Protein AF-A0A7J6UB42-F1 (afdb_monomer)

Solvent-accessible surface area (backbone atoms only — not comparable to full-atom values): 41930 Å² total; per-residue (Å²): 106,70,69,58,53,51,52,59,66,70,32,91,86,53,50,86,70,44,62,57,50,51,48,65,56,48,51,59,52,50,50,52,50,52,54,50,64,73,68,59,51,85,84,48,43,52,40,52,54,22,47,53,29,12,52,50,4,39,51,31,20,51,50,31,50,52,51,43,54,35,55,76,28,77,58,30,54,44,27,56,71,81,56,67,84,87,70,43,64,62,57,36,49,49,13,46,50,21,31,55,48,7,26,36,39,3,27,18,19,23,37,21,22,51,50,48,29,33,31,74,74,59,81,32,77,39,64,49,51,72,61,84,64,46,68,60,55,50,52,51,49,53,52,51,37,55,51,26,52,53,49,17,61,70,63,26,61,51,32,75,67,12,49,51,26,49,50,50,30,38,51,49,22,28,52,48,12,40,60,51,43,44,22,32,37,56,82,50,39,42,41,48,45,23,48,33,32,18,35,23,10,46,14,30,27,20,45,9,53,20,60,72,32,65,66,38,30,54,55,9,46,54,42,16,52,51,15,48,53,51,25,49,55,50,22,55,52,56,52,41,54,70,63,41,59,67,67,45,78,67,57,86,82,46,54,102,58,55,77,78,73,83,66,70,68,44,73,51,55,72,66,61,51,40,51,53,57,72,72,36,59,30,36,37,37,31,63,18,41,42,23,60,78,47,67,14,45,52,30,50,35,48,36,47,52,57,42,43,74,71,69,27,50,62,35,32,42,39,52,72,71,28,51,63,33,83,54,40,55,60,54,45,35,48,75,38,66,46,63,66,94,39,55,35,48,42,90,76,39,48,88,48,24,66,76,20,44,37,29,41,32,34,25,57,45,66,60,51,25,53,45,18,80,75,30,86,60,30,90,48,35,69,23,73,56,47,54,50,84,50,16,66,26,27,37,42,33,36,71,66,89,74,57,42,86,86,65,53,78,54,55,49,55,45,37,89,48,30,29,35,39,77,34,58,50,25,66,54,30,43,51,46,34,51,53,42,53,48,60,56,55,52,64,54,53,72,64,66,80,70,76,70,82,89,73,82,86,77,81,86,86,87,87,89,80,90,79,90,72,84,78,69,82,74,83,66,88,53,83,47,37,35,22,33,45,49,55,81,56,88,81,59,17,37,24,34,63,37,46,79,51,46,31,57,41,36,77,72,37,39,41,43,33,32,25,61,64,18,33,46,63,25,72,39,54,63,65,54,32,44,76,37,70,31,48,75,28,91,37,70,63,67,33,40,69,68,27,51,35,35,31,24,49,50,76,67,59,68,80,59,43,48,57,32,48,79,26,38,40,40,23,51,43,44,69,63,30,77,65,17,44,52,52,50,54,51,36,56,75,42,45,31,47,73,43,50,49,63,68,56,61,98,43,86,91,38,57,69,43,37,41,61,55,55,44,30,31,43,28,15,37,42,45,44,52,55,42,54,72,69,33,89,65,61,38,34,60,44,83,51,99,93,46,78,44,72,46,30,28,35,36,34,40,24,68,52,58,26,26,48,29,26,42,38,48,38,34,74,52,41,24,50,34,37,36,38,50,74,50,96,51,50,68,65,38,42,76,46,66,27,40,66,62,82,54,98,63,94,73,92,27,74,36,79,96,86,40,74,46,90,76,55,71,68,50,52,51,46,43,42,54,46,48,41,60,50,35,50,71,26,44,32,39,39,34,49,44,70,49,89,60,46,69,19,59,78,65,42,52,60,73,36,60,74,51,32,49,72,47,20,33,36,35,24,67,10,14,80,41,61,11,19,34,69,79,46,45,68,64,37,70,51,77,45,77,66,55,23,36,42,35,6,51,71,48,46,38,32,78,42,10,44,66,42,13,47,52,42,16,50,21,70,74,98

Sequence (814 aa):
MTAAVAGAWASQFVCDEGYWLIAVALFPGLIIGILLAGHVTMIQMPQMVGLLNAFGGLASALEALGLFLDPNAEFGPNGSAQIDDSERTAEVVIQTIAMFLSMIIGMLTFFGSIIACLKLNGNLASKARVPPFRTIITLIIMALIVTFCVLANHEGYGTGLGLMYMLFVAALSSIWGVLFVIAIGGADMPVVICILNTGSGFTGVCAGFMLANKLLVITGAFVGCSGAILSVIMCEAMNRSLWSTLVGGFGEGASSGGAKVEGEMREIALEELAEALNRSKEVIIVPGYGMAAAKAQHAVAQVTEILRGRGVRVRFGIHPVAGRLPGHMNVLLAEARVPYDIVLAMDEINDDFEKTDVTIVVGANDIVNPAAAEDPTCPIAGMPVLEVWKSKMTVVMKRGRGAGYSGVDNPLFVRENNRMFFGSAKPKMEELAGRLLELTAEGKKDVVEEVGAPEPAQEPDTTDATTGVEAAVVARETFYKLGVLKDRYPGEKRVALVPSICGKLYEKGYAIYVETNAGLGAGFSDEAYKAVGCEVLPDSGSLCAKAQMVFVIRPPPVDILHQLRGKYCVSWVGRLTDAGKKEIEIANGEGVNLVDVTAVPRITIAQKLDCLSSQAKIAGHRAVLEAAHEYQKFFAPEITAAGKYPPCRVMVLGAGVAGLAAIGTAVSLGAEVRAWDVRDVSDQVESMGGKWFSVDFKEEGAGSGGYAKESSDAFKAAQKATFHKHAKECDIIITTAAIPGRPSPRLIEGYMVDSMRPGSVIVDLGAEGGGNCELTKKGESYLYKNKIRIIGYTDMASRMADQASTMFAANMLN

Radius of gyration: 33.88 Å; Cα contacts (8 Å, |Δi|>4): 1519; chains: 1; bounding box: 90×70×94 Å

Secondary structure (DSSP, 8-state):
-HHHHHHHHTSTT--HHHHHHHHHHHHHHHHHHHHHHHH--GGGHHHHHHHHHHHHHHHHHHHHHHHHH-TT-SSSTTTGGGS-TTTHHHHHHHHHHHHHHHHHHHHHHHHHHHHHHHHHHTSS-SS--PPTTHHHHHHHHHHHHHHHHHHHHHH-TT-HHHHHHHHHHHHHHHHHHHHHHHTS-TTSHHHHHHHHHHHHHHHHHHHHHHTT-HHHHHHHHHHHHHHHHHHHHHHHHTT--HHHHHHT-SSTTS-S-PPP--S---B--HHHHHHHHHH-SEEEEEE-HHHHHTT-HHHHHHHHHHHHHTT-EEEEEE-TT-SSSTTHHHHHHHHTT--GGGEEEHHHHGGGGGG-SEEEEES--GGG-THHHH-TTSTTTT-----GGGSSEEEEEESSS---SS----GGGGSTTEEEEES-HHHHHHHHHHHHHHHHHHTTTTTTS-----PPPPPPP--S--------------SEEEEEPPP-STT----SS-HHHHHHHHHTTEEEEEETTSSGGGT--HHHHHHTTPEEESSHHHHHHH-SEEE-SSPPPHHHHHHTTTSEEEE---TTSHHHHHHHHHHHHHT-EEEEGGG---SGGGGGG-HHHHHHHHHHHHHHHHHHHH--S-SS-EEETTEEEPPPEEEEE--SHHHHHHHHHHHHTT-EEEEE-SS--HHHHHHTT-EE---SS----B-GGGPBPPPPHHHHHHHHHHHHHHHTT-SEEEE----TTSPPP--B-HHHHHTSPTT-EEEETTGGGT-SBTT--TT-EEEEGGGEEEE--S-TTGGGHHHHHHHHHHHHH-

Foldseek 3Di:
DVVVLVCVLPDPPQDPVNNVVCVVVPVVVVVVVVVCVVPDDLQLVLLVLLQVLLVLLQVLLVLLLVVLQDCCDCFFLNNLVPDDDPVSPPLSVLRLVLSLLSLLLSLLLNLLSVLLSCLSVVVDPQAFDQDPPLVVLLVVLVVLLVVLSVVLPVCGGNDPRSSVSSVSNNVSSNVNSNNQNSRAGLLCSQLSSLQSQLSSLSSLLSSCSRRVNPVSNVSSVVSNVRSVVSSCVLCVLQVHDSVCRRVNDDLPVLDPPDDDQDFDQAADDLLRVLVLLVPWQAEEEEEAQLCVVLVQLLLVLLLVVLSVVVNRHYAYEYRQSGHNHGCSVVVSNVVSVPDPVRYDYLVRCQVCLLVGAEYEYQPDALQQACCLDVPCSDSRPVNHHRPNVNHQAYEYEEADLAHDSSRDHGNQRRDPRYHYHHDRRRVSSNSSSVSNVVVVVVVVVVVPPDPDPDDDDDDDDDDDDDDDDPPDPPQDQAPFEEEWEADDDPLFLATLAALVLLLVVVVVRYAYEYEACSNVSLPGHPVSNVVSPHHYDDDLLVRLVGHQAYEGAEQHDLVSLLSQAVGEYEYQLLCLAPRSVVSVVSSVVSNYHYHHLCPQAPDPVRPLLNLVLQLLLLLLLLLLVVQVVQFPDQQAWDQDPVGTDHHAEEEEEDDDSSSLSNLLNSVVSHHAYEYDYLDPPQVSSVVSVYHYDDQPDDDNFDDPRRATDDDDPVSLVSQLVVLLVVQLVGQEYEYDADDRNAAGAQRAEPVSVVNHAQSGEYEFQSLVRPTNYVPADAQDWDQDPSRYIYHRRPCSLSVNRNSSNVSSNSSVSD

pLDDT: mean 86.71, std 15.58, range [26.55, 98.75]

Organism: Perkinsus olseni (NCBI:txid32597)

Mean predicted aligned error: 17.92 Å

Nearest PDB structures (foldseek):
  1pt9-assembly1_A  TM=9.743E-01  e=5.704E-19  Homo sapiens
  1d4o-assembly1_A  TM=9.899E-01  e=2.886E-18  Bos taurus
  2fsv-assembly1_C  TM=9.861E-01  e=2.546E-17  Rhodospirillum rubrum
  1nm5-assembly1_C  TM=9.896E-01  e=1.289E-16  Rhodospirillum rubrum
  1pno-assembly1_A  TM=9.109E-01  e=4.440E-17  Rhodospirillum rubrum

InterPro domains:
  IPR007698 Alanine dehydrogenase/pyridine nucleotide transhydrogenase, NAD(H)-binding domain [PF01262] (623-814)
  IPR007698 Alanine dehydrogenase/pyridine nucleotide transhydrogenase, NAD(H)-binding domain [SM01002] (628-792)
  IPR007886 Alanine dehydrogenase/pyridine nucleotide transhydrogenase, N-terminal [PF05222] (483-619)
  IPR007886 Alanine dehydrogenase/pyridine nucleotide transhydrogenase, N-terminal [SM01003] (483-619)
  IPR008143 Alanine dehydrogenase/pyridine nucleotide transhydrogenase, conserved site-2 [PS00837] (652-677)
  IPR029035 DHS-like NAD/FAD-binding domain superfamily [SSF52467] (263-436)
  IPR034300 NADP transhydrogenase beta-like domain [PF02233] (1-433)
  IPR036291 NAD(P)-binding domain superfamily [SSF51735] (619-796)

Structure (mmCIF, N/CA/C/O backbone):
data_AF-A0A7J6UB42-F1
#
_entry.id   AF-A0A7J6UB42-F1
#
loop_
_atom_site.group_PDB
_atom_site.id
_atom_site.type_symbol
_atom_site.label_atom_id
_atom_site.label_alt_id
_atom_site.label_comp_id
_atom_site.label_asym_id
_atom_site.label_entity_id
_atom_site.label_seq_id
_atom_site.pdbx_PDB_ins_code
_atom_site.Cartn_x
_atom_site.Cartn_y
_atom_site.Cartn_z
_atom_site.occupancy
_atom_site.B_iso_or_equiv
_atom_site.auth_seq_id
_atom_site.auth_comp_id
_atom_site.auth_asym_id
_atom_site.auth_atom_id
_atom_site.pdbx_PDB_model_num
ATOM 1 N N . MET A 1 1 ? 7.465 0.695 -22.605 1.00 80.62 1 MET A N 1
ATOM 2 C CA . MET A 1 1 ? 8.588 -0.180 -23.009 1.00 80.62 1 MET A CA 1
ATOM 3 C C . MET A 1 1 ? 8.227 -1.089 -24.174 1.00 80.62 1 MET A C 1
ATOM 5 O O . MET A 1 1 ? 8.782 -0.868 -25.237 1.00 80.62 1 MET A O 1
ATOM 9 N N . THR A 1 2 ? 7.276 -2.025 -24.049 1.00 84.06 2 THR A N 1
ATOM 10 C CA . THR A 1 2 ? 6.914 -2.969 -25.135 1.00 84.06 2 THR A CA 1
ATOM 11 C C . THR A 1 2 ? 6.627 -2.288 -26.474 1.00 84.06 2 THR A C 1
ATOM 13 O O . THR A 1 2 ? 7.206 -2.672 -27.480 1.00 84.06 2 THR A O 1
ATOM 16 N N . ALA A 1 3 ? 5.819 -1.222 -26.483 1.00 86.38 3 ALA A N 1
ATOM 17 C CA . ALA A 1 3 ? 5.532 -0.460 -27.702 1.00 86.38 3 ALA A CA 1
ATOM 18 C C . ALA A 1 3 ? 6.777 0.215 -28.311 1.00 86.38 3 ALA A C 1
ATOM 20 O O . ALA A 1 3 ? 6.905 0.270 -29.527 1.00 86.38 3 ALA A O 1
ATOM 21 N N . ALA A 1 4 ? 7.708 0.695 -27.480 1.00 83.38 4 ALA A N 1
ATOM 22 C CA . ALA A 1 4 ? 8.940 1.330 -27.950 1.00 83.38 4 ALA A CA 1
ATOM 23 C C . ALA A 1 4 ? 9.901 0.304 -28.569 1.00 83.38 4 ALA A C 1
ATOM 25 O O . ALA A 1 4 ? 10.440 0.547 -29.641 1.00 83.38 4 ALA A O 1
ATOM 26 N N . VAL A 1 5 ? 10.055 -0.865 -27.934 1.00 84.81 5 VAL A N 1
ATOM 27 C CA . VAL A 1 5 ? 10.867 -1.971 -28.468 1.00 84.81 5 VAL A CA 1
ATOM 28 C C . VAL A 1 5 ? 10.246 -2.525 -29.749 1.00 84.81 5 VAL A C 1
ATOM 30 O O . VAL A 1 5 ? 10.951 -2.695 -30.734 1.00 84.81 5 VAL A O 1
ATOM 33 N N . ALA A 1 6 ? 8.928 -2.747 -29.771 1.00 86.12 6 ALA A N 1
ATOM 34 C CA . ALA A 1 6 ? 8.223 -3.202 -30.968 1.00 86.12 6 ALA A CA 1
ATOM 35 C C . ALA A 1 6 ? 8.330 -2.187 -32.116 1.00 86.12 6 ALA A C 1
ATOM 37 O O . ALA A 1 6 ? 8.556 -2.582 -33.252 1.00 86.12 6 ALA A O 1
ATOM 38 N N . GLY A 1 7 ? 8.225 -0.887 -31.819 1.00 85.56 7 GLY A N 1
ATOM 39 C CA . GLY A 1 7 ? 8.409 0.178 -32.804 1.00 85.56 7 GLY A CA 1
ATOM 40 C C . GLY A 1 7 ? 9.833 0.239 -33.360 1.00 85.56 7 GLY A C 1
ATOM 41 O O . GLY A 1 7 ? 10.002 0.357 -34.567 1.00 85.56 7 GLY A O 1
ATOM 42 N N . ALA A 1 8 ? 10.853 0.102 -32.505 1.00 80.62 8 ALA A N 1
ATOM 43 C CA . ALA A 1 8 ? 12.249 0.042 -32.940 1.00 80.62 8 ALA A CA 1
ATOM 44 C C . ALA A 1 8 ? 12.535 -1.212 -33.781 1.00 80.62 8 ALA A C 1
ATOM 46 O O . ALA A 1 8 ? 13.234 -1.134 -34.784 1.00 80.62 8 ALA A O 1
ATOM 47 N N . TRP A 1 9 ? 11.953 -2.355 -33.411 1.00 85.31 9 TRP A N 1
ATOM 48 C CA . TRP A 1 9 ? 12.122 -3.616 -34.131 1.00 85.31 9 TRP A CA 1
ATOM 49 C C . TRP A 1 9 ? 11.381 -3.631 -35.477 1.00 85.31 9 TRP A C 1
ATOM 51 O O . TRP A 1 9 ? 11.883 -4.177 -36.452 1.00 85.31 9 TRP A O 1
ATOM 61 N N . ALA A 1 10 ? 10.212 -2.995 -35.564 1.00 85.31 10 ALA A N 1
ATOM 62 C CA . ALA A 1 10 ? 9.448 -2.851 -36.806 1.00 85.31 10 ALA A CA 1
ATOM 63 C C . ALA A 1 10 ? 9.924 -1.680 -37.691 1.00 85.31 10 ALA A C 1
ATOM 65 O O . ALA A 1 10 ? 9.303 -1.391 -38.713 1.00 85.31 10 ALA A O 1
ATOM 66 N N . SER A 1 11 ? 10.987 -0.982 -37.287 1.00 82.62 11 SER A N 1
ATOM 67 C CA . SER A 1 11 ? 11.534 0.158 -38.015 1.00 82.62 11 SER A CA 1
ATOM 68 C C . SER A 1 11 ? 12.089 -0.254 -39.378 1.00 82.62 11 SER A C 1
ATOM 70 O O . SER A 1 11 ? 12.714 -1.304 -39.515 1.00 82.62 11 SER A O 1
ATOM 72 N N . GLN A 1 12 ? 11.937 0.627 -40.369 1.00 80.06 12 GLN A N 1
ATOM 73 C CA . GLN A 1 12 ? 12.524 0.473 -41.706 1.00 80.06 12 GLN A CA 1
ATOM 74 C C . GLN A 1 12 ? 14.064 0.455 -41.707 1.00 80.06 12 GLN A C 1
ATOM 76 O O . GLN A 1 12 ? 14.666 0.062 -42.697 1.00 80.06 12 GLN A O 1
ATOM 81 N N . PHE A 1 13 ? 14.690 0.879 -40.604 1.00 77.06 13 PHE A N 1
ATOM 82 C CA . PHE A 1 13 ? 16.146 0.909 -40.430 1.00 77.06 13 PHE A CA 1
ATOM 83 C C . PHE A 1 13 ? 16.728 -0.431 -39.936 1.00 77.06 13 PHE A C 1
ATOM 85 O O . PHE A 1 13 ? 17.936 -0.545 -39.744 1.00 77.06 13 PHE A O 1
ATOM 92 N N . VAL A 1 14 ? 15.895 -1.454 -39.699 1.00 81.31 14 VAL A N 1
ATOM 93 C CA . VAL A 1 14 ? 16.364 -2.800 -39.331 1.00 81.31 14 VAL A CA 1
ATOM 94 C C . VAL A 1 14 ? 16.676 -3.588 -40.603 1.00 81.31 14 VAL A C 1
ATOM 96 O O . VAL A 1 14 ? 15.786 -3.865 -41.401 1.00 81.31 14 VAL A O 1
ATOM 99 N N . CYS A 1 15 ? 17.943 -3.959 -40.792 1.00 80.75 15 CYS A N 1
ATOM 100 C CA . CYS A 1 15 ? 18.366 -4.810 -41.905 1.00 80.75 15 CYS A CA 1
ATOM 101 C C . CYS A 1 15 ? 17.938 -6.277 -41.704 1.00 80.75 15 CYS A C 1
ATOM 103 O O . CYS A 1 15 ? 17.647 -6.700 -40.583 1.00 80.75 15 CYS A O 1
ATOM 105 N N . ASP A 1 16 ? 17.947 -7.076 -42.778 1.00 77.56 16 ASP A N 1
ATOM 106 C CA . ASP A 1 16 ? 17.480 -8.475 -42.764 1.00 77.56 16 ASP A CA 1
ATOM 107 C C . ASP A 1 16 ? 18.142 -9.328 -41.663 1.00 77.56 16 ASP A C 1
ATOM 109 O O . ASP A 1 16 ? 17.473 -10.094 -40.965 1.00 77.56 16 ASP A O 1
ATOM 113 N N . GLU A 1 17 ? 19.449 -9.154 -41.439 1.00 79.62 17 GLU A N 1
ATOM 114 C CA . GLU A 1 17 ? 20.176 -9.842 -40.363 1.00 79.62 17 GLU A CA 1
ATOM 115 C C . GLU A 1 17 ? 19.871 -9.264 -38.967 1.00 79.62 17 GLU A C 1
ATOM 117 O O . GLU A 1 17 ? 19.927 -9.973 -37.960 1.00 79.62 17 GLU A O 1
ATOM 122 N N . GLY A 1 18 ? 19.480 -7.991 -38.891 1.00 79.75 18 GLY A N 1
ATOM 123 C CA . GLY A 1 18 ? 19.133 -7.301 -37.651 1.00 79.75 18 GLY A CA 1
ATOM 124 C C . GLY A 1 18 ? 17.913 -7.900 -36.949 1.00 79.75 18 GLY A C 1
ATOM 125 O O . GLY A 1 18 ? 17.893 -7.971 -35.720 1.00 79.75 18 GLY A O 1
ATOM 126 N N . TYR A 1 19 ? 16.923 -8.407 -37.693 1.00 83.06 19 TYR A N 1
ATOM 127 C CA . TYR A 1 19 ? 15.693 -8.950 -37.104 1.00 83.06 19 TYR A CA 1
ATOM 128 C C . TYR A 1 19 ? 15.942 -10.132 -36.162 1.00 83.06 19 TYR A C 1
ATOM 130 O O . TYR A 1 19 ? 15.367 -10.180 -35.071 1.00 83.06 19 TYR A O 1
ATOM 138 N N . TRP A 1 20 ? 16.794 -11.081 -36.561 1.00 85.50 20 TRP A N 1
ATOM 139 C CA . TRP A 1 20 ? 17.104 -12.244 -35.729 1.00 85.50 20 TRP A CA 1
ATOM 140 C C . TRP A 1 20 ? 18.181 -11.925 -34.685 1.00 85.50 20 TRP A C 1
ATOM 142 O O . TRP A 1 20 ? 18.101 -12.442 -33.570 1.00 85.50 20 TRP A O 1
ATOM 152 N N . LEU A 1 21 ? 19.133 -11.031 -34.986 1.00 86.12 21 LEU A N 1
ATOM 153 C CA . LEU A 1 21 ? 20.140 -10.573 -34.021 1.00 86.12 21 LEU A CA 1
ATOM 154 C C . LEU A 1 21 ? 19.503 -9.850 -32.829 1.00 86.12 21 LEU A C 1
ATOM 156 O O . LEU A 1 21 ? 19.862 -10.129 -31.684 1.00 86.12 21 LEU A O 1
ATOM 160 N N . ILE A 1 22 ? 18.505 -8.992 -33.071 1.00 86.38 22 ILE A N 1
ATOM 161 C CA . ILE A 1 22 ? 17.726 -8.339 -32.008 1.00 86.38 22 ILE A CA 1
ATOM 162 C C . ILE A 1 22 ? 17.035 -9.389 -31.134 1.00 86.38 22 ILE A C 1
ATOM 164 O O . ILE A 1 22 ? 17.109 -9.298 -29.911 1.00 86.38 22 ILE A O 1
ATOM 168 N N . ALA A 1 23 ? 16.417 -10.418 -31.726 1.00 85.00 23 ALA A N 1
ATOM 169 C CA . ALA A 1 23 ? 15.791 -11.499 -30.962 1.00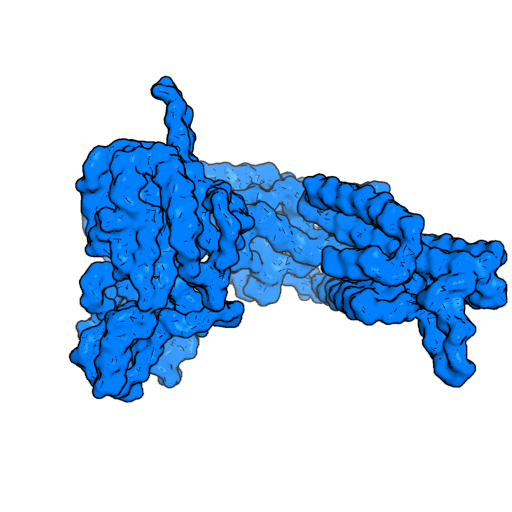 85.00 23 ALA A CA 1
ATOM 170 C C . ALA A 1 23 ? 16.813 -12.247 -30.088 1.00 85.00 23 ALA A C 1
ATOM 172 O O . ALA A 1 23 ? 16.579 -12.458 -28.895 1.00 85.00 23 ALA A O 1
ATOM 173 N N . VAL A 1 24 ? 17.958 -12.619 -30.666 1.00 88.19 24 VAL A N 1
ATOM 174 C CA . VAL A 1 24 ? 19.025 -13.354 -29.972 1.00 88.19 24 VAL A CA 1
ATOM 175 C C . VAL A 1 24 ? 19.677 -12.516 -28.871 1.00 88.19 24 VAL A C 1
ATOM 177 O O . VAL A 1 24 ? 20.088 -13.079 -27.864 1.00 88.19 24 VAL A O 1
ATOM 180 N N . ALA A 1 25 ? 19.735 -11.190 -29.000 1.00 85.25 25 ALA A N 1
ATOM 181 C CA . ALA A 1 25 ? 20.220 -10.313 -27.936 1.00 85.25 25 ALA A CA 1
ATOM 182 C C . ALA A 1 25 ? 19.159 -10.070 -26.844 1.00 85.25 25 ALA A C 1
ATOM 184 O O . ALA A 1 25 ? 19.463 -10.106 -25.650 1.00 85.25 25 ALA A O 1
ATOM 185 N N . LEU A 1 26 ? 17.901 -9.848 -27.239 1.00 88.00 26 LEU A N 1
ATOM 186 C CA . LEU A 1 26 ? 16.817 -9.448 -26.342 1.00 88.00 26 LEU A CA 1
ATOM 187 C C . LEU A 1 26 ? 16.322 -10.602 -25.462 1.00 88.00 26 LEU A C 1
ATOM 189 O O . LEU A 1 26 ? 16.186 -10.431 -24.250 1.00 88.00 26 LEU A O 1
ATOM 193 N N . PHE A 1 27 ? 16.030 -11.769 -26.046 1.00 89.69 27 PHE A N 1
ATOM 194 C CA . PHE A 1 27 ? 15.373 -12.858 -25.315 1.00 89.69 27 PHE A CA 1
ATOM 195 C C . PHE A 1 27 ? 16.230 -13.449 -24.188 1.00 89.69 27 PHE A C 1
ATOM 197 O O . PHE A 1 27 ? 15.695 -13.617 -23.091 1.00 89.69 27 PHE A O 1
ATOM 204 N N . PRO A 1 28 ? 17.537 -13.721 -24.364 1.00 91.69 28 PRO A N 1
ATOM 205 C CA . PRO A 1 28 ? 18.381 -14.166 -23.259 1.00 91.69 28 PRO A CA 1
ATOM 206 C C . PRO A 1 28 ? 18.457 -13.132 -22.135 1.00 91.69 28 PRO A C 1
ATOM 208 O O . PRO A 1 28 ? 18.329 -13.499 -20.969 1.00 91.69 28 PRO A O 1
ATOM 211 N N . GLY A 1 29 ? 18.589 -11.843 -22.470 1.00 88.81 29 GLY A N 1
ATOM 212 C CA . GLY A 1 29 ? 18.571 -10.760 -21.485 1.00 88.81 29 GLY A CA 1
ATOM 213 C C . GLY A 1 29 ? 17.253 -10.702 -20.708 1.00 88.81 29 GLY A C 1
ATOM 214 O O . GLY A 1 29 ? 17.262 -10.608 -19.481 1.00 88.81 29 GLY A O 1
ATOM 215 N N . LEU A 1 30 ? 16.121 -10.845 -21.405 1.00 89.56 30 LEU A N 1
ATOM 216 C CA . LEU A 1 30 ? 14.789 -10.909 -20.802 1.00 89.56 30 LEU A CA 1
ATOM 217 C C . LEU A 1 30 ? 14.648 -12.111 -19.858 1.00 89.56 30 LEU A C 1
ATOM 219 O O . LEU A 1 30 ? 14.179 -11.949 -18.734 1.00 89.56 30 LEU A O 1
ATOM 223 N N . ILE A 1 31 ? 15.079 -13.301 -20.285 1.00 91.56 31 ILE A N 1
ATOM 224 C CA . ILE A 1 31 ? 15.024 -14.525 -19.475 1.00 91.56 31 ILE A CA 1
ATOM 225 C C . ILE A 1 31 ? 15.889 -14.373 -18.222 1.00 91.56 31 ILE A C 1
ATOM 227 O O . ILE A 1 31 ? 15.409 -14.629 -17.120 1.00 91.56 31 ILE A O 1
ATOM 231 N N . ILE A 1 32 ? 17.135 -13.913 -18.365 1.00 89.69 32 ILE A N 1
ATOM 232 C CA . ILE A 1 32 ? 18.035 -13.672 -17.229 1.00 89.69 32 ILE A CA 1
ATOM 233 C C . ILE A 1 32 ? 17.414 -12.649 -16.272 1.00 89.69 32 ILE A C 1
ATOM 235 O O . ILE A 1 32 ? 17.409 -12.873 -15.063 1.00 89.69 32 ILE A O 1
ATOM 239 N N . GLY A 1 33 ? 16.837 -11.565 -16.798 1.00 87.62 33 GLY A N 1
ATOM 240 C CA . GLY A 1 33 ? 16.154 -10.545 -16.006 1.00 87.62 33 GLY A CA 1
ATOM 241 C C . GLY A 1 33 ? 14.975 -11.102 -15.205 1.00 87.62 33 GLY A C 1
ATOM 242 O O . GLY A 1 33 ? 14.889 -10.855 -14.003 1.00 87.62 33 GLY A O 1
ATOM 243 N N . ILE A 1 34 ? 14.109 -11.902 -15.837 1.00 88.62 34 ILE A N 1
ATOM 244 C CA . ILE A 1 34 ? 12.965 -12.560 -15.183 1.00 88.62 34 ILE A CA 1
ATOM 245 C C . ILE A 1 34 ? 13.443 -13.530 -14.097 1.00 88.62 34 ILE A C 1
ATOM 247 O O . ILE A 1 34 ? 12.926 -13.511 -12.980 1.00 88.62 34 ILE A O 1
ATOM 251 N N . LEU A 1 35 ? 14.448 -14.356 -14.399 1.00 88.81 35 LEU A N 1
ATOM 252 C CA . LEU A 1 35 ? 14.985 -15.326 -13.447 1.00 88.81 35 LEU A CA 1
ATOM 253 C C . LEU A 1 35 ? 15.614 -14.636 -12.235 1.00 88.81 35 LEU A C 1
ATOM 255 O O . LEU A 1 35 ? 15.341 -15.041 -11.106 1.00 88.81 35 LEU A O 1
ATOM 259 N N . LEU A 1 36 ? 16.415 -13.588 -12.447 1.00 85.31 36 LEU A N 1
ATOM 260 C CA . LEU A 1 36 ? 17.012 -12.820 -11.356 1.00 85.31 36 LEU A CA 1
ATOM 261 C C . LEU A 1 36 ? 15.935 -12.126 -10.516 1.00 85.31 36 LEU A C 1
ATOM 263 O O . LEU A 1 36 ? 15.946 -12.267 -9.296 1.00 85.31 36 LEU A O 1
ATOM 267 N N . ALA A 1 37 ? 14.969 -11.451 -11.145 1.00 83.06 37 ALA A N 1
ATOM 268 C CA . ALA A 1 37 ? 13.880 -10.782 -10.434 1.00 83.06 37 ALA A CA 1
ATOM 269 C C . ALA A 1 37 ? 13.037 -11.753 -9.586 1.00 83.06 37 ALA A C 1
ATOM 271 O O . ALA A 1 37 ? 12.635 -11.397 -8.484 1.00 83.06 37 ALA A O 1
ATOM 272 N N . GLY A 1 38 ? 12.821 -12.988 -10.056 1.00 82.06 38 GLY A N 1
ATOM 273 C CA . GLY A 1 38 ? 12.084 -14.014 -9.312 1.00 82.06 38 GLY A CA 1
ATOM 274 C C . GLY A 1 38 ? 12.830 -14.621 -8.114 1.00 82.06 38 GLY A C 1
ATOM 275 O O . GLY A 1 38 ? 12.189 -15.196 -7.240 1.00 82.06 38 GLY A O 1
ATOM 276 N N . HIS A 1 39 ? 14.163 -14.507 -8.052 1.00 82.00 39 HIS A N 1
ATOM 277 C CA . HIS A 1 39 ? 14.986 -15.095 -6.980 1.00 82.00 39 HIS A CA 1
ATOM 278 C C . HIS A 1 39 ? 15.499 -14.075 -5.953 1.00 82.00 39 HIS A C 1
ATOM 280 O O . HIS A 1 39 ? 15.932 -14.464 -4.865 1.00 82.00 39 HIS A O 1
ATOM 286 N N . VAL A 1 40 ? 15.498 -12.782 -6.283 1.00 83.69 40 VAL A N 1
ATOM 287 C CA . VAL A 1 40 ? 15.986 -11.722 -5.392 1.00 83.69 40 VAL A CA 1
ATOM 288 C C . VAL A 1 40 ? 15.039 -11.559 -4.205 1.00 83.69 40 VAL A C 1
ATOM 290 O O . VAL A 1 40 ? 13.843 -11.335 -4.357 1.00 83.69 40 VAL A O 1
ATOM 293 N N . THR A 1 41 ? 15.592 -11.635 -2.996 1.00 81.38 41 THR A N 1
ATOM 294 C CA . THR A 1 41 ? 14.834 -11.345 -1.770 1.00 81.38 41 THR A CA 1
ATOM 295 C C . THR A 1 41 ? 14.722 -9.838 -1.534 1.00 81.38 41 THR A C 1
ATOM 297 O O . THR A 1 41 ? 15.604 -9.080 -1.936 1.00 81.38 41 THR A O 1
ATOM 300 N N . MET A 1 42 ? 13.700 -9.390 -0.797 1.00 74.25 42 MET A N 1
ATOM 301 C CA . MET A 1 42 ? 13.480 -7.958 -0.526 1.00 74.25 42 MET A CA 1
ATOM 302 C C . MET A 1 42 ? 14.659 -7.265 0.185 1.00 74.25 42 MET A C 1
ATOM 304 O O . MET A 1 42 ? 14.874 -6.068 0.026 1.00 74.25 42 MET A O 1
ATOM 308 N N . ILE A 1 43 ? 15.501 -8.027 0.889 1.00 73.81 43 ILE A N 1
ATOM 309 C CA . ILE A 1 43 ? 16.732 -7.540 1.537 1.00 73.81 43 ILE A CA 1
ATOM 310 C C . ILE A 1 43 ? 17.850 -7.254 0.522 1.00 73.81 43 ILE A C 1
ATOM 312 O O . ILE A 1 43 ? 18.717 -6.417 0.773 1.00 73.81 43 ILE A O 1
ATOM 316 N N . GLN A 1 44 ? 17.847 -7.964 -0.608 1.00 83.00 44 GLN A N 1
ATOM 317 C CA . GLN A 1 44 ? 18.829 -7.842 -1.690 1.00 83.00 44 GLN A CA 1
ATOM 318 C C . GLN A 1 44 ? 18.433 -6.784 -2.735 1.00 83.00 44 GLN A C 1
ATOM 320 O O . GLN A 1 44 ? 19.162 -6.568 -3.707 1.00 83.00 44 GLN A O 1
ATOM 325 N N . MET A 1 45 ? 17.302 -6.097 -2.532 1.00 83.94 45 MET A N 1
ATOM 326 C CA . MET A 1 45 ? 16.827 -5.021 -3.405 1.00 83.94 45 MET A CA 1
ATOM 327 C C . MET A 1 45 ? 17.858 -3.908 -3.648 1.00 83.94 45 MET A C 1
ATOM 329 O O . MET A 1 45 ? 18.002 -3.518 -4.806 1.00 83.94 45 MET A O 1
ATOM 333 N N . PRO A 1 46 ? 18.635 -3.425 -2.650 1.00 84.81 46 PRO A N 1
ATOM 334 C CA . PRO A 1 46 ? 19.676 -2.429 -2.910 1.00 84.81 46 PRO A CA 1
ATOM 335 C C . PRO A 1 46 ? 20.686 -2.873 -3.982 1.00 84.81 46 PRO A C 1
ATOM 337 O O . PRO A 1 46 ? 21.066 -2.092 -4.851 1.00 84.81 46 PRO A O 1
ATOM 340 N N . GLN A 1 47 ? 21.105 -4.139 -3.945 1.00 88.25 47 GLN A N 1
ATOM 341 C CA . GLN A 1 47 ? 22.079 -4.706 -4.877 1.00 88.25 47 GLN A CA 1
ATOM 342 C C . GLN A 1 47 ? 21.463 -4.956 -6.248 1.00 88.25 47 GLN A C 1
ATOM 344 O O . GLN A 1 47 ? 22.116 -4.713 -7.256 1.00 88.25 47 GLN A O 1
ATOM 349 N N . MET A 1 48 ? 20.204 -5.392 -6.297 1.00 87.88 48 MET A N 1
ATOM 350 C CA . MET A 1 48 ? 19.491 -5.558 -7.561 1.00 87.88 48 MET A CA 1
ATOM 351 C C . MET A 1 48 ? 19.326 -4.218 -8.286 1.00 87.88 48 MET A C 1
ATOM 353 O O . MET A 1 48 ? 19.635 -4.123 -9.470 1.00 87.88 48 MET A O 1
ATOM 357 N N . VAL A 1 49 ? 18.926 -3.161 -7.571 1.00 87.31 49 VAL A N 1
ATOM 358 C CA . VAL A 1 49 ? 18.826 -1.803 -8.134 1.00 87.31 49 VAL A CA 1
ATOM 359 C C . VAL A 1 49 ? 20.191 -1.314 -8.622 1.00 87.31 49 VAL A C 1
ATOM 361 O O . VAL A 1 49 ? 20.302 -0.825 -9.744 1.00 87.31 49 VAL A O 1
ATOM 364 N N . GLY A 1 50 ? 21.251 -1.506 -7.828 1.00 89.25 50 GLY A N 1
ATOM 365 C CA . GLY A 1 50 ? 22.615 -1.180 -8.252 1.00 89.25 50 GLY A CA 1
ATOM 366 C C . GLY A 1 50 ? 23.027 -1.909 -9.537 1.00 89.25 50 GLY A C 1
ATOM 367 O O . GLY A 1 50 ? 23.569 -1.288 -10.450 1.00 89.25 50 GLY A O 1
ATOM 368 N N . LEU A 1 51 ? 22.722 -3.205 -9.648 1.00 90.25 51 LEU A N 1
ATOM 369 C CA . LEU A 1 51 ? 23.026 -4.024 -10.823 1.00 90.25 51 LEU A CA 1
ATOM 370 C C . LEU A 1 51 ? 22.253 -3.564 -12.072 1.00 90.25 51 LEU A C 1
ATOM 372 O O . LEU A 1 51 ? 22.828 -3.505 -13.158 1.00 90.25 51 LEU A O 1
ATOM 376 N N . LEU A 1 52 ? 20.977 -3.195 -11.926 1.00 89.50 52 LEU A N 1
ATOM 377 C CA . LEU A 1 52 ? 20.169 -2.656 -13.025 1.00 89.50 52 LEU A CA 1
ATOM 378 C C . LEU A 1 52 ? 20.752 -1.339 -13.556 1.00 89.50 52 LEU A C 1
ATOM 380 O O . LEU A 1 52 ? 20.902 -1.185 -14.769 1.00 89.50 52 LEU A O 1
ATOM 384 N N . ASN A 1 53 ? 21.176 -0.439 -12.663 1.00 91.00 53 ASN A N 1
ATOM 385 C CA . ASN A 1 53 ? 21.862 0.799 -13.053 1.00 91.00 53 ASN A CA 1
ATOM 386 C C . ASN A 1 53 ? 23.184 0.501 -13.770 1.00 91.00 53 ASN A C 1
ATOM 388 O O . ASN A 1 53 ? 23.533 1.182 -14.735 1.00 91.00 53 ASN A O 1
ATOM 392 N N . ALA A 1 54 ? 23.911 -0.532 -13.321 1.00 94.00 54 ALA A N 1
ATOM 393 C CA . ALA A 1 54 ? 25.150 -0.960 -13.959 1.00 94.00 54 ALA A CA 1
ATOM 394 C C . ALA A 1 54 ? 24.905 -1.330 -15.427 1.00 94.00 54 ALA A C 1
ATOM 396 O O . ALA A 1 54 ? 25.562 -0.795 -16.318 1.00 94.00 54 ALA A O 1
ATOM 397 N N . PHE A 1 55 ? 23.940 -2.219 -15.682 1.00 93.06 55 PHE A N 1
ATOM 398 C CA . PHE A 1 55 ? 23.633 -2.673 -17.036 1.00 93.06 55 PHE A CA 1
ATOM 399 C C . PHE A 1 55 ? 23.060 -1.562 -17.919 1.00 93.06 55 PHE A C 1
ATOM 401 O O . PHE A 1 55 ? 23.386 -1.526 -19.102 1.00 93.06 55 PHE A O 1
ATOM 408 N N . GLY A 1 56 ? 22.288 -0.623 -17.361 1.00 91.00 56 GLY A N 1
ATOM 409 C CA . GLY A 1 56 ? 21.847 0.571 -18.091 1.00 91.00 56 GLY A CA 1
ATOM 410 C C . GLY A 1 56 ? 23.016 1.450 -18.557 1.00 91.00 56 GLY A C 1
ATOM 411 O O . GLY A 1 56 ? 23.065 1.863 -19.718 1.00 91.00 56 GLY A O 1
ATOM 412 N N . GLY A 1 57 ? 24.002 1.673 -17.679 1.00 93.38 57 GLY A N 1
ATOM 413 C CA . GLY A 1 57 ? 25.232 2.390 -18.028 1.00 93.38 57 GLY A CA 1
ATOM 414 C C . GLY A 1 57 ? 26.067 1.650 -19.079 1.00 93.38 57 GLY A C 1
ATOM 415 O O . GLY A 1 57 ? 26.485 2.251 -20.067 1.00 93.38 57 GLY A O 1
ATOM 416 N N . LEU A 1 58 ? 26.255 0.335 -18.916 1.00 95.88 58 LEU A N 1
ATOM 417 C CA . LEU A 1 58 ? 27.005 -0.482 -19.875 1.00 95.88 58 LEU A CA 1
ATOM 418 C C . LEU A 1 58 ? 26.339 -0.515 -21.255 1.00 95.88 58 LEU A C 1
ATOM 420 O O . LEU A 1 58 ? 27.037 -0.405 -22.256 1.00 95.88 58 LEU A O 1
ATOM 424 N N . ALA A 1 59 ? 25.010 -0.630 -21.322 1.00 93.88 59 ALA A N 1
ATOM 425 C CA . ALA A 1 59 ? 24.280 -0.614 -22.588 1.00 93.88 59 ALA A CA 1
ATOM 426 C C . ALA A 1 59 ? 24.531 0.690 -23.366 1.00 93.88 59 ALA A C 1
ATOM 428 O O . ALA A 1 59 ? 24.869 0.634 -24.545 1.00 93.88 59 ALA A O 1
ATOM 429 N N . SER A 1 60 ? 24.478 1.840 -22.683 1.00 93.88 60 SER A N 1
ATOM 430 C CA . SER A 1 60 ? 24.743 3.157 -23.289 1.00 93.88 60 SER A CA 1
ATOM 431 C C . SER A 1 60 ? 26.204 3.303 -23.758 1.00 93.88 60 SER A C 1
ATOM 433 O O . SER A 1 60 ? 26.482 3.908 -24.795 1.00 93.88 60 SER A O 1
ATOM 435 N N . ALA A 1 61 ? 27.160 2.731 -23.014 1.00 96.19 61 ALA A N 1
ATOM 436 C CA . ALA A 1 61 ? 28.573 2.722 -23.400 1.00 96.19 61 ALA A CA 1
ATOM 437 C C . ALA A 1 61 ? 28.847 1.812 -24.612 1.00 96.19 61 ALA A C 1
ATOM 439 O O . ALA A 1 61 ? 29.624 2.180 -25.495 1.00 96.19 61 ALA A O 1
ATOM 440 N N . LEU A 1 62 ? 28.204 0.641 -24.678 1.00 95.25 62 LEU A N 1
ATOM 441 C CA . LEU A 1 62 ? 28.304 -0.270 -25.824 1.00 95.25 62 LEU A CA 1
ATOM 442 C C . LEU A 1 62 ? 27.649 0.316 -27.076 1.00 95.25 62 LEU A C 1
ATOM 444 O O . LEU A 1 62 ? 28.176 0.139 -28.169 1.00 95.25 62 LEU A O 1
ATOM 448 N N . GLU A 1 63 ? 26.550 1.050 -26.920 1.00 92.44 63 GLU A N 1
ATOM 449 C CA . GLU A 1 63 ? 25.924 1.811 -28.002 1.00 92.44 63 GLU A CA 1
ATOM 450 C C . GLU A 1 63 ? 26.892 2.858 -28.577 1.00 92.44 63 GLU A C 1
ATOM 452 O O . GLU A 1 63 ? 27.105 2.904 -29.788 1.00 92.44 63 GLU A O 1
ATOM 457 N N . ALA A 1 64 ? 27.560 3.631 -27.712 1.00 94.25 64 ALA A N 1
ATOM 458 C CA . ALA A 1 64 ? 28.571 4.603 -28.132 1.00 94.25 64 ALA A CA 1
ATOM 459 C C . ALA A 1 64 ? 29.761 3.941 -28.847 1.00 94.25 64 ALA A C 1
ATOM 461 O O . ALA A 1 64 ? 30.248 4.463 -29.848 1.00 94.25 64 ALA A O 1
ATOM 462 N N . LEU A 1 65 ? 30.213 2.775 -28.370 1.00 94.75 65 LEU A N 1
ATOM 463 C CA . LEU A 1 65 ? 31.255 1.996 -29.045 1.00 94.75 65 LEU A CA 1
ATOM 464 C C . LEU A 1 65 ? 30.801 1.501 -30.421 1.00 94.75 65 LEU A C 1
ATOM 466 O O . LEU A 1 65 ? 31.579 1.557 -31.368 1.00 94.75 65 LEU A O 1
ATOM 470 N N . GLY A 1 66 ? 29.563 1.013 -30.526 1.00 91.56 66 GLY A N 1
ATOM 471 C CA . GLY A 1 66 ? 28.988 0.521 -31.775 1.00 91.56 66 GLY A CA 1
ATOM 472 C C . GLY A 1 66 ? 28.946 1.607 -32.846 1.00 91.56 66 GLY A C 1
ATOM 473 O O . GLY A 1 66 ? 29.407 1.380 -33.960 1.00 91.56 66 GLY A O 1
ATOM 474 N N . LEU A 1 67 ? 28.495 2.809 -32.483 1.00 89.12 67 LEU A N 1
ATOM 475 C CA . LEU A 1 67 ? 28.504 3.956 -33.393 1.00 89.12 67 LEU A CA 1
ATOM 476 C C . LEU A 1 67 ? 29.919 4.427 -33.726 1.00 89.12 67 LEU A C 1
ATOM 478 O O . LEU A 1 67 ? 30.184 4.785 -34.865 1.00 89.12 67 LEU A O 1
ATOM 482 N N . PHE A 1 68 ? 30.855 4.380 -32.778 1.00 91.06 68 PHE A N 1
ATOM 483 C CA . PHE A 1 68 ? 32.250 4.720 -33.063 1.00 91.06 68 PHE A CA 1
ATOM 484 C C . PHE A 1 68 ? 32.905 3.745 -34.062 1.00 91.06 68 PHE A C 1
ATOM 486 O O . PHE A 1 68 ? 33.771 4.140 -34.847 1.00 91.06 68 PHE A O 1
ATOM 493 N N . LEU A 1 69 ? 32.513 2.468 -34.021 1.00 91.00 69 LEU A N 1
ATOM 494 C CA . LEU A 1 69 ? 33.022 1.409 -34.895 1.00 91.00 69 LEU A CA 1
ATOM 495 C C . LEU A 1 69 ? 32.490 1.488 -36.325 1.00 91.00 69 LEU A C 1
ATOM 497 O O . LEU A 1 69 ? 33.189 1.043 -37.232 1.00 91.00 69 LEU A O 1
ATOM 501 N N . ASP A 1 70 ? 31.281 2.010 -36.521 1.00 86.62 70 ASP A N 1
ATOM 502 C CA . ASP A 1 70 ? 30.640 2.078 -37.830 1.00 86.62 70 ASP A CA 1
ATOM 503 C C . ASP A 1 70 ? 30.853 3.459 -38.479 1.00 86.62 70 ASP A C 1
ATOM 505 O O . ASP A 1 70 ? 30.128 4.409 -38.168 1.00 86.62 70 ASP A O 1
ATOM 509 N N . PRO A 1 71 ? 31.825 3.603 -39.403 1.00 79.94 71 PRO A N 1
ATOM 510 C CA . PRO A 1 71 ? 32.086 4.876 -40.072 1.00 79.94 71 PRO A CA 1
ATOM 511 C C . PRO A 1 71 ? 30.939 5.315 -40.995 1.00 79.94 71 PRO A C 1
ATOM 513 O O . PRO A 1 71 ? 30.932 6.465 -41.423 1.00 79.94 71 PRO A O 1
ATOM 516 N N . ASN A 1 72 ? 29.989 4.425 -41.305 1.00 78.62 72 ASN A N 1
ATOM 517 C CA . ASN A 1 72 ? 28.848 4.687 -42.180 1.00 78.62 72 ASN A CA 1
ATOM 518 C C . ASN A 1 72 ? 27.511 4.686 -41.421 1.00 78.62 72 ASN A C 1
ATOM 520 O O . ASN A 1 72 ? 26.463 4.613 -42.064 1.00 78.62 72 ASN A O 1
ATOM 524 N N . ALA A 1 73 ? 27.534 4.734 -40.083 1.00 79.50 73 ALA A N 1
ATOM 525 C CA . ALA A 1 73 ? 26.319 4.709 -39.276 1.00 79.50 73 ALA A CA 1
ATOM 526 C C . ALA A 1 73 ? 25.355 5.813 -39.726 1.00 79.50 73 ALA A C 1
ATOM 528 O O . ALA A 1 73 ? 25.760 6.962 -39.820 1.00 79.50 73 ALA A O 1
ATOM 529 N N . GLU A 1 74 ? 24.086 5.487 -39.978 1.00 73.75 74 GLU A N 1
ATOM 530 C CA . GLU A 1 74 ? 23.082 6.452 -40.463 1.00 73.75 74 GLU A CA 1
ATOM 531 C C . GLU A 1 74 ? 22.695 7.495 -39.397 1.00 73.75 74 GLU A C 1
ATOM 533 O O . GLU A 1 74 ? 22.349 8.632 -39.712 1.00 73.75 74 GLU A O 1
ATOM 538 N N . PHE A 1 75 ? 22.811 7.123 -38.122 1.00 76.12 75 PHE A N 1
ATOM 539 C CA . PHE A 1 75 ? 22.543 7.979 -36.969 1.00 76.12 75 PHE A CA 1
ATOM 540 C C . PHE A 1 75 ? 23.822 8.204 -36.158 1.00 76.12 75 PHE A C 1
ATOM 542 O O . PHE A 1 75 ? 24.706 7.350 -36.122 1.00 76.12 75 PHE A O 1
ATOM 549 N N . GLY A 1 76 ? 23.906 9.340 -35.466 1.00 78.88 76 GLY A N 1
ATOM 550 C CA . GLY A 1 76 ? 25.087 9.721 -34.692 1.00 78.88 76 GLY A CA 1
ATOM 551 C C . GLY A 1 76 ? 26.111 10.519 -35.494 1.00 78.88 76 GLY A C 1
ATOM 552 O O . GLY A 1 76 ? 25.842 10.899 -36.634 1.00 78.88 76 GLY A O 1
ATOM 553 N N . PRO A 1 77 ? 27.288 10.788 -34.901 1.00 76.56 77 PRO A N 1
ATOM 554 C CA . PRO A 1 77 ? 28.245 11.758 -35.438 1.00 76.56 77 PRO A CA 1
ATOM 555 C C . PRO A 1 77 ? 28.808 11.383 -36.821 1.00 76.56 77 PRO A C 1
ATOM 557 O O . PRO A 1 77 ? 29.360 12.243 -37.506 1.00 76.56 77 PRO A O 1
ATOM 560 N N . ASN A 1 78 ? 28.643 10.124 -37.241 1.00 74.12 78 ASN A N 1
ATOM 561 C CA . ASN A 1 78 ? 29.124 9.598 -38.520 1.00 74.12 78 ASN A CA 1
ATOM 562 C C . ASN A 1 78 ? 28.069 9.718 -39.632 1.00 74.12 78 ASN A C 1
ATOM 564 O O . ASN A 1 78 ? 28.428 9.893 -40.794 1.00 74.12 78 ASN A O 1
ATOM 568 N N . GLY A 1 79 ? 26.778 9.676 -39.287 1.00 63.50 79 GLY A N 1
ATOM 569 C CA . GLY A 1 79 ? 25.660 9.711 -40.244 1.00 63.50 79 GLY A CA 1
ATOM 570 C C . GLY A 1 79 ? 25.224 11.110 -40.635 1.00 63.50 79 GLY A C 1
ATOM 571 O O . GLY A 1 79 ? 24.857 11.374 -41.780 1.00 63.50 79 GLY A O 1
ATOM 572 N N . SER A 1 80 ? 25.396 12.058 -39.719 1.00 56.97 80 SER A N 1
ATOM 573 C CA . SER A 1 80 ? 25.235 13.492 -39.972 1.00 56.97 80 SER A CA 1
ATOM 574 C C . SER A 1 80 ? 26.315 14.068 -40.911 1.00 56.97 80 SER A C 1
ATOM 576 O O . SER A 1 80 ? 26.238 15.230 -41.312 1.00 56.97 80 SER A O 1
ATOM 578 N N . ALA A 1 81 ? 27.274 13.249 -41.369 1.00 50.38 81 ALA A N 1
ATOM 579 C CA . ALA A 1 81 ? 28.249 13.605 -42.401 1.00 50.38 81 ALA A CA 1
ATOM 580 C C . ALA A 1 81 ? 27.634 13.850 -43.800 1.00 50.38 81 ALA A C 1
ATOM 582 O O . ALA A 1 81 ? 28.317 14.437 -44.645 1.00 50.38 81 ALA A O 1
ATOM 583 N N . GLN A 1 82 ? 26.373 13.448 -44.038 1.00 50.66 82 GLN A N 1
ATOM 584 C CA . GLN A 1 82 ? 25.650 13.590 -45.317 1.00 50.66 82 GLN A CA 1
ATOM 585 C C . GLN A 1 82 ? 24.723 14.831 -45.422 1.00 50.66 82 GLN A C 1
ATOM 587 O O . GLN A 1 82 ? 23.986 14.947 -46.401 1.00 50.66 82 GLN A O 1
ATOM 592 N N . ILE A 1 83 ? 24.742 15.761 -44.454 1.00 53.44 83 ILE A N 1
ATOM 593 C CA . ILE A 1 83 ? 23.851 16.946 -44.393 1.00 53.44 83 ILE A CA 1
ATOM 594 C C . ILE A 1 83 ? 24.597 18.247 -44.789 1.00 53.44 83 ILE A C 1
ATOM 596 O O . ILE A 1 83 ? 25.810 18.355 -44.606 1.00 53.44 83 ILE A O 1
ATOM 600 N N . ASP A 1 84 ? 23.857 19.214 -45.351 1.00 52.28 84 ASP A N 1
ATOM 601 C CA . ASP A 1 84 ? 24.297 20.497 -45.940 1.00 52.28 84 ASP A CA 1
ATOM 602 C C . ASP A 1 84 ? 25.094 21.428 -44.981 1.00 52.28 84 ASP A C 1
ATOM 604 O O . ASP A 1 84 ? 24.899 21.428 -43.764 1.00 52.28 84 ASP A O 1
ATOM 608 N N . ASP A 1 85 ? 25.991 22.258 -45.531 1.00 55.16 85 ASP A N 1
ATOM 609 C CA . ASP A 1 85 ? 27.187 22.799 -44.844 1.00 55.16 85 ASP A CA 1
ATOM 610 C C . ASP A 1 85 ? 26.985 23.792 -43.668 1.00 55.16 85 ASP A C 1
ATOM 612 O O . ASP A 1 85 ? 27.910 23.956 -42.870 1.00 55.16 85 ASP A O 1
ATOM 616 N N . SER A 1 86 ? 25.836 24.469 -43.503 1.00 54.59 86 SER A N 1
ATOM 617 C CA . SER A 1 86 ? 25.708 25.558 -42.501 1.00 54.59 86 SER A CA 1
ATOM 618 C C . SER A 1 86 ? 25.101 25.164 -41.146 1.00 54.59 86 SER A C 1
ATOM 620 O O . SER A 1 86 ? 25.395 25.816 -40.146 1.00 54.59 86 SER A O 1
ATOM 622 N N . GLU A 1 87 ? 24.273 24.115 -41.080 1.00 52.72 87 GLU A N 1
ATOM 623 C CA . GLU A 1 87 ? 23.723 23.555 -39.820 1.00 52.72 87 GLU A CA 1
ATOM 624 C C . GLU A 1 87 ? 24.607 22.413 -39.258 1.00 52.72 87 GLU A C 1
ATOM 626 O O . GLU A 1 87 ? 24.484 22.010 -38.099 1.00 52.72 87 GLU A O 1
ATOM 631 N N . ARG A 1 88 ? 25.580 21.976 -40.072 1.00 56.62 88 ARG A N 1
ATOM 632 C CA . ARG A 1 88 ? 26.478 20.819 -39.935 1.00 56.62 88 ARG A CA 1
ATOM 633 C C . ARG A 1 88 ? 27.341 20.784 -38.670 1.00 56.62 88 ARG A C 1
ATOM 635 O O . ARG A 1 88 ? 27.647 19.710 -38.163 1.00 56.62 88 ARG A O 1
ATOM 642 N N . THR A 1 89 ? 27.763 21.930 -38.137 1.00 63.56 89 THR A N 1
ATOM 643 C CA . THR A 1 89 ? 28.813 21.940 -37.099 1.00 63.56 89 THR A CA 1
ATOM 644 C C . THR A 1 89 ? 28.269 21.697 -35.693 1.00 63.56 89 THR A C 1
ATOM 646 O O . THR A 1 89 ? 28.911 21.021 -34.897 1.00 63.56 89 THR A O 1
ATOM 649 N N . ALA A 1 90 ? 27.097 22.239 -35.353 1.00 73.06 90 ALA A N 1
ATOM 650 C CA . ALA A 1 90 ? 26.608 22.194 -33.974 1.00 73.06 90 ALA A CA 1
ATOM 651 C C . ALA A 1 90 ? 26.056 20.812 -33.597 1.00 73.06 90 ALA A C 1
ATOM 653 O O . ALA A 1 90 ? 26.369 20.300 -32.523 1.00 73.06 90 ALA A O 1
ATOM 654 N N . GLU A 1 91 ? 25.272 20.190 -34.480 1.00 79.56 91 GLU A N 1
ATOM 655 C CA . GLU A 1 91 ? 24.652 18.889 -34.215 1.00 79.56 91 GLU A CA 1
ATOM 656 C C . GLU A 1 91 ? 25.689 17.762 -34.139 1.00 79.56 91 GLU A C 1
ATOM 658 O O . GLU A 1 91 ? 25.696 17.010 -33.164 1.00 79.56 91 GLU A O 1
ATOM 663 N N . VAL A 1 92 ? 26.626 17.705 -35.093 1.00 81.25 92 VAL A N 1
ATOM 664 C CA . VAL A 1 92 ? 27.732 16.730 -35.087 1.00 81.25 92 VAL A CA 1
ATOM 665 C C . VAL A 1 92 ? 28.576 16.881 -33.823 1.00 81.25 92 VAL A C 1
ATOM 667 O O . VAL A 1 92 ? 28.927 15.884 -33.190 1.00 81.25 92 VAL A O 1
ATOM 670 N N . VAL A 1 93 ? 28.871 18.116 -33.398 1.00 85.44 93 VAL A N 1
ATOM 671 C CA . VAL A 1 93 ? 29.613 18.369 -32.154 1.00 85.44 93 VAL A CA 1
ATOM 672 C C . VAL A 1 93 ? 28.833 17.875 -30.936 1.00 85.44 93 VAL A C 1
ATOM 674 O O . VAL A 1 93 ? 29.414 17.207 -30.082 1.00 85.44 93 VAL A O 1
ATOM 677 N N . ILE A 1 94 ? 27.524 18.137 -30.855 1.00 88.38 94 ILE A N 1
ATOM 678 C CA . ILE A 1 94 ? 26.678 17.655 -29.752 1.00 88.38 94 ILE A CA 1
ATOM 679 C C . ILE A 1 94 ? 26.638 16.124 -29.724 1.00 88.38 94 ILE A C 1
ATOM 681 O O . ILE A 1 94 ? 26.840 15.540 -28.661 1.00 88.38 94 ILE A O 1
ATOM 685 N N . GLN A 1 95 ? 26.428 15.470 -30.869 1.00 90.06 95 GLN A N 1
ATOM 686 C CA . GLN A 1 95 ? 26.394 14.008 -30.984 1.00 90.06 95 GLN A CA 1
ATOM 687 C C . GLN A 1 95 ? 27.747 13.379 -30.621 1.00 90.06 95 GLN A C 1
ATOM 689 O O . GLN A 1 95 ? 27.791 12.398 -29.879 1.00 90.06 95 GLN A O 1
ATOM 694 N N . THR A 1 96 ? 28.854 13.983 -31.061 1.00 90.00 96 THR A N 1
ATOM 695 C CA . THR A 1 96 ? 30.220 13.543 -30.731 1.00 90.00 96 THR A CA 1
ATOM 696 C C . THR A 1 96 ? 30.487 13.658 -29.229 1.00 90.00 96 THR A C 1
ATOM 698 O O . THR A 1 96 ? 30.956 12.710 -28.597 1.00 90.00 96 THR A O 1
ATOM 701 N N . ILE A 1 97 ? 30.144 14.800 -28.621 1.00 92.69 97 ILE A N 1
ATOM 702 C CA . ILE A 1 97 ? 30.276 15.002 -27.173 1.00 92.69 97 ILE A CA 1
ATOM 703 C C . ILE A 1 97 ? 29.401 13.996 -26.417 1.00 92.69 97 ILE A C 1
ATOM 705 O O . ILE A 1 97 ? 29.870 13.376 -25.462 1.00 92.69 97 ILE A O 1
ATOM 709 N N . ALA A 1 98 ? 28.153 13.801 -26.847 1.00 94.75 98 ALA A N 1
ATOM 710 C CA . ALA A 1 98 ? 27.225 12.862 -26.229 1.00 94.75 98 ALA A CA 1
ATOM 711 C C . ALA A 1 98 ? 27.747 11.419 -26.287 1.00 94.75 98 ALA A C 1
ATOM 713 O O . ALA A 1 98 ? 27.680 10.716 -25.282 1.00 94.75 98 ALA A O 1
ATOM 714 N N . MET A 1 99 ? 28.339 10.998 -27.406 1.00 94.94 99 MET A N 1
ATOM 715 C CA . MET A 1 99 ? 28.949 9.677 -27.561 1.00 94.94 99 MET A CA 1
ATOM 716 C C . MET A 1 99 ? 30.103 9.459 -26.568 1.00 94.94 99 MET A C 1
ATOM 718 O O . MET A 1 99 ? 30.113 8.464 -25.838 1.00 94.94 99 MET A O 1
ATOM 722 N N . PHE A 1 100 ? 31.047 10.403 -26.467 1.00 95.88 100 PHE A N 1
ATOM 723 C CA . PHE A 1 100 ? 32.146 10.286 -25.501 1.00 95.88 100 PHE A CA 1
ATOM 724 C C . PHE A 1 100 ? 31.652 10.324 -24.049 1.00 95.88 100 PHE A C 1
ATOM 726 O O . PHE A 1 100 ? 32.106 9.525 -23.230 1.00 95.88 100 PHE A O 1
ATOM 733 N N . LEU A 1 101 ? 30.694 11.198 -23.719 1.00 96.56 101 LEU A N 1
ATOM 734 C CA . LEU A 1 101 ? 30.091 11.240 -22.382 1.00 96.56 101 LEU A CA 1
ATOM 735 C C . LEU A 1 101 ? 29.341 9.946 -22.048 1.00 96.56 101 LEU A C 1
ATOM 737 O O . LEU A 1 101 ? 29.447 9.470 -20.919 1.00 96.56 101 LEU A O 1
ATOM 741 N N . SER A 1 102 ? 28.645 9.352 -23.020 1.00 96.19 102 SER A N 1
ATOM 742 C CA . SER A 1 102 ? 27.965 8.065 -22.860 1.00 96.19 102 SER A CA 1
ATOM 743 C C . SER A 1 102 ? 28.956 6.953 -22.514 1.00 96.19 102 SER A C 1
ATOM 745 O O . SER A 1 102 ? 28.735 6.215 -21.553 1.00 96.19 102 SER A O 1
ATOM 747 N N . MET A 1 103 ? 30.102 6.884 -23.206 1.00 97.12 103 MET A N 1
ATOM 748 C CA . MET A 1 103 ? 31.168 5.944 -22.848 1.00 97.12 103 MET A CA 1
ATOM 749 C C . MET A 1 103 ? 31.700 6.198 -21.433 1.00 97.12 103 MET A C 1
ATOM 751 O O . MET A 1 103 ? 31.801 5.269 -20.631 1.00 97.12 103 MET A O 1
ATOM 755 N N . ILE A 1 104 ? 32.068 7.445 -21.125 1.00 97.88 104 ILE A N 1
ATOM 756 C CA . ILE A 1 104 ? 32.732 7.783 -19.860 1.00 97.88 104 ILE A CA 1
ATOM 757 C C . ILE A 1 104 ? 31.811 7.481 -18.679 1.00 97.88 104 ILE A C 1
ATOM 759 O O . ILE A 1 104 ? 32.182 6.749 -17.760 1.00 97.88 104 ILE A O 1
ATOM 763 N N . ILE A 1 105 ? 30.595 8.027 -18.710 1.00 97.25 105 ILE A N 1
ATOM 764 C CA . ILE A 1 105 ? 29.637 7.898 -17.613 1.00 97.25 105 ILE A CA 1
ATOM 765 C C . ILE A 1 105 ? 29.090 6.469 -17.570 1.00 97.25 105 ILE A C 1
ATOM 767 O O . ILE A 1 105 ? 28.948 5.919 -16.484 1.00 97.25 105 ILE A O 1
ATOM 771 N N . GLY A 1 106 ? 28.872 5.819 -18.716 1.00 97.38 106 GLY A N 1
ATOM 772 C CA . GLY A 1 106 ? 28.383 4.442 -18.776 1.00 97.38 106 GLY A CA 1
ATOM 773 C C . GLY A 1 106 ? 29.347 3.439 -18.147 1.00 97.38 106 GLY A C 1
ATOM 774 O O . GLY A 1 106 ? 28.942 2.649 -17.291 1.00 97.38 106 GLY A O 1
ATOM 775 N N . MET A 1 107 ? 30.639 3.520 -18.482 1.00 98.06 107 MET A N 1
ATOM 776 C CA . MET A 1 107 ? 31.667 2.651 -17.895 1.00 98.06 107 MET A CA 1
ATOM 777 C C . MET A 1 107 ? 31.925 2.972 -16.418 1.00 98.06 107 MET A C 1
ATOM 779 O O . MET A 1 107 ? 32.084 2.053 -15.608 1.00 98.06 107 MET A O 1
ATOM 783 N N . LEU A 1 108 ? 31.909 4.258 -16.043 1.00 97.00 108 LEU A N 1
ATOM 784 C CA . LEU A 1 108 ? 32.000 4.692 -14.647 1.00 97.00 108 LEU A CA 1
ATOM 785 C C . LEU A 1 108 ? 30.838 4.133 -13.821 1.00 97.00 108 LEU A C 1
ATOM 787 O O . LEU A 1 108 ? 31.065 3.564 -12.751 1.00 97.00 108 LEU A O 1
ATOM 791 N N . THR A 1 109 ? 29.607 4.258 -14.321 1.00 96.62 109 THR A N 1
ATOM 792 C CA . THR A 1 109 ? 28.399 3.774 -13.650 1.00 96.62 109 THR A CA 1
ATOM 793 C C . THR A 1 109 ? 28.396 2.257 -13.549 1.00 96.62 109 THR A C 1
ATOM 795 O O . THR A 1 109 ? 28.126 1.736 -12.469 1.00 96.62 109 THR A O 1
ATOM 798 N N . PHE A 1 110 ? 28.760 1.537 -14.614 1.00 97.50 110 PHE A N 1
ATOM 799 C CA . PHE A 1 110 ? 28.835 0.077 -14.591 1.00 97.50 110 PHE A CA 1
ATOM 800 C C . PHE A 1 110 ? 29.791 -0.421 -13.503 1.00 97.50 110 PHE A C 1
ATOM 802 O O . PHE A 1 110 ? 29.373 -1.111 -12.571 1.00 97.50 110 PHE A O 1
ATOM 809 N N . PHE A 1 111 ? 31.063 -0.020 -13.559 1.00 97.31 111 PHE A N 1
ATOM 810 C CA . PHE A 1 111 ? 32.053 -0.487 -12.590 1.00 97.31 111 PHE A CA 1
ATOM 811 C C . PHE A 1 111 ? 31.806 0.058 -11.179 1.00 97.31 111 PHE A C 1
ATOM 813 O O . PHE A 1 111 ? 31.973 -0.679 -10.205 1.00 97.31 111 PHE A O 1
ATOM 820 N N . GLY A 1 112 ? 31.345 1.304 -11.049 1.00 95.69 112 GLY A N 1
ATOM 821 C CA . GLY A 1 112 ? 30.950 1.879 -9.764 1.00 95.69 112 GLY A CA 1
ATOM 822 C C . GLY A 1 112 ? 29.835 1.070 -9.096 1.00 95.69 112 GLY A C 1
ATOM 823 O O . GLY A 1 112 ? 29.957 0.679 -7.932 1.00 95.69 112 GLY A O 1
ATOM 824 N N . SER A 1 113 ? 28.787 0.736 -9.849 1.00 95.69 113 SER A N 1
ATOM 825 C CA . SER A 1 113 ? 27.662 -0.066 -9.365 1.00 95.69 113 SER A CA 1
ATOM 826 C C . SER A 1 113 ? 28.071 -1.481 -8.972 1.00 95.69 113 SER A C 1
ATOM 828 O O . SER A 1 113 ? 27.604 -1.981 -7.947 1.00 95.69 113 SER A O 1
ATOM 830 N N . ILE A 1 114 ? 28.983 -2.119 -9.713 1.00 95.88 114 ILE A N 1
ATOM 831 C CA . ILE A 1 114 ? 29.520 -3.437 -9.342 1.00 95.88 114 ILE A CA 1
ATOM 832 C C . ILE A 1 114 ? 30.240 -3.368 -7.989 1.00 95.88 114 ILE A C 1
ATOM 834 O O . ILE A 1 114 ? 29.972 -4.190 -7.109 1.00 95.88 114 ILE A O 1
ATOM 838 N N . ILE A 1 115 ? 31.097 -2.365 -7.767 1.00 95.06 115 ILE A N 1
ATOM 839 C CA . ILE A 1 115 ? 31.779 -2.187 -6.475 1.00 95.06 115 ILE A CA 1
ATOM 840 C C . ILE A 1 115 ? 30.776 -1.900 -5.349 1.00 95.06 115 ILE A C 1
ATOM 842 O O . ILE A 1 115 ? 30.920 -2.455 -4.256 1.00 95.06 115 ILE A O 1
ATOM 846 N N . ALA A 1 116 ? 29.741 -1.093 -5.601 1.00 92.25 116 ALA A N 1
ATOM 847 C CA . ALA A 1 116 ? 28.680 -0.835 -4.626 1.00 92.25 116 ALA A CA 1
ATOM 848 C C . ALA A 1 116 ? 27.947 -2.133 -4.237 1.00 92.25 116 ALA A C 1
ATOM 850 O O . ALA A 1 116 ? 27.791 -2.431 -3.051 1.00 92.25 116 ALA A O 1
ATOM 851 N N . CYS A 1 117 ? 27.584 -2.961 -5.222 1.00 91.44 117 CYS A N 1
ATOM 852 C CA . CYS A 1 117 ? 26.938 -4.255 -4.997 1.00 91.44 117 CYS A CA 1
ATOM 853 C C . CYS A 1 117 ? 27.829 -5.213 -4.195 1.00 91.44 117 CYS A C 1
ATOM 855 O O . CYS A 1 117 ? 27.360 -5.844 -3.245 1.00 91.44 117 CYS A O 1
ATOM 857 N N . LEU A 1 118 ? 29.125 -5.286 -4.519 1.00 91.88 118 LEU A N 1
ATOM 858 C CA . LEU A 1 118 ? 30.090 -6.118 -3.794 1.00 91.88 118 LEU A CA 1
ATOM 859 C C . LEU A 1 118 ? 30.251 -5.678 -2.331 1.00 91.88 118 LEU A C 1
ATOM 861 O O . LEU A 1 118 ? 30.355 -6.531 -1.447 1.00 91.88 118 LEU A O 1
ATOM 865 N N . LYS A 1 119 ? 30.227 -4.368 -2.052 1.00 89.25 119 LYS A N 1
ATOM 866 C CA . LYS A 1 119 ? 30.250 -3.835 -0.678 1.00 89.25 119 LYS A CA 1
ATOM 867 C C . LYS A 1 119 ? 28.976 -4.155 0.096 1.00 89.25 119 LYS A C 1
ATOM 869 O O . LYS A 1 119 ? 29.045 -4.463 1.286 1.00 89.25 119 LYS A O 1
ATOM 874 N N . LEU A 1 120 ? 27.819 -4.088 -0.559 1.00 86.25 120 LEU A N 1
ATOM 875 C CA . LEU A 1 120 ? 26.522 -4.350 0.065 1.00 86.25 120 LEU A CA 1
ATOM 876 C C . LEU A 1 120 ? 26.298 -5.839 0.355 1.00 86.25 120 LEU A C 1
ATOM 878 O O . LEU A 1 120 ? 25.760 -6.167 1.414 1.00 86.25 120 LEU A O 1
ATOM 882 N N . ASN A 1 121 ? 26.764 -6.726 -0.529 1.00 83.75 121 ASN A N 1
ATOM 883 C CA . ASN A 1 121 ? 26.735 -8.181 -0.332 1.00 83.75 121 ASN A CA 1
ATOM 884 C C . ASN A 1 121 ? 27.798 -8.697 0.651 1.00 83.75 121 ASN A C 1
ATOM 886 O O . ASN A 1 121 ? 27.723 -9.845 1.076 1.00 83.75 121 ASN A O 1
ATOM 890 N N . GLY A 1 122 ? 28.765 -7.862 1.042 1.00 83.00 122 GLY A N 1
ATOM 891 C CA . GLY A 1 122 ? 29.822 -8.230 1.988 1.00 83.00 122 GLY A CA 1
ATOM 892 C C . GLY A 1 122 ? 31.015 -8.958 1.362 1.00 83.00 122 GLY A C 1
ATOM 893 O O . GLY A 1 122 ? 31.958 -9.288 2.074 1.00 83.00 122 GLY A O 1
ATOM 894 N N . ASN A 1 123 ? 31.021 -9.157 0.041 1.00 86.81 123 ASN A N 1
ATOM 895 C CA . ASN A 1 123 ? 32.168 -9.688 -0.701 1.00 86.81 123 ASN A CA 1
ATOM 896 C C . ASN A 1 123 ? 33.365 -8.723 -0.675 1.00 86.81 123 ASN A C 1
ATOM 898 O O . ASN A 1 123 ? 34.512 -9.157 -0.754 1.00 86.81 123 ASN A O 1
ATOM 902 N N . LEU A 1 124 ? 33.103 -7.416 -0.561 1.00 88.44 124 LEU A N 1
ATOM 903 C CA . LEU A 1 124 ? 34.116 -6.390 -0.331 1.00 88.44 124 LEU A CA 1
ATOM 904 C C . LEU A 1 124 ? 33.887 -5.721 1.029 1.00 88.44 124 LEU A C 1
ATOM 906 O O . LEU A 1 124 ? 32.752 -5.484 1.439 1.00 88.44 124 LEU A O 1
ATOM 910 N N . ALA A 1 125 ? 34.976 -5.381 1.723 1.00 82.75 125 ALA A N 1
ATOM 911 C CA . ALA A 1 125 ? 34.900 -4.705 3.014 1.00 82.75 125 ALA A CA 1
ATOM 912 C C . ALA A 1 125 ? 34.122 -3.381 2.911 1.00 82.75 125 ALA A C 1
ATOM 914 O O . ALA A 1 125 ? 34.396 -2.553 2.042 1.00 82.75 125 ALA A O 1
ATOM 915 N N . SER A 1 126 ? 33.192 -3.158 3.842 1.00 79.12 126 SER A N 1
ATOM 916 C CA . SER A 1 126 ? 32.341 -1.962 3.855 1.00 79.12 126 SER A CA 1
ATOM 917 C C . SER A 1 126 ? 33.074 -0.684 4.288 1.00 79.12 126 SER A C 1
ATOM 919 O O . SER A 1 126 ? 32.537 0.406 4.118 1.00 79.12 126 SER A O 1
ATOM 921 N N . LYS A 1 127 ? 34.289 -0.778 4.845 1.00 81.31 127 LYS A N 1
ATOM 922 C CA . LYS A 1 127 ? 35.085 0.398 5.232 1.00 81.31 127 LYS A CA 1
ATOM 923 C C . LYS A 1 127 ? 35.581 1.146 3.988 1.00 81.31 127 LYS A C 1
ATOM 925 O O . LYS A 1 127 ? 36.031 0.520 3.027 1.00 81.31 127 LYS A O 1
ATOM 930 N N . ALA A 1 128 ? 35.540 2.476 4.037 1.00 83.94 128 ALA A N 1
ATOM 931 C CA . ALA A 1 128 ? 36.138 3.336 3.021 1.00 83.94 128 ALA A CA 1
ATOM 932 C C . ALA A 1 128 ? 37.639 3.031 2.869 1.00 83.94 128 ALA A C 1
ATOM 934 O O . ALA A 1 128 ? 38.368 2.956 3.861 1.00 83.94 128 ALA A O 1
ATOM 935 N N . ARG A 1 129 ? 38.104 2.843 1.629 1.00 84.12 129 ARG A N 1
ATOM 936 C CA . ARG A 1 129 ? 39.528 2.683 1.310 1.00 84.12 129 ARG A CA 1
ATOM 937 C C . ARG A 1 129 ? 39.936 3.798 0.363 1.00 84.12 129 ARG A C 1
ATOM 939 O O . ARG A 1 129 ? 39.669 3.722 -0.833 1.00 84.12 129 ARG A O 1
ATOM 946 N N . VAL A 1 130 ? 40.553 4.837 0.911 1.00 81.75 130 VAL A N 1
ATOM 947 C CA . VAL A 1 130 ? 41.018 5.985 0.133 1.00 81.75 130 VAL A CA 1
ATOM 948 C C . VAL A 1 130 ? 42.453 5.708 -0.330 1.00 81.75 130 VAL A C 1
ATOM 950 O O . VAL A 1 130 ? 43.331 5.543 0.518 1.00 81.75 130 VAL A O 1
ATOM 953 N N . PRO A 1 131 ? 42.718 5.603 -1.644 1.00 80.62 131 PRO A N 1
ATOM 954 C CA . PRO A 1 131 ? 44.077 5.424 -2.142 1.00 80.62 131 PRO A CA 1
ATOM 955 C C . PRO A 1 131 ? 44.920 6.688 -1.891 1.00 80.62 131 PRO A C 1
ATOM 957 O O . PRO A 1 131 ? 44.382 7.801 -1.925 1.00 80.62 131 PRO A O 1
ATOM 960 N N . PRO A 1 132 ? 46.241 6.551 -1.664 1.00 83.31 132 PRO A N 1
ATOM 961 C CA . PRO A 1 132 ? 47.123 7.703 -1.503 1.00 83.31 132 PRO A CA 1
ATOM 962 C C . PRO A 1 132 ? 47.093 8.573 -2.766 1.00 83.31 132 PRO A C 1
ATOM 964 O O . PRO A 1 132 ? 47.013 8.059 -3.879 1.00 83.31 132 PRO A O 1
ATOM 967 N N . PHE A 1 133 ? 47.135 9.898 -2.593 1.00 84.69 133 PHE A N 1
ATOM 968 C CA . PHE A 1 133 ? 47.074 10.877 -3.690 1.00 84.69 133 PHE A CA 1
ATOM 969 C C . PHE A 1 133 ? 45.836 10.755 -4.600 1.00 84.69 133 PHE A C 1
ATOM 971 O O . PHE A 1 133 ? 45.890 11.155 -5.764 1.00 84.69 133 PHE A O 1
ATOM 978 N N . ARG A 1 134 ? 44.701 10.251 -4.080 1.00 83.75 134 ARG A N 1
ATOM 979 C CA . ARG A 1 134 ? 43.444 10.046 -4.830 1.00 83.75 134 ARG A CA 1
ATOM 980 C C . ARG A 1 134 ? 43.093 11.202 -5.765 1.00 83.75 134 ARG A C 1
ATOM 982 O O . ARG A 1 134 ? 42.774 10.959 -6.925 1.00 83.75 134 ARG A O 1
ATOM 989 N N . THR A 1 135 ? 43.131 12.439 -5.272 1.00 85.31 135 THR A N 1
ATOM 990 C CA . THR A 1 135 ? 42.758 13.625 -6.057 1.00 85.31 135 THR A CA 1
ATOM 991 C C . THR A 1 135 ? 43.660 13.791 -7.274 1.00 85.31 135 THR A C 1
ATOM 993 O O . THR A 1 135 ? 43.162 13.971 -8.379 1.00 85.31 135 THR A O 1
ATOM 996 N N . ILE A 1 136 ? 44.975 13.647 -7.095 1.00 90.81 136 ILE A N 1
ATOM 997 C CA . ILE A 1 136 ? 45.959 13.752 -8.179 1.00 90.81 136 ILE A CA 1
ATOM 998 C C . ILE A 1 136 ? 45.744 12.625 -9.193 1.00 90.81 136 ILE A C 1
ATOM 1000 O O . ILE A 1 136 ? 45.657 12.892 -10.386 1.00 90.81 136 ILE A O 1
ATOM 1004 N N . ILE A 1 137 ? 45.582 11.383 -8.725 1.00 90.44 137 ILE A N 1
ATOM 1005 C CA . ILE A 1 137 ? 45.311 10.225 -9.593 1.00 90.44 137 ILE A CA 1
ATOM 1006 C C . ILE A 1 137 ? 44.034 10.454 -10.411 1.00 90.44 137 ILE A C 1
ATOM 1008 O O . ILE A 1 137 ? 44.020 10.218 -11.615 1.00 90.44 137 ILE A O 1
ATOM 1012 N N . THR A 1 138 ? 42.974 10.960 -9.779 1.00 90.06 138 THR A N 1
ATOM 1013 C CA . THR A 1 138 ? 41.692 11.220 -10.449 1.00 90.06 138 THR A CA 1
ATOM 1014 C C . THR A 1 138 ? 41.819 12.337 -11.487 1.00 90.06 138 THR A C 1
ATOM 1016 O O . THR A 1 138 ? 41.313 12.192 -12.595 1.00 90.06 138 THR A O 1
ATOM 1019 N N . LEU A 1 139 ? 42.537 13.422 -11.173 1.00 92.75 139 LEU A N 1
ATOM 1020 C CA . LEU A 1 139 ? 42.812 14.509 -12.119 1.00 92.75 139 LEU A CA 1
ATOM 1021 C C . LEU A 1 139 ? 43.620 14.022 -13.331 1.00 92.75 139 LEU A C 1
ATOM 1023 O O . LEU A 1 139 ? 43.290 14.380 -14.459 1.00 92.75 139 LEU A O 1
ATOM 1027 N N . ILE A 1 140 ? 44.631 13.173 -13.115 1.00 95.75 140 ILE A N 1
ATOM 1028 C CA . ILE A 1 140 ? 45.419 12.566 -14.198 1.00 95.75 140 ILE A CA 1
ATOM 1029 C C . ILE A 1 140 ? 44.531 11.682 -15.076 1.00 95.75 140 ILE A C 1
ATOM 1031 O O . ILE A 1 140 ? 44.580 11.797 -16.297 1.00 95.75 140 ILE A O 1
ATOM 1035 N N . ILE A 1 141 ? 43.692 10.833 -14.473 1.00 96.00 141 ILE A N 1
ATOM 1036 C CA . ILE A 1 141 ? 42.755 9.984 -15.220 1.00 96.00 141 ILE A CA 1
ATOM 1037 C C . ILE A 1 141 ? 41.812 10.842 -16.073 1.00 96.00 141 ILE A C 1
ATOM 1039 O O . ILE A 1 141 ? 41.661 10.562 -17.258 1.00 96.00 141 ILE A O 1
ATOM 1043 N N . MET A 1 142 ? 41.233 11.912 -15.518 1.00 94.44 142 MET A N 1
ATOM 1044 C CA . MET A 1 142 ? 40.356 12.816 -16.275 1.00 94.44 142 MET A CA 1
ATOM 1045 C C . MET A 1 142 ? 41.095 13.513 -17.429 1.00 94.44 142 MET A C 1
ATOM 1047 O O . MET A 1 142 ? 40.569 13.574 -18.538 1.00 94.44 142 MET A O 1
ATOM 1051 N N . ALA A 1 143 ? 42.326 13.984 -17.209 1.00 97.00 143 ALA A N 1
ATOM 1052 C CA . ALA A 1 143 ? 43.139 14.601 -18.258 1.00 97.00 143 ALA A CA 1
ATOM 1053 C C . ALA A 1 143 ? 43.489 13.616 -19.388 1.00 97.00 143 ALA A C 1
ATOM 1055 O O . ALA A 1 143 ? 43.437 13.978 -20.566 1.00 97.00 143 ALA A O 1
ATOM 1056 N N . LEU A 1 144 ? 43.793 12.359 -19.044 1.00 97.75 144 LEU A N 1
ATOM 1057 C CA . LEU A 1 144 ? 44.051 11.299 -20.020 1.00 97.75 144 LEU A CA 1
ATOM 1058 C C . LEU A 1 144 ? 42.786 10.913 -20.790 1.00 97.75 144 LEU A C 1
ATOM 1060 O O . LEU A 1 144 ? 42.861 10.749 -22.002 1.00 97.75 144 LEU A O 1
ATOM 1064 N N . ILE A 1 145 ? 41.630 10.822 -20.124 1.00 97.94 145 ILE A N 1
ATOM 1065 C CA . ILE A 1 145 ? 40.338 10.581 -20.783 1.00 97.94 145 ILE A CA 1
ATOM 1066 C C . ILE A 1 145 ? 40.080 11.657 -21.839 1.00 97.94 145 ILE A C 1
ATOM 1068 O O . ILE A 1 145 ? 39.844 11.321 -22.994 1.00 97.94 145 ILE A O 1
ATOM 1072 N N . VAL A 1 146 ? 40.192 12.941 -21.478 1.00 96.81 146 VAL A N 1
ATOM 1073 C CA . VAL A 1 146 ? 39.983 14.050 -22.425 1.00 96.81 146 VAL A CA 1
ATOM 1074 C C . VAL A 1 146 ? 40.977 13.977 -23.583 1.00 96.81 146 VAL A C 1
ATOM 1076 O O . VAL A 1 146 ? 40.576 14.093 -24.739 1.00 96.81 146 VAL A O 1
ATOM 1079 N N . THR A 1 147 ? 42.256 13.725 -23.288 1.00 97.25 147 THR A N 1
ATOM 1080 C CA . THR A 1 147 ? 43.294 13.553 -24.316 1.00 97.25 147 THR A CA 1
ATOM 1081 C C . THR A 1 147 ? 42.929 12.436 -25.294 1.00 97.25 147 THR A C 1
ATOM 1083 O O . THR A 1 147 ? 42.956 12.650 -26.502 1.00 97.25 147 THR A O 1
ATOM 1086 N N . PHE A 1 148 ? 42.539 11.259 -24.799 1.00 97.56 148 PHE A N 1
ATOM 1087 C CA . PHE A 1 148 ? 42.185 10.135 -25.661 1.00 97.56 148 PHE A CA 1
ATOM 1088 C C . PHE A 1 148 ? 40.867 10.333 -26.410 1.00 97.56 148 PHE A C 1
ATOM 1090 O O . PHE A 1 148 ? 40.773 9.856 -27.533 1.00 97.56 148 PHE A O 1
ATOM 1097 N N . CYS A 1 149 ? 39.893 11.076 -25.877 1.00 95.81 149 CYS A N 1
ATOM 1098 C CA . CYS A 1 149 ? 38.710 11.471 -26.650 1.00 95.81 149 CYS A CA 1
ATOM 1099 C C . CYS A 1 149 ? 39.098 12.346 -27.852 1.00 95.81 149 CYS A C 1
ATOM 1101 O O . CYS A 1 149 ? 38.637 12.108 -28.965 1.00 95.81 149 CYS A O 1
ATOM 1103 N N . VAL A 1 150 ? 39.983 13.330 -27.646 1.00 94.94 150 VAL A N 1
ATOM 1104 C CA . VAL A 1 150 ? 40.472 14.200 -28.729 1.00 94.94 150 VAL A CA 1
ATOM 1105 C C . VAL A 1 150 ? 41.248 13.394 -29.769 1.00 94.94 150 VAL A C 1
ATOM 1107 O O . VAL A 1 150 ? 41.007 13.563 -30.960 1.00 94.94 150 VAL A O 1
ATOM 1110 N N . LEU A 1 151 ? 42.134 12.491 -29.335 1.00 94.88 151 LEU A N 1
ATOM 1111 C CA . LEU A 1 151 ? 42.890 11.624 -30.242 1.00 94.88 151 LEU A CA 1
ATOM 1112 C C . LEU A 1 151 ? 41.982 10.641 -30.994 1.00 94.88 151 LEU A C 1
ATOM 1114 O O . LEU A 1 151 ? 42.135 10.483 -32.199 1.00 94.88 151 LEU A O 1
ATOM 1118 N N . ALA A 1 152 ? 41.001 10.028 -30.324 1.00 93.06 152 ALA A N 1
ATOM 1119 C CA . ALA A 1 152 ? 40.025 9.146 -30.964 1.00 93.06 152 ALA A CA 1
ATOM 1120 C C . ALA A 1 152 ? 39.235 9.879 -32.058 1.00 93.06 152 ALA A C 1
ATOM 1122 O O . ALA A 1 152 ? 39.074 9.356 -33.156 1.00 93.06 152 ALA A O 1
ATOM 1123 N N . ASN A 1 153 ? 38.794 11.108 -31.776 1.00 89.94 153 ASN A N 1
ATOM 1124 C CA . ASN A 1 153 ? 38.083 11.936 -32.746 1.00 89.94 153 ASN A CA 1
ATOM 1125 C C . ASN A 1 153 ? 38.986 12.409 -33.899 1.00 89.94 153 ASN A C 1
ATOM 1127 O O . ASN A 1 153 ? 38.527 12.503 -35.031 1.00 89.94 153 ASN A O 1
ATOM 1131 N N . HIS A 1 154 ? 40.258 12.708 -33.620 1.00 89.94 154 HIS A N 1
ATOM 1132 C CA . HIS A 1 154 ? 41.229 13.133 -34.632 1.00 89.94 154 HIS A CA 1
ATOM 1133 C C . HIS A 1 154 ? 41.553 12.019 -35.634 1.00 89.94 154 HIS A C 1
ATOM 1135 O O . HIS A 1 154 ? 41.582 12.272 -36.835 1.00 89.94 154 HIS A O 1
ATOM 1141 N N . GLU A 1 155 ? 41.775 10.793 -35.151 1.00 90.31 155 GLU A N 1
ATOM 1142 C CA . GLU A 1 155 ? 42.037 9.638 -36.021 1.00 90.31 155 GLU A CA 1
ATOM 1143 C C . GLU A 1 155 ? 40.805 9.217 -36.829 1.00 90.31 155 GLU A C 1
ATOM 1145 O O . GLU A 1 155 ? 40.933 8.619 -37.895 1.00 90.31 155 GLU A O 1
ATOM 1150 N N . GLY A 1 156 ? 39.612 9.551 -36.340 1.00 82.31 156 GLY A N 1
ATOM 1151 C CA . GLY A 1 156 ? 38.355 9.291 -37.019 1.00 82.31 156 GLY A CA 1
ATOM 1152 C C . GLY A 1 156 ? 37.760 7.917 -36.713 1.00 82.31 156 GLY A C 1
ATOM 1153 O O . GLY A 1 156 ? 38.409 6.989 -36.215 1.00 82.31 156 GLY A O 1
ATOM 1154 N N . TYR A 1 157 ? 36.474 7.813 -37.018 1.00 86.75 157 TYR A N 1
ATOM 1155 C CA . TYR A 1 157 ? 35.611 6.679 -36.709 1.00 86.75 157 TYR A CA 1
ATOM 1156 C C . TYR A 1 157 ? 35.923 5.450 -37.566 1.00 86.75 157 TYR A C 1
ATOM 1158 O O . TYR A 1 157 ? 36.373 5.568 -38.705 1.00 86.75 157 TYR A O 1
ATOM 1166 N N . GLY A 1 158 ? 35.723 4.253 -37.013 1.00 83.25 158 GLY A N 1
ATOM 1167 C CA . GLY A 1 158 ? 36.028 2.989 -37.694 1.00 83.25 158 GLY A CA 1
ATOM 1168 C C . GLY A 1 158 ? 37.522 2.719 -37.945 1.00 83.25 158 GLY A C 1
ATOM 1169 O O . GLY A 1 158 ? 37.869 1.688 -38.522 1.00 83.25 158 GLY A O 1
ATOM 1170 N N . THR A 1 159 ? 38.430 3.602 -37.510 1.00 89.62 159 THR A N 1
ATOM 1171 C CA . THR A 1 159 ? 39.878 3.391 -37.644 1.00 89.62 159 THR A CA 1
ATOM 1172 C C . THR A 1 159 ? 40.428 2.535 -36.503 1.00 89.62 159 THR A C 1
ATOM 1174 O O . THR A 1 159 ? 39.990 2.626 -35.355 1.00 89.62 159 THR A O 1
ATOM 1177 N N . GLY A 1 160 ? 41.438 1.704 -36.790 1.00 90.69 160 GLY A N 1
ATOM 1178 C CA . GLY A 1 160 ? 42.058 0.852 -35.768 1.00 90.69 160 GLY A CA 1
ATOM 1179 C C . GLY A 1 160 ? 42.710 1.649 -34.630 1.00 90.69 160 GLY A C 1
ATOM 1180 O O . GLY A 1 160 ? 42.626 1.248 -33.469 1.00 90.69 160 GLY A O 1
ATOM 1181 N N . LEU A 1 161 ? 43.320 2.799 -34.949 1.00 92.06 161 LEU A N 1
ATOM 1182 C CA . LEU A 1 161 ? 43.963 3.664 -33.957 1.00 92.06 161 LEU A CA 1
ATOM 1183 C C . LEU A 1 161 ? 42.933 4.469 -33.147 1.00 92.06 161 LEU A C 1
ATOM 1185 O O . LEU A 1 161 ? 43.038 4.518 -31.921 1.00 92.06 161 LEU A O 1
ATOM 1189 N N . GLY A 1 162 ? 41.891 5.005 -33.796 1.00 92.38 162 GLY A N 1
ATOM 1190 C CA . GLY A 1 162 ? 40.770 5.654 -33.113 1.00 92.38 162 GLY A CA 1
ATOM 1191 C C . GLY A 1 162 ? 40.060 4.706 -32.146 1.00 92.38 162 GLY A C 1
ATOM 1192 O O . GLY A 1 162 ? 39.815 5.064 -30.993 1.00 92.38 162 GLY A O 1
ATOM 1193 N N . LEU A 1 163 ? 39.818 3.457 -32.564 1.00 93.62 163 LEU A N 1
ATOM 1194 C CA . LEU A 1 163 ? 39.219 2.426 -31.712 1.00 93.62 163 LEU A CA 1
ATOM 1195 C C . LEU A 1 163 ? 40.088 2.130 -30.486 1.00 93.62 163 LEU A C 1
ATOM 1197 O O . LEU A 1 163 ? 39.574 2.015 -29.375 1.00 93.62 163 LEU A O 1
ATOM 1201 N N . MET A 1 164 ? 41.406 2.034 -30.664 1.00 95.69 164 MET A N 1
ATOM 1202 C CA . MET A 1 164 ? 42.331 1.832 -29.550 1.00 95.69 164 MET A CA 1
ATOM 1203 C C . MET A 1 164 ? 42.223 2.967 -28.519 1.00 95.69 164 MET A C 1
ATOM 1205 O O . MET A 1 164 ? 42.145 2.697 -27.319 1.00 95.69 164 MET A O 1
ATOM 1209 N N . TYR A 1 165 ? 42.154 4.226 -28.963 1.00 97.06 165 TYR A N 1
ATOM 1210 C CA . TYR A 1 165 ? 41.944 5.366 -28.066 1.00 97.06 165 TYR A CA 1
ATOM 1211 C C . TYR A 1 165 ? 40.572 5.334 -27.385 1.00 97.06 165 TYR A C 1
ATOM 1213 O O . TYR A 1 165 ? 40.488 5.567 -26.178 1.00 97.06 165 TYR A O 1
ATOM 1221 N N . MET A 1 166 ? 39.516 4.953 -28.106 1.00 95.38 166 MET A N 1
ATOM 1222 C CA . MET A 1 166 ? 38.173 4.772 -27.548 1.00 95.38 166 MET A CA 1
ATOM 1223 C C . MET A 1 166 ? 38.143 3.696 -26.445 1.00 95.38 166 MET A C 1
ATOM 1225 O O . MET A 1 166 ? 37.518 3.873 -25.397 1.00 95.38 166 MET A O 1
ATOM 1229 N N . LEU A 1 167 ? 38.883 2.599 -26.626 1.00 96.62 167 LEU A N 1
ATOM 1230 C CA . LEU A 1 167 ? 39.040 1.556 -25.609 1.00 96.62 167 LEU A CA 1
ATOM 1231 C C . LEU A 1 167 ? 39.870 2.028 -24.406 1.00 96.62 167 LEU A C 1
ATOM 1233 O O . LEU A 1 167 ? 39.565 1.644 -23.274 1.00 96.62 167 LEU A O 1
ATOM 1237 N N . PHE A 1 168 ? 40.868 2.898 -24.599 1.00 97.62 168 PHE A N 1
ATOM 1238 C CA . PHE A 1 168 ? 41.560 3.537 -23.473 1.00 97.62 168 PHE A CA 1
ATOM 1239 C C . PHE A 1 168 ? 40.634 4.454 -22.672 1.00 97.62 168 PHE A C 1
ATOM 1241 O O . PHE A 1 168 ? 40.681 4.420 -21.441 1.00 97.62 168 PHE A O 1
ATOM 1248 N N . VAL A 1 169 ? 39.749 5.209 -23.334 1.00 98.06 169 VAL A N 1
ATOM 1249 C CA . VAL A 1 169 ? 38.698 5.988 -22.657 1.00 98.06 169 VAL A CA 1
ATOM 1250 C C . VAL A 1 169 ? 37.818 5.068 -21.807 1.00 98.06 169 VAL A C 1
ATOM 1252 O O . VAL A 1 169 ? 37.601 5.352 -20.625 1.00 98.06 169 VAL A O 1
ATOM 1255 N N . ALA A 1 170 ? 37.368 3.937 -22.359 1.00 97.94 170 ALA A N 1
ATOM 1256 C CA . ALA A 1 170 ? 36.558 2.958 -21.634 1.00 97.94 170 ALA A CA 1
ATOM 1257 C C . ALA A 1 170 ? 37.296 2.379 -20.410 1.00 97.94 170 ALA A C 1
ATOM 1259 O O . ALA A 1 170 ? 36.743 2.328 -19.306 1.00 97.94 170 ALA A O 1
ATOM 1260 N N . ALA A 1 171 ? 38.563 1.986 -20.573 1.00 98.06 171 ALA A N 1
ATOM 1261 C CA . ALA A 1 171 ? 39.384 1.416 -19.506 1.00 98.06 171 ALA A CA 1
ATOM 1262 C C . ALA A 1 171 ? 39.648 2.420 -18.372 1.00 98.06 171 ALA A C 1
ATOM 1264 O O . ALA A 1 171 ? 39.462 2.098 -17.198 1.00 98.06 171 ALA A O 1
ATOM 1265 N N . LEU A 1 172 ? 40.023 3.657 -18.705 1.00 98.06 172 LEU A N 1
ATOM 1266 C CA . LEU A 1 172 ? 40.257 4.713 -17.717 1.00 98.06 172 LEU A CA 1
ATOM 1267 C C . LEU A 1 172 ? 38.976 5.097 -16.970 1.00 98.06 172 LEU A C 1
ATOM 1269 O O . LEU A 1 172 ? 39.009 5.275 -15.753 1.00 98.06 172 LEU A O 1
ATOM 1273 N N . SER A 1 173 ? 37.842 5.154 -17.669 1.00 98.00 173 SER A N 1
ATOM 1274 C CA . SER A 1 173 ? 36.533 5.424 -17.061 1.00 98.00 173 SER A CA 1
ATOM 1275 C C . SER A 1 173 ? 36.099 4.298 -16.116 1.0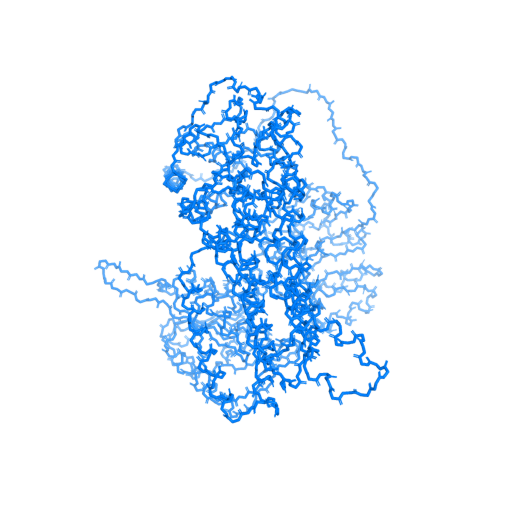0 98.00 173 SER A C 1
ATOM 1277 O O . SER A 1 173 ? 35.572 4.556 -15.035 1.00 98.00 173 SER A O 1
ATOM 1279 N N . SER A 1 174 ? 36.411 3.047 -16.468 1.00 97.69 174 SER A N 1
ATOM 1280 C CA . SER A 1 174 ? 36.203 1.877 -15.605 1.00 97.69 174 SER A CA 1
ATOM 1281 C C . SER A 1 174 ? 37.017 1.979 -14.313 1.00 97.69 174 SER A C 1
ATOM 1283 O O . SER A 1 174 ? 36.482 1.810 -13.215 1.00 97.69 174 SER A O 1
ATOM 1285 N N . ILE A 1 175 ? 38.308 2.314 -14.429 1.00 96.38 175 ILE A N 1
ATOM 1286 C CA . ILE A 1 175 ? 39.196 2.534 -13.278 1.00 96.38 175 ILE A CA 1
ATOM 1287 C C . ILE A 1 175 ? 38.660 3.678 -12.416 1.00 96.38 175 ILE A C 1
ATOM 1289 O O . ILE A 1 175 ? 38.610 3.550 -11.192 1.00 96.38 175 ILE A O 1
ATOM 1293 N N . TRP A 1 176 ? 38.215 4.773 -13.035 1.00 95.38 176 TRP A N 1
ATOM 1294 C CA . TRP A 1 176 ? 37.633 5.898 -12.314 1.00 95.38 176 TRP A CA 1
ATOM 1295 C C . TRP A 1 176 ? 36.388 5.487 -11.521 1.00 95.38 176 TRP A C 1
ATOM 1297 O O . TRP A 1 176 ? 36.317 5.794 -10.332 1.00 95.38 176 TRP A O 1
ATOM 1307 N N . GLY A 1 177 ? 35.468 4.719 -12.113 1.00 94.88 177 GLY A N 1
ATOM 1308 C CA . GLY A 1 177 ? 34.294 4.181 -11.414 1.00 94.88 177 GLY A CA 1
ATOM 1309 C C . GLY A 1 177 ? 34.653 3.327 -10.196 1.00 94.88 177 GLY A C 1
ATOM 1310 O O . GLY A 1 177 ? 34.075 3.502 -9.119 1.00 94.88 177 GLY A O 1
ATOM 1311 N N . VAL A 1 178 ? 35.670 2.465 -10.316 1.00 94.50 178 VAL A N 1
ATOM 1312 C CA . VAL A 1 178 ? 36.174 1.670 -9.183 1.00 94.50 178 VAL A CA 1
ATOM 1313 C C . VAL A 1 178 ? 36.757 2.567 -8.089 1.00 94.50 178 VAL A C 1
ATOM 1315 O O . VAL A 1 178 ? 36.381 2.434 -6.921 1.00 94.50 178 VAL A O 1
ATOM 1318 N N . LEU A 1 179 ? 37.653 3.493 -8.445 1.00 91.88 179 LEU A N 1
ATOM 1319 C CA . LEU A 1 179 ? 38.306 4.402 -7.495 1.00 91.88 179 LEU A CA 1
ATOM 1320 C C . LEU A 1 179 ? 37.312 5.345 -6.808 1.00 91.88 179 LEU A C 1
ATOM 1322 O O . LEU A 1 179 ? 37.488 5.692 -5.638 1.00 91.88 179 LEU A O 1
ATOM 1326 N N . PHE A 1 180 ? 36.262 5.740 -7.522 1.00 90.62 180 PHE A N 1
ATOM 1327 C CA . PHE A 1 180 ? 35.191 6.576 -7.010 1.00 90.62 180 PHE A CA 1
ATOM 1328 C C . PHE A 1 180 ? 34.430 5.872 -5.881 1.00 90.62 180 PHE A C 1
ATOM 1330 O O . PHE A 1 180 ? 34.367 6.396 -4.770 1.00 90.62 180 PHE A O 1
ATOM 1337 N N . VAL A 1 181 ? 33.929 4.655 -6.114 1.00 92.06 181 VAL A N 1
ATOM 1338 C CA . VAL A 1 181 ? 33.091 3.948 -5.128 1.00 92.06 181 VAL A CA 1
ATOM 1339 C C . VAL A 1 181 ? 33.912 3.280 -4.023 1.00 92.06 181 VAL A C 1
ATOM 1341 O O . VAL A 1 181 ? 33.447 3.168 -2.883 1.00 92.06 181 VAL A O 1
ATOM 1344 N N . ILE A 1 182 ? 35.150 2.844 -4.291 1.00 90.25 182 ILE A N 1
ATOM 1345 C CA . ILE A 1 182 ? 35.982 2.181 -3.271 1.00 90.25 182 ILE A CA 1
ATOM 1346 C C . ILE A 1 182 ? 36.305 3.110 -2.088 1.00 90.25 182 ILE A C 1
ATOM 1348 O O . ILE A 1 182 ? 36.354 2.648 -0.942 1.00 90.25 182 ILE A O 1
ATOM 1352 N N . ALA A 1 183 ? 36.403 4.413 -2.353 1.00 87.69 183 ALA A N 1
ATOM 1353 C CA . ALA A 1 183 ? 36.676 5.446 -1.363 1.00 87.69 183 ALA A CA 1
ATOM 1354 C C . ALA A 1 183 ? 35.473 5.796 -0.469 1.00 87.69 183 ALA A C 1
ATOM 1356 O O . ALA A 1 183 ? 35.644 6.511 0.512 1.00 87.69 183 ALA A O 1
ATOM 1357 N N . ILE A 1 184 ? 34.275 5.282 -0.765 1.00 87.56 184 ILE A N 1
ATOM 1358 C CA . ILE A 1 184 ? 33.052 5.603 -0.019 1.00 87.56 184 ILE A CA 1
ATOM 1359 C C . ILE A 1 184 ? 32.737 4.493 0.993 1.00 87.56 184 ILE A C 1
ATOM 1361 O O . ILE A 1 184 ? 32.897 3.303 0.706 1.00 87.56 184 ILE A O 1
ATOM 1365 N N . GLY A 1 185 ? 32.325 4.861 2.206 1.00 83.19 185 GLY A N 1
ATOM 1366 C CA . GLY A 1 185 ? 31.941 3.905 3.246 1.00 83.19 185 GLY A CA 1
ATOM 1367 C C . GLY A 1 185 ? 30.624 3.200 2.922 1.00 83.19 185 GLY A C 1
ATOM 1368 O O . GLY A 1 185 ? 29.802 3.697 2.161 1.00 83.19 185 GLY A O 1
ATOM 1369 N N . GLY A 1 186 ? 30.390 2.032 3.514 1.00 77.38 186 GLY A N 1
ATOM 1370 C CA . GLY A 1 186 ? 29.149 1.288 3.309 1.00 77.38 186 GLY A CA 1
ATOM 1371 C C . GLY A 1 186 ? 27.890 2.008 3.832 1.00 77.38 186 GLY A C 1
ATOM 1372 O O . GLY A 1 186 ? 26.799 1.631 3.419 1.00 77.38 186 GLY A O 1
ATOM 1373 N N . ALA A 1 187 ? 28.038 3.018 4.709 1.00 73.94 187 ALA A N 1
ATOM 1374 C CA . ALA A 1 187 ? 26.943 3.817 5.294 1.00 73.94 187 ALA A CA 1
ATOM 1375 C C . ALA A 1 187 ? 26.240 4.576 4.195 1.00 73.94 187 ALA A C 1
ATOM 1377 O O . ALA A 1 187 ? 25.023 4.666 4.136 1.00 73.94 187 ALA A O 1
ATOM 1378 N N . ASP A 1 188 ? 27.094 5.101 3.328 1.00 82.38 188 ASP A N 1
ATOM 1379 C CA . ASP A 1 188 ? 26.787 6.061 2.300 1.00 82.38 188 ASP A CA 1
ATOM 1380 C C . ASP A 1 188 ? 26.467 5.343 0.979 1.00 82.38 188 ASP A C 1
ATOM 1382 O O . ASP A 1 188 ? 26.119 5.981 -0.009 1.00 82.38 188 ASP A O 1
ATOM 1386 N N . MET A 1 189 ? 26.538 4.003 0.938 1.00 86.56 189 MET A N 1
ATOM 1387 C CA . MET A 1 189 ? 26.206 3.215 -0.257 1.00 86.56 189 MET A CA 1
ATOM 1388 C C . MET A 1 189 ? 24.792 3.459 -0.797 1.00 86.56 189 MET A C 1
ATOM 1390 O O . MET A 1 189 ? 24.661 3.474 -2.019 1.00 86.56 189 MET A O 1
ATOM 1394 N N . PRO A 1 190 ? 23.744 3.685 0.023 1.00 85.31 190 PRO A N 1
ATOM 1395 C CA . PRO A 1 190 ? 22.429 4.044 -0.506 1.00 85.31 190 PRO A CA 1
ATOM 1396 C C . PRO A 1 190 ? 22.469 5.347 -1.317 1.00 85.31 190 PRO A C 1
ATOM 1398 O O . PRO A 1 190 ? 21.873 5.415 -2.392 1.00 85.31 190 PRO A O 1
ATOM 1401 N N . VAL A 1 191 ? 23.233 6.348 -0.860 1.00 88.38 191 VAL A N 1
ATOM 1402 C CA . VAL A 1 191 ? 23.458 7.601 -1.599 1.00 88.38 191 VAL A CA 1
ATOM 1403 C C . VAL A 1 191 ? 24.226 7.315 -2.889 1.00 88.38 191 VAL A C 1
ATOM 1405 O O . VAL A 1 191 ? 23.829 7.771 -3.956 1.00 88.38 191 VAL A O 1
ATOM 1408 N N . VAL A 1 192 ? 25.279 6.492 -2.826 1.00 90.19 192 VAL A N 1
ATOM 1409 C CA . VAL A 1 192 ? 26.059 6.104 -4.014 1.00 90.19 192 VAL A CA 1
ATOM 1410 C C . VAL A 1 192 ? 25.192 5.415 -5.066 1.00 90.19 192 VAL A C 1
ATOM 1412 O O . VAL A 1 192 ? 25.324 5.730 -6.244 1.00 90.19 192 VAL A O 1
ATOM 1415 N N . ILE A 1 193 ? 24.274 4.527 -4.673 1.00 90.56 193 ILE A N 1
ATOM 1416 C CA . ILE A 1 193 ? 23.329 3.896 -5.609 1.00 90.56 193 ILE A CA 1
ATOM 1417 C C . ILE A 1 193 ? 22.465 4.953 -6.306 1.00 90.56 193 ILE A C 1
ATOM 1419 O O . ILE A 1 193 ? 22.270 4.864 -7.518 1.00 90.56 193 ILE A O 1
ATOM 1423 N N . CYS A 1 194 ? 21.978 5.961 -5.575 1.00 90.81 194 CYS A N 1
ATOM 1424 C CA . CYS A 1 194 ? 21.174 7.044 -6.148 1.00 90.81 194 CYS A CA 1
ATOM 1425 C C . CYS A 1 194 ? 21.989 7.910 -7.122 1.00 90.81 194 CYS A C 1
ATOM 1427 O O . CYS A 1 194 ? 21.495 8.264 -8.189 1.00 90.81 194 CYS A O 1
ATOM 1429 N N . ILE A 1 195 ? 23.260 8.177 -6.818 1.00 92.12 195 ILE A N 1
ATOM 1430 C CA . ILE A 1 195 ? 24.161 8.930 -7.703 1.00 92.12 195 ILE A CA 1
ATOM 1431 C C . ILE A 1 195 ? 24.488 8.132 -8.967 1.00 92.12 195 ILE A C 1
ATOM 1433 O O . ILE A 1 195 ? 24.500 8.677 -10.069 1.00 92.12 195 ILE A O 1
ATOM 1437 N N . LEU A 1 196 ? 24.723 6.827 -8.838 1.00 93.56 196 LEU A N 1
ATOM 1438 C CA . LEU A 1 196 ? 24.950 5.952 -9.987 1.00 93.56 196 LEU A CA 1
ATOM 1439 C C . LEU A 1 196 ? 23.677 5.796 -10.835 1.00 93.56 196 LEU A C 1
ATOM 1441 O O . LEU A 1 196 ? 23.781 5.700 -12.057 1.00 93.56 196 LEU A O 1
ATOM 1445 N N . ASN A 1 197 ? 22.491 5.859 -10.215 1.00 93.50 197 ASN A N 1
ATOM 1446 C CA . ASN A 1 197 ? 21.210 5.956 -10.919 1.00 93.50 197 ASN A CA 1
ATOM 1447 C C . ASN A 1 197 ? 21.138 7.242 -11.758 1.00 93.50 197 ASN A C 1
ATOM 1449 O O . ASN A 1 197 ? 20.832 7.181 -12.948 1.00 93.50 197 ASN A O 1
ATOM 1453 N N . THR A 1 198 ? 21.524 8.389 -11.181 1.00 94.62 198 THR A N 1
ATOM 1454 C CA . THR A 1 198 ? 21.668 9.653 -11.924 1.00 94.62 198 THR A CA 1
ATOM 1455 C C . THR A 1 198 ? 22.583 9.485 -13.131 1.00 94.62 198 THR A C 1
ATOM 1457 O O . THR A 1 198 ? 22.232 9.911 -14.229 1.00 94.62 198 THR A O 1
ATOM 1460 N N . GLY A 1 199 ? 23.725 8.815 -12.939 1.00 93.50 199 GLY A N 1
ATOM 1461 C CA . GLY A 1 199 ? 24.661 8.487 -14.013 1.00 93.50 199 GLY A CA 1
ATOM 1462 C C . GLY A 1 199 ? 23.999 7.691 -15.139 1.00 93.50 199 GLY A C 1
ATOM 1463 O O . GLY A 1 199 ? 24.073 8.110 -16.288 1.00 93.50 199 GLY A O 1
ATOM 1464 N N . SER A 1 200 ? 23.277 6.610 -14.817 1.00 94.00 200 SER A N 1
ATOM 1465 C CA . SER A 1 200 ? 22.559 5.807 -15.823 1.00 94.00 200 SER A CA 1
ATOM 1466 C C . SER A 1 200 ? 21.432 6.567 -16.539 1.00 94.00 200 SER A C 1
ATOM 1468 O O . SER A 1 200 ? 21.187 6.353 -17.724 1.00 94.00 200 SER A O 1
ATOM 1470 N N . GLY A 1 201 ? 20.761 7.501 -15.857 1.00 94.62 201 GLY A N 1
ATOM 1471 C CA . GLY A 1 201 ? 19.788 8.388 -16.494 1.00 94.62 201 GLY A CA 1
ATOM 1472 C C . GLY A 1 201 ? 20.452 9.357 -17.472 1.00 94.62 201 GLY A C 1
ATOM 1473 O O . GLY A 1 201 ? 19.999 9.510 -18.605 1.00 94.62 201 GLY A O 1
ATOM 1474 N N . PHE A 1 202 ? 21.572 9.962 -17.069 1.00 95.19 202 PHE A N 1
ATOM 1475 C CA . PHE A 1 202 ? 22.321 10.892 -17.912 1.00 95.19 202 PHE A CA 1
ATOM 1476 C C . PHE A 1 202 ? 22.948 10.200 -19.130 1.00 95.19 202 PHE A C 1
ATOM 1478 O O . PHE A 1 202 ? 22.931 10.771 -20.216 1.00 95.19 202 PHE A O 1
ATOM 1485 N N . THR A 1 203 ? 23.413 8.951 -19.008 1.00 95.12 203 THR A N 1
ATOM 1486 C CA . THR A 1 203 ? 23.846 8.176 -20.186 1.00 95.12 203 THR A CA 1
ATOM 1487 C C . THR A 1 203 ? 22.687 7.908 -21.139 1.00 95.12 203 THR A C 1
ATOM 1489 O O . THR A 1 203 ? 22.882 7.987 -22.345 1.00 95.12 203 THR A O 1
ATOM 1492 N N . GLY A 1 204 ? 21.467 7.697 -20.629 1.00 93.75 204 GLY A N 1
ATOM 1493 C CA . GLY A 1 204 ? 20.256 7.622 -21.453 1.00 93.75 204 GLY A CA 1
ATOM 1494 C C . GLY A 1 204 ? 19.941 8.930 -22.194 1.00 93.75 204 GLY A C 1
ATOM 1495 O O . GLY A 1 204 ? 19.516 8.898 -23.348 1.00 93.75 204 GLY A O 1
ATOM 1496 N N . VAL A 1 205 ? 20.208 10.087 -21.575 1.00 95.88 205 VAL A N 1
ATOM 1497 C CA . VAL A 1 205 ? 20.128 11.397 -22.249 1.00 95.88 205 VAL A CA 1
ATOM 1498 C C . VAL A 1 205 ? 21.179 11.506 -23.352 1.00 95.88 205 VAL A C 1
ATOM 1500 O O . VAL A 1 205 ? 20.851 11.916 -24.464 1.00 95.88 205 VAL A O 1
ATOM 1503 N N . CYS A 1 206 ? 22.423 11.109 -23.072 1.00 95.19 206 CYS A N 1
ATOM 1504 C CA . CYS A 1 206 ? 23.496 11.084 -24.063 1.00 95.19 206 CYS A CA 1
ATOM 1505 C C . CYS A 1 206 ? 23.166 10.155 -25.240 1.00 95.19 206 CYS A C 1
ATOM 1507 O O . CYS A 1 206 ? 23.310 10.580 -26.380 1.00 95.19 206 CYS A O 1
ATOM 1509 N N . ALA A 1 207 ? 22.656 8.948 -24.983 1.00 92.19 207 ALA A N 1
ATOM 1510 C CA . ALA A 1 207 ? 22.167 8.029 -26.011 1.00 92.19 207 ALA A CA 1
ATOM 1511 C C . ALA A 1 207 ? 21.048 8.661 -26.854 1.00 92.19 207 ALA A C 1
ATOM 1513 O O . ALA A 1 207 ? 21.068 8.625 -28.082 1.00 92.19 207 ALA A O 1
ATOM 1514 N N . GLY A 1 208 ? 20.111 9.354 -26.202 1.00 91.69 208 GLY A N 1
ATOM 1515 C CA . GLY A 1 208 ? 19.063 10.102 -26.885 1.00 91.69 208 GLY A CA 1
ATOM 1516 C C . GLY A 1 208 ? 19.586 11.216 -27.794 1.00 91.69 208 GLY A C 1
ATOM 1517 O O . GLY A 1 208 ? 19.103 11.345 -28.914 1.00 91.69 208 GLY A O 1
ATOM 1518 N N . PHE A 1 209 ? 20.581 11.996 -27.364 1.00 91.44 209 PHE A N 1
ATOM 1519 C CA . PHE A 1 209 ? 21.208 13.002 -28.230 1.00 91.44 209 PHE A CA 1
ATOM 1520 C C . PHE A 1 209 ? 22.015 12.372 -29.363 1.00 91.44 209 PHE A C 1
ATOM 1522 O O . PHE A 1 209 ? 21.931 12.838 -30.494 1.00 91.44 209 PHE A O 1
ATOM 1529 N N . MET A 1 210 ? 22.749 11.302 -29.066 1.00 89.25 210 MET A N 1
ATOM 1530 C CA . MET A 1 210 ? 23.564 10.566 -30.025 1.00 89.25 210 MET A CA 1
ATOM 1531 C C . MET A 1 210 ? 22.713 9.969 -31.156 1.00 89.25 210 MET A C 1
ATOM 1533 O O . MET A 1 210 ? 23.103 10.059 -32.310 1.00 89.25 210 MET A O 1
ATOM 1537 N N . LEU A 1 211 ? 21.525 9.441 -30.852 1.00 86.69 211 LEU A N 1
ATOM 1538 C CA . LEU A 1 211 ? 20.603 8.858 -31.839 1.00 86.69 211 LEU A CA 1
ATOM 1539 C C . LEU A 1 211 ? 19.495 9.811 -32.318 1.00 86.69 211 LEU A C 1
ATOM 1541 O O . LEU A 1 211 ? 18.557 9.368 -32.980 1.00 86.69 211 LEU A O 1
ATOM 1545 N N . ALA A 1 212 ? 19.530 11.088 -31.925 1.00 86.00 212 ALA A N 1
ATOM 1546 C CA . ALA A 1 212 ? 18.432 12.040 -32.138 1.00 86.00 212 ALA A CA 1
ATOM 1547 C C . ALA A 1 212 ? 17.045 11.512 -31.677 1.00 86.00 212 ALA A C 1
ATOM 1549 O O . ALA A 1 212 ? 15.991 11.858 -32.218 1.00 86.00 212 ALA A O 1
ATOM 1550 N N . ASN A 1 213 ? 17.021 10.675 -30.635 1.00 86.88 213 ASN A N 1
ATOM 1551 C CA . ASN A 1 213 ? 15.831 9.999 -30.135 1.00 86.88 213 ASN A CA 1
ATOM 1552 C C . ASN A 1 213 ? 15.237 10.723 -28.918 1.00 86.88 213 ASN A C 1
ATOM 1554 O O . ASN A 1 213 ? 15.689 10.575 -27.779 1.00 86.88 213 ASN A O 1
ATOM 1558 N N . LYS A 1 214 ? 14.142 11.457 -29.151 1.00 89.00 214 LYS A N 1
ATOM 1559 C CA . LYS A 1 214 ? 13.429 12.223 -28.112 1.00 89.00 214 LYS A CA 1
ATOM 1560 C C . LYS A 1 214 ? 12.934 11.360 -26.952 1.00 89.00 214 LYS A C 1
ATOM 1562 O O . LYS A 1 214 ? 12.921 11.836 -25.821 1.00 89.00 214 LYS A O 1
ATOM 1567 N N . LEU A 1 215 ? 12.523 10.114 -27.208 1.00 88.56 215 LEU A N 1
ATOM 1568 C CA . LEU A 1 215 ? 12.026 9.234 -26.152 1.00 88.56 215 LEU A CA 1
ATOM 1569 C C . LEU A 1 215 ? 13.142 8.919 -25.154 1.00 88.56 215 LEU A C 1
ATOM 1571 O O . LEU A 1 215 ? 12.914 9.057 -23.957 1.00 88.56 215 LEU A O 1
ATOM 1575 N N . LEU A 1 216 ? 14.339 8.581 -25.647 1.00 91.19 216 LEU A N 1
ATOM 1576 C CA . LEU A 1 216 ? 15.511 8.310 -24.810 1.00 91.19 216 LEU A CA 1
ATOM 1577 C C . LEU A 1 216 ? 15.940 9.543 -24.009 1.00 91.19 216 LEU A C 1
ATOM 1579 O O . LEU A 1 216 ? 16.188 9.419 -22.810 1.00 91.19 216 LEU A O 1
ATOM 1583 N N . VAL A 1 217 ? 15.928 10.734 -24.625 1.00 93.75 217 VAL A N 1
ATOM 1584 C CA . VAL A 1 217 ? 16.202 12.000 -23.918 1.00 93.75 217 VAL A CA 1
ATOM 1585 C C . VAL A 1 217 ? 15.219 12.203 -22.766 1.00 93.75 217 VAL A C 1
ATOM 1587 O O . VAL A 1 217 ? 15.635 12.456 -21.637 1.00 93.75 217 VAL A O 1
ATOM 1590 N N . ILE A 1 218 ? 13.916 12.054 -23.025 1.00 93.75 218 ILE A N 1
ATOM 1591 C CA . ILE A 1 218 ? 12.871 12.247 -22.013 1.00 93.75 218 ILE A CA 1
ATOM 1592 C C . ILE A 1 218 ? 13.018 11.214 -20.891 1.00 93.75 218 ILE A C 1
ATOM 1594 O O . ILE A 1 218 ? 13.064 11.583 -19.718 1.00 93.75 218 ILE A O 1
ATOM 1598 N N . THR A 1 219 ? 13.123 9.924 -21.222 1.00 91.81 219 THR A N 1
ATOM 1599 C CA . THR A 1 219 ? 13.232 8.863 -20.211 1.00 91.81 219 THR A CA 1
ATOM 1600 C C . THR A 1 219 ? 14.523 8.968 -19.407 1.00 91.81 219 THR A C 1
ATOM 1602 O O . THR A 1 219 ? 14.488 8.821 -18.187 1.00 91.81 219 THR A O 1
ATOM 1605 N N . GLY A 1 220 ? 15.646 9.276 -20.062 1.00 93.81 220 GLY A N 1
ATOM 1606 C CA . GLY A 1 220 ? 16.935 9.472 -19.406 1.00 93.81 220 GLY A CA 1
ATOM 1607 C C . GLY A 1 220 ? 16.908 10.657 -18.445 1.00 93.81 220 GLY A C 1
ATOM 1608 O O . GLY A 1 220 ? 17.353 10.532 -17.306 1.00 93.81 220 GLY A O 1
ATOM 1609 N N . ALA A 1 221 ? 16.304 11.779 -18.850 1.00 95.75 221 ALA A N 1
ATOM 1610 C CA . ALA A 1 221 ? 16.171 12.958 -18.000 1.00 95.75 221 ALA A CA 1
ATOM 1611 C C . ALA A 1 221 ? 15.304 12.674 -16.764 1.00 95.75 221 ALA A C 1
ATOM 1613 O O . ALA A 1 221 ? 15.693 13.035 -15.655 1.00 95.75 221 ALA A O 1
ATOM 1614 N N . PHE A 1 222 ? 14.178 11.965 -16.922 1.00 94.06 222 PHE A N 1
ATOM 1615 C CA . PHE A 1 222 ? 13.340 11.558 -15.788 1.00 94.06 222 PHE A CA 1
ATOM 1616 C C . PHE A 1 222 ? 14.107 10.697 -14.777 1.00 94.06 222 PHE A C 1
ATOM 1618 O O . PHE A 1 222 ? 14.056 10.971 -13.576 1.00 94.06 222 PHE A O 1
ATOM 1625 N N . VAL A 1 223 ? 14.846 9.689 -15.251 1.00 92.50 223 VAL A N 1
ATOM 1626 C CA . VAL A 1 223 ? 15.659 8.815 -14.387 1.00 92.50 223 VAL A CA 1
ATOM 1627 C C . VAL A 1 223 ? 16.794 9.605 -13.728 1.00 92.50 223 VAL A C 1
ATOM 1629 O O . VAL A 1 223 ? 16.996 9.501 -12.518 1.00 92.50 223 VAL A O 1
ATOM 1632 N N . GLY A 1 224 ? 17.487 10.446 -14.500 1.00 93.06 224 GLY A N 1
ATOM 1633 C CA . GLY A 1 224 ? 18.599 11.273 -14.037 1.00 93.06 224 GLY A CA 1
ATOM 1634 C C . GLY A 1 224 ? 18.184 12.239 -12.927 1.00 93.06 224 GLY A C 1
ATOM 1635 O O . GLY A 1 224 ? 18.779 12.253 -11.849 1.00 93.06 224 GLY A O 1
ATOM 1636 N N . CYS A 1 225 ? 17.114 13.003 -13.152 1.00 94.69 225 CYS A N 1
ATOM 1637 C CA . CYS A 1 225 ? 16.576 13.932 -12.161 1.00 94.69 225 CYS A CA 1
ATOM 1638 C C . CYS A 1 225 ? 16.050 13.206 -10.916 1.00 94.69 225 CYS A C 1
ATOM 1640 O O . CYS A 1 225 ? 16.303 13.661 -9.802 1.00 94.69 225 CYS A O 1
ATOM 1642 N N . SER A 1 226 ? 15.367 12.067 -11.081 1.00 92.12 226 SER A N 1
ATOM 1643 C CA . SER A 1 226 ? 14.886 11.263 -9.950 1.00 92.12 226 SER A CA 1
ATOM 1644 C C . SER A 1 226 ? 16.040 10.773 -9.067 1.00 92.12 226 SER A C 1
ATOM 1646 O O . SER A 1 226 ? 15.986 10.940 -7.848 1.00 92.12 226 SER A O 1
ATOM 1648 N N . GLY A 1 227 ? 17.114 10.247 -9.667 1.00 89.88 227 GLY A N 1
ATOM 1649 C CA . GLY A 1 227 ? 18.318 9.837 -8.939 1.00 89.88 227 GLY A CA 1
ATOM 1650 C C . GLY A 1 227 ? 18.982 10.995 -8.190 1.00 89.88 227 GLY A C 1
ATOM 1651 O O . GLY A 1 227 ? 19.381 10.840 -7.032 1.00 89.88 227 GLY A O 1
ATOM 1652 N N . ALA A 1 228 ? 19.048 12.178 -8.809 1.00 90.75 228 ALA A N 1
ATOM 1653 C CA . ALA A 1 228 ? 19.661 13.358 -8.206 1.00 90.75 228 ALA A CA 1
ATOM 1654 C C . ALA A 1 228 ? 18.861 13.854 -6.994 1.00 90.75 228 ALA A C 1
ATOM 1656 O O . ALA A 1 228 ? 19.437 14.071 -5.929 1.00 90.75 228 ALA A O 1
ATOM 1657 N N . ILE A 1 229 ? 17.535 13.954 -7.128 1.00 90.88 229 ILE A N 1
ATOM 1658 C CA . ILE A 1 229 ? 16.632 14.346 -6.037 1.00 90.88 229 ILE A CA 1
ATOM 1659 C C . ILE A 1 229 ? 16.731 13.347 -4.879 1.00 90.88 229 ILE A C 1
ATOM 1661 O O . ILE A 1 229 ? 16.915 13.753 -3.734 1.00 90.88 229 ILE A O 1
ATOM 1665 N N . LEU A 1 230 ? 16.688 12.041 -5.167 1.00 87.12 230 LEU A N 1
ATOM 1666 C CA . LEU A 1 230 ? 16.845 11.001 -4.145 1.00 87.12 230 LEU A CA 1
ATOM 1667 C C . LEU A 1 230 ? 18.193 11.094 -3.423 1.00 87.12 230 LEU A C 1
ATOM 1669 O O . LEU A 1 230 ? 18.249 10.914 -2.210 1.00 87.12 230 LEU A O 1
ATOM 1673 N N . SER A 1 231 ? 19.269 11.409 -4.148 1.00 88.94 231 SER A N 1
ATOM 1674 C CA . SER A 1 231 ? 20.599 11.590 -3.554 1.00 88.94 231 SER A CA 1
ATOM 1675 C C . SER A 1 231 ? 20.610 12.745 -2.550 1.00 88.94 231 SER A C 1
ATOM 1677 O O . SER A 1 231 ? 21.159 12.594 -1.462 1.00 88.94 231 SER A O 1
ATOM 1679 N N . VAL A 1 232 ? 19.970 13.871 -2.887 1.00 87.12 232 VAL A N 1
ATOM 1680 C CA . VAL A 1 232 ? 19.861 15.041 -2.001 1.00 87.12 232 VAL A CA 1
ATOM 1681 C C . VAL A 1 232 ? 19.019 14.723 -0.769 1.00 87.12 232 VAL A C 1
ATOM 1683 O O . VAL A 1 232 ? 19.499 14.935 0.339 1.00 87.12 232 VAL A O 1
ATOM 1686 N N . ILE A 1 233 ? 17.835 14.127 -0.942 1.00 84.12 233 ILE A N 1
ATOM 1687 C CA . ILE A 1 233 ? 16.949 13.752 0.175 1.00 84.12 233 ILE A CA 1
ATOM 1688 C C . ILE A 1 233 ? 17.668 12.813 1.153 1.00 84.12 233 ILE A C 1
ATOM 1690 O O . ILE A 1 233 ? 17.559 12.968 2.368 1.00 84.12 233 ILE A O 1
ATOM 1694 N N . MET A 1 234 ? 18.432 11.843 0.642 1.00 85.31 234 MET A N 1
ATOM 1695 C CA . MET A 1 234 ? 19.209 10.936 1.491 1.00 85.31 234 MET A CA 1
ATOM 1696 C C . MET A 1 234 ? 20.350 11.653 2.217 1.00 85.31 234 MET A C 1
ATOM 1698 O O . MET A 1 234 ? 20.568 11.391 3.395 1.00 85.31 234 MET A O 1
ATOM 1702 N N . CYS A 1 235 ? 21.053 12.570 1.553 1.00 84.12 235 CYS A N 1
ATOM 1703 C CA . CYS A 1 235 ? 22.089 13.393 2.175 1.00 84.12 235 CYS A CA 1
ATOM 1704 C C . CYS A 1 235 ? 21.528 14.289 3.295 1.00 84.12 235 CYS A C 1
ATOM 1706 O O . CYS A 1 235 ? 22.066 14.291 4.404 1.00 84.12 235 CYS A O 1
ATOM 1708 N N . GLU A 1 236 ? 20.421 14.989 3.038 1.00 81.38 236 GLU A N 1
ATOM 1709 C CA . GLU A 1 236 ? 19.731 15.840 4.017 1.00 81.38 236 GLU A CA 1
ATOM 1710 C C . GLU A 1 236 ? 19.251 15.034 5.226 1.00 81.38 236 GLU A C 1
ATOM 1712 O O . GLU A 1 236 ? 19.500 15.419 6.367 1.00 81.38 236 GLU A O 1
ATOM 1717 N N . ALA A 1 237 ? 18.664 13.859 4.998 1.00 78.06 237 ALA A N 1
ATOM 1718 C CA . ALA A 1 237 ? 18.208 12.984 6.074 1.00 78.06 237 ALA A CA 1
ATOM 1719 C C . ALA A 1 237 ? 19.349 12.359 6.905 1.00 78.06 237 ALA A C 1
ATOM 1721 O O . ALA A 1 237 ? 19.095 11.828 7.983 1.00 78.06 237 ALA A O 1
ATOM 1722 N N . MET A 1 238 ? 20.597 12.413 6.426 1.00 76.06 238 MET A N 1
ATOM 1723 C CA . MET A 1 238 ? 21.800 12.049 7.192 1.00 76.06 238 MET A CA 1
ATOM 1724 C C . MET A 1 238 ? 22.504 13.268 7.807 1.00 76.06 238 MET A C 1
ATOM 1726 O O . MET A 1 238 ? 23.537 13.099 8.449 1.00 76.06 238 MET A O 1
ATOM 1730 N N . ASN A 1 239 ? 21.999 14.484 7.569 1.00 76.12 239 ASN A N 1
ATOM 1731 C CA . ASN A 1 239 ? 22.680 15.752 7.841 1.00 76.12 239 ASN A CA 1
ATOM 1732 C C . ASN A 1 239 ? 24.123 15.793 7.298 1.00 76.12 239 ASN A C 1
ATOM 1734 O O . ASN A 1 239 ? 25.067 16.233 7.957 1.00 76.12 239 ASN A O 1
ATOM 1738 N N . ARG A 1 240 ? 24.320 15.300 6.069 1.00 77.31 240 ARG A N 1
ATOM 1739 C CA . ARG A 1 240 ? 25.609 15.340 5.361 1.00 77.31 240 ARG A CA 1
ATOM 1740 C C . ARG A 1 240 ? 25.428 16.019 4.015 1.00 77.31 240 ARG A C 1
ATOM 1742 O O . ARG A 1 240 ? 24.442 15.798 3.327 1.00 77.31 240 ARG A O 1
ATOM 1749 N N . SER A 1 241 ? 26.407 16.812 3.590 1.00 81.81 241 SER A N 1
ATOM 1750 C CA . SER A 1 241 ? 26.397 17.349 2.231 1.00 81.81 241 SER A CA 1
ATOM 1751 C C . SER A 1 241 ? 26.740 16.261 1.206 1.00 81.81 241 SER A C 1
ATOM 1753 O O . SER A 1 241 ? 27.492 15.318 1.477 1.00 81.81 241 SER A O 1
ATOM 1755 N N . LEU A 1 242 ? 26.232 16.417 -0.018 1.00 81.88 242 LEU A N 1
ATOM 1756 C CA . LEU A 1 242 ? 26.583 15.536 -1.136 1.00 81.88 242 LEU A CA 1
ATOM 1757 C C . LEU A 1 242 ? 28.106 15.482 -1.344 1.00 81.88 242 LEU A C 1
ATOM 1759 O O . LEU A 1 242 ? 28.683 14.420 -1.563 1.00 81.88 242 LEU A O 1
ATOM 1763 N N . TRP A 1 243 ? 28.776 16.626 -1.190 1.00 80.69 243 TRP A N 1
ATOM 1764 C CA . TRP A 1 243 ? 30.226 16.737 -1.318 1.00 80.69 243 TRP A CA 1
ATOM 1765 C C . TRP A 1 243 ? 30.989 15.936 -0.256 1.00 80.69 243 TRP A C 1
ATOM 1767 O O . TRP A 1 243 ? 31.908 15.193 -0.605 1.00 80.69 243 TRP A O 1
ATOM 1777 N N . SER A 1 244 ? 30.607 16.030 1.025 1.00 74.50 244 SER A N 1
ATOM 1778 C CA . SER A 1 244 ? 31.287 15.283 2.096 1.00 74.50 244 SER A CA 1
ATOM 1779 C C . SER A 1 244 ? 31.127 13.770 1.927 1.00 74.50 244 SER A C 1
ATOM 1781 O O . SER A 1 244 ? 32.059 13.009 2.201 1.00 74.50 244 SER A O 1
ATOM 1783 N N . THR A 1 245 ? 29.980 13.353 1.389 1.00 75.88 245 THR A N 1
ATOM 1784 C CA . THR A 1 245 ? 29.654 11.958 1.077 1.00 75.88 245 THR A CA 1
ATOM 1785 C C . THR A 1 245 ? 30.487 11.423 -0.099 1.00 75.88 245 THR A C 1
ATOM 1787 O O . THR A 1 245 ? 31.018 10.315 -0.037 1.00 75.88 245 THR A O 1
ATOM 1790 N N . LEU A 1 246 ? 30.671 12.221 -1.158 1.00 75.81 246 LEU A N 1
ATOM 1791 C CA . LEU A 1 246 ? 31.390 11.834 -2.382 1.00 75.81 246 LEU A CA 1
ATOM 1792 C C . LEU A 1 246 ? 32.918 11.869 -2.261 1.00 75.81 246 LEU A C 1
ATOM 1794 O O . LEU A 1 246 ? 33.638 11.023 -2.810 1.00 75.81 246 LEU A O 1
ATOM 1798 N N . VAL A 1 247 ? 33.435 12.870 -1.552 1.00 68.50 247 VAL A N 1
ATOM 1799 C CA . VAL A 1 247 ? 34.878 13.048 -1.381 1.00 68.50 247 VAL A CA 1
ATOM 1800 C C . VAL A 1 247 ? 35.436 12.065 -0.363 1.00 68.50 247 VAL A C 1
ATOM 1802 O O . VAL A 1 247 ? 36.627 11.789 -0.421 1.00 68.50 247 VAL A O 1
ATOM 1805 N N . GLY A 1 248 ? 34.603 11.436 0.475 1.00 59.09 248 GLY A N 1
ATOM 1806 C CA . GLY A 1 248 ? 35.048 10.394 1.401 1.00 59.09 248 GLY A CA 1
ATOM 1807 C C . GLY A 1 248 ? 36.230 10.884 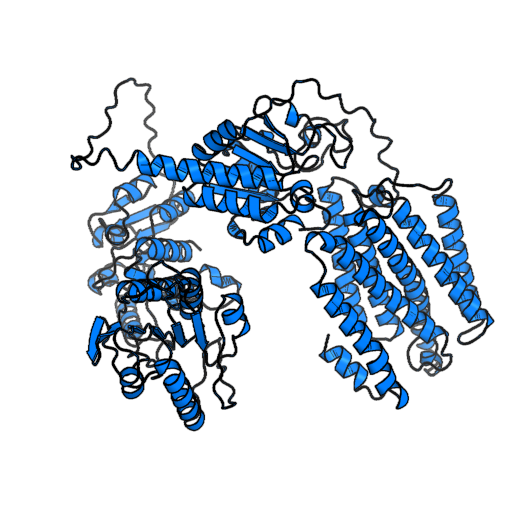2.235 1.00 59.09 248 GLY A C 1
ATOM 1808 O O . GLY A 1 248 ? 37.341 10.387 2.076 1.00 59.09 248 GLY A O 1
ATOM 1809 N N . GLY A 1 249 ? 36.012 11.931 3.034 1.00 55.09 249 GLY A N 1
ATOM 1810 C CA . GLY A 1 249 ? 37.109 12.560 3.777 1.00 55.09 249 GLY A CA 1
ATOM 1811 C C . GLY A 1 249 ? 36.927 14.032 4.135 1.00 55.09 249 GLY A C 1
ATOM 1812 O O . GLY A 1 249 ? 37.888 14.783 4.067 1.00 55.09 249 GLY A O 1
ATOM 1813 N N . PHE A 1 250 ? 35.726 14.458 4.524 1.00 35.41 250 PHE A N 1
ATOM 1814 C CA . PHE A 1 250 ? 35.526 15.681 5.311 1.00 35.41 250 PHE A CA 1
ATOM 1815 C C . PHE A 1 250 ? 34.528 15.336 6.418 1.00 35.41 250 PHE A C 1
ATOM 1817 O O . PHE A 1 250 ? 33.316 15.360 6.227 1.00 35.41 250 PHE A O 1
ATOM 1824 N N . GLY A 1 251 ? 35.083 14.854 7.527 1.00 39.62 251 GLY A N 1
ATOM 1825 C CA . GLY A 1 251 ? 34.370 14.283 8.672 1.00 39.62 251 GLY A CA 1
ATOM 1826 C C . GLY A 1 251 ? 35.325 13.715 9.726 1.00 39.62 251 GLY A C 1
ATOM 1827 O O . GLY A 1 251 ? 34.987 13.705 10.896 1.00 39.62 251 GLY A O 1
ATOM 1828 N N . GLU A 1 252 ? 36.567 13.383 9.350 1.00 36.66 252 GLU A N 1
ATOM 1829 C CA . GLU A 1 252 ? 37.672 13.152 10.307 1.00 36.66 252 GLU A CA 1
ATOM 1830 C C . GLU A 1 252 ? 38.165 14.448 10.991 1.00 36.66 252 GLU A C 1
ATOM 1832 O O . GLU A 1 252 ? 39.068 14.407 11.818 1.00 36.66 252 GLU A O 1
ATOM 1837 N N . GLY A 1 253 ? 37.563 15.602 10.670 1.00 34.56 253 GLY A N 1
ATOM 1838 C CA . GLY A 1 253 ? 37.781 16.871 11.374 1.00 34.56 253 GLY A CA 1
ATOM 1839 C C . GLY A 1 253 ? 36.801 17.135 12.524 1.00 34.56 253 GLY A C 1
ATOM 1840 O O . GLY A 1 253 ? 37.051 18.039 13.315 1.00 34.56 253 GLY A O 1
ATOM 1841 N N . ALA A 1 254 ? 35.717 16.360 12.645 1.00 35.56 254 ALA A N 1
ATOM 1842 C CA . ALA A 1 254 ? 34.946 16.303 13.880 1.00 35.56 254 ALA A CA 1
ATOM 1843 C C . ALA A 1 254 ? 35.536 15.154 14.694 1.00 35.56 254 ALA A C 1
ATOM 1845 O O . ALA A 1 254 ? 35.489 13.995 14.285 1.00 35.56 254 ALA A O 1
ATOM 1846 N N . SER A 1 255 ? 36.199 15.524 15.783 1.00 35.19 255 SER A N 1
ATOM 1847 C CA . SER A 1 255 ? 36.840 14.652 16.758 1.00 35.19 255 SER A CA 1
ATOM 1848 C C . SER A 1 255 ? 36.177 13.279 16.881 1.00 35.19 255 SER A C 1
ATOM 1850 O O . SER A 1 255 ? 34.973 13.171 17.105 1.00 35.19 255 SER A O 1
ATOM 1852 N N . SER A 1 256 ? 37.000 12.230 16.873 1.00 38.16 256 SER A N 1
ATOM 1853 C CA . SER A 1 256 ? 36.705 10.898 17.416 1.00 38.16 256 SER A CA 1
ATOM 1854 C C . SER A 1 256 ? 36.472 10.940 18.941 1.00 38.16 256 SER A C 1
ATOM 1856 O O . SER A 1 256 ? 37.056 10.162 19.692 1.00 38.16 256 SER A O 1
ATOM 1858 N N . GLY A 1 257 ? 35.707 11.922 19.406 1.00 42.16 257 GLY A N 1
ATOM 1859 C CA . GLY A 1 257 ? 35.617 12.374 20.785 1.00 42.16 257 GLY A CA 1
ATOM 1860 C C . GLY A 1 257 ? 34.179 12.627 21.206 1.00 42.16 257 GLY A C 1
ATOM 1861 O O . GLY A 1 257 ? 33.955 13.497 22.036 1.00 42.16 257 GLY A O 1
ATOM 1862 N N . GLY A 1 258 ? 33.219 11.876 20.656 1.00 48.53 258 GLY A N 1
ATOM 1863 C CA . GLY A 1 258 ? 31.936 11.741 21.341 1.00 48.53 258 GLY A CA 1
ATOM 1864 C C . GLY A 1 258 ? 32.214 11.236 22.755 1.00 48.53 258 GLY A C 1
ATOM 1865 O O . GLY A 1 258 ? 33.007 10.300 22.927 1.00 48.53 258 GLY A O 1
ATOM 1866 N N . ALA A 1 259 ? 31.638 11.896 23.759 1.00 55.25 259 ALA A N 1
ATOM 1867 C CA . ALA A 1 259 ? 31.796 11.486 25.146 1.00 55.25 259 ALA A CA 1
ATOM 1868 C C . ALA A 1 259 ? 31.455 9.993 25.265 1.00 55.25 259 ALA A C 1
ATOM 1870 O O . ALA A 1 259 ? 30.417 9.545 24.771 1.00 55.25 259 ALA A O 1
ATOM 1871 N N . LYS A 1 260 ? 32.341 9.206 25.891 1.00 62.72 260 LYS A N 1
ATOM 1872 C CA . LYS A 1 260 ? 32.003 7.819 26.220 1.00 62.72 260 LYS A CA 1
ATOM 1873 C C . LYS A 1 260 ? 30.740 7.851 27.064 1.00 62.72 260 LYS A C 1
ATOM 1875 O O . LYS A 1 260 ? 30.688 8.552 28.070 1.00 62.72 260 LYS A O 1
ATOM 1880 N N . VAL A 1 261 ? 29.739 7.097 26.637 1.00 72.81 261 VAL A N 1
ATOM 1881 C CA . VAL A 1 261 ? 28.477 6.997 27.361 1.00 72.81 261 VAL A CA 1
ATOM 1882 C C . VAL A 1 261 ? 28.746 6.251 28.668 1.00 72.81 261 VAL A C 1
ATOM 1884 O O . VAL A 1 261 ? 28.926 5.033 28.673 1.00 72.81 261 VAL A O 1
ATOM 1887 N N . GLU A 1 262 ? 28.827 6.995 29.769 1.00 69.31 262 GLU A N 1
ATOM 1888 C CA . GLU A 1 262 ? 28.942 6.447 31.118 1.00 69.31 262 GLU A CA 1
ATOM 1889 C C . GLU A 1 262 ? 27.543 6.118 31.653 1.00 69.31 262 GLU A C 1
ATOM 1891 O O . GLU A 1 262 ? 26.641 6.953 31.639 1.00 69.31 262 GLU A O 1
ATOM 1896 N N . GLY A 1 263 ? 27.342 4.876 32.093 1.00 77.44 263 GLY A N 1
ATOM 1897 C CA . GLY A 1 263 ? 26.063 4.403 32.614 1.00 77.44 263 GLY A CA 1
ATOM 1898 C C . GLY A 1 263 ? 25.868 2.905 32.403 1.00 77.44 263 GLY A C 1
ATOM 1899 O O . GLY A 1 263 ? 26.510 2.284 31.553 1.00 77.44 263 GLY A O 1
ATOM 1900 N N . GLU A 1 264 ? 24.983 2.305 33.193 1.00 83.75 264 GLU A N 1
ATOM 1901 C CA . GLU A 1 264 ? 24.670 0.884 33.081 1.00 83.75 264 GLU A CA 1
ATOM 1902 C C . GLU A 1 264 ? 23.451 0.665 32.176 1.00 83.75 264 GLU A C 1
ATOM 1904 O O . GLU A 1 264 ? 22.389 1.256 32.370 1.00 83.75 264 GLU A O 1
ATOM 1909 N N . MET A 1 265 ? 23.602 -0.210 31.179 1.00 89.31 265 MET A N 1
ATOM 1910 C CA . MET A 1 265 ? 22.498 -0.642 30.324 1.00 89.31 265 MET A CA 1
ATOM 1911 C C . MET A 1 265 ? 21.571 -1.576 31.105 1.00 89.31 265 MET A C 1
ATOM 1913 O O . MET A 1 265 ? 21.972 -2.688 31.449 1.00 89.31 265 MET A O 1
ATOM 1917 N N . ARG A 1 266 ? 20.328 -1.149 31.338 1.00 92.31 266 ARG A N 1
ATOM 1918 C CA . ARG A 1 266 ? 19.315 -1.942 32.050 1.00 92.31 266 ARG A CA 1
ATOM 1919 C C . ARG A 1 266 ? 18.651 -2.926 31.092 1.00 92.31 266 ARG A C 1
ATOM 1921 O O . ARG A 1 266 ? 18.018 -2.502 30.130 1.00 92.31 266 ARG A O 1
ATOM 1928 N N . GLU A 1 267 ? 18.803 -4.221 31.332 1.00 93.50 267 GLU A N 1
ATOM 1929 C CA . GLU A 1 267 ? 18.153 -5.276 30.543 1.00 93.50 267 GLU A CA 1
ATOM 1930 C C . GLU A 1 267 ? 16.711 -5.512 31.021 1.00 93.50 267 GLU A C 1
ATOM 1932 O O . GLU A 1 267 ? 16.420 -5.322 32.199 1.00 93.50 267 GLU A O 1
ATOM 1937 N N . ILE A 1 268 ? 15.810 -5.888 30.109 1.00 95.06 268 ILE A N 1
ATOM 1938 C CA . ILE A 1 268 ? 14.429 -6.294 30.418 1.00 95.06 268 ILE A CA 1
ATOM 1939 C C . ILE A 1 268 ? 14.214 -7.751 30.015 1.00 95.06 268 ILE A C 1
ATOM 1941 O O . ILE A 1 268 ? 14.645 -8.177 28.940 1.00 95.06 268 ILE A O 1
ATOM 1945 N N . ALA A 1 269 ? 13.548 -8.513 30.880 1.00 94.38 269 ALA A N 1
ATOM 1946 C CA . ALA A 1 269 ? 13.159 -9.888 30.587 1.00 94.38 269 ALA A CA 1
ATOM 1947 C C . ALA A 1 269 ? 11.972 -9.940 29.607 1.00 94.38 269 ALA A C 1
ATOM 1949 O O . ALA A 1 269 ? 11.225 -8.974 29.450 1.00 94.38 269 ALA A O 1
ATOM 1950 N N . LEU A 1 270 ? 11.781 -11.090 28.953 1.00 92.56 270 LEU A N 1
ATOM 1951 C CA . LEU A 1 270 ? 10.674 -11.307 28.016 1.00 92.56 270 LEU A CA 1
ATOM 1952 C C . LEU A 1 270 ? 9.313 -11.088 28.695 1.00 92.56 270 LEU A C 1
ATOM 1954 O O . LEU A 1 270 ? 8.437 -10.435 28.132 1.00 92.56 270 LEU A O 1
ATOM 1958 N N . GLU A 1 271 ? 9.157 -11.617 29.904 1.00 91.75 271 GLU A N 1
ATOM 1959 C CA . GLU A 1 271 ? 7.930 -11.573 30.694 1.00 91.75 271 GLU A CA 1
ATOM 1960 C C . GLU A 1 271 ? 7.561 -10.135 31.064 1.00 91.75 271 GLU A C 1
ATOM 1962 O O . GLU A 1 271 ? 6.439 -9.702 30.814 1.00 91.75 271 GLU A O 1
ATOM 1967 N N . GLU A 1 272 ? 8.528 -9.368 31.571 1.00 93.50 272 GLU A N 1
ATOM 1968 C CA . GLU A 1 272 ? 8.332 -7.965 31.948 1.00 93.50 272 GLU A CA 1
ATOM 1969 C C . GLU A 1 272 ? 7.963 -7.106 30.728 1.00 93.50 272 GLU A C 1
ATOM 1971 O O . GLU A 1 272 ? 7.058 -6.272 30.797 1.00 93.50 272 GLU A O 1
ATOM 1976 N N . LEU A 1 273 ? 8.603 -7.348 29.576 1.00 95.19 273 LEU A N 1
ATOM 1977 C CA . LEU A 1 273 ? 8.269 -6.661 28.328 1.00 95.19 273 LEU A CA 1
ATOM 1978 C C . LEU A 1 273 ? 6.854 -7.009 27.844 1.00 95.19 273 LEU A C 1
ATOM 1980 O O . LEU A 1 273 ? 6.100 -6.121 27.442 1.00 95.19 273 LEU A O 1
ATOM 1984 N N . ALA A 1 274 ? 6.485 -8.290 27.878 1.00 94.19 274 ALA A N 1
ATOM 1985 C CA . ALA A 1 274 ? 5.161 -8.741 27.468 1.00 94.19 274 ALA A CA 1
ATOM 1986 C C . ALA A 1 274 ? 4.062 -8.140 28.359 1.00 94.19 274 ALA A C 1
ATOM 1988 O O . ALA A 1 274 ? 3.034 -7.700 27.844 1.00 94.19 274 ALA A O 1
ATOM 1989 N N . GLU A 1 275 ? 4.288 -8.055 29.672 1.00 90.81 275 GLU A N 1
ATOM 1990 C CA . GLU A 1 275 ? 3.370 -7.407 30.612 1.00 90.81 275 GLU A CA 1
ATOM 1991 C C . GLU A 1 275 ? 3.262 -5.896 30.386 1.00 90.81 275 GLU A C 1
ATOM 1993 O O . GLU A 1 275 ? 2.151 -5.358 30.372 1.00 90.81 275 GLU A O 1
ATOM 1998 N N . ALA A 1 276 ? 4.387 -5.210 30.162 1.00 93.38 276 ALA A N 1
ATOM 1999 C CA . ALA A 1 276 ? 4.396 -3.781 29.857 1.00 93.38 276 ALA A CA 1
ATOM 2000 C C . ALA A 1 276 ? 3.583 -3.480 28.588 1.00 93.38 276 ALA A C 1
ATOM 2002 O O . ALA A 1 276 ? 2.727 -2.591 28.587 1.00 93.38 276 ALA A O 1
ATOM 2003 N N . LEU A 1 277 ? 3.776 -4.271 27.528 1.00 94.44 277 LEU A N 1
ATOM 2004 C CA . LEU A 1 277 ? 3.005 -4.149 26.289 1.00 94.44 277 LEU A CA 1
ATOM 2005 C C . LEU A 1 277 ? 1.531 -4.509 26.479 1.00 94.44 277 LEU A C 1
ATOM 2007 O O . LEU A 1 277 ? 0.670 -3.860 25.893 1.00 94.44 277 LEU A O 1
ATOM 2011 N N . ASN A 1 278 ? 1.225 -5.494 27.326 1.00 88.31 278 ASN A N 1
ATOM 2012 C CA . ASN A 1 278 ? -0.152 -5.876 27.630 1.00 88.31 278 ASN A CA 1
ATOM 2013 C C . ASN A 1 278 ? -0.932 -4.767 28.358 1.00 88.31 278 ASN A C 1
ATOM 2015 O O . ASN A 1 278 ? -2.143 -4.665 28.196 1.00 88.31 278 ASN A O 1
ATOM 2019 N N . ARG A 1 279 ? -0.250 -3.932 29.151 1.00 91.12 279 ARG A N 1
ATOM 2020 C CA . ARG A 1 279 ? -0.856 -2.797 29.873 1.00 91.12 279 ARG A CA 1
ATOM 2021 C C . ARG A 1 279 ? -0.847 -1.483 29.080 1.00 91.12 279 ARG A C 1
ATOM 2023 O O . ARG A 1 279 ? -1.414 -0.496 29.546 1.00 91.12 279 ARG A O 1
ATOM 2030 N N . SER A 1 280 ? -0.197 -1.451 27.919 1.00 94.19 280 SER A N 1
ATOM 2031 C CA . SER A 1 280 ? -0.033 -0.240 27.108 1.00 94.19 280 SER A CA 1
ATOM 2032 C C . SER A 1 280 ? -1.284 0.074 26.287 1.00 94.19 280 SER A C 1
ATOM 2034 O O . SER A 1 280 ? -1.955 -0.828 25.796 1.00 94.19 280 SER A O 1
ATOM 2036 N N . LYS A 1 281 ? -1.576 1.362 26.084 1.00 94.94 281 LYS A N 1
ATOM 2037 C CA . LYS A 1 281 ? -2.628 1.846 25.173 1.00 94.94 281 LYS A CA 1
ATOM 2038 C C . LYS A 1 281 ? -2.048 2.335 23.847 1.00 94.94 281 LYS A C 1
ATOM 2040 O O . LYS A 1 281 ? -2.670 2.146 22.804 1.00 94.94 281 LYS A O 1
ATOM 2045 N N . GLU A 1 282 ? -0.858 2.927 23.887 1.00 96.81 282 GLU A N 1
ATOM 2046 C CA . GLU A 1 282 ? -0.139 3.478 22.732 1.00 96.81 282 GLU A CA 1
ATOM 2047 C C . GLU A 1 282 ? 1.248 2.836 22.615 1.00 96.81 282 GLU A C 1
ATOM 2049 O O . GLU A 1 282 ? 2.069 2.947 23.528 1.00 96.81 282 GLU A O 1
ATOM 2054 N N . VAL A 1 283 ? 1.518 2.184 21.479 1.00 98.19 283 VAL A N 1
ATOM 2055 C CA . VAL A 1 283 ? 2.813 1.551 21.189 1.00 98.19 283 VAL A CA 1
ATOM 2056 C C . VAL A 1 283 ? 3.337 2.030 19.841 1.00 98.19 283 VAL A C 1
ATOM 2058 O O . VAL A 1 283 ? 2.647 1.927 18.824 1.00 98.19 283 VAL A O 1
ATOM 2061 N N . ILE A 1 284 ? 4.584 2.499 19.811 1.00 98.56 284 ILE A N 1
ATOM 2062 C CA . ILE A 1 284 ? 5.282 2.827 18.562 1.00 98.56 284 ILE A CA 1
ATOM 2063 C C . ILE A 1 284 ? 6.399 1.814 18.321 1.00 98.56 284 ILE A C 1
ATOM 2065 O O . ILE A 1 284 ? 7.185 1.504 19.211 1.00 98.56 284 ILE A O 1
ATOM 2069 N N . ILE A 1 285 ? 6.492 1.297 17.100 1.00 98.38 285 ILE A N 1
ATOM 2070 C CA . ILE A 1 285 ? 7.578 0.417 16.669 1.00 98.38 285 ILE A CA 1
ATOM 2071 C C . ILE A 1 285 ? 8.477 1.188 15.702 1.00 98.38 285 ILE A C 1
ATOM 2073 O O . ILE A 1 285 ? 8.021 1.695 14.680 1.00 98.38 285 ILE A O 1
ATOM 2077 N N . VAL A 1 286 ? 9.771 1.252 16.005 1.00 98.25 286 VAL A N 1
ATOM 2078 C CA . VAL A 1 286 ? 10.786 1.901 15.167 1.00 98.25 286 VAL A CA 1
ATOM 2079 C C . VAL A 1 286 ? 11.701 0.833 14.562 1.00 98.25 286 VAL A C 1
ATOM 2081 O O . VAL A 1 286 ? 12.623 0.353 15.231 1.00 98.25 286 VAL A O 1
ATOM 2084 N N . PRO A 1 287 ? 11.453 0.402 13.312 1.00 96.56 287 PRO A N 1
ATOM 2085 C CA . PRO A 1 287 ? 12.263 -0.611 12.654 1.00 96.56 287 PRO A CA 1
ATOM 2086 C C . PRO A 1 287 ? 13.568 -0.027 12.097 1.00 96.56 287 PRO A C 1
ATOM 2088 O O . PRO A 1 287 ? 13.611 1.073 11.550 1.00 96.56 287 PRO A O 1
ATOM 2091 N N . GLY A 1 288 ? 14.645 -0.807 12.183 1.00 93.31 288 GLY A N 1
ATOM 2092 C CA . GLY A 1 288 ? 15.938 -0.490 11.581 1.00 93.31 288 GLY A CA 1
ATOM 2093 C C . GLY A 1 288 ? 16.521 -1.640 10.766 1.00 93.31 288 GLY A C 1
ATOM 2094 O O . GLY A 1 288 ? 15.931 -2.712 10.621 1.00 93.31 288 GLY A O 1
ATOM 2095 N N . TYR A 1 289 ? 17.741 -1.450 10.254 1.00 88.75 289 TYR A N 1
ATOM 2096 C CA . TYR A 1 289 ? 18.411 -2.451 9.415 1.00 88.75 289 TYR A CA 1
ATOM 2097 C C . TYR A 1 289 ? 18.594 -3.813 10.110 1.00 88.75 289 TYR A C 1
ATOM 2099 O O . TYR A 1 289 ? 18.581 -4.849 9.446 1.00 88.75 289 TYR A O 1
ATOM 2107 N N . GLY A 1 290 ? 18.730 -3.846 11.440 1.00 89.50 290 GLY A N 1
ATOM 2108 C CA . GLY A 1 290 ? 18.812 -5.098 12.194 1.00 89.50 290 GLY A CA 1
ATOM 2109 C C . GLY A 1 290 ? 17.560 -5.973 12.060 1.00 89.50 290 GLY A C 1
ATOM 2110 O O . GLY A 1 290 ? 17.690 -7.196 12.054 1.00 89.50 290 GLY A O 1
ATOM 2111 N N . MET A 1 291 ? 16.378 -5.370 11.874 1.00 93.25 291 MET A N 1
ATOM 2112 C CA . MET A 1 291 ? 15.136 -6.084 11.556 1.00 93.25 291 MET A CA 1
ATOM 2113 C C . MET A 1 291 ? 15.246 -6.807 10.212 1.00 93.25 291 MET A C 1
ATOM 2115 O O . MET A 1 291 ? 14.996 -8.010 10.126 1.00 93.25 291 MET A O 1
ATOM 2119 N N . ALA A 1 292 ? 15.669 -6.072 9.178 1.00 88.00 292 ALA A N 1
ATOM 2120 C CA . ALA A 1 292 ? 15.827 -6.583 7.821 1.00 88.00 292 ALA A CA 1
ATOM 2121 C C . ALA A 1 292 ? 16.879 -7.695 7.767 1.00 88.00 292 ALA A C 1
ATOM 2123 O O . ALA A 1 292 ? 16.615 -8.783 7.267 1.00 88.00 292 ALA A O 1
ATOM 2124 N N . ALA A 1 293 ? 18.052 -7.464 8.363 1.00 85.44 293 ALA A N 1
ATOM 2125 C CA . ALA A 1 293 ? 19.137 -8.440 8.398 1.00 85.44 293 ALA A CA 1
ATOM 2126 C C . ALA A 1 293 ? 18.736 -9.756 9.089 1.00 85.44 293 ALA A C 1
ATOM 2128 O O . ALA A 1 293 ? 19.225 -10.819 8.711 1.00 85.44 293 ALA A O 1
ATOM 2129 N N . ALA A 1 294 ? 17.842 -9.694 10.081 1.00 87.50 294 ALA A N 1
ATOM 2130 C CA . ALA A 1 294 ? 17.328 -10.865 10.784 1.00 87.50 294 ALA A CA 1
ATOM 2131 C C . ALA A 1 294 ? 16.092 -11.504 10.121 1.00 87.50 294 ALA A C 1
ATOM 2133 O O . ALA A 1 294 ? 15.645 -12.545 10.601 1.00 87.50 294 ALA A O 1
ATOM 2134 N N . LYS A 1 295 ? 15.536 -10.912 9.051 1.00 88.00 295 LYS A N 1
ATOM 2135 C CA . LYS A 1 295 ? 14.245 -11.310 8.451 1.00 88.00 295 LYS A CA 1
ATOM 2136 C C . LYS A 1 295 ? 13.097 -11.307 9.471 1.00 88.00 295 LYS A C 1
ATOM 2138 O O . LYS A 1 295 ? 12.302 -12.244 9.530 1.00 88.00 295 LYS A O 1
ATOM 2143 N N . ALA A 1 296 ? 13.056 -10.285 10.327 1.00 92.62 296 ALA A N 1
ATOM 2144 C CA . ALA A 1 296 ? 12.134 -10.220 11.460 1.00 92.62 296 ALA A CA 1
ATOM 2145 C C . ALA A 1 296 ? 10.791 -9.533 11.143 1.00 92.62 296 ALA A C 1
ATOM 2147 O O . ALA A 1 296 ? 9.929 -9.483 12.013 1.00 92.62 296 ALA A O 1
ATOM 2148 N N . GLN A 1 297 ? 10.586 -9.016 9.926 1.00 93.00 297 GLN A N 1
ATOM 2149 C CA . GLN A 1 297 ? 9.409 -8.218 9.558 1.00 93.00 297 GLN A CA 1
ATOM 2150 C C . GLN A 1 297 ? 8.073 -8.937 9.813 1.00 93.00 297 GLN A C 1
ATOM 2152 O O . GLN A 1 297 ? 7.142 -8.322 10.321 1.00 93.00 297 GLN A O 1
ATOM 2157 N N . HIS A 1 298 ? 7.997 -10.247 9.554 1.00 92.38 298 HIS A N 1
ATOM 2158 C CA . HIS A 1 298 ? 6.788 -11.036 9.820 1.00 92.38 298 HIS A CA 1
ATOM 2159 C C . HIS A 1 298 ? 6.532 -11.234 11.318 1.00 92.38 298 HIS A C 1
ATOM 2161 O O . HIS A 1 298 ? 5.390 -11.162 11.753 1.00 92.38 298 HIS A O 1
ATOM 2167 N N . ALA A 1 299 ? 7.586 -11.428 12.116 1.00 93.44 299 ALA A N 1
ATOM 2168 C CA . ALA A 1 299 ? 7.461 -11.554 13.567 1.00 93.44 299 ALA A CA 1
ATOM 2169 C C . ALA A 1 299 ? 7.027 -10.223 14.204 1.00 93.44 299 ALA A C 1
ATOM 2171 O O . ALA A 1 299 ? 6.184 -10.194 15.096 1.00 93.44 299 ALA A O 1
ATOM 2172 N N . VAL A 1 300 ? 7.552 -9.102 13.698 1.00 95.94 300 VAL A N 1
ATOM 2173 C CA . VAL A 1 300 ? 7.115 -7.760 14.103 1.00 95.94 300 VAL A CA 1
ATOM 2174 C C . VAL A 1 300 ? 5.647 -7.532 13.732 1.00 95.94 300 VAL A C 1
ATOM 2176 O O . VAL A 1 300 ? 4.880 -7.092 14.584 1.00 95.94 300 VAL A O 1
ATOM 2179 N N . ALA A 1 301 ? 5.236 -7.890 12.510 1.00 93.19 301 ALA A N 1
ATOM 2180 C CA . ALA A 1 301 ? 3.840 -7.799 12.080 1.00 93.19 301 ALA A CA 1
ATOM 2181 C C . ALA A 1 301 ? 2.906 -8.659 12.948 1.00 93.19 301 ALA A C 1
ATOM 2183 O O . ALA A 1 301 ? 1.838 -8.194 13.330 1.00 93.19 301 ALA A O 1
ATOM 2184 N N . GLN A 1 302 ? 3.335 -9.861 13.341 1.00 93.31 302 GLN A N 1
ATOM 2185 C CA . GLN A 1 302 ? 2.575 -10.726 14.244 1.00 93.31 302 GLN A CA 1
ATOM 2186 C C . GLN A 1 302 ? 2.373 -10.078 15.622 1.00 93.31 302 GLN A C 1
ATOM 2188 O O . GLN A 1 302 ? 1.254 -10.054 16.130 1.00 93.31 302 GLN A O 1
ATOM 2193 N N . VAL A 1 303 ? 3.423 -9.498 16.218 1.00 95.00 303 VAL A N 1
ATOM 2194 C CA . VAL A 1 303 ? 3.294 -8.733 17.474 1.00 95.00 303 VAL A CA 1
ATOM 2195 C C . VAL A 1 303 ? 2.328 -7.558 17.299 1.00 95.00 303 VAL A C 1
ATOM 2197 O O . VAL A 1 303 ? 1.466 -7.341 18.152 1.00 95.00 303 VAL A O 1
ATOM 2200 N N . THR A 1 304 ? 2.417 -6.827 16.184 1.00 95.88 304 THR A N 1
ATOM 2201 C CA . THR A 1 304 ? 1.481 -5.742 15.856 1.00 95.88 304 THR A CA 1
ATOM 2202 C C . THR A 1 304 ? 0.037 -6.232 15.777 1.00 95.88 304 THR A C 1
ATOM 2204 O O . THR A 1 304 ? -0.839 -5.600 16.362 1.00 95.88 304 THR A O 1
ATOM 2207 N N . GLU A 1 305 ? -0.229 -7.338 15.082 1.00 92.62 305 GLU A N 1
ATOM 2208 C CA . GLU A 1 305 ? -1.571 -7.917 14.961 1.00 92.62 305 GLU A CA 1
ATOM 2209 C C . GLU A 1 305 ? -2.136 -8.327 16.323 1.00 92.62 305 GLU A C 1
ATOM 2211 O O . GLU A 1 305 ? -3.278 -7.986 16.632 1.00 92.62 305 GLU A O 1
ATOM 2216 N N . ILE A 1 306 ? -1.332 -8.984 17.165 1.00 91.50 306 ILE A N 1
ATOM 2217 C CA . ILE A 1 306 ? -1.749 -9.410 18.508 1.00 91.50 306 ILE A CA 1
ATOM 2218 C C . ILE A 1 306 ? -2.124 -8.201 19.371 1.00 91.50 306 ILE A C 1
ATOM 2220 O O . ILE A 1 306 ? -3.187 -8.192 19.992 1.00 91.50 306 ILE A O 1
ATOM 2224 N N . LEU A 1 307 ? -1.277 -7.169 19.402 1.00 92.88 307 LEU A N 1
ATOM 2225 C CA . LEU A 1 307 ? -1.517 -5.964 20.198 1.00 92.88 307 LEU A CA 1
ATOM 2226 C C . LEU A 1 307 ? -2.724 -5.170 19.678 1.00 92.88 307 LEU A C 1
ATOM 2228 O O . LEU A 1 307 ? -3.587 -4.774 20.462 1.00 92.88 307 LEU A O 1
ATOM 2232 N N . ARG A 1 308 ? -2.852 -4.996 18.357 1.00 91.06 308 ARG A N 1
ATOM 2233 C CA . ARG A 1 308 ? -4.025 -4.336 17.757 1.00 91.06 308 ARG A CA 1
ATOM 2234 C C . ARG A 1 308 ? -5.312 -5.117 17.996 1.00 91.06 308 ARG A C 1
ATOM 2236 O O . ARG A 1 308 ? -6.348 -4.501 18.229 1.00 91.06 308 ARG A O 1
ATOM 2243 N N . GLY A 1 309 ? -5.248 -6.448 18.002 1.00 84.31 309 GLY A N 1
ATOM 2244 C CA . GLY A 1 309 ? -6.366 -7.320 18.368 1.00 84.31 309 GLY A CA 1
ATOM 2245 C C . GLY A 1 309 ? -6.881 -7.096 19.795 1.00 84.31 309 GLY A C 1
ATOM 2246 O O . GLY A 1 309 ? -8.029 -7.421 20.081 1.00 84.31 309 GLY A O 1
ATOM 2247 N N . ARG A 1 310 ? -6.073 -6.487 20.674 1.00 84.12 310 ARG A N 1
ATOM 2248 C CA . ARG A 1 310 ? -6.453 -6.079 22.039 1.00 84.12 310 ARG A CA 1
ATOM 2249 C C . ARG A 1 310 ? -6.910 -4.626 22.153 1.00 84.12 310 ARG A C 1
ATOM 2251 O O . ARG A 1 310 ? -7.130 -4.145 23.257 1.00 84.12 310 ARG A O 1
ATOM 2258 N N . GLY A 1 311 ? -7.014 -3.908 21.038 1.00 85.88 311 GLY A N 1
ATOM 2259 C CA . GLY A 1 311 ? -7.348 -2.484 21.040 1.00 85.88 311 GLY A CA 1
ATOM 2260 C C . GLY A 1 311 ? -6.176 -1.557 21.381 1.00 85.88 311 GLY A C 1
ATOM 2261 O O . GLY A 1 311 ? -6.398 -0.362 21.557 1.00 85.88 311 GLY A O 1
ATOM 2262 N N . VAL A 1 312 ? -4.935 -2.060 21.437 1.00 93.06 312 VAL A N 1
ATOM 2263 C CA . VAL A 1 312 ? -3.740 -1.210 21.574 1.00 93.06 312 VAL A CA 1
ATOM 2264 C C . VAL A 1 312 ? -3.503 -0.468 20.258 1.00 93.06 312 VAL A C 1
ATOM 2266 O O . VAL A 1 312 ? -3.486 -1.071 19.178 1.00 93.06 312 VAL A O 1
ATOM 2269 N N . ARG A 1 313 ? -3.284 0.848 20.322 1.00 96.06 313 ARG A N 1
ATOM 2270 C CA . ARG A 1 313 ? -2.941 1.653 19.147 1.00 96.06 313 ARG A CA 1
ATOM 2271 C C . ARG A 1 313 ? -1.464 1.454 18.814 1.00 96.06 313 ARG A C 1
ATOM 2273 O O . ARG A 1 313 ? -0.598 2.086 19.410 1.00 96.06 313 ARG A O 1
ATOM 2280 N N . VAL A 1 314 ? -1.191 0.577 17.848 1.00 97.31 314 VAL A N 1
ATOM 2281 C CA . VAL A 1 314 ? 0.170 0.296 17.364 1.00 97.31 314 VAL A CA 1
ATOM 2282 C C . VAL A 1 314 ? 0.452 1.052 16.071 1.00 97.31 314 VAL A C 1
ATOM 2284 O O . VAL A 1 314 ? -0.315 0.938 15.112 1.00 97.31 314 VAL A O 1
ATOM 2287 N N . ARG A 1 315 ? 1.558 1.799 16.036 1.00 97.81 315 ARG A N 1
ATOM 2288 C CA . ARG A 1 315 ? 2.018 2.575 14.871 1.00 97.81 315 ARG A CA 1
ATOM 2289 C C . ARG A 1 315 ? 3.505 2.343 14.614 1.00 97.81 315 ARG A C 1
ATOM 2291 O O . ARG A 1 315 ? 4.241 1.975 15.523 1.00 97.81 315 ARG A O 1
ATOM 2298 N N . PHE A 1 316 ? 3.951 2.561 13.386 1.00 98.00 316 PHE A N 1
ATOM 2299 C CA . PHE A 1 316 ? 5.348 2.461 12.982 1.00 98.00 316 PHE A CA 1
ATOM 2300 C C . PHE A 1 316 ? 5.909 3.842 12.675 1.00 98.00 316 PHE A C 1
ATOM 2302 O O . PHE A 1 316 ? 5.312 4.578 11.895 1.00 98.00 316 PHE A O 1
ATOM 2309 N N . GLY A 1 317 ? 7.068 4.157 13.253 1.00 97.12 317 GLY A N 1
ATOM 2310 C CA . GLY A 1 317 ? 7.828 5.363 12.927 1.00 97.12 317 GLY A CA 1
ATOM 2311 C C . GLY A 1 317 ? 8.993 5.033 12.006 1.00 97.12 317 GLY A C 1
ATOM 2312 O O . GLY A 1 317 ? 9.918 4.325 12.412 1.00 97.12 317 GLY A O 1
ATOM 2313 N N . ILE A 1 318 ? 8.952 5.521 10.766 1.00 96.19 318 ILE A N 1
ATOM 2314 C CA . ILE A 1 318 ? 9.973 5.224 9.759 1.00 96.19 318 ILE A CA 1
ATOM 2315 C C . ILE A 1 318 ? 10.904 6.415 9.570 1.00 96.19 318 ILE A C 1
ATOM 2317 O O . ILE A 1 318 ? 10.519 7.468 9.067 1.00 96.19 318 ILE A O 1
ATOM 2321 N N . HIS A 1 319 ? 12.173 6.211 9.912 1.00 93.56 319 HIS A N 1
ATOM 2322 C CA . HIS A 1 319 ? 13.220 7.165 9.579 1.00 93.56 319 HIS A CA 1
ATOM 2323 C C . HIS A 1 319 ? 13.549 7.100 8.072 1.00 93.56 319 HIS A C 1
ATOM 2325 O O . HIS A 1 319 ? 13.719 5.988 7.559 1.00 93.56 319 HIS A O 1
ATOM 2331 N N . PRO A 1 320 ? 13.729 8.229 7.355 1.00 85.50 320 PRO A N 1
ATOM 2332 C CA . PRO A 1 320 ? 13.966 8.225 5.903 1.00 85.50 320 PRO A CA 1
ATOM 2333 C C . PRO A 1 320 ? 15.165 7.372 5.455 1.00 85.50 320 PRO A C 1
ATOM 2335 O O . PRO A 1 320 ? 15.119 6.724 4.411 1.00 85.50 320 PRO A O 1
ATOM 2338 N N . VAL A 1 321 ? 16.224 7.330 6.273 1.00 86.00 321 VAL A N 1
ATOM 2339 C CA . VAL A 1 321 ? 17.442 6.532 6.014 1.00 86.00 321 VAL A CA 1
ATOM 2340 C C . VAL A 1 321 ? 17.471 5.172 6.720 1.00 86.00 321 VAL A C 1
ATOM 2342 O O . VAL A 1 321 ? 18.522 4.538 6.826 1.00 86.00 321 VAL A O 1
ATOM 2345 N N . ALA A 1 322 ? 16.333 4.693 7.231 1.00 88.75 322 ALA A N 1
ATOM 2346 C CA . ALA A 1 322 ? 16.263 3.378 7.853 1.00 88.75 322 ALA A CA 1
ATOM 2347 C C . ALA A 1 322 ? 16.522 2.266 6.819 1.00 88.75 322 ALA A C 1
ATOM 2349 O O . ALA A 1 322 ? 15.707 1.993 5.937 1.00 88.75 322 ALA A O 1
ATOM 2350 N N . GLY A 1 323 ? 17.652 1.570 6.960 1.00 86.44 323 GLY A N 1
ATOM 2351 C CA . GLY A 1 323 ? 17.999 0.416 6.133 1.00 86.44 323 GLY A CA 1
ATOM 2352 C C . GLY A 1 323 ? 19.218 0.651 5.246 1.00 86.44 323 GLY A C 1
ATOM 2353 O O . GLY A 1 323 ? 20.253 1.122 5.701 1.00 86.44 323 GLY A O 1
ATOM 2354 N N . ARG A 1 324 ? 19.114 0.210 3.989 1.00 83.19 324 ARG A N 1
ATOM 2355 C CA . ARG A 1 324 ? 20.191 0.244 2.970 1.00 83.19 324 ARG A CA 1
ATOM 2356 C C . ARG A 1 324 ? 19.714 0.720 1.590 1.00 83.19 324 ARG A C 1
ATOM 2358 O O . ARG A 1 324 ? 20.453 0.625 0.618 1.00 83.19 324 ARG A O 1
ATOM 2365 N N . LEU A 1 325 ? 18.469 1.173 1.504 1.00 81.38 325 LEU A N 1
ATOM 2366 C CA . LEU A 1 325 ? 17.822 1.699 0.304 1.00 81.38 325 LEU A CA 1
ATOM 2367 C C . LEU A 1 325 ? 16.751 2.698 0.773 1.00 81.38 325 LEU A C 1
ATOM 2369 O O . LEU A 1 325 ? 16.165 2.462 1.837 1.00 81.38 325 LEU A O 1
ATOM 2373 N N . PRO A 1 326 ? 16.474 3.779 0.028 1.00 80.88 326 PRO A N 1
ATOM 2374 C CA . PRO A 1 326 ? 15.333 4.638 0.325 1.00 80.88 326 PRO A CA 1
ATOM 2375 C C . PRO A 1 326 ? 14.039 3.815 0.412 1.00 80.88 326 PRO A C 1
ATOM 2377 O O . PRO A 1 326 ? 13.759 2.998 -0.466 1.00 80.88 326 PRO A O 1
ATOM 2380 N N . GLY A 1 327 ? 13.276 3.984 1.495 1.00 84.81 327 GLY A N 1
ATOM 2381 C CA . GLY A 1 327 ? 12.019 3.255 1.709 1.00 84.81 327 GLY A CA 1
ATOM 2382 C C . GLY A 1 327 ? 12.166 1.753 1.999 1.00 84.81 327 GLY A C 1
ATOM 2383 O O . GLY A 1 327 ? 11.176 1.025 1.937 1.00 84.81 327 GLY A O 1
ATOM 2384 N N . HIS A 1 328 ? 13.370 1.260 2.332 1.00 85.38 328 HIS A N 1
ATOM 2385 C CA . HIS A 1 328 ? 13.610 -0.170 2.589 1.00 85.38 328 HIS A CA 1
ATOM 2386 C C . HIS A 1 328 ? 12.657 -0.727 3.662 1.00 85.38 328 HIS A C 1
ATOM 2388 O O . HIS A 1 328 ? 12.097 -1.807 3.486 1.00 85.38 328 HIS A O 1
ATOM 2394 N N . MET A 1 329 ? 12.419 0.008 4.755 1.00 91.19 329 MET A N 1
ATOM 2395 C CA . MET A 1 329 ? 11.498 -0.455 5.802 1.00 91.19 329 MET A CA 1
ATOM 2396 C C . MET A 1 329 ? 10.045 -0.510 5.317 1.00 91.19 329 MET A C 1
ATOM 2398 O O . MET A 1 329 ? 9.365 -1.493 5.592 1.00 91.19 329 MET A O 1
ATOM 2402 N N . ASN A 1 330 ? 9.581 0.481 4.550 1.00 89.25 330 ASN A N 1
ATOM 2403 C CA . ASN A 1 330 ? 8.217 0.511 4.008 1.00 89.25 330 ASN A CA 1
ATOM 2404 C C . ASN A 1 330 ? 7.937 -0.722 3.143 1.00 89.25 330 ASN A C 1
ATOM 2406 O O . ASN A 1 330 ? 6.883 -1.339 3.259 1.00 89.25 330 ASN A O 1
ATOM 2410 N N . VAL A 1 331 ? 8.907 -1.102 2.310 1.00 86.31 331 VAL A N 1
ATOM 2411 C CA . VAL A 1 331 ? 8.808 -2.265 1.425 1.00 86.31 331 VAL A CA 1
ATOM 2412 C C . VAL A 1 331 ? 8.736 -3.575 2.220 1.00 86.31 331 VAL A C 1
ATOM 2414 O O . VAL A 1 331 ? 7.887 -4.415 1.932 1.00 86.31 331 VAL A O 1
ATOM 2417 N N . LEU A 1 332 ? 9.567 -3.740 3.256 1.00 87.19 332 LEU A N 1
ATOM 2418 C CA . LEU A 1 332 ? 9.550 -4.943 4.103 1.00 87.19 332 LEU A CA 1
ATOM 2419 C C . LEU A 1 332 ? 8.283 -5.053 4.957 1.00 87.19 332 LEU A C 1
ATOM 2421 O O . LEU A 1 332 ? 7.771 -6.149 5.172 1.00 87.19 332 LEU A O 1
ATOM 2425 N N . LEU A 1 333 ? 7.770 -3.930 5.457 1.00 91.44 333 LEU A N 1
ATOM 2426 C CA . LEU A 1 333 ? 6.517 -3.909 6.210 1.00 91.44 333 LEU A CA 1
ATOM 2427 C C . LEU A 1 333 ? 5.320 -4.210 5.300 1.00 91.44 333 LEU A C 1
ATOM 2429 O O . LEU A 1 333 ? 4.429 -4.957 5.699 1.00 91.44 333 LEU A O 1
ATOM 2433 N N . ALA A 1 334 ? 5.333 -3.712 4.061 1.00 86.75 334 ALA A N 1
ATOM 2434 C CA . ALA A 1 334 ? 4.333 -4.055 3.055 1.00 86.75 334 ALA A CA 1
ATOM 2435 C C . ALA A 1 334 ? 4.366 -5.549 2.684 1.00 86.75 334 ALA A C 1
ATOM 2437 O O . ALA A 1 334 ? 3.315 -6.182 2.608 1.00 86.75 334 ALA A O 1
ATOM 2438 N N . GLU A 1 335 ? 5.557 -6.142 2.524 1.00 84.69 335 GLU A N 1
ATOM 2439 C CA . GLU A 1 335 ? 5.728 -7.596 2.342 1.00 84.69 335 GLU A CA 1
ATOM 2440 C C . GLU A 1 335 ? 5.132 -8.380 3.522 1.00 84.69 335 GLU A C 1
ATOM 2442 O O . GLU A 1 335 ? 4.446 -9.386 3.336 1.00 84.69 335 GLU A O 1
ATOM 2447 N N . ALA A 1 336 ? 5.336 -7.884 4.744 1.00 86.88 336 ALA A N 1
ATOM 2448 C CA . ALA A 1 336 ? 4.752 -8.444 5.957 1.00 86.88 336 ALA A CA 1
ATOM 2449 C C . ALA A 1 336 ? 3.259 -8.110 6.150 1.00 86.88 336 ALA A C 1
ATOM 2451 O O . ALA A 1 336 ? 2.700 -8.465 7.184 1.00 86.88 336 ALA A O 1
ATOM 2452 N N . ARG A 1 337 ? 2.610 -7.474 5.163 1.00 86.81 337 ARG A N 1
ATOM 2453 C CA . ARG A 1 337 ? 1.187 -7.089 5.162 1.00 86.81 337 ARG A CA 1
ATOM 2454 C C . ARG A 1 337 ? 0.791 -6.129 6.287 1.00 86.81 337 ARG A C 1
ATOM 2456 O O . ARG A 1 337 ? -0.370 -6.088 6.687 1.00 86.81 337 ARG A O 1
ATOM 2463 N N . VAL A 1 338 ? 1.732 -5.320 6.769 1.00 88.31 338 VAL A N 1
ATOM 2464 C CA . VAL A 1 338 ? 1.428 -4.242 7.713 1.00 88.31 338 VAL A CA 1
ATOM 2465 C C . VAL A 1 338 ? 0.612 -3.162 6.988 1.00 88.31 338 VAL A C 1
ATOM 2467 O O . VAL A 1 338 ? 1.045 -2.682 5.938 1.00 88.31 338 VAL A O 1
ATOM 2470 N N . PRO A 1 339 ? -0.561 -2.762 7.513 1.00 82.62 339 PRO A N 1
ATOM 2471 C CA . PRO A 1 339 ? -1.388 -1.735 6.888 1.00 82.62 339 PRO A CA 1
ATOM 2472 C C . PRO A 1 339 ? -0.668 -0.382 6.778 1.00 82.62 339 PRO A C 1
ATOM 2474 O O . PRO A 1 339 ? -0.058 0.085 7.737 1.00 82.62 339 PRO A O 1
ATOM 2477 N N . TYR A 1 340 ? -0.747 0.264 5.613 1.00 83.00 340 TYR A N 1
ATOM 2478 C CA . TYR A 1 340 ? -0.033 1.521 5.346 1.00 83.00 340 TYR A CA 1
ATOM 2479 C C . TYR A 1 340 ? -0.483 2.694 6.228 1.00 83.00 340 TYR A C 1
ATOM 2481 O O . TYR A 1 340 ? 0.306 3.594 6.482 1.00 83.00 340 TYR A O 1
ATOM 2489 N N . ASP A 1 341 ? -1.723 2.685 6.719 1.00 89.75 341 ASP A N 1
ATOM 2490 C CA . ASP A 1 341 ? -2.288 3.730 7.584 1.00 89.75 341 ASP A CA 1
ATOM 2491 C C . ASP A 1 341 ? -1.608 3.821 8.956 1.00 89.75 341 ASP A C 1
ATOM 2493 O O . ASP A 1 341 ? -1.708 4.846 9.628 1.00 89.75 341 ASP A O 1
ATOM 2497 N N . ILE A 1 342 ? -0.909 2.761 9.369 1.00 93.56 342 ILE A N 1
ATOM 2498 C CA . ILE A 1 342 ? -0.148 2.733 10.619 1.00 93.56 342 ILE A CA 1
ATOM 2499 C C . ILE A 1 342 ? 1.362 2.853 10.397 1.00 93.56 342 ILE A C 1
ATOM 2501 O O . ILE A 1 342 ? 2.112 2.712 11.358 1.00 93.56 342 ILE A O 1
ATOM 2505 N N . VAL A 1 343 ? 1.819 3.098 9.166 1.00 95.06 343 VAL A N 1
ATOM 2506 C CA . VAL A 1 343 ? 3.234 3.301 8.827 1.00 95.06 343 VAL A CA 1
ATOM 2507 C C . VAL A 1 343 ? 3.457 4.775 8.520 1.00 95.06 343 VAL A C 1
ATOM 2509 O O . VAL A 1 343 ? 3.136 5.234 7.429 1.00 95.06 343 VAL A O 1
ATOM 2512 N N . LEU A 1 344 ? 4.001 5.502 9.494 1.00 93.31 344 LEU A N 1
ATOM 2513 C CA . LEU A 1 344 ? 4.146 6.955 9.459 1.00 93.31 344 LEU A CA 1
ATOM 2514 C C . LEU A 1 344 ? 5.599 7.362 9.206 1.00 93.31 344 LEU A C 1
ATOM 2516 O O . LEU A 1 344 ? 6.543 6.686 9.640 1.00 93.31 344 LEU A O 1
ATOM 2520 N N . ALA A 1 345 ? 5.774 8.478 8.508 1.00 91.81 345 ALA A N 1
ATOM 2521 C CA . ALA A 1 345 ? 7.068 9.123 8.360 1.00 91.81 345 ALA A CA 1
ATOM 2522 C C . ALA A 1 345 ? 7.503 9.793 9.678 1.00 91.81 345 ALA A C 1
ATOM 2524 O O . ALA A 1 345 ? 6.709 10.016 10.593 1.00 91.81 345 ALA A O 1
ATOM 2525 N N . MET A 1 346 ? 8.799 10.074 9.805 1.00 92.25 346 MET A N 1
ATOM 2526 C CA . MET A 1 346 ? 9.390 10.644 11.022 1.00 92.25 346 MET A CA 1
ATOM 2527 C C . MET A 1 346 ? 8.774 11.996 11.420 1.00 92.25 346 MET A C 1
ATOM 2529 O O . MET A 1 346 ? 8.519 12.225 12.599 1.00 92.25 346 MET A O 1
ATOM 2533 N N . ASP A 1 347 ? 8.514 12.863 10.446 1.00 88.94 347 ASP A N 1
ATOM 2534 C CA . ASP A 1 347 ? 7.868 14.168 10.612 1.00 88.94 347 ASP A CA 1
ATOM 2535 C C . ASP A 1 347 ? 6.400 14.061 11.048 1.00 88.94 347 ASP A C 1
ATOM 2537 O O . ASP A 1 347 ? 5.901 14.936 11.746 1.00 88.94 347 ASP A O 1
ATOM 2541 N N . GLU A 1 348 ? 5.726 12.963 10.708 1.00 91.62 348 GLU A N 1
ATOM 2542 C CA . GLU A 1 348 ? 4.335 12.713 11.096 1.00 91.62 348 GLU A CA 1
ATOM 2543 C C . GLU A 1 348 ? 4.197 12.132 12.513 1.00 91.62 348 GLU A C 1
ATOM 2545 O O . GLU A 1 348 ? 3.116 12.204 13.096 1.00 91.62 348 GLU A O 1
ATOM 2550 N N . ILE A 1 349 ? 5.254 11.507 13.056 1.00 96.00 349 ILE A N 1
ATOM 2551 C CA . ILE A 1 349 ? 5.175 10.712 14.295 1.00 96.00 349 ILE A CA 1
ATOM 2552 C C . ILE A 1 349 ? 5.982 11.278 15.472 1.00 96.00 349 ILE A C 1
ATOM 2554 O O . ILE A 1 349 ? 5.717 10.899 16.613 1.00 96.00 349 ILE A O 1
ATOM 2558 N N . ASN A 1 350 ? 6.954 12.168 15.237 1.00 95.25 350 ASN A N 1
ATOM 2559 C CA . ASN A 1 350 ? 7.856 12.635 16.298 1.00 95.25 350 ASN A CA 1
ATOM 2560 C C . ASN A 1 350 ? 7.118 13.320 17.466 1.00 95.25 350 ASN A C 1
ATOM 2562 O O . ASN A 1 350 ? 7.429 13.046 18.627 1.00 95.25 350 ASN A O 1
ATOM 2566 N N . ASP A 1 351 ? 6.084 14.116 17.176 1.00 95.44 351 ASP A N 1
ATOM 2567 C CA . ASP A 1 351 ? 5.282 14.825 18.188 1.00 95.44 351 ASP A CA 1
ATOM 2568 C C . ASP A 1 351 ? 4.426 13.890 19.066 1.00 95.44 351 ASP A C 1
ATOM 2570 O O . ASP A 1 351 ? 3.890 14.295 20.101 1.00 95.44 351 ASP A O 1
ATOM 2574 N N . ASP A 1 352 ? 4.296 12.617 18.684 1.00 95.62 352 ASP A N 1
ATOM 2575 C CA . ASP A 1 352 ? 3.486 11.638 19.403 1.00 95.62 352 ASP A CA 1
ATOM 2576 C C . ASP A 1 352 ? 4.292 10.767 20.379 1.00 95.62 352 ASP A C 1
ATOM 2578 O O . ASP A 1 352 ? 3.695 10.053 21.195 1.00 95.62 352 ASP A O 1
ATOM 2582 N N . PHE A 1 353 ? 5.631 10.834 20.365 1.00 97.25 353 PHE A N 1
ATOM 2583 C CA . PHE A 1 353 ? 6.454 10.029 21.275 1.00 97.25 353 PHE A CA 1
ATOM 2584 C C . PHE A 1 353 ? 6.186 10.344 22.750 1.00 97.25 353 PHE A C 1
ATOM 2586 O O . PHE A 1 353 ? 6.175 9.412 23.549 1.00 97.25 353 PHE A O 1
ATOM 2593 N N . GLU A 1 354 ? 5.884 11.597 23.107 1.00 95.31 354 GLU A N 1
ATOM 2594 C CA . GLU A 1 354 ? 5.559 12.015 24.486 1.00 95.31 354 GLU A CA 1
ATOM 2595 C C . GLU A 1 354 ? 4.275 11.365 25.028 1.00 95.31 354 GLU A C 1
ATOM 2597 O O . GLU A 1 354 ? 4.131 11.133 26.229 1.00 95.31 354 GLU A O 1
ATOM 2602 N N . LYS A 1 355 ? 3.335 11.032 24.136 1.00 95.00 355 LYS A N 1
ATOM 2603 C CA . LYS A 1 355 ? 2.051 10.399 24.478 1.00 95.00 355 LYS A CA 1
ATOM 2604 C C . LYS A 1 355 ? 2.119 8.870 24.441 1.00 95.00 355 LYS A C 1
ATOM 2606 O O . LYS A 1 355 ? 1.132 8.211 24.756 1.00 95.00 355 LYS A O 1
ATOM 2611 N N . THR A 1 356 ? 3.262 8.310 24.052 1.00 97.50 356 THR A N 1
ATOM 2612 C CA . THR A 1 356 ? 3.434 6.875 23.810 1.00 97.50 356 THR A CA 1
ATOM 2613 C C . THR A 1 356 ? 3.872 6.147 25.078 1.00 97.50 356 THR A C 1
ATOM 2615 O O . THR A 1 356 ? 4.815 6.566 25.756 1.00 97.50 356 THR A O 1
ATOM 2618 N N . ASP A 1 357 ? 3.198 5.037 25.397 1.00 97.44 357 ASP A N 1
ATOM 2619 C CA . ASP A 1 357 ? 3.486 4.248 26.597 1.00 97.44 357 ASP A CA 1
ATOM 2620 C C . ASP A 1 357 ? 4.777 3.445 26.432 1.00 97.44 357 ASP A C 1
ATOM 2622 O O . ASP A 1 357 ? 5.674 3.526 27.273 1.00 97.44 357 ASP A O 1
ATOM 2626 N N . VAL A 1 358 ? 4.892 2.703 25.328 1.00 98.06 358 VAL A N 1
ATOM 2627 C CA . VAL A 1 358 ? 6.074 1.889 25.029 1.00 98.06 358 VAL A CA 1
ATOM 2628 C C . VAL A 1 358 ? 6.508 2.097 23.583 1.00 98.06 358 VAL A C 1
ATOM 2630 O O . VAL A 1 358 ? 5.737 1.868 22.652 1.00 98.06 358 VAL A O 1
ATOM 2633 N N . THR A 1 359 ? 7.773 2.462 23.386 1.00 98.50 359 THR A N 1
ATOM 2634 C CA . THR A 1 359 ? 8.408 2.478 22.064 1.00 98.50 359 THR A CA 1
ATOM 2635 C C . THR A 1 359 ? 9.368 1.301 21.922 1.00 98.50 359 THR A C 1
ATOM 2637 O O . THR A 1 359 ? 10.327 1.187 22.682 1.00 98.50 359 THR A O 1
ATOM 2640 N N . ILE A 1 360 ? 9.145 0.431 20.933 1.00 97.94 360 ILE A N 1
ATOM 2641 C CA . ILE A 1 360 ? 10.025 -0.704 20.626 1.00 97.94 360 ILE A CA 1
ATOM 2642 C C . ILE A 1 360 ? 10.927 -0.341 19.446 1.00 97.94 360 ILE A C 1
ATOM 2644 O O . ILE A 1 360 ? 10.477 -0.217 18.308 1.00 97.94 360 ILE A O 1
ATOM 2648 N N . VAL A 1 361 ? 12.228 -0.242 19.693 1.00 97.88 361 VAL A N 1
ATOM 2649 C CA . VAL A 1 361 ? 13.244 -0.013 18.665 1.00 97.88 361 VAL A CA 1
ATOM 2650 C C . VAL A 1 361 ? 13.805 -1.355 18.194 1.00 97.88 361 VAL A C 1
ATOM 2652 O O . VAL A 1 361 ? 14.522 -2.039 18.924 1.00 97.88 361 VAL A O 1
ATOM 2655 N N . VAL A 1 362 ? 13.523 -1.735 16.948 1.00 96.62 362 VAL A N 1
ATOM 2656 C CA . VAL A 1 362 ? 13.861 -3.057 16.401 1.00 96.62 362 VAL A CA 1
ATOM 2657 C C . VAL A 1 362 ? 15.070 -2.965 15.473 1.00 96.62 362 VAL A C 1
ATOM 2659 O O . VAL A 1 362 ? 14.951 -2.753 14.266 1.00 96.62 362 VAL A O 1
ATOM 2662 N N . GLY A 1 363 ? 16.269 -3.156 16.029 1.00 91.56 363 GLY A N 1
ATOM 2663 C CA . GLY A 1 363 ? 17.498 -3.214 15.236 1.00 91.56 363 GLY A CA 1
ATOM 2664 C C . GLY A 1 363 ? 17.907 -1.883 14.593 1.00 91.56 363 GLY A C 1
ATOM 2665 O O . GLY A 1 363 ? 18.561 -1.889 13.546 1.00 91.56 363 GLY A O 1
ATOM 2666 N N . ALA A 1 364 ? 17.527 -0.759 15.201 1.00 92.44 364 ALA A N 1
ATOM 2667 C CA . ALA A 1 364 ? 18.014 0.575 14.866 1.00 92.44 364 ALA A CA 1
ATOM 2668 C C . ALA A 1 364 ? 19.050 1.057 15.895 1.00 92.44 364 ALA A C 1
ATOM 2670 O O . ALA A 1 364 ? 19.085 0.572 17.026 1.00 92.44 364 ALA A O 1
ATOM 2671 N N . ASN A 1 365 ? 19.917 1.988 15.489 1.00 90.81 365 ASN A N 1
ATOM 2672 C CA . ASN A 1 365 ? 20.885 2.608 16.394 1.00 90.81 365 ASN A CA 1
ATOM 2673 C C . ASN A 1 365 ? 21.044 4.105 16.103 1.00 90.81 365 ASN A C 1
ATOM 2675 O O . ASN A 1 365 ? 20.559 4.920 16.874 1.00 90.81 365 ASN A O 1
ATOM 2679 N N . ASP A 1 366 ? 21.645 4.462 14.966 1.00 88.62 366 ASP A N 1
ATOM 2680 C CA . ASP A 1 366 ? 21.975 5.863 14.665 1.00 88.62 366 ASP A CA 1
ATOM 2681 C C . ASP A 1 366 ? 20.715 6.744 14.549 1.00 88.62 366 ASP A C 1
ATOM 2683 O O . ASP A 1 366 ? 20.664 7.826 15.116 1.00 88.62 366 ASP A O 1
ATOM 2687 N N . ILE A 1 367 ? 19.656 6.234 13.912 1.00 92.06 367 ILE A N 1
ATOM 2688 C CA . ILE A 1 367 ? 18.382 6.948 13.675 1.00 92.06 367 ILE A CA 1
ATOM 2689 C C . ILE A 1 367 ? 17.530 7.205 14.933 1.00 92.06 367 ILE A C 1
ATOM 2691 O O . ILE A 1 367 ? 16.472 7.822 14.845 1.00 92.06 367 ILE A O 1
ATOM 2695 N N . VAL A 1 368 ? 17.959 6.685 16.084 1.00 95.00 368 VAL A N 1
ATOM 2696 C CA . VAL A 1 368 ? 17.324 6.885 17.398 1.00 95.00 368 VAL A CA 1
ATOM 2697 C C . VAL A 1 368 ? 18.331 7.418 18.424 1.00 95.00 368 VAL A C 1
ATOM 2699 O O . VAL A 1 368 ? 18.123 7.271 19.625 1.00 95.00 368 VAL A O 1
ATOM 2702 N N . ASN A 1 369 ? 19.476 7.944 17.976 1.00 93.75 369 ASN A N 1
ATOM 2703 C CA . ASN A 1 369 ? 20.561 8.360 18.859 1.00 93.75 369 ASN A CA 1
ATOM 2704 C C . ASN A 1 369 ? 20.358 9.815 19.339 1.00 93.75 369 ASN A C 1
ATOM 2706 O O . ASN A 1 369 ? 20.469 10.726 18.517 1.00 93.75 369 ASN A O 1
ATOM 2710 N N . PRO A 1 370 ? 20.136 10.065 20.648 1.00 92.69 370 PRO A N 1
ATOM 2711 C CA . PRO A 1 370 ? 19.933 11.413 21.175 1.00 92.69 370 PRO A CA 1
ATOM 2712 C C . PRO A 1 370 ? 21.148 12.326 21.007 1.00 92.69 370 PRO A C 1
ATOM 2714 O O . PRO A 1 370 ? 20.987 13.542 20.952 1.00 92.69 370 PRO A O 1
ATOM 2717 N N . ALA A 1 371 ? 22.357 11.763 20.874 1.00 89.12 371 ALA A N 1
ATOM 2718 C CA . ALA A 1 371 ? 23.573 12.546 20.659 1.00 89.12 371 ALA A CA 1
ATOM 2719 C C . ALA A 1 371 ? 23.465 13.442 19.415 1.00 89.12 371 ALA A C 1
ATOM 2721 O O . ALA A 1 371 ? 24.008 14.541 19.413 1.00 89.12 371 ALA A O 1
ATOM 2722 N N . ALA A 1 372 ? 22.703 13.023 18.398 1.00 87.25 372 ALA A N 1
ATOM 2723 C CA . ALA A 1 372 ? 22.455 13.837 17.213 1.00 87.25 372 ALA A CA 1
ATOM 2724 C C . ALA A 1 372 ? 21.782 15.185 17.537 1.00 87.25 372 ALA A C 1
ATOM 2726 O O . ALA A 1 372 ? 22.077 16.182 16.883 1.00 87.25 372 ALA A O 1
ATOM 2727 N N . ALA A 1 373 ? 20.910 15.232 18.547 1.00 86.75 373 ALA A N 1
ATOM 2728 C CA . ALA A 1 373 ? 20.209 16.448 18.959 1.00 86.75 373 ALA A CA 1
ATOM 2729 C C . ALA A 1 373 ? 20.910 17.179 20.119 1.00 86.75 373 ALA A C 1
ATOM 2731 O O . ALA A 1 373 ? 20.861 18.405 20.196 1.00 86.75 373 ALA A O 1
ATOM 2732 N N . GLU A 1 374 ? 21.553 16.437 21.022 1.00 87.25 374 GLU A N 1
ATOM 2733 C CA . GLU A 1 374 ? 22.023 16.954 22.315 1.00 87.25 374 GLU A CA 1
ATOM 2734 C C . GLU A 1 374 ? 23.532 17.213 22.383 1.00 87.25 374 GLU A C 1
ATOM 2736 O O . GLU A 1 374 ? 23.969 18.006 23.217 1.00 87.25 374 GLU A O 1
ATOM 2741 N N . ASP A 1 375 ? 24.334 16.568 21.527 1.00 84.19 375 ASP A N 1
ATOM 2742 C CA . ASP A 1 375 ? 25.794 16.686 21.523 1.00 84.19 375 ASP A CA 1
ATOM 2743 C C . ASP A 1 375 ? 26.297 17.300 20.203 1.00 84.19 375 ASP A C 1
ATOM 2745 O O . ASP A 1 375 ? 26.483 16.586 19.211 1.00 84.19 375 ASP A O 1
ATOM 2749 N N . PRO A 1 376 ? 26.599 18.614 20.184 1.00 80.81 376 PRO A N 1
ATOM 2750 C CA . PRO A 1 376 ? 27.144 19.296 19.010 1.00 80.81 376 PRO A CA 1
ATOM 2751 C C . PRO A 1 376 ? 28.511 18.770 18.549 1.00 80.81 376 PRO A C 1
ATOM 2753 O O . PRO A 1 376 ? 28.947 19.094 17.446 1.00 80.81 376 PRO A O 1
ATOM 2756 N N . THR A 1 377 ? 29.220 18.011 19.391 1.00 76.44 377 THR A N 1
ATOM 2757 C CA . THR A 1 377 ? 30.561 17.487 19.097 1.00 76.44 377 THR A CA 1
ATOM 2758 C C . THR A 1 377 ? 30.539 16.089 18.482 1.00 76.44 377 THR A C 1
ATOM 2760 O O . THR A 1 377 ? 31.571 15.619 17.991 1.00 76.44 377 THR A O 1
ATOM 2763 N N . CYS A 1 378 ? 29.379 15.419 18.468 1.00 76.81 378 CYS A N 1
ATOM 2764 C CA . CYS A 1 378 ? 29.275 14.069 17.936 1.00 76.81 378 CYS A CA 1
ATOM 2765 C C . CYS A 1 378 ? 29.251 14.050 16.387 1.00 76.81 378 CYS A C 1
ATOM 2767 O O . CYS A 1 378 ? 28.737 14.974 15.753 1.00 76.81 378 CYS A O 1
ATOM 2769 N N . PRO A 1 379 ? 29.744 12.978 15.732 1.00 72.75 379 PRO A N 1
ATOM 2770 C CA . PRO A 1 379 ? 29.786 12.878 14.264 1.00 72.75 379 PRO A CA 1
ATOM 2771 C C . PRO A 1 379 ? 28.430 12.925 13.543 1.00 72.75 379 PRO A C 1
ATOM 2773 O O . PRO A 1 379 ? 28.399 13.075 12.323 1.00 72.75 379 PRO A O 1
ATOM 2776 N N . ILE A 1 380 ? 27.330 12.742 14.277 1.00 78.31 380 ILE A N 1
ATOM 2777 C CA . ILE A 1 380 ? 25.955 12.743 13.760 1.00 78.31 380 ILE A CA 1
ATOM 2778 C C . ILE A 1 380 ? 25.152 13.960 14.248 1.00 78.31 380 ILE A C 1
ATOM 2780 O O . ILE A 1 380 ? 23.929 13.971 14.125 1.00 78.31 380 ILE A O 1
ATOM 2784 N N . ALA A 1 381 ? 25.818 14.973 14.813 1.00 81.38 381 ALA A N 1
ATOM 2785 C CA . ALA A 1 381 ? 25.171 16.183 15.309 1.00 81.38 381 ALA A CA 1
ATOM 2786 C C . ALA A 1 381 ? 24.334 16.854 14.207 1.00 81.38 381 ALA A C 1
ATOM 2788 O O . ALA A 1 381 ? 24.781 16.998 13.067 1.00 81.38 381 ALA A O 1
ATOM 2789 N N . GLY A 1 382 ? 23.107 17.249 14.545 1.00 81.81 382 GLY A N 1
ATOM 2790 C CA . GLY A 1 382 ? 22.123 17.847 13.642 1.00 81.81 382 GLY A CA 1
ATOM 2791 C C . GLY A 1 382 ? 21.388 16.862 12.725 1.00 81.81 382 GLY A C 1
ATOM 2792 O O . GLY A 1 382 ? 20.528 17.296 11.964 1.00 81.81 382 GLY A O 1
ATOM 2793 N N . MET A 1 383 ? 21.690 15.557 12.776 1.00 85.12 383 MET A N 1
ATOM 2794 C CA . MET A 1 383 ? 20.893 14.545 12.077 1.00 85.12 383 MET A CA 1
ATOM 2795 C C . MET A 1 383 ? 19.476 14.515 12.666 1.00 85.12 383 MET A C 1
ATOM 2797 O O . MET A 1 383 ? 19.342 14.299 13.873 1.00 85.12 383 MET A O 1
ATOM 2801 N N . PRO A 1 384 ? 18.417 14.708 11.855 1.00 88.25 384 PRO A N 1
ATOM 2802 C CA . PRO A 1 384 ? 17.058 14.443 12.304 1.00 88.25 384 PRO A CA 1
ATOM 2803 C C . PRO A 1 384 ? 16.975 12.998 12.792 1.00 88.25 384 PRO A C 1
ATOM 2805 O O . PRO A 1 384 ? 17.521 12.110 12.148 1.00 88.25 384 PRO A O 1
ATOM 2808 N N . VAL A 1 385 ? 16.343 12.758 13.933 1.00 93.69 385 VAL A N 1
ATOM 2809 C CA . VAL A 1 385 ? 16.213 11.418 14.517 1.00 93.69 385 VAL A CA 1
ATOM 2810 C C . VAL A 1 385 ? 14.792 11.206 15.019 1.00 93.69 385 VAL A C 1
ATOM 2812 O O . VAL A 1 385 ? 14.045 12.159 15.248 1.00 93.69 385 VAL A O 1
ATOM 2815 N N . LEU A 1 386 ? 14.416 9.939 15.192 1.00 96.94 386 LEU A N 1
ATOM 2816 C CA . LEU A 1 386 ? 13.192 9.593 15.904 1.00 96.94 386 LEU A CA 1
ATOM 2817 C C . LEU A 1 386 ? 13.440 9.777 17.402 1.00 96.94 386 LEU A C 1
ATOM 2819 O O . LEU A 1 386 ? 14.283 9.085 17.981 1.00 96.94 386 LEU A O 1
ATOM 2823 N N . GLU A 1 387 ? 12.701 10.693 18.026 1.00 96.44 387 GLU A N 1
ATOM 2824 C CA . GLU A 1 387 ? 12.892 11.111 19.423 1.00 96.44 387 GLU A CA 1
ATOM 2825 C C . GLU A 1 387 ? 12.281 10.114 20.422 1.00 96.44 387 GLU A C 1
ATOM 2827 O O . GLU A 1 387 ? 11.542 10.463 21.341 1.00 96.44 387 GLU A O 1
ATOM 2832 N N . VAL A 1 388 ? 12.611 8.832 20.249 1.00 97.44 388 VAL A N 1
ATOM 2833 C CA . VAL A 1 388 ? 12.026 7.701 20.986 1.00 97.44 388 VAL A CA 1
ATOM 2834 C C . VAL A 1 388 ? 12.173 7.829 22.501 1.00 97.44 388 VAL A C 1
ATOM 2836 O O . VAL A 1 388 ? 11.332 7.345 23.251 1.00 97.44 388 VAL A O 1
ATOM 2839 N N . TRP A 1 389 ? 13.213 8.531 22.962 1.00 95.88 389 TRP A N 1
ATOM 2840 C CA . TRP A 1 389 ? 13.479 8.764 24.380 1.00 95.88 389 TRP A CA 1
ATOM 2841 C C . TRP A 1 389 ? 12.423 9.626 25.074 1.00 95.88 389 TRP A C 1
ATOM 2843 O O . TRP A 1 389 ? 12.432 9.688 26.302 1.00 95.88 389 TRP A O 1
ATOM 2853 N N . LYS A 1 390 ? 11.541 10.295 24.324 1.00 96.62 390 LYS A N 1
ATOM 2854 C CA . LYS A 1 390 ? 10.405 11.044 24.872 1.00 96.62 390 LYS A CA 1
ATOM 2855 C C . LYS A 1 390 ? 9.252 10.143 25.328 1.00 96.62 390 LYS A C 1
ATOM 2857 O O . LYS A 1 390 ? 8.382 10.607 26.056 1.00 96.62 390 LYS A O 1
ATOM 2862 N N . SER A 1 391 ? 9.241 8.865 24.945 1.00 97.62 391 SER A N 1
ATOM 2863 C CA . SER A 1 391 ? 8.230 7.902 25.401 1.00 97.62 391 SER A CA 1
ATOM 2864 C C . SER A 1 391 ? 8.376 7.530 26.872 1.00 97.62 391 SER A C 1
ATOM 2866 O O . SER A 1 391 ? 9.472 7.579 27.436 1.00 97.62 391 SER A O 1
ATOM 2868 N N . LYS A 1 392 ? 7.271 7.095 27.497 1.00 97.06 392 LYS A N 1
ATOM 2869 C CA . LYS A 1 392 ? 7.273 6.694 28.917 1.00 97.06 392 LYS A CA 1
ATOM 2870 C C . LYS A 1 392 ? 8.244 5.541 29.177 1.00 97.06 392 LYS A C 1
ATOM 2872 O O . LYS A 1 392 ? 8.963 5.559 30.173 1.00 97.06 392 LYS A O 1
ATOM 2877 N N . MET A 1 393 ? 8.303 4.574 28.264 1.00 97.31 393 MET A N 1
ATOM 2878 C CA . MET A 1 393 ? 9.308 3.516 28.237 1.00 97.31 393 MET A CA 1
ATOM 2879 C C . MET A 1 393 ? 9.818 3.304 26.808 1.00 97.31 393 MET A C 1
ATOM 2881 O O . MET A 1 393 ? 9.043 3.265 25.855 1.00 97.31 393 MET A O 1
ATOM 2885 N N . THR A 1 394 ? 11.130 3.128 26.656 1.00 97.69 394 THR A N 1
ATOM 2886 C CA . THR A 1 394 ? 11.754 2.699 25.395 1.00 97.69 394 THR A CA 1
ATOM 2887 C C . THR A 1 394 ? 12.389 1.329 25.576 1.00 97.69 394 THR A C 1
ATOM 2889 O O . THR A 1 394 ? 13.019 1.063 26.597 1.00 97.69 394 THR A O 1
ATOM 2892 N N . VAL A 1 395 ? 12.244 0.456 24.585 1.00 97.62 395 VAL A N 1
ATOM 2893 C CA . VAL A 1 395 ? 12.821 -0.887 24.582 1.00 97.62 395 VAL A CA 1
ATOM 2894 C C . VAL A 1 395 ? 13.640 -1.058 23.315 1.00 97.62 395 VAL A C 1
ATOM 2896 O O . VAL A 1 395 ? 13.097 -1.103 22.212 1.00 97.62 395 VAL A O 1
ATOM 2899 N N . VAL A 1 396 ? 14.958 -1.160 23.456 1.00 97.06 396 VAL A N 1
ATOM 2900 C CA . VAL A 1 396 ? 15.874 -1.333 22.326 1.00 97.06 396 VAL A CA 1
ATOM 2901 C C . VAL A 1 396 ? 16.250 -2.796 22.169 1.00 97.06 396 VAL A C 1
ATOM 2903 O O . VAL A 1 396 ? 16.887 -3.391 23.040 1.00 97.06 396 VAL A O 1
ATOM 2906 N N . MET A 1 397 ? 15.934 -3.358 21.004 1.00 93.62 397 MET A N 1
ATOM 2907 C CA . MET A 1 397 ? 16.277 -4.728 20.647 1.00 93.62 397 MET A CA 1
ATOM 2908 C C . MET A 1 397 ? 17.498 -4.785 19.723 1.00 93.62 397 MET A C 1
ATOM 2910 O O . MET A 1 397 ? 17.484 -4.280 18.594 1.00 93.62 397 MET A O 1
ATOM 2914 N N . LYS A 1 398 ? 18.567 -5.444 20.189 1.00 91.00 398 LYS A N 1
ATOM 2915 C CA . LYS A 1 398 ? 19.817 -5.649 19.434 1.00 91.00 398 LYS A CA 1
ATOM 2916 C C . LYS A 1 398 ? 20.584 -6.884 19.917 1.00 91.00 398 LYS A C 1
ATOM 2918 O O . LYS A 1 398 ? 20.427 -7.333 21.042 1.00 91.00 398 LYS A O 1
ATOM 2923 N N . ARG A 1 399 ? 21.494 -7.403 19.084 1.00 85.00 399 ARG A N 1
ATOM 2924 C CA . ARG A 1 399 ? 22.276 -8.625 19.385 1.00 85.00 399 ARG A CA 1
ATOM 2925 C C . ARG A 1 399 ? 23.318 -8.468 20.498 1.00 85.00 399 ARG A C 1
ATOM 2927 O O . ARG A 1 399 ? 23.695 -9.454 21.108 1.00 85.00 399 ARG A O 1
ATOM 2934 N N . GLY A 1 400 ? 23.836 -7.262 20.713 1.00 83.94 400 GLY A N 1
ATOM 2935 C CA . GLY A 1 400 ? 24.922 -7.017 21.666 1.00 83.94 400 GLY A CA 1
ATOM 2936 C C . GLY A 1 400 ? 25.173 -5.529 21.871 1.00 83.94 400 GLY A C 1
ATOM 2937 O O . GLY A 1 400 ? 24.387 -4.701 21.424 1.00 83.94 400 GLY A O 1
ATOM 2938 N N . ARG A 1 401 ? 26.277 -5.152 22.521 1.00 80.50 401 ARG A N 1
ATOM 2939 C CA . ARG A 1 401 ? 26.532 -3.758 22.944 1.00 80.50 401 ARG A CA 1
ATOM 2940 C C . ARG A 1 401 ? 27.226 -2.866 21.904 1.00 80.50 401 ARG A C 1
ATOM 2942 O O . ARG A 1 401 ? 27.319 -1.673 22.128 1.00 80.50 401 ARG A O 1
ATOM 2949 N N . GLY A 1 402 ? 27.613 -3.408 20.748 1.00 73.00 402 GLY A N 1
ATOM 2950 C CA . GLY A 1 402 ? 28.350 -2.667 19.714 1.00 73.00 402 GLY A CA 1
ATOM 2951 C C . GLY A 1 402 ? 27.616 -1.454 19.122 1.00 73.00 402 GLY A C 1
ATOM 2952 O O . GLY A 1 402 ? 26.382 -1.388 19.152 1.00 73.00 402 GLY A O 1
ATOM 2953 N N . ALA A 1 403 ? 28.398 -0.523 18.576 1.00 73.44 403 ALA A N 1
ATOM 2954 C CA . ALA A 1 403 ? 27.931 0.705 17.939 1.00 73.44 403 ALA A CA 1
ATOM 2955 C C . ALA A 1 403 ? 27.160 0.461 16.627 1.00 73.44 403 ALA A C 1
ATOM 2957 O O . ALA A 1 403 ? 27.065 -0.664 16.122 1.00 73.44 403 ALA A O 1
ATOM 2958 N N . GLY A 1 404 ? 26.544 1.533 16.123 1.00 70.12 404 GLY A N 1
ATOM 2959 C CA . GLY A 1 404 ? 25.770 1.559 14.886 1.00 70.12 404 GLY A CA 1
ATOM 2960 C C . GLY A 1 404 ? 26.659 1.589 13.651 1.00 70.12 404 GLY A C 1
ATOM 2961 O O . GLY A 1 404 ? 27.821 1.186 13.687 1.00 70.12 404 GLY A O 1
ATOM 2962 N N . TYR A 1 405 ? 26.113 2.083 12.544 1.00 68.56 405 TYR A N 1
ATOM 2963 C CA . TYR A 1 405 ? 26.899 2.271 11.335 1.00 68.56 405 TYR A CA 1
ATOM 2964 C C . TYR A 1 405 ? 27.930 3.395 11.534 1.00 68.56 405 TYR A C 1
ATOM 2966 O O . TYR A 1 405 ? 29.085 3.264 11.129 1.00 68.56 405 TYR A O 1
ATOM 2974 N N . SER A 1 406 ? 27.515 4.475 12.197 1.00 64.38 406 SER A N 1
ATOM 2975 C CA . SER A 1 406 ? 28.337 5.661 12.473 1.00 64.38 406 SER A CA 1
ATOM 2976 C C . SER A 1 406 ? 29.557 5.393 13.366 1.00 64.38 406 SER A C 1
ATOM 2978 O O . SER A 1 406 ? 30.485 6.197 13.401 1.00 64.38 406 SER A O 1
ATOM 2980 N N . GLY A 1 407 ? 29.569 4.271 14.096 1.00 71.25 407 GLY A N 1
ATOM 2981 C CA . GLY A 1 407 ? 30.592 3.978 15.100 1.00 71.25 407 GLY A CA 1
ATOM 2982 C C . GLY A 1 407 ? 30.478 4.824 16.374 1.00 71.25 407 GLY A C 1
ATOM 2983 O O . GLY A 1 407 ? 31.385 4.773 17.198 1.00 71.25 407 GLY A O 1
ATOM 2984 N N . VAL A 1 408 ? 29.386 5.579 16.537 1.00 76.88 408 VAL A N 1
ATOM 2985 C CA . VAL A 1 408 ? 29.115 6.430 17.702 1.00 76.88 408 VAL A CA 1
ATOM 2986 C C . VAL A 1 408 ? 28.352 5.630 18.764 1.00 76.88 408 VAL A C 1
ATOM 2988 O O . VAL A 1 408 ? 27.450 4.846 18.440 1.00 76.88 408 VAL A O 1
ATOM 2991 N N . ASP A 1 409 ? 28.723 5.810 20.033 1.00 83.44 409 ASP A N 1
ATOM 2992 C CA . ASP A 1 409 ? 27.977 5.256 21.166 1.00 83.44 409 ASP A CA 1
ATOM 2993 C C . ASP A 1 409 ? 26.615 5.956 21.297 1.00 83.44 409 ASP A C 1
ATOM 2995 O O . ASP A 1 409 ? 26.455 7.120 20.938 1.00 83.44 409 ASP A O 1
ATOM 2999 N N . ASN A 1 410 ? 25.601 5.242 21.785 1.00 90.94 410 ASN A N 1
ATOM 3000 C CA . ASN A 1 410 ? 24.238 5.767 21.845 1.00 90.94 410 ASN A CA 1
ATOM 3001 C C . ASN A 1 410 ? 23.799 5.995 23.303 1.00 90.94 410 ASN A C 1
ATOM 3003 O O . ASN A 1 410 ? 23.538 5.010 24.007 1.00 90.94 410 ASN A O 1
ATOM 3007 N N . PRO A 1 411 ? 23.673 7.262 23.758 1.00 91.81 411 PRO A N 1
ATOM 3008 C CA . PRO A 1 411 ? 23.209 7.599 25.101 1.00 91.81 411 PRO A CA 1
ATOM 3009 C C . PRO A 1 411 ? 21.821 7.049 25.435 1.00 91.81 411 PRO A C 1
ATOM 3011 O O . PRO A 1 411 ? 21.533 6.829 26.608 1.00 91.81 411 PRO A O 1
ATOM 3014 N N . LEU A 1 412 ? 20.969 6.765 24.435 1.00 93.75 412 LEU A N 1
ATOM 3015 C CA . LEU A 1 412 ? 19.656 6.142 24.647 1.00 93.75 412 LEU A CA 1
ATOM 3016 C C . LEU A 1 412 ? 19.764 4.878 25.502 1.00 93.75 412 LEU A C 1
ATOM 3018 O O . LEU A 1 412 ? 18.907 4.632 26.344 1.00 93.75 412 LEU A O 1
ATOM 3022 N N . PHE A 1 413 ? 20.826 4.089 25.314 1.00 93.19 413 PHE A N 1
ATOM 3023 C CA . PHE A 1 413 ? 20.953 2.769 25.932 1.00 93.19 413 PHE A CA 1
ATOM 3024 C C . PHE A 1 413 ? 21.100 2.813 27.457 1.00 93.19 413 PHE A C 1
ATOM 3026 O O . PHE A 1 413 ? 20.806 1.813 28.111 1.00 93.19 413 PHE A O 1
ATOM 3033 N N . VAL A 1 414 ? 21.523 3.952 28.015 1.00 92.19 414 VAL A N 1
ATOM 3034 C CA . VAL A 1 414 ? 21.729 4.144 29.461 1.00 92.19 414 VAL A CA 1
ATOM 3035 C C . VAL A 1 414 ? 20.697 5.078 30.101 1.00 92.19 414 VAL A C 1
ATOM 3037 O O . VAL A 1 414 ? 20.778 5.342 31.299 1.00 92.19 414 VAL A O 1
ATOM 3040 N N . ARG A 1 415 ? 19.718 5.583 29.336 1.00 93.06 415 ARG A N 1
ATOM 3041 C CA . ARG A 1 415 ? 18.658 6.442 29.885 1.00 93.06 415 ARG A CA 1
ATOM 3042 C C . ARG A 1 415 ? 17.761 5.688 30.857 1.00 93.06 415 ARG A C 1
ATOM 3044 O O . ARG A 1 415 ? 17.501 4.496 30.699 1.00 93.06 415 ARG A O 1
ATOM 3051 N N . GLU A 1 416 ? 17.222 6.410 31.835 1.00 92.81 416 GLU A N 1
ATOM 3052 C CA . GLU A 1 416 ? 16.428 5.819 32.917 1.00 92.81 416 GLU A CA 1
ATOM 3053 C C . GLU A 1 416 ? 15.159 5.105 32.431 1.00 92.81 416 GLU A C 1
ATOM 3055 O O . GLU A 1 416 ? 14.805 4.046 32.964 1.00 92.81 416 GLU A O 1
ATOM 3060 N N . ASN A 1 417 ? 14.504 5.653 31.405 1.00 94.44 417 ASN A N 1
ATOM 3061 C CA . ASN A 1 417 ? 13.299 5.107 30.779 1.00 94.44 417 ASN A CA 1
ATOM 3062 C C . ASN A 1 417 ? 13.587 4.072 29.677 1.00 94.44 417 ASN A C 1
ATOM 3064 O O . ASN A 1 417 ? 12.648 3.526 29.098 1.00 94.44 417 ASN A O 1
ATOM 3068 N N . ASN A 1 418 ? 14.858 3.779 29.385 1.00 96.88 418 ASN A N 1
ATOM 3069 C CA . ASN A 1 418 ? 15.234 2.796 28.380 1.00 96.88 418 ASN A CA 1
ATOM 3070 C C . ASN A 1 418 ? 15.501 1.416 28.996 1.00 96.88 418 ASN A C 1
ATOM 3072 O O . ASN A 1 418 ? 16.034 1.284 30.103 1.00 96.88 418 ASN A O 1
ATOM 3076 N N . ARG A 1 419 ? 15.155 0.371 28.249 1.00 96.62 419 ARG A N 1
ATOM 3077 C CA . ARG A 1 419 ? 15.474 -1.021 28.544 1.00 96.62 419 ARG A CA 1
ATOM 3078 C C . ARG A 1 419 ? 16.081 -1.703 27.323 1.00 96.62 419 ARG A C 1
ATOM 3080 O O . ARG A 1 419 ? 15.710 -1.423 26.187 1.00 96.62 419 ARG A O 1
ATOM 3087 N N . MET A 1 420 ? 17.012 -2.616 27.555 1.00 95.56 420 MET A N 1
ATOM 3088 C CA . MET A 1 420 ? 17.665 -3.404 26.516 1.00 95.56 420 MET A CA 1
ATOM 3089 C C . MET A 1 420 ? 17.037 -4.791 26.446 1.00 95.56 420 MET A C 1
ATOM 3091 O O . MET A 1 420 ? 16.983 -5.487 27.452 1.00 95.56 420 MET A O 1
ATOM 3095 N N . PHE A 1 421 ? 16.610 -5.212 25.258 1.00 95.31 421 PHE A N 1
ATOM 3096 C CA . PHE A 1 421 ? 16.117 -6.565 25.008 1.00 95.31 421 PHE A CA 1
ATOM 3097 C C . PHE A 1 421 ? 17.099 -7.289 24.081 1.00 95.31 421 PHE A C 1
ATOM 3099 O O . PHE A 1 421 ? 17.061 -7.136 22.855 1.00 95.31 421 PHE A O 1
ATOM 3106 N N . PHE A 1 422 ? 18.073 -8.000 24.658 1.00 93.44 422 PHE A N 1
ATOM 3107 C CA . PHE A 1 422 ? 19.178 -8.561 23.881 1.00 93.44 422 PHE A CA 1
ATOM 3108 C C . PHE A 1 422 ? 18.785 -9.831 23.119 1.00 93.44 422 PHE A C 1
ATOM 3110 O O . PHE A 1 422 ? 18.113 -10.722 23.630 1.00 93.44 422 PHE A O 1
ATOM 3117 N N . GLY A 1 423 ? 19.255 -9.937 21.875 1.00 90.25 423 GLY A N 1
ATOM 3118 C CA . GLY A 1 423 ? 19.076 -11.124 21.042 1.00 90.25 423 GLY A CA 1
ATOM 3119 C C . GLY A 1 423 ? 18.993 -10.814 19.551 1.00 90.25 423 GLY A C 1
ATOM 3120 O O . GLY A 1 423 ? 19.070 -9.663 19.111 1.00 90.25 423 GLY A O 1
ATOM 3121 N N . SER A 1 424 ? 18.875 -11.864 18.738 1.00 88.81 424 SER A N 1
ATOM 3122 C CA . SER A 1 424 ? 18.541 -11.699 17.321 1.00 88.81 424 SER A CA 1
ATOM 3123 C C . SER A 1 424 ? 17.076 -11.278 17.191 1.00 88.81 424 SER A C 1
ATOM 3125 O O . SER A 1 424 ? 16.217 -11.846 17.859 1.00 88.81 424 SER A O 1
ATOM 3127 N N . ALA A 1 425 ? 16.789 -10.301 16.327 1.00 91.06 425 ALA A N 1
ATOM 3128 C CA . ALA A 1 425 ? 15.474 -9.662 16.268 1.00 91.06 425 ALA A CA 1
ATOM 3129 C C . ALA A 1 425 ? 14.334 -10.641 15.951 1.00 91.06 425 ALA A C 1
ATOM 3131 O O . ALA A 1 425 ? 13.275 -10.553 16.555 1.00 91.06 425 ALA A O 1
ATOM 3132 N N . LYS A 1 426 ? 14.548 -11.592 15.034 1.00 91.25 426 LYS A N 1
ATOM 3133 C CA . LYS A 1 426 ? 13.518 -12.564 14.651 1.00 91.25 426 LYS A CA 1
ATOM 3134 C C . LYS A 1 426 ? 13.086 -13.474 15.816 1.00 91.25 426 LYS A C 1
ATOM 3136 O O . LYS A 1 426 ? 11.922 -13.377 16.190 1.00 91.25 426 LYS A O 1
ATOM 3141 N N . PRO A 1 427 ? 13.973 -14.287 16.429 1.00 91.94 427 PRO A N 1
ATOM 3142 C CA . PRO A 1 427 ? 13.560 -15.189 17.506 1.00 91.94 427 PRO A CA 1
ATOM 3143 C C . PRO A 1 427 ? 13.003 -14.430 18.711 1.00 91.94 427 PRO A C 1
ATOM 3145 O O . PRO A 1 427 ? 12.015 -14.854 19.288 1.00 91.94 427 PRO A O 1
ATOM 3148 N N . LYS A 1 428 ? 13.562 -13.259 19.046 1.00 93.75 428 LYS A N 1
ATOM 3149 C CA . LYS A 1 428 ? 13.052 -12.438 20.149 1.00 93.75 428 LYS A CA 1
ATOM 3150 C C . LYS A 1 428 ? 11.646 -11.888 19.908 1.00 93.75 428 LYS A C 1
ATOM 3152 O O . LYS A 1 428 ? 10.848 -11.862 20.838 1.00 93.75 428 LYS A O 1
ATOM 3157 N N . MET A 1 429 ? 11.323 -11.486 18.680 1.00 94.44 429 MET A N 1
ATOM 3158 C CA . MET A 1 429 ? 9.962 -11.059 18.341 1.00 94.44 429 MET A CA 1
ATOM 3159 C C . MET A 1 429 ? 8.985 -12.236 18.258 1.00 94.44 429 MET A C 1
ATOM 3161 O O . MET A 1 429 ? 7.827 -12.066 18.618 1.00 94.44 429 MET A O 1
ATOM 3165 N N . GLU A 1 430 ? 9.434 -13.421 17.831 1.00 92.50 430 GLU A N 1
ATOM 3166 C CA . GLU A 1 430 ? 8.620 -14.649 17.848 1.00 92.50 430 GLU A CA 1
ATOM 3167 C C . GLU A 1 430 ? 8.323 -15.106 19.288 1.00 92.50 430 GLU A C 1
ATOM 3169 O O . GLU A 1 430 ? 7.173 -15.401 19.608 1.00 92.50 430 GLU A O 1
ATOM 3174 N N . GLU A 1 431 ? 9.324 -15.087 20.178 1.00 94.19 431 GLU A N 1
ATOM 3175 C CA . GLU A 1 431 ? 9.165 -15.324 21.623 1.00 94.19 431 GLU A CA 1
ATOM 3176 C C . GLU A 1 431 ? 8.165 -14.333 22.237 1.00 94.19 431 GLU A C 1
ATOM 3178 O O . GLU A 1 431 ? 7.248 -14.730 22.956 1.00 94.19 431 GLU A O 1
ATOM 3183 N N . LEU A 1 432 ? 8.299 -13.043 21.907 1.00 95.12 432 LEU A N 1
ATOM 3184 C CA . LEU A 1 432 ? 7.389 -11.996 22.370 1.00 95.12 432 LEU A CA 1
ATOM 3185 C C . LEU A 1 432 ? 5.962 -12.195 21.857 1.00 95.12 432 LEU A C 1
ATOM 3187 O O . LEU A 1 432 ? 5.016 -12.075 22.633 1.00 95.12 432 LEU A O 1
ATOM 3191 N N . ALA A 1 433 ? 5.791 -12.539 20.579 1.00 93.00 433 ALA A N 1
ATOM 3192 C CA . ALA A 1 433 ? 4.486 -12.862 20.013 1.00 93.00 433 ALA A CA 1
ATOM 3193 C C . ALA A 1 433 ? 3.846 -14.060 20.730 1.00 93.00 433 ALA A C 1
ATOM 3195 O O . ALA A 1 433 ? 2.676 -13.994 21.109 1.00 93.00 433 ALA A O 1
ATOM 3196 N N . GLY A 1 434 ? 4.620 -15.126 20.965 1.00 90.88 434 GLY A N 1
ATOM 3197 C CA . GLY A 1 434 ? 4.176 -16.310 21.699 1.00 90.88 434 GLY A CA 1
ATOM 3198 C C . GLY A 1 434 ? 3.714 -15.974 23.115 1.00 90.88 434 GLY A C 1
ATOM 3199 O O . GLY A 1 434 ? 2.578 -16.278 23.478 1.00 90.88 434 GLY A O 1
ATOM 3200 N N . ARG A 1 435 ? 4.540 -15.256 23.888 1.00 93.06 435 ARG A N 1
ATOM 3201 C CA . ARG A 1 435 ? 4.191 -14.888 25.267 1.00 93.06 435 ARG A CA 1
ATOM 3202 C C . ARG A 1 435 ? 2.993 -13.945 25.334 1.00 93.06 435 ARG A C 1
ATOM 3204 O O . ARG A 1 435 ? 2.137 -14.092 26.204 1.00 93.06 435 ARG A O 1
ATOM 3211 N N . LEU A 1 436 ? 2.882 -12.999 24.399 1.00 91.81 436 LEU A N 1
ATOM 3212 C CA . LEU A 1 436 ? 1.688 -12.169 24.290 1.00 91.81 436 LEU A CA 1
ATOM 3213 C C . LEU A 1 436 ? 0.457 -13.060 24.054 1.00 91.81 436 LEU A C 1
ATOM 3215 O O . LEU A 1 436 ? -0.524 -12.923 24.784 1.00 91.81 436 LEU A O 1
ATOM 3219 N N . LEU A 1 437 ? 0.479 -13.995 23.105 1.00 86.62 437 LEU A N 1
ATOM 3220 C CA . LEU A 1 437 ? -0.658 -14.896 22.868 1.00 86.62 437 LEU A CA 1
ATOM 3221 C C . LEU A 1 437 ? -1.068 -15.687 24.121 1.00 86.62 437 LEU A C 1
ATOM 3223 O O . LEU A 1 437 ? -2.262 -15.773 24.405 1.00 86.62 437 LEU A O 1
ATOM 3227 N N . GLU A 1 438 ? -0.117 -16.184 24.911 1.00 86.00 438 GLU A N 1
ATOM 3228 C CA . GLU A 1 438 ? -0.399 -16.883 26.175 1.00 86.00 438 GLU A CA 1
ATOM 3229 C C . GLU A 1 438 ? -1.121 -16.000 27.199 1.00 86.00 438 GLU A C 1
ATOM 3231 O O . GLU A 1 438 ? -2.147 -16.416 27.736 1.00 86.00 438 GLU A O 1
ATOM 3236 N N . LEU A 1 439 ? -0.681 -14.748 27.379 1.00 82.00 439 LEU A N 1
ATOM 3237 C CA . LEU A 1 439 ? -1.383 -13.767 28.224 1.00 82.00 439 LEU A CA 1
ATOM 3238 C C . LEU A 1 439 ? -2.831 -13.519 27.756 1.00 82.00 439 LEU A C 1
ATOM 3240 O O . LEU A 1 439 ? -3.683 -13.102 28.536 1.00 82.00 439 LEU A O 1
ATOM 3244 N N . THR A 1 440 ? -3.137 -13.806 26.486 1.00 65.56 440 THR A N 1
ATOM 3245 C CA . THR A 1 440 ? -4.506 -13.736 25.941 1.00 65.56 440 THR A CA 1
ATOM 3246 C C . THR A 1 440 ? -5.332 -14.978 26.288 1.00 65.56 440 THR A C 1
ATOM 3248 O O . THR A 1 440 ? -6.552 -14.894 26.421 1.00 65.56 440 THR A O 1
ATOM 3251 N N . ALA A 1 441 ? -4.689 -16.142 26.405 1.00 55.75 441 ALA A N 1
ATOM 3252 C CA . ALA A 1 441 ? -5.334 -17.405 26.749 1.00 55.75 441 ALA A CA 1
ATOM 3253 C C . ALA A 1 441 ? -5.603 -17.527 28.260 1.00 55.75 441 ALA A C 1
ATOM 3255 O O . ALA A 1 441 ? -6.645 -18.054 28.647 1.00 55.75 441 ALA A O 1
ATOM 3256 N N . GLU A 1 442 ? -4.706 -17.006 29.101 1.00 48.12 442 GLU A N 1
ATOM 3257 C CA . GLU A 1 442 ? -4.859 -16.959 30.564 1.00 48.12 442 GLU A CA 1
ATOM 3258 C C . GLU A 1 442 ? -5.997 -16.011 30.977 1.00 48.12 442 GLU A C 1
ATOM 3260 O O . GLU A 1 442 ? -6.892 -16.428 31.707 1.00 48.12 442 GLU A O 1
ATOM 3265 N N . GLY A 1 443 ? -6.093 -14.822 30.367 1.00 46.75 443 GLY A N 1
ATOM 3266 C CA . GLY A 1 443 ? -7.221 -13.902 30.583 1.00 46.75 443 GLY A CA 1
ATOM 3267 C C . GLY A 1 443 ? -8.591 -14.435 30.127 1.00 46.75 443 GLY A C 1
ATOM 3268 O O . GLY A 1 443 ? -9.617 -13.857 30.467 1.00 46.75 443 GLY A O 1
ATOM 3269 N N . LYS A 1 444 ? -8.638 -15.545 29.373 1.00 35.53 444 LYS A N 1
ATOM 3270 C CA . LYS A 1 444 ? -9.878 -16.273 29.048 1.00 35.53 444 LYS A CA 1
ATOM 3271 C C . LYS A 1 444 ? -10.235 -17.362 30.063 1.00 35.53 444 LYS A C 1
ATOM 3273 O O . LYS A 1 444 ? -11.385 -17.783 30.062 1.00 35.53 444 LYS A O 1
ATOM 3278 N N . LYS A 1 445 ? -9.298 -17.841 30.891 1.00 32.38 445 LYS A N 1
ATOM 3279 C CA . LYS A 1 445 ? -9.578 -18.841 31.940 1.00 32.38 445 LYS A CA 1
ATOM 3280 C C . LYS A 1 445 ? -10.189 -18.200 33.182 1.00 32.38 445 LYS A C 1
ATOM 3282 O O . LYS A 1 445 ? -11.178 -18.724 33.683 1.00 32.38 445 LYS A O 1
ATOM 3287 N N . ASP A 1 446 ? -9.693 -17.032 33.582 1.00 33.34 446 ASP A N 1
ATOM 3288 C CA . ASP A 1 446 ? -10.198 -16.321 34.767 1.00 33.34 446 ASP A CA 1
ATOM 3289 C C . ASP A 1 446 ? -11.635 -15.792 34.580 1.00 33.34 446 ASP A C 1
ATOM 3291 O O . ASP A 1 446 ? -12.354 -15.566 35.544 1.00 33.34 446 ASP A O 1
ATOM 3295 N N . VAL A 1 447 ? -12.102 -15.660 33.332 1.00 36.16 447 VAL A N 1
ATOM 3296 C CA . VAL A 1 447 ? -13.457 -15.175 33.000 1.00 36.16 447 VAL A CA 1
ATOM 3297 C C . VAL A 1 447 ? -14.501 -16.309 32.952 1.00 36.16 447 VAL A C 1
ATOM 3299 O O . VAL A 1 447 ? -15.696 -16.041 32.867 1.00 36.16 447 VAL A O 1
ATOM 3302 N N . VAL A 1 448 ? -14.092 -17.585 33.006 1.00 34.72 448 VAL A N 1
ATOM 3303 C CA . VAL A 1 448 ? -15.015 -18.733 32.850 1.00 34.72 448 VAL A CA 1
ATOM 3304 C C . VAL A 1 448 ? -15.423 -19.369 34.188 1.00 34.72 448 VAL A C 1
ATOM 3306 O O . VAL A 1 448 ? -16.478 -19.999 34.241 1.00 34.72 448 VAL A O 1
ATOM 3309 N N . GLU A 1 449 ? -14.668 -19.181 35.278 1.00 30.38 449 GLU A N 1
ATOM 3310 C CA . GLU A 1 449 ? -15.009 -19.763 36.594 1.00 30.38 449 GLU A CA 1
ATOM 3311 C C . GLU A 1 449 ? -15.916 -18.882 37.479 1.00 30.38 449 GLU A C 1
ATOM 3313 O O . GLU A 1 449 ? -16.603 -19.415 38.348 1.00 30.38 449 GLU A O 1
ATOM 3318 N N . GLU A 1 450 ? -16.042 -17.578 37.211 1.00 29.86 450 GLU A N 1
ATOM 3319 C CA . GLU A 1 450 ? -16.960 -16.676 37.930 1.00 29.86 450 GLU A CA 1
ATOM 3320 C C . GLU A 1 450 ? -18.069 -16.135 37.013 1.00 29.86 450 GLU A C 1
ATOM 3322 O O . GLU A 1 450 ? -18.141 -14.947 36.715 1.00 29.86 450 GLU A O 1
ATOM 3327 N N . VAL A 1 451 ? -18.981 -16.998 36.555 1.00 33.41 451 VAL A N 1
ATOM 3328 C CA . VAL A 1 451 ? -20.251 -16.539 35.957 1.00 33.41 451 VAL A CA 1
ATOM 3329 C C . VAL A 1 451 ? -21.399 -16.836 36.921 1.00 33.41 451 VAL A C 1
ATOM 3331 O O . VAL A 1 451 ? -22.203 -17.745 36.722 1.00 33.41 451 VAL A O 1
ATOM 3334 N N . GLY A 1 452 ? -21.459 -16.047 37.995 1.00 32.47 452 GLY A N 1
ATOM 3335 C CA . GLY A 1 452 ? -22.715 -15.726 38.674 1.00 32.47 452 GLY A CA 1
ATOM 3336 C C . GLY A 1 452 ? -23.455 -14.651 37.873 1.00 32.47 452 GLY A C 1
ATOM 3337 O O . GLY A 1 452 ? -22.820 -13.803 37.252 1.00 32.47 452 GLY A O 1
ATOM 3338 N N . ALA A 1 453 ? -24.787 -14.731 37.821 1.00 28.84 453 ALA A N 1
ATOM 3339 C CA . ALA A 1 453 ? -25.648 -13.851 37.025 1.00 28.84 453 ALA A CA 1
ATOM 3340 C C . ALA A 1 453 ? -25.266 -12.355 37.143 1.00 28.84 453 ALA A C 1
ATOM 3342 O O . ALA A 1 453 ? -24.946 -11.912 38.246 1.00 28.84 453 ALA A O 1
ATOM 3343 N N . PRO A 1 454 ? -25.330 -11.558 36.056 1.00 31.38 454 PRO A N 1
ATOM 3344 C CA . PRO A 1 454 ? -24.967 -10.152 36.133 1.00 31.38 454 PRO A CA 1
ATOM 3345 C C . PRO A 1 454 ? -26.034 -9.377 36.915 1.00 31.38 454 PRO A C 1
ATOM 3347 O O . PRO A 1 454 ? -27.156 -9.195 36.438 1.00 31.38 454 PRO A O 1
ATOM 3350 N N . GLU A 1 455 ? -25.676 -8.921 38.114 1.00 29.66 455 GLU A N 1
ATOM 3351 C CA . GLU A 1 455 ? -26.368 -7.834 38.807 1.00 29.66 455 GLU A CA 1
ATOM 3352 C C . GLU A 1 455 ? -26.000 -6.478 38.171 1.00 29.66 455 GLU A C 1
ATOM 3354 O O . GLU A 1 455 ? -24.908 -6.321 37.615 1.00 29.66 455 GLU A O 1
ATOM 3359 N N . PRO A 1 456 ? -26.923 -5.499 38.186 1.00 29.31 456 PRO A N 1
ATOM 3360 C CA . PRO A 1 456 ? -26.754 -4.227 37.493 1.00 29.31 456 PRO A CA 1
ATOM 3361 C C . PRO A 1 456 ? -25.597 -3.416 38.088 1.00 29.31 456 PRO A C 1
ATOM 3363 O O . PRO A 1 456 ? -25.476 -3.280 39.304 1.00 29.31 456 PRO A O 1
ATOM 3366 N N . ALA A 1 457 ? -24.760 -2.863 37.207 1.00 30.58 457 ALA A N 1
ATOM 3367 C CA . ALA A 1 457 ? -23.580 -2.089 37.570 1.00 30.58 457 ALA A CA 1
ATOM 3368 C C . ALA A 1 457 ? -23.927 -0.922 38.514 1.00 30.58 457 ALA A C 1
ATOM 3370 O O . ALA A 1 457 ? -24.725 -0.050 38.170 1.00 30.58 457 ALA A O 1
ATOM 3371 N N . GLN A 1 458 ? -23.302 -0.920 39.692 1.00 28.03 458 GLN A N 1
ATOM 3372 C CA . GLN A 1 458 ? -23.272 0.212 40.613 1.00 28.03 458 GLN A CA 1
ATOM 3373 C C . GLN A 1 458 ? -22.286 1.271 40.104 1.00 28.03 458 GLN A C 1
ATOM 3375 O O . GLN A 1 458 ? -21.176 0.952 39.673 1.00 28.03 458 GLN A O 1
ATOM 3380 N N . GLU A 1 459 ? -22.718 2.530 40.146 1.00 29.20 459 GLU A N 1
ATOM 3381 C CA . GLU A 1 459 ? -21.905 3.708 39.836 1.00 29.20 459 GLU A CA 1
ATOM 3382 C C . GLU A 1 459 ? -20.745 3.857 40.840 1.00 29.20 459 GLU A C 1
ATOM 3384 O O . GLU A 1 459 ? -20.927 3.572 42.027 1.00 29.20 459 GLU A O 1
ATOM 3389 N N . PRO A 1 460 ? -19.548 4.296 40.405 1.00 32.66 460 PRO A N 1
ATOM 3390 C CA . PRO A 1 460 ? -18.413 4.451 41.301 1.00 32.66 460 PRO A CA 1
ATOM 3391 C C . PRO A 1 460 ? -18.558 5.681 42.207 1.00 32.66 460 PRO A C 1
ATOM 3393 O O . PRO A 1 460 ? -18.815 6.795 41.751 1.00 32.66 460 PRO A O 1
ATOM 3396 N N . ASP A 1 461 ? -18.337 5.429 43.494 1.00 26.55 461 ASP A N 1
ATOM 3397 C CA . ASP A 1 461 ? -18.337 6.363 44.617 1.00 26.55 461 ASP A CA 1
ATOM 3398 C C . ASP A 1 461 ? -17.176 7.374 44.518 1.00 26.55 461 ASP A C 1
ATOM 3400 O O . ASP A 1 461 ? -16.014 7.000 44.333 1.00 26.55 461 ASP A O 1
ATOM 3404 N N . THR A 1 462 ? -17.491 8.666 44.637 1.00 30.22 462 THR A N 1
ATOM 3405 C CA . THR A 1 462 ? -16.530 9.777 44.621 1.00 30.22 462 THR A CA 1
ATOM 3406 C C . THR A 1 462 ? -16.595 10.559 45.932 1.00 30.22 462 THR A C 1
ATOM 3408 O O . THR A 1 462 ? -17.457 11.418 46.104 1.00 30.22 462 THR A O 1
ATOM 3411 N N . THR A 1 463 ? -15.635 10.317 46.821 1.00 29.09 463 THR A N 1
ATOM 3412 C CA . THR A 1 463 ? -15.207 11.193 47.933 1.00 29.09 463 THR A CA 1
ATOM 3413 C C . THR A 1 463 ? -13.697 10.940 48.076 1.00 29.09 463 THR A C 1
ATOM 3415 O O . THR A 1 463 ? -13.280 9.790 48.090 1.00 29.09 463 THR A O 1
ATOM 3418 N N . ASP A 1 464 ? -12.750 11.865 47.920 1.00 27.92 464 ASP A N 1
ATOM 3419 C CA . ASP A 1 464 ? -12.459 13.191 48.489 1.00 27.92 464 ASP A CA 1
ATOM 3420 C C . ASP A 1 464 ? -11.390 13.848 47.570 1.00 27.92 464 ASP A C 1
ATOM 3422 O O . ASP A 1 464 ? -10.670 13.143 46.870 1.00 27.92 464 ASP A O 1
ATOM 3426 N N . ALA A 1 465 ? -11.107 15.146 47.496 1.00 28.16 465 ALA A N 1
ATOM 3427 C CA . ALA A 1 465 ? -11.658 16.358 48.067 1.00 28.16 465 ALA A CA 1
ATOM 3428 C C . ALA A 1 465 ? -11.282 17.517 47.120 1.00 28.16 465 ALA A C 1
ATOM 3430 O O . ALA A 1 465 ? -10.252 17.529 46.446 1.00 28.16 465 ALA A O 1
ATOM 3431 N N . THR A 1 466 ? -12.161 18.504 47.103 1.00 33.00 466 THR A N 1
ATOM 3432 C CA . THR A 1 466 ? -12.161 19.764 46.361 1.00 33.00 466 THR A CA 1
ATOM 3433 C C . THR A 1 466 ? -10.861 20.580 46.407 1.00 33.00 466 THR A C 1
ATOM 3435 O O . THR A 1 466 ? -10.444 21.029 47.472 1.00 33.00 466 THR A O 1
ATOM 3438 N N . THR A 1 467 ? -10.362 20.975 45.232 1.00 28.34 467 THR A N 1
ATOM 3439 C CA . THR A 1 467 ? -10.056 22.392 44.957 1.00 28.34 467 THR A CA 1
ATOM 3440 C C . THR A 1 467 ? -10.709 22.761 43.629 1.00 28.34 467 THR A C 1
ATOM 3442 O O . THR A 1 467 ? -10.442 22.165 42.591 1.00 28.34 467 THR A O 1
ATOM 3445 N N . GLY A 1 468 ? -11.682 23.669 43.704 1.00 37.72 468 GLY A N 1
ATOM 3446 C CA . GLY A 1 468 ? -12.551 24.016 42.594 1.00 37.72 468 GLY A CA 1
ATOM 3447 C C . GLY A 1 468 ? -11.814 24.755 41.486 1.00 37.72 468 GLY A C 1
ATOM 3448 O O . GLY A 1 468 ? -11.284 25.839 41.707 1.00 37.72 468 GLY A O 1
ATOM 3449 N N . VAL A 1 469 ? -11.888 24.195 40.284 1.00 28.02 469 VAL A N 1
ATOM 3450 C CA . VAL A 1 469 ? -12.113 24.965 39.063 1.00 28.02 469 VAL A CA 1
ATOM 3451 C C . VAL A 1 469 ? -13.131 24.162 38.258 1.00 28.02 469 VAL A C 1
ATOM 3453 O O . VAL A 1 469 ? -12.784 23.174 37.616 1.00 28.02 469 VAL A O 1
ATOM 3456 N N . GLU A 1 470 ? -14.405 24.553 38.325 1.00 29.55 470 GLU A N 1
ATOM 3457 C CA . GLU A 1 470 ? -15.356 24.195 37.275 1.00 29.55 470 GLU A CA 1
ATOM 3458 C C . GLU A 1 470 ? -14.767 24.724 35.967 1.00 29.55 470 GLU A C 1
ATOM 3460 O O . GLU A 1 470 ? -14.722 25.934 35.732 1.00 29.55 470 GLU A O 1
ATOM 3465 N N . ALA A 1 471 ? -14.259 23.825 35.125 1.00 31.44 471 ALA A N 1
ATOM 3466 C CA . ALA A 1 471 ? -13.946 24.161 33.751 1.00 31.44 471 ALA A CA 1
ATOM 3467 C C . ALA A 1 471 ? -15.281 24.379 33.036 1.00 31.44 471 ALA A C 1
ATOM 3469 O O . ALA A 1 471 ? -15.834 23.474 32.413 1.00 31.44 471 ALA A O 1
ATOM 3470 N N . ALA A 1 472 ? -15.825 25.588 33.175 1.00 30.72 472 ALA A N 1
ATOM 3471 C CA . ALA A 1 472 ? -16.871 26.078 32.305 1.00 30.72 472 ALA A CA 1
ATOM 3472 C C . ALA A 1 472 ? -16.415 25.814 30.868 1.00 30.72 472 ALA A C 1
ATOM 3474 O O . ALA A 1 472 ? -15.350 26.277 30.451 1.00 30.72 472 ALA A O 1
ATOM 3475 N N . VAL A 1 473 ? -17.203 25.028 30.132 1.00 39.94 473 VAL A N 1
ATOM 3476 C CA . VAL A 1 473 ? -17.051 24.860 28.690 1.00 39.94 473 VAL A CA 1
ATOM 3477 C C . VAL A 1 473 ? -17.148 26.260 28.099 1.00 39.94 473 VAL A C 1
ATOM 3479 O O . VAL A 1 473 ? -18.234 26.825 27.979 1.00 39.94 473 VAL A O 1
ATOM 3482 N N . VAL A 1 474 ? -15.994 26.869 27.824 1.00 36.09 474 VAL A N 1
ATOM 3483 C CA . VAL A 1 474 ? -15.925 28.202 27.236 1.00 36.09 474 VAL A CA 1
ATOM 3484 C C . VAL A 1 474 ? -16.574 28.081 25.869 1.00 36.09 474 VAL A C 1
ATOM 3486 O O . VAL A 1 474 ? -16.035 27.414 24.984 1.00 36.09 474 VAL A O 1
ATOM 3489 N N . ALA A 1 475 ? -17.753 28.684 25.721 1.00 40.19 475 ALA A N 1
ATOM 3490 C CA . ALA A 1 475 ? -18.456 28.785 24.456 1.00 40.19 475 ALA A CA 1
ATOM 3491 C C . ALA A 1 475 ? -17.538 29.501 23.457 1.00 40.19 475 ALA A C 1
ATOM 3493 O O . ALA A 1 475 ? -17.413 30.725 23.464 1.00 40.19 475 ALA A O 1
ATOM 3494 N N . ARG A 1 476 ? -16.835 28.720 22.635 1.00 48.00 476 ARG A N 1
ATOM 3495 C CA . ARG A 1 476 ? -16.096 29.237 21.485 1.00 48.00 476 ARG A CA 1
ATOM 3496 C C . ARG A 1 476 ? -17.121 29.744 20.474 1.00 48.00 476 ARG A C 1
ATOM 3498 O O . ARG A 1 476 ? -18.161 29.110 20.286 1.00 48.00 476 ARG A O 1
ATOM 3505 N N . GLU A 1 477 ? -16.846 30.873 19.825 1.00 47.41 477 GLU A N 1
ATOM 3506 C CA . GLU A 1 477 ? -17.661 31.316 18.692 1.00 47.41 477 GLU A CA 1
ATOM 3507 C C . GLU A 1 477 ? -17.627 30.225 17.614 1.00 47.41 477 GLU A C 1
ATOM 3509 O O . GLU A 1 477 ? -16.581 29.898 17.055 1.00 47.41 477 GLU A O 1
ATOM 3514 N N . THR A 1 478 ? -18.777 29.592 17.398 1.00 54.25 478 THR A N 1
ATOM 3515 C CA . THR A 1 478 ? -18.944 28.467 16.478 1.00 54.25 478 THR A CA 1
ATOM 3516 C C . THR A 1 478 ? -19.361 29.007 15.119 1.00 54.25 478 THR A C 1
ATOM 3518 O O . THR A 1 478 ? -20.377 29.689 14.990 1.00 54.25 478 THR A O 1
ATOM 3521 N N . PHE A 1 479 ? -18.564 28.715 14.090 1.00 65.50 479 PHE A N 1
ATOM 3522 C CA . PHE A 1 479 ? -18.748 29.298 12.758 1.00 65.50 479 PHE A CA 1
ATOM 3523 C C . PHE A 1 479 ? -19.883 28.638 11.959 1.00 65.50 479 PHE A C 1
ATOM 3525 O O . PHE A 1 479 ? -20.412 29.252 11.032 1.00 65.50 479 PHE A O 1
ATOM 3532 N N . TYR A 1 480 ? -20.280 27.404 12.303 1.00 84.75 480 TYR A N 1
ATOM 3533 C CA . TYR A 1 480 ? -21.342 26.676 11.601 1.00 84.75 480 TYR A CA 1
ATOM 3534 C C . TYR A 1 480 ? -22.037 25.637 12.496 1.00 84.75 480 TYR A C 1
ATOM 3536 O O . TYR A 1 480 ? -21.392 24.973 13.313 1.00 84.75 480 TYR A O 1
ATOM 3544 N N . LYS A 1 481 ? -23.359 25.492 12.333 1.00 93.75 481 LYS A N 1
ATOM 3545 C CA . LYS A 1 481 ? -24.229 24.642 13.166 1.00 93.75 481 LYS A CA 1
ATOM 3546 C C . LYS A 1 481 ? -24.691 23.397 12.413 1.00 93.75 481 LYS A C 1
ATOM 3548 O O . LYS A 1 481 ? -25.477 23.498 11.469 1.00 93.75 481 LYS A O 1
ATOM 3553 N N . LEU A 1 482 ? -24.236 22.230 12.850 1.00 96.81 482 LEU A N 1
ATOM 3554 C CA . LEU A 1 482 ? -24.536 20.930 12.256 1.00 96.81 482 LEU A CA 1
ATOM 3555 C C . LEU A 1 482 ? -25.597 20.190 13.075 1.00 96.81 482 LEU A C 1
ATOM 3557 O O . LEU A 1 482 ? -25.636 20.304 14.297 1.00 96.81 482 LEU A O 1
ATOM 3561 N N . GLY A 1 483 ? -26.447 19.423 12.402 1.00 97.50 483 GLY A N 1
ATOM 3562 C CA . GLY A 1 483 ? -27.463 18.573 13.012 1.00 97.50 483 GLY A CA 1
ATOM 3563 C C . GLY A 1 483 ? -27.293 17.112 12.604 1.00 97.50 483 GLY A C 1
ATOM 3564 O O . GLY A 1 483 ? -26.979 16.834 11.451 1.00 97.50 483 GLY A O 1
ATOM 3565 N N . VAL A 1 484 ? -27.530 16.179 13.520 1.00 98.19 484 VAL A N 1
ATOM 3566 C CA . VAL A 1 484 ? -27.567 14.734 13.259 1.00 98.19 484 VAL A CA 1
ATOM 3567 C C . VAL A 1 484 ? -28.967 14.231 13.576 1.00 98.19 484 VAL A C 1
ATOM 3569 O O . VAL A 1 484 ? -29.340 14.133 14.745 1.00 98.19 484 VAL A O 1
ATOM 3572 N N . LEU A 1 485 ? -29.751 13.945 12.537 1.00 97.69 485 LEU A N 1
ATOM 3573 C CA . LEU A 1 485 ? -31.096 13.397 12.706 1.00 97.69 485 LEU A CA 1
ATOM 3574 C C . LEU A 1 485 ? -31.048 11.885 12.904 1.00 97.69 485 LEU A C 1
ATOM 3576 O O . LEU A 1 485 ? -30.211 11.181 12.332 1.00 97.69 485 LEU A O 1
ATOM 3580 N N . LYS A 1 486 ? -32.018 11.383 13.664 1.00 96.56 486 LYS A N 1
ATOM 3581 C CA . LYS A 1 486 ? -32.296 9.956 13.755 1.00 96.56 486 LYS A CA 1
ATOM 3582 C C . LYS A 1 486 ? -32.978 9.489 12.467 1.00 96.56 486 LYS A C 1
ATOM 3584 O O . LYS A 1 486 ? -33.971 10.075 12.030 1.00 96.56 486 LYS A O 1
ATOM 3589 N N . ASP A 1 487 ? -32.487 8.404 11.878 1.00 95.31 487 ASP A N 1
ATOM 3590 C CA . ASP A 1 487 ? -33.099 7.853 10.670 1.00 95.31 487 ASP A CA 1
ATOM 3591 C C . ASP A 1 487 ? -34.502 7.286 10.965 1.00 95.31 487 ASP A C 1
ATOM 3593 O O . ASP A 1 487 ? -34.765 6.733 12.038 1.00 95.31 487 ASP A O 1
ATOM 3597 N N . ARG A 1 488 ? -35.433 7.484 10.029 1.00 92.81 488 ARG A N 1
ATOM 3598 C CA . ARG A 1 488 ? -36.840 7.062 10.151 1.00 92.81 488 ARG A CA 1
ATOM 3599 C C . ARG A 1 488 ? -37.194 5.901 9.233 1.00 92.81 488 ARG A C 1
ATOM 3601 O O . ARG A 1 488 ? -38.314 5.396 9.300 1.00 92.81 488 ARG A O 1
ATOM 3608 N N . TYR A 1 489 ? -36.274 5.480 8.372 1.00 90.50 489 TYR A N 1
ATOM 3609 C CA . TYR A 1 489 ? -36.527 4.409 7.432 1.00 90.50 489 TYR A CA 1
ATOM 3610 C C . TYR A 1 489 ? -36.607 3.062 8.169 1.00 90.50 489 TYR A C 1
ATOM 3612 O O . TYR A 1 489 ? -35.731 2.747 8.980 1.00 90.50 489 TYR A O 1
ATOM 3620 N N . PRO A 1 490 ? -37.633 2.230 7.908 1.00 88.75 490 PRO A N 1
ATOM 3621 C CA . PRO A 1 490 ? -37.779 0.949 8.588 1.00 88.75 490 PRO A CA 1
ATOM 3622 C C . PRO A 1 490 ? -36.537 0.061 8.438 1.00 88.75 490 PRO A C 1
ATOM 3624 O O . PRO A 1 490 ? -36.078 -0.200 7.327 1.00 88.75 490 PRO A O 1
ATOM 3627 N N . GLY A 1 491 ? -36.003 -0.418 9.564 1.00 87.75 491 GLY A N 1
ATOM 3628 C CA . GLY A 1 491 ? -34.826 -1.292 9.595 1.00 87.75 491 GLY A CA 1
ATOM 3629 C C . GLY A 1 491 ? -33.478 -0.579 9.427 1.00 87.75 491 GLY A C 1
ATOM 3630 O O . GLY A 1 491 ? -32.440 -1.239 9.510 1.00 87.75 491 GLY A O 1
ATOM 3631 N N . GLU A 1 492 ? -33.456 0.743 9.240 1.00 94.62 492 GLU A N 1
ATOM 3632 C CA . GLU A 1 492 ? -32.219 1.520 9.261 1.00 94.62 492 GLU A CA 1
ATOM 3633 C C . GLU A 1 492 ? -31.746 1.713 10.704 1.00 94.62 492 GLU A C 1
ATOM 3635 O O . GLU A 1 492 ? -32.456 2.241 11.557 1.00 94.62 492 GLU A O 1
ATOM 3640 N N . LYS A 1 493 ? -30.541 1.226 10.984 1.00 97.38 493 LYS A N 1
ATOM 3641 C CA . LYS A 1 493 ? -29.915 1.267 12.307 1.00 97.38 493 LYS A CA 1
ATOM 3642 C C . LYS A 1 493 ? -28.696 2.181 12.329 1.00 97.38 493 LYS A C 1
ATOM 3644 O O . LYS A 1 493 ? -28.172 2.450 13.403 1.00 97.38 493 LYS A O 1
ATOM 3649 N N . ARG A 1 494 ? -28.216 2.624 11.162 1.00 98.19 494 ARG A N 1
ATOM 3650 C CA . ARG A 1 494 ? -27.042 3.493 11.046 1.00 98.19 494 ARG A CA 1
ATOM 3651 C C . ARG A 1 494 ? -27.366 4.930 11.453 1.00 98.19 494 ARG A C 1
ATOM 3653 O O . ARG A 1 494 ? -28.511 5.366 11.381 1.00 98.19 494 ARG A O 1
ATOM 3660 N N . VAL A 1 495 ? -26.322 5.677 11.793 1.00 98.31 495 VAL A N 1
ATOM 3661 C CA . VAL A 1 495 ? -26.359 7.118 12.060 1.00 98.31 495 VAL A CA 1
ATOM 3662 C C . VAL A 1 495 ? -25.330 7.835 11.187 1.00 98.31 495 VAL A C 1
ATOM 3664 O O . VAL A 1 495 ? -24.268 7.292 10.884 1.00 98.31 495 VAL A O 1
ATOM 3667 N N . ALA A 1 496 ? -25.651 9.052 10.745 1.00 97.81 496 ALA A N 1
ATOM 3668 C CA . ALA A 1 496 ? -24.832 9.762 9.765 1.00 97.81 496 ALA A CA 1
ATOM 3669 C C . ALA A 1 496 ? -23.511 10.298 10.337 1.00 97.81 496 ALA A C 1
ATOM 3671 O O . ALA A 1 496 ? -22.516 10.335 9.618 1.00 97.81 496 ALA A O 1
ATOM 3672 N N . LEU A 1 497 ? -23.485 10.676 11.621 1.00 97.94 497 LEU A N 1
ATOM 3673 C CA . LEU A 1 497 ? -22.274 11.063 12.346 1.00 97.94 497 LEU A CA 1
ATOM 3674 C C . LEU A 1 497 ? -22.199 10.310 13.680 1.00 97.94 497 LEU A C 1
ATOM 3676 O O . LEU A 1 497 ? -23.179 10.238 14.421 1.00 97.94 497 LEU A O 1
ATOM 3680 N N . VAL A 1 498 ? -21.024 9.759 13.986 1.00 98.31 498 VAL A N 1
ATOM 3681 C CA . VAL A 1 498 ? -20.742 9.016 15.228 1.00 98.31 498 VAL A CA 1
ATOM 3682 C C . VAL A 1 498 ? -19.977 9.897 16.227 1.00 98.31 498 VAL A C 1
ATOM 3684 O O . VAL A 1 498 ? -19.291 10.825 15.785 1.00 98.31 498 VAL A O 1
ATOM 3687 N N . PRO A 1 499 ? -20.005 9.610 17.546 1.00 98.12 499 PRO A N 1
ATOM 3688 C CA . PRO A 1 499 ? -19.371 10.461 18.559 1.00 98.12 499 PRO A CA 1
ATOM 3689 C C . PRO A 1 499 ? -17.891 10.766 18.286 1.00 98.12 499 PRO A C 1
ATOM 3691 O O . PRO A 1 499 ? -17.454 11.907 18.412 1.00 98.12 499 PRO A O 1
ATOM 3694 N N . SER A 1 500 ? -17.121 9.782 17.813 1.00 96.06 500 SER A N 1
ATOM 3695 C CA . SER A 1 500 ? -15.696 9.964 17.495 1.00 96.06 500 SER A CA 1
ATOM 3696 C C . SER A 1 500 ? -15.438 10.946 16.343 1.00 96.06 500 SER A C 1
ATOM 3698 O O . SER A 1 500 ? -14.394 11.597 16.312 1.00 96.06 500 SER A O 1
ATOM 3700 N N . ILE A 1 501 ? -16.376 11.087 15.400 1.00 97.50 501 ILE A N 1
ATOM 3701 C CA . ILE A 1 501 ? -16.311 12.087 14.324 1.00 97.50 501 ILE A CA 1
ATOM 3702 C C . ILE A 1 501 ? -16.857 13.430 14.801 1.00 97.50 501 ILE A C 1
ATOM 3704 O O . ILE A 1 501 ? -16.284 14.470 14.478 1.00 97.50 501 ILE A O 1
ATOM 3708 N N . CYS A 1 502 ? -17.916 13.418 15.610 1.00 97.00 502 CYS A N 1
ATOM 3709 C CA . CYS A 1 502 ? -18.451 14.630 16.210 1.00 97.00 502 CYS A CA 1
ATOM 3710 C C . CYS A 1 502 ? -17.407 15.348 17.077 1.00 97.00 502 CYS A C 1
ATOM 3712 O O . CYS A 1 502 ? -17.252 16.553 16.930 1.00 97.00 502 CYS A O 1
ATOM 3714 N N . GLY A 1 503 ? -16.616 14.625 17.878 1.00 93.75 503 GLY A N 1
ATOM 3715 C CA . GLY A 1 503 ? -15.512 15.220 18.642 1.00 93.75 503 GLY A CA 1
ATOM 3716 C C . GLY A 1 503 ? -14.482 15.930 17.753 1.00 93.75 503 GLY A C 1
ATOM 3717 O O . GLY A 1 503 ? -14.113 17.069 18.021 1.00 93.75 503 GLY A O 1
ATOM 3718 N N . LYS A 1 504 ? -14.099 15.323 16.620 1.00 93.69 504 LYS A N 1
ATOM 3719 C CA . LYS A 1 504 ? -13.182 15.947 15.643 1.00 93.69 504 LYS A CA 1
ATOM 3720 C C . LYS A 1 504 ? -13.768 17.208 15.003 1.00 93.69 504 LYS A C 1
ATOM 3722 O O . LYS A 1 504 ? -13.045 18.161 14.730 1.00 93.69 504 LYS A O 1
ATOM 3727 N N . LEU A 1 505 ? -15.068 17.213 14.711 1.00 93.19 505 LEU A N 1
ATOM 3728 C CA . LEU A 1 505 ? -15.761 18.392 14.184 1.00 93.19 505 LEU A CA 1
ATOM 3729 C C . LEU A 1 505 ? -15.882 19.482 15.260 1.00 93.19 505 LEU A C 1
ATOM 3731 O O . LEU A 1 505 ? -15.669 20.657 14.971 1.00 93.19 505 LEU A O 1
ATOM 3735 N N . TYR A 1 506 ? -16.135 19.105 16.509 1.00 89.38 506 TYR A N 1
ATOM 3736 C CA . TYR A 1 506 ? -16.161 20.034 17.633 1.00 89.38 506 TYR A CA 1
ATOM 3737 C C . TYR A 1 506 ? -14.801 20.729 17.823 1.00 89.38 506 TYR A C 1
ATOM 3739 O O . TYR A 1 506 ? -14.738 21.955 17.913 1.00 89.38 506 TYR A O 1
ATOM 3747 N N . GLU A 1 507 ? -13.694 19.980 17.758 1.00 87.62 507 GLU A N 1
ATOM 3748 C CA . GLU A 1 507 ? -12.328 20.531 17.790 1.00 87.62 507 GLU A CA 1
ATOM 3749 C C . GLU A 1 507 ? -12.055 21.533 16.655 1.00 87.62 507 GLU A C 1
ATOM 3751 O O . GLU A 1 507 ? -11.341 22.517 16.855 1.00 87.62 507 GLU A O 1
ATOM 3756 N N . LYS A 1 508 ? -12.669 21.326 15.483 1.00 87.25 508 LYS A N 1
ATOM 3757 C CA . LYS A 1 508 ? -12.600 22.235 14.325 1.00 87.25 508 LYS A CA 1
ATOM 3758 C C . LYS A 1 508 ? -13.520 23.462 14.434 1.00 87.25 508 LYS A C 1
ATOM 3760 O O . LYS A 1 508 ? -13.537 24.275 13.513 1.00 87.25 508 LYS A O 1
ATOM 3765 N N . GLY A 1 509 ? -14.271 23.617 15.528 1.00 88.56 509 GLY A N 1
ATOM 3766 C CA . GLY A 1 509 ? -15.114 24.790 15.791 1.00 88.56 509 GLY A CA 1
ATOM 3767 C C . GLY A 1 509 ? -16.562 24.690 15.294 1.00 88.56 509 GLY A C 1
ATOM 3768 O O . GLY A 1 509 ? -17.235 25.718 15.179 1.00 88.56 509 GLY A O 1
ATOM 3769 N N . TYR A 1 510 ? -17.057 23.483 15.001 1.00 92.38 510 TYR A N 1
ATOM 3770 C CA . TYR A 1 510 ? -18.464 23.253 14.657 1.00 92.38 510 TYR A CA 1
ATOM 3771 C C . TYR A 1 510 ? -19.322 23.052 15.913 1.00 92.38 510 TYR A C 1
ATOM 3773 O O . TYR A 1 510 ? -18.940 22.320 16.824 1.00 92.38 510 TYR A O 1
ATOM 3781 N N . ALA A 1 511 ? -20.518 23.648 15.938 1.00 94.44 511 ALA A N 1
ATOM 3782 C CA . ALA A 1 511 ? -21.551 23.291 16.913 1.00 94.44 511 ALA A CA 1
ATOM 3783 C C . ALA A 1 511 ? -22.353 22.105 16.375 1.00 94.44 511 ALA A C 1
ATOM 3785 O O . ALA A 1 511 ? -22.802 22.152 15.229 1.00 94.44 511 ALA A O 1
ATOM 3786 N N . ILE A 1 512 ? -22.553 21.063 17.181 1.00 96.62 512 ILE A N 1
ATOM 3787 C CA . ILE A 1 512 ? -23.200 19.827 16.732 1.00 96.62 512 ILE A CA 1
ATOM 3788 C C . ILE A 1 512 ? -24.393 19.532 17.629 1.00 96.62 512 ILE A C 1
ATOM 3790 O O . ILE A 1 512 ? -24.252 19.366 18.840 1.00 96.62 512 ILE A O 1
ATOM 3794 N N . TYR A 1 513 ? -25.561 19.455 17.002 1.00 97.88 513 TYR A N 1
ATOM 3795 C CA . TYR A 1 513 ? -26.826 19.107 17.625 1.00 97.88 513 TYR A CA 1
ATOM 3796 C C . TYR A 1 513 ? -27.224 17.697 17.206 1.00 97.88 513 TYR A C 1
ATOM 3798 O O . TYR A 1 513 ? -27.206 17.382 16.018 1.00 97.88 513 TYR A O 1
ATOM 3806 N N . VAL A 1 514 ? -27.587 16.844 18.153 1.00 98.12 514 VAL A N 1
ATOM 3807 C CA . VAL A 1 514 ? -27.919 15.438 17.882 1.00 98.12 514 VAL A CA 1
ATOM 3808 C C . VAL A 1 514 ? -29.330 15.166 18.367 1.00 98.12 514 VAL A C 1
ATOM 3810 O O . VAL A 1 514 ? -29.679 15.538 19.481 1.00 98.12 514 VAL A O 1
ATOM 3813 N N . GLU A 1 515 ? -30.163 14.547 17.540 1.00 98.19 515 GLU A N 1
ATOM 3814 C CA . GLU A 1 515 ? -31.496 14.133 17.970 1.00 98.19 515 GLU A CA 1
ATOM 3815 C C . GLU A 1 515 ? -31.382 12.987 18.986 1.00 98.19 515 GLU A C 1
ATOM 3817 O O . GLU A 1 515 ? -30.598 12.056 18.788 1.00 98.19 515 GLU A O 1
ATOM 3822 N N . THR A 1 516 ? -32.174 13.029 20.056 1.00 98.06 516 THR A N 1
ATOM 3823 C CA . THR A 1 516 ? -32.227 11.969 21.069 1.00 98.06 516 THR A CA 1
ATOM 3824 C C . THR A 1 516 ? -32.396 10.589 20.426 1.00 98.06 516 THR A C 1
ATOM 3826 O O . THR A 1 516 ? -33.286 10.357 19.601 1.00 98.06 516 THR A O 1
ATOM 3829 N N . ASN A 1 517 ? -31.554 9.641 20.835 1.00 97.38 517 ASN A N 1
ATOM 3830 C CA . ASN A 1 517 ? -31.487 8.274 20.322 1.00 97.38 517 ASN A CA 1
ATOM 3831 C C . ASN A 1 517 ? -31.140 8.145 18.824 1.00 97.38 517 ASN A C 1
ATOM 3833 O O . ASN A 1 517 ? -31.464 7.117 18.220 1.00 97.38 517 ASN A O 1
ATOM 3837 N N . ALA A 1 518 ? -30.490 9.135 18.200 1.00 97.44 518 ALA A N 1
ATOM 3838 C CA . ALA A 1 518 ? -30.057 9.025 16.802 1.00 97.44 518 ALA A CA 1
ATOM 3839 C C . ALA A 1 518 ? -29.032 7.908 16.575 1.00 97.44 518 ALA A C 1
ATOM 3841 O O . ALA A 1 518 ? -29.127 7.182 15.587 1.00 97.44 518 ALA A O 1
ATOM 3842 N N . GLY A 1 519 ? -28.086 7.737 17.499 1.00 97.06 519 GLY A N 1
ATOM 3843 C CA . GLY A 1 519 ? -27.034 6.723 17.408 1.00 97.06 519 GLY A CA 1
ATOM 3844 C C . GLY A 1 519 ? -27.394 5.352 17.984 1.00 97.06 519 GLY A C 1
ATOM 3845 O O . GLY A 1 519 ? -26.631 4.403 17.803 1.00 97.06 519 GLY A O 1
ATOM 3846 N N . LEU A 1 520 ? -28.549 5.218 18.648 1.00 97.19 520 LEU A N 1
ATOM 3847 C CA . LEU A 1 520 ? -28.870 4.044 19.467 1.00 97.19 520 LEU A CA 1
ATOM 3848 C C . LEU A 1 520 ? -28.878 2.739 18.656 1.00 97.19 520 LEU A C 1
ATOM 3850 O O . LEU A 1 520 ? -28.360 1.723 19.112 1.00 97.19 520 LEU A O 1
ATOM 3854 N N . GLY A 1 521 ? -29.414 2.768 17.431 1.00 95.12 521 GLY A N 1
ATOM 3855 C CA . GLY A 1 521 ? -29.438 1.600 16.540 1.00 95.12 521 GLY A CA 1
ATOM 3856 C C . GLY A 1 521 ? -28.044 1.102 16.136 1.00 95.12 521 GLY A C 1
ATOM 3857 O O . GLY A 1 521 ? -27.875 -0.087 15.863 1.00 95.12 521 GLY A O 1
ATOM 3858 N N . ALA A 1 522 ? -27.054 1.996 16.145 1.00 97.06 522 ALA A N 1
ATOM 3859 C CA . ALA A 1 522 ? -25.661 1.713 15.831 1.00 97.06 522 ALA A CA 1
ATOM 3860 C C . ALA A 1 522 ? -24.808 1.446 17.080 1.00 97.06 522 ALA A C 1
ATOM 3862 O O . ALA A 1 522 ? -23.633 1.146 16.931 1.00 97.06 522 ALA A O 1
ATOM 3863 N N . GLY A 1 523 ? -25.387 1.515 18.284 1.00 96.44 523 GLY A N 1
ATOM 3864 C CA . GLY A 1 523 ? -24.677 1.287 19.545 1.00 96.44 523 GLY A CA 1
ATOM 3865 C C . GLY A 1 523 ? -24.081 2.543 20.191 1.00 96.44 523 GLY A C 1
ATOM 3866 O O . GLY A 1 523 ? -23.338 2.417 21.160 1.00 96.44 523 GLY A O 1
ATOM 3867 N N . PHE A 1 524 ? -24.412 3.747 19.711 1.00 97.81 524 PHE A N 1
ATOM 3868 C CA . PHE A 1 524 ? -23.931 5.006 20.293 1.00 97.81 524 PHE A CA 1
ATOM 3869 C C . PHE A 1 524 ? -25.010 5.657 21.165 1.00 97.81 524 PHE A C 1
ATOM 3871 O O . PHE A 1 524 ? -26.074 6.023 20.662 1.00 97.81 524 PHE A O 1
ATOM 3878 N N . SER A 1 525 ? -24.734 5.809 22.463 1.00 98.19 525 SER A N 1
ATOM 3879 C CA . SER A 1 525 ? -25.644 6.464 23.409 1.00 98.19 525 SER A CA 1
ATOM 3880 C C . SER A 1 525 ? -25.607 7.989 23.293 1.00 98.19 525 SER A C 1
ATOM 3882 O O . SER A 1 525 ? -24.620 8.576 22.843 1.00 98.19 525 SER A O 1
ATOM 3884 N N . ASP A 1 526 ? -26.668 8.648 23.757 1.00 98.19 526 ASP A N 1
ATOM 3885 C CA . ASP A 1 526 ? -26.746 10.110 23.807 1.00 98.19 526 ASP A CA 1
ATOM 3886 C C . ASP A 1 526 ? -25.667 10.700 24.734 1.00 98.19 526 ASP A C 1
ATOM 3888 O O . ASP A 1 526 ? -25.102 11.757 24.451 1.00 98.19 526 ASP A O 1
ATOM 3892 N N . GLU A 1 527 ? -25.314 9.994 25.811 1.00 97.69 527 GLU A N 1
ATOM 3893 C CA . GLU A 1 527 ? -24.223 10.348 26.726 1.00 97.69 527 GLU A CA 1
ATOM 3894 C C . GLU A 1 527 ? -22.875 10.383 26.000 1.00 97.69 527 GLU A C 1
ATOM 3896 O O . GLU A 1 527 ? -22.076 11.288 26.241 1.00 97.69 527 GLU A O 1
ATOM 3901 N N . ALA A 1 528 ? -22.641 9.459 25.061 1.00 96.62 528 ALA A N 1
ATOM 3902 C CA . ALA A 1 528 ? -21.417 9.441 24.266 1.00 96.62 528 ALA A CA 1
ATOM 3903 C C . ALA A 1 528 ? -21.299 10.686 23.369 1.00 96.62 528 ALA A C 1
ATOM 3905 O O . ALA A 1 528 ? -20.202 11.214 23.196 1.00 96.62 528 ALA A O 1
ATOM 3906 N N . TYR A 1 529 ? -22.416 11.197 22.839 1.00 97.88 529 TYR A N 1
ATOM 3907 C CA . TYR A 1 529 ? -22.433 12.458 22.089 1.00 97.88 529 TYR A CA 1
ATOM 3908 C C . TYR A 1 529 ? -22.205 13.675 22.996 1.00 97.88 529 TYR A C 1
ATOM 3910 O O . TYR A 1 529 ? -21.429 14.567 22.645 1.00 97.88 529 TYR A O 1
ATOM 3918 N N . LYS A 1 530 ? -22.826 13.708 24.182 1.00 97.38 530 LYS A N 1
ATOM 3919 C CA . LYS A 1 530 ? -22.611 14.790 25.163 1.00 97.38 530 LYS A CA 1
ATOM 3920 C C . LYS A 1 530 ? -21.152 14.858 25.619 1.00 97.38 530 LYS A C 1
ATOM 3922 O O . LYS A 1 530 ? -20.590 15.947 25.701 1.00 97.38 530 LYS A O 1
ATOM 3927 N N . ALA A 1 531 ? -20.517 13.706 25.844 1.00 94.81 531 ALA A N 1
ATOM 3928 C CA . ALA A 1 531 ? -19.126 13.612 26.290 1.00 94.81 531 ALA A CA 1
ATOM 3929 C C . ALA A 1 531 ? -18.116 14.241 25.311 1.00 94.81 531 ALA A C 1
ATOM 3931 O O . ALA A 1 531 ? -17.039 14.658 25.729 1.00 94.81 531 ALA A O 1
ATOM 3932 N N . VAL A 1 532 ? -18.460 14.342 24.022 1.00 95.06 532 VAL A N 1
ATOM 3933 C CA . VAL A 1 532 ? -17.609 14.944 22.979 1.00 95.06 532 VAL A CA 1
ATOM 3934 C C . VAL A 1 532 ? -18.026 16.372 22.599 1.00 95.06 532 VAL A C 1
ATOM 3936 O O . VAL A 1 532 ? -17.599 16.884 21.567 1.00 95.06 532 VAL A O 1
ATOM 3939 N N . GLY A 1 533 ? -18.868 17.018 23.413 1.00 92.19 533 GLY A N 1
ATOM 3940 C CA . GLY A 1 533 ? -19.270 18.417 23.230 1.00 92.19 533 GLY A CA 1
ATOM 3941 C C . GLY A 1 533 ? -20.497 18.640 22.339 1.00 92.19 533 GLY A C 1
ATOM 3942 O O . GLY A 1 533 ? -20.770 19.780 21.968 1.00 92.19 533 GLY A O 1
ATOM 3943 N N . CYS A 1 534 ? -21.254 17.592 21.991 1.00 96.00 534 CYS A N 1
ATOM 3944 C CA . CYS A 1 534 ? -22.521 17.760 21.272 1.00 96.00 534 CYS A CA 1
ATOM 3945 C C . CYS A 1 534 ? -23.662 18.139 22.222 1.00 96.00 534 CYS A C 1
ATOM 3947 O O . CYS A 1 534 ? -23.724 17.674 23.360 1.00 96.00 534 CYS A O 1
ATOM 3949 N N . GLU A 1 535 ? -24.631 18.900 21.718 1.00 97.38 535 GLU A N 1
ATOM 3950 C CA . GLU A 1 535 ? -25.892 19.141 22.418 1.00 97.38 535 GLU A CA 1
ATOM 3951 C C . GLU A 1 535 ? -26.962 18.165 21.903 1.00 97.38 535 GLU A C 1
ATOM 3953 O O . GLU A 1 535 ? -27.298 18.162 20.719 1.00 97.38 535 GLU A O 1
ATOM 3958 N N . VAL A 1 536 ? -27.506 17.329 22.789 1.00 97.75 536 VAL A N 1
ATOM 3959 C CA . VAL A 1 536 ? -28.583 16.388 22.442 1.00 97.75 536 VAL A CA 1
ATOM 3960 C C . VAL A 1 536 ? -29.940 17.069 22.614 1.00 97.75 536 VAL A C 1
ATOM 3962 O O . VAL A 1 536 ? -30.224 17.623 23.676 1.00 97.75 536 VAL A O 1
ATOM 3965 N N . LEU A 1 537 ? -30.777 17.015 21.579 1.00 97.75 537 LEU A N 1
ATOM 3966 C CA . LEU A 1 537 ? -32.075 17.681 21.495 1.00 97.75 537 LEU A CA 1
ATOM 3967 C C . LEU A 1 537 ? -33.223 16.664 21.408 1.00 97.75 537 LEU A C 1
ATOM 3969 O O . LEU A 1 537 ? -33.077 15.651 20.723 1.00 97.75 537 LEU A O 1
ATOM 3973 N N . PRO A 1 538 ? -34.372 16.942 22.053 1.00 94.88 538 PRO A N 1
ATOM 3974 C CA . PRO A 1 538 ? -35.433 15.955 22.261 1.00 94.88 538 PRO A CA 1
ATOM 3975 C C . PRO A 1 538 ? -36.172 15.531 20.986 1.00 94.88 538 PRO A C 1
ATOM 3977 O O . PRO A 1 538 ? -36.776 14.459 20.964 1.00 94.88 538 PRO A O 1
ATOM 3980 N N . ASP A 1 539 ?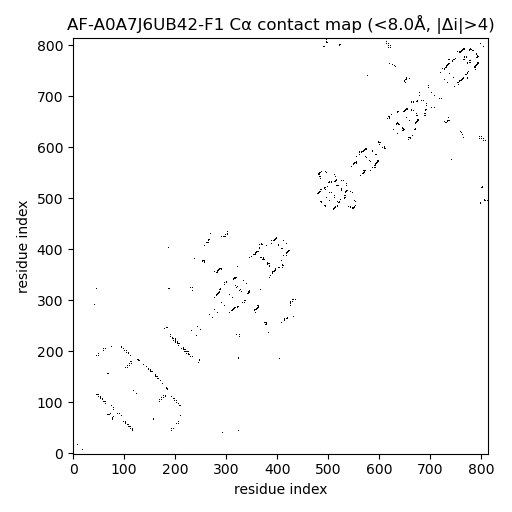 -36.165 16.358 19.940 1.00 93.81 539 ASP A N 1
ATOM 3981 C CA . ASP A 1 539 ? -36.967 16.140 18.739 1.00 93.81 539 ASP A CA 1
ATOM 3982 C C . ASP A 1 539 ? -36.333 16.758 17.483 1.00 93.81 539 ASP A C 1
ATOM 3984 O O . ASP A 1 539 ? -35.448 17.617 17.540 1.00 93.81 539 ASP A O 1
ATOM 3988 N N . SER A 1 540 ? -36.814 16.329 16.314 1.00 93.94 540 SER A N 1
ATOM 3989 C CA . SER A 1 540 ? -36.329 16.823 15.025 1.00 93.94 540 SER A CA 1
ATOM 3990 C C . SER A 1 540 ? -36.594 18.317 14.820 1.00 93.94 540 SER A C 1
ATOM 3992 O O . SER A 1 540 ? -35.799 18.968 14.152 1.00 93.94 540 SER A O 1
ATOM 3994 N N . GLY A 1 541 ? -37.660 18.878 15.398 1.00 93.38 541 GLY A N 1
ATOM 3995 C CA . GLY A 1 541 ? -38.014 20.294 15.282 1.00 93.38 541 GLY A CA 1
ATOM 3996 C C . GLY A 1 541 ? -37.050 21.203 16.025 1.00 93.38 541 GLY A C 1
ATOM 3997 O O . GLY A 1 541 ? -36.543 22.169 15.448 1.00 93.38 541 GLY A O 1
ATOM 3998 N N . SER A 1 542 ? -36.723 20.869 17.274 1.00 95.31 542 SER A N 1
ATOM 3999 C CA . SER A 1 542 ? -35.707 21.597 18.041 1.00 95.31 542 SER A CA 1
ATOM 4000 C C . SER A 1 542 ? -34.324 21.525 17.377 1.00 95.31 542 SER A C 1
ATOM 4002 O O . SER A 1 542 ? -33.619 22.539 17.316 1.00 95.31 542 SER A O 1
ATOM 4004 N N . LEU A 1 543 ? -33.964 20.380 16.785 1.00 96.44 543 LEU A N 1
ATOM 4005 C CA . LEU A 1 543 ? -32.733 20.228 16.004 1.00 96.44 543 LEU A CA 1
ATOM 4006 C C . LEU A 1 543 ? -32.742 21.046 14.714 1.00 96.44 543 LEU A C 1
ATOM 4008 O O . LEU A 1 543 ? -31.811 21.820 14.473 1.00 96.44 543 LEU A O 1
ATOM 4012 N N . CYS A 1 544 ? -33.794 20.923 13.906 1.00 94.31 544 CYS A N 1
ATOM 4013 C CA . CYS A 1 544 ? -33.919 21.646 12.645 1.00 94.31 544 CYS A CA 1
ATOM 4014 C C . CYS A 1 544 ? -33.982 23.157 12.868 1.00 94.31 544 CYS A C 1
ATOM 4016 O O . CYS A 1 544 ? -33.502 23.898 12.019 1.00 94.31 544 CYS A O 1
ATOM 4018 N N . ALA A 1 545 ? -34.495 23.642 14.004 1.00 93.75 545 ALA A N 1
ATOM 4019 C CA . ALA A 1 545 ? -34.471 25.062 14.347 1.00 93.75 545 ALA A CA 1
ATOM 4020 C C . ALA A 1 545 ? -33.038 25.593 14.548 1.00 93.75 545 ALA A C 1
ATOM 4022 O O . ALA A 1 545 ? -32.710 26.669 14.039 1.00 93.75 545 ALA A O 1
ATOM 4023 N N . LYS A 1 546 ? -32.171 24.834 15.236 1.00 93.88 546 LYS A N 1
ATOM 4024 C CA . LYS A 1 546 ? -30.792 25.247 15.562 1.00 93.88 546 LYS A CA 1
ATOM 4025 C C . LYS A 1 546 ? -29.781 24.993 14.440 1.00 93.88 546 LYS A C 1
ATOM 4027 O O . LYS A 1 546 ? -28.898 25.826 14.225 1.00 93.88 546 LYS A O 1
ATOM 4032 N N . ALA A 1 547 ? -29.885 23.864 13.742 1.00 94.25 547 ALA A N 1
ATOM 4033 C CA . ALA A 1 547 ? -28.931 23.461 12.712 1.00 94.25 547 ALA A CA 1
ATOM 4034 C C . ALA A 1 547 ? -29.098 24.269 11.412 1.00 94.25 547 ALA A C 1
ATOM 4036 O O . ALA A 1 547 ? -30.201 24.687 11.056 1.00 94.25 547 ALA A O 1
ATOM 4037 N N . GLN A 1 548 ? -27.997 24.483 10.691 1.00 93.12 548 GLN A N 1
ATOM 4038 C CA . GLN A 1 548 ? -27.950 25.064 9.339 1.00 93.12 548 GLN A CA 1
ATOM 4039 C C . GLN A 1 548 ? -27.721 23.989 8.267 1.00 93.12 548 GLN A C 1
ATOM 4041 O O . GLN A 1 548 ? -28.151 24.145 7.124 1.00 93.12 548 GLN A O 1
ATOM 4046 N N . MET A 1 549 ? -27.061 22.894 8.644 1.00 95.06 549 MET A N 1
ATOM 4047 C CA . MET A 1 549 ? -26.850 21.711 7.819 1.00 95.06 549 MET A CA 1
ATOM 4048 C C . MET A 1 549 ? -27.147 20.467 8.647 1.00 95.06 549 MET A C 1
ATOM 4050 O O . MET A 1 549 ? -26.690 20.361 9.782 1.00 95.06 549 MET A O 1
ATOM 4054 N N . VAL A 1 550 ? -27.904 19.535 8.082 1.00 96.88 550 VAL A N 1
ATOM 4055 C CA . VAL A 1 550 ? -28.319 18.308 8.757 1.00 96.88 550 VAL A CA 1
ATOM 4056 C C . VAL A 1 550 ? -27.816 17.085 8.009 1.00 96.88 550 VAL A C 1
ATOM 4058 O O . VAL A 1 550 ? -27.949 16.999 6.792 1.00 96.88 550 VAL A O 1
ATOM 4061 N N . PHE A 1 551 ? -27.273 16.134 8.760 1.00 97.88 551 PHE A N 1
ATOM 4062 C CA . PHE A 1 551 ? -26.807 14.838 8.295 1.00 97.88 551 PHE A CA 1
ATOM 4063 C C . PHE A 1 551 ? -27.797 13.754 8.716 1.00 97.88 551 PHE A C 1
ATOM 4065 O O . PHE A 1 551 ? -28.179 13.660 9.886 1.00 97.88 551 PHE A O 1
ATOM 4072 N N . VAL A 1 552 ? -28.189 12.919 7.760 1.00 97.38 552 VAL A N 1
ATOM 4073 C CA . VAL A 1 552 ? -29.072 11.764 7.962 1.00 97.38 552 VAL A CA 1
ATOM 4074 C C . VAL A 1 552 ? -28.744 10.705 6.909 1.00 97.38 552 VAL A C 1
ATOM 4076 O O . VAL A 1 552 ? -28.257 11.042 5.832 1.00 97.38 552 VAL A O 1
ATOM 4079 N N . ILE A 1 553 ? -28.939 9.417 7.210 1.00 96.00 553 ILE A N 1
ATOM 4080 C CA . ILE A 1 553 ? -28.571 8.359 6.260 1.00 96.00 553 ILE A CA 1
ATOM 4081 C C . ILE A 1 553 ? -29.492 8.415 5.043 1.00 96.00 553 ILE A C 1
ATOM 4083 O O . ILE A 1 553 ? -28.993 8.558 3.931 1.00 96.00 553 ILE A O 1
ATOM 4087 N N . ARG A 1 554 ? -30.813 8.349 5.228 1.00 93.25 554 ARG A N 1
ATOM 4088 C CA . ARG A 1 554 ? -31.807 8.490 4.154 1.00 93.25 554 ARG A CA 1
ATOM 4089 C C . ARG A 1 554 ? -32.564 9.818 4.256 1.00 93.25 554 ARG A C 1
ATOM 4091 O O . ARG A 1 554 ? -32.698 10.338 5.362 1.00 93.25 554 ARG A O 1
ATOM 4098 N N . PRO A 1 555 ? -33.072 10.366 3.133 1.00 92.19 555 PRO A N 1
ATOM 4099 C CA . PRO A 1 555 ? -33.913 11.557 3.153 1.00 92.19 555 PRO A CA 1
ATOM 4100 C C . PRO A 1 555 ? -35.036 11.423 4.193 1.00 92.19 555 PRO A C 1
ATOM 4102 O O . PRO A 1 555 ? -35.698 10.379 4.239 1.00 92.19 555 PRO A O 1
ATOM 4105 N N . PRO A 1 556 ? -35.224 12.424 5.070 1.00 92.44 556 PRO A N 1
ATOM 4106 C CA . PRO A 1 556 ? -36.248 12.355 6.091 1.00 92.44 556 PRO A CA 1
ATOM 4107 C C . PRO A 1 556 ? -37.634 12.602 5.467 1.00 92.44 556 PRO A C 1
ATOM 4109 O O . PRO A 1 556 ? -37.731 13.151 4.369 1.00 92.44 556 PRO A O 1
ATOM 4112 N N . PRO A 1 557 ? -38.721 12.227 6.158 1.00 91.81 557 PRO A N 1
ATOM 4113 C CA . PRO A 1 557 ? -40.085 12.518 5.720 1.00 91.81 557 PRO A CA 1
ATOM 4114 C C . PRO A 1 557 ? -40.346 14.009 5.430 1.00 91.81 557 PRO A C 1
ATOM 4116 O O . PRO A 1 557 ? -39.675 14.892 5.972 1.00 91.81 557 PRO A O 1
ATOM 4119 N N . VAL A 1 558 ? -41.354 14.287 4.592 1.00 90.69 558 VAL A N 1
ATOM 4120 C CA . VAL A 1 558 ? -41.685 15.638 4.084 1.00 90.69 558 VAL A CA 1
ATOM 4121 C C . VAL A 1 558 ? -41.882 16.665 5.204 1.00 90.69 558 VAL A C 1
ATOM 4123 O O . VAL A 1 558 ? -41.434 17.800 5.087 1.00 90.69 558 VAL A O 1
ATOM 4126 N N . ASP A 1 559 ? -42.503 16.270 6.314 1.00 90.19 559 ASP A N 1
ATOM 4127 C CA . ASP A 1 559 ? -42.752 17.127 7.477 1.00 90.19 559 ASP A CA 1
ATOM 4128 C C . ASP A 1 559 ? -41.465 17.602 8.167 1.00 90.19 559 ASP A C 1
ATOM 4130 O O . ASP A 1 559 ? -41.426 18.715 8.694 1.00 90.19 559 ASP A O 1
ATOM 4134 N N . ILE A 1 560 ? -40.399 16.798 8.125 1.00 91.94 560 ILE A N 1
ATOM 4135 C CA . ILE A 1 560 ? -39.072 17.173 8.628 1.00 91.94 560 ILE A CA 1
ATOM 4136 C C . ILE A 1 560 ? -38.303 17.956 7.557 1.00 91.94 560 ILE A C 1
ATOM 4138 O O . ILE A 1 560 ? -37.656 18.951 7.879 1.00 91.94 560 ILE A O 1
ATOM 4142 N N . LEU A 1 561 ? -38.406 17.569 6.280 1.00 89.75 561 LEU A N 1
ATOM 4143 C CA . LEU A 1 561 ? -37.810 18.330 5.173 1.00 89.75 561 LEU A CA 1
ATOM 4144 C C . LEU A 1 561 ? -38.318 19.776 5.141 1.00 89.75 561 LEU A C 1
ATOM 4146 O O . LEU A 1 561 ? -37.512 20.693 5.008 1.00 89.75 561 LEU A O 1
ATOM 4150 N N . HIS A 1 562 ? -39.616 19.999 5.360 1.00 89.75 562 HIS A N 1
ATOM 4151 C CA . HIS A 1 562 ? -40.204 21.339 5.438 1.00 89.75 562 HIS A CA 1
ATOM 4152 C C . HIS A 1 562 ? -39.503 22.234 6.478 1.00 89.75 562 HIS A C 1
ATOM 4154 O O . HIS A 1 562 ? -39.293 23.429 6.259 1.00 89.75 562 HIS A O 1
ATOM 4160 N N . GLN A 1 563 ? -39.073 21.656 7.605 1.00 91.88 563 GLN A N 1
ATOM 4161 C CA . GLN A 1 563 ? -38.372 22.371 8.681 1.00 91.88 563 GLN A CA 1
ATOM 4162 C C . GLN A 1 563 ? -36.937 22.773 8.293 1.00 91.88 563 GLN A C 1
ATOM 4164 O O . GLN A 1 563 ? -36.328 23.620 8.950 1.00 91.88 563 GLN A O 1
ATOM 4169 N N . LEU A 1 564 ? -36.400 22.197 7.213 1.00 91.75 564 LEU A N 1
ATOM 4170 C CA . LEU A 1 564 ? -35.084 22.491 6.643 1.00 91.75 564 LEU A CA 1
ATOM 4171 C C . LEU A 1 564 ? -35.145 23.461 5.456 1.00 91.75 564 LEU A C 1
ATOM 4173 O O . LEU A 1 564 ? -34.166 23.598 4.720 1.00 91.75 564 LEU A O 1
ATOM 4177 N N . ARG A 1 565 ? -36.265 24.161 5.254 1.00 92.00 565 ARG A N 1
ATOM 4178 C CA . ARG A 1 565 ? -36.402 25.149 4.179 1.00 92.00 565 ARG A CA 1
ATOM 4179 C C . ARG A 1 565 ? -35.276 26.190 4.220 1.00 92.00 565 ARG A C 1
ATOM 4181 O O . ARG A 1 565 ? -35.044 26.839 5.239 1.00 92.00 565 ARG A O 1
ATOM 4188 N N . GLY A 1 566 ? -34.572 26.347 3.098 1.00 90.50 566 GLY A N 1
ATOM 4189 C CA . GLY A 1 566 ? -33.409 27.231 2.962 1.00 90.50 566 GLY A CA 1
ATOM 4190 C C . GLY A 1 566 ? -32.113 26.711 3.603 1.00 90.50 566 GLY A C 1
ATOM 4191 O O . GLY A 1 566 ? -31.109 27.421 3.592 1.00 90.50 566 GLY A O 1
ATOM 4192 N N . LYS A 1 567 ? -32.110 25.490 4.149 1.00 93.94 567 LYS A N 1
ATOM 4193 C CA . LYS A 1 567 ? -30.973 24.837 4.821 1.00 93.94 567 LYS A CA 1
ATOM 4194 C C . LYS A 1 567 ? -30.452 23.659 3.995 1.00 93.94 567 LYS A C 1
ATOM 4196 O O . LYS A 1 567 ? -31.007 23.345 2.941 1.00 93.94 567 LYS A O 1
ATOM 4201 N N . TYR A 1 568 ? -29.369 23.031 4.453 1.00 94.38 568 TYR A N 1
ATOM 4202 C CA . TYR A 1 568 ? -28.763 21.878 3.779 1.00 94.38 568 TYR A CA 1
ATOM 4203 C C . TYR A 1 568 ? -29.160 20.552 4.432 1.00 94.38 568 TYR A C 1
ATOM 4205 O O . TYR A 1 568 ? -29.104 20.422 5.655 1.00 94.38 568 TYR A O 1
ATOM 4213 N N . CYS A 1 569 ? -29.492 19.553 3.617 1.00 95.44 569 CYS A N 1
ATOM 4214 C CA . CYS A 1 569 ? -29.695 18.169 4.045 1.00 95.44 569 CYS A CA 1
ATOM 4215 C C . CYS A 1 569 ? -28.710 17.263 3.298 1.00 95.44 569 CYS A C 1
ATOM 4217 O O . CYS A 1 569 ? -28.783 17.142 2.078 1.00 95.44 569 CYS A O 1
ATOM 4219 N N . VAL A 1 570 ? -27.778 16.644 4.017 1.00 96.50 570 VAL A N 1
ATOM 4220 C CA . VAL A 1 570 ? -26.783 15.713 3.475 1.00 96.50 570 VAL A CA 1
ATOM 4221 C C . VAL A 1 570 ? -27.272 14.292 3.722 1.00 96.50 570 VAL A C 1
ATOM 4223 O O . VAL A 1 570 ? -27.436 13.893 4.877 1.00 96.50 570 VAL A O 1
ATOM 4226 N N . SER A 1 571 ? -27.536 13.540 2.651 1.00 95.62 571 SER A N 1
ATOM 4227 C CA . SER A 1 571 ? -28.106 12.191 2.757 1.00 95.62 571 SER A CA 1
ATOM 4228 C C . SER A 1 571 ? -27.821 11.302 1.548 1.00 95.62 571 SER A C 1
ATOM 4230 O O . SER A 1 571 ? -27.411 11.762 0.479 1.00 95.62 571 SER A O 1
ATOM 4232 N N . TRP A 1 572 ? -28.036 9.996 1.717 1.00 93.94 572 TRP A N 1
ATOM 4233 C CA . TRP A 1 572 ? -28.030 9.009 0.641 1.00 93.94 572 TRP A CA 1
ATOM 4234 C C . TRP A 1 572 ? -29.361 9.064 -0.109 1.00 93.94 572 TRP A C 1
ATOM 4236 O O . TRP A 1 572 ? -30.324 8.389 0.252 1.00 93.94 572 TRP A O 1
ATOM 4246 N N . VAL A 1 573 ? -29.413 9.854 -1.180 1.00 90.94 573 VAL A N 1
ATOM 4247 C CA . VAL A 1 573 ? -30.639 10.039 -1.975 1.00 90.94 573 VAL A CA 1
ATOM 4248 C C . VAL A 1 573 ? -30.764 8.950 -3.033 1.00 90.94 573 VAL A C 1
ATOM 4250 O O . VAL A 1 573 ? -31.849 8.438 -3.297 1.00 90.94 573 VAL A O 1
ATOM 4253 N N . GLY A 1 574 ? -29.643 8.575 -3.655 1.00 88.31 574 GLY A N 1
ATOM 4254 C CA . GLY A 1 574 ? -29.655 7.626 -4.762 1.00 88.31 574 GLY A CA 1
ATOM 4255 C C . GLY A 1 574 ? -30.344 8.211 -5.993 1.00 88.31 574 GLY A C 1
ATOM 4256 O O . GLY A 1 574 ? -31.250 7.577 -6.538 1.00 88.31 574 GLY A O 1
ATOM 4257 N N . ARG A 1 575 ? -29.917 9.398 -6.452 1.00 86.81 575 ARG A N 1
ATOM 4258 C CA . ARG A 1 575 ? -30.569 10.195 -7.519 1.00 86.81 575 ARG A CA 1
ATOM 4259 C C . ARG A 1 575 ? -30.882 9.470 -8.832 1.00 86.81 575 ARG A C 1
ATOM 4261 O O . ARG A 1 575 ? -31.707 9.928 -9.615 1.00 86.81 575 ARG A O 1
ATOM 4268 N N . LEU A 1 576 ? -30.190 8.366 -9.116 1.00 86.12 576 LEU A N 1
ATOM 4269 C CA . LEU A 1 576 ? -30.398 7.572 -10.331 1.00 86.12 576 LEU A CA 1
ATOM 4270 C C . LEU A 1 576 ? -31.558 6.572 -10.202 1.00 86.12 576 LEU A C 1
ATOM 4272 O O . LEU A 1 576 ? -31.994 6.023 -11.209 1.00 86.12 576 LEU A O 1
ATOM 4276 N N . THR A 1 577 ? -32.060 6.338 -8.990 1.00 86.00 577 THR A N 1
ATOM 4277 C CA . THR A 1 577 ? -33.184 5.434 -8.712 1.00 86.00 577 THR A CA 1
ATOM 4278 C C . THR A 1 577 ? -34.520 6.168 -8.784 1.00 86.00 577 THR A C 1
ATOM 4280 O O . THR A 1 577 ? -34.588 7.372 -8.549 1.00 86.00 577 THR A O 1
ATOM 4283 N N . ASP A 1 578 ? -35.606 5.446 -9.065 1.00 86.19 578 ASP A N 1
ATOM 4284 C CA . ASP A 1 578 ? -36.944 6.051 -9.113 1.00 86.19 578 ASP A CA 1
ATOM 4285 C C . ASP A 1 578 ? -37.407 6.567 -7.745 1.00 86.19 578 ASP A C 1
ATOM 4287 O O . ASP A 1 578 ? -38.131 7.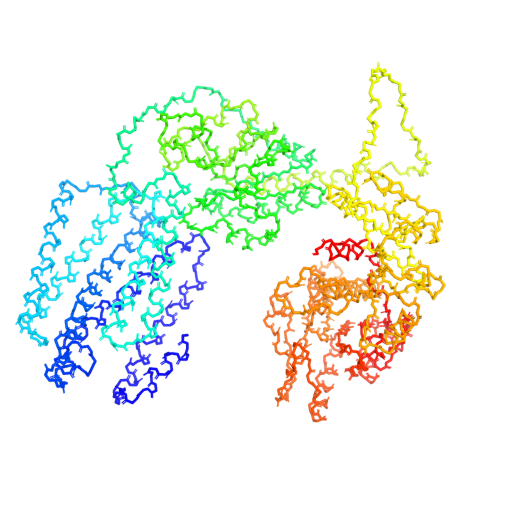556 -7.678 1.00 86.19 578 ASP A O 1
ATOM 4291 N N . ALA A 1 579 ? -36.959 5.937 -6.653 1.00 85.62 579 ALA A N 1
ATOM 4292 C CA . ALA A 1 579 ? -37.185 6.442 -5.302 1.00 85.62 579 ALA A CA 1
ATOM 4293 C C . ALA A 1 579 ? -36.433 7.764 -5.081 1.00 85.62 579 ALA A C 1
ATOM 4295 O O . ALA A 1 579 ? -37.050 8.761 -4.724 1.00 85.62 579 ALA A O 1
ATOM 4296 N N . GLY A 1 580 ? -35.135 7.810 -5.394 1.00 88.62 580 GLY A N 1
ATOM 4297 C CA . GLY A 1 580 ? -34.324 9.019 -5.231 1.00 88.62 580 GLY A CA 1
ATOM 4298 C C . GLY A 1 580 ? -34.803 10.201 -6.077 1.00 88.62 580 GLY A C 1
ATOM 4299 O O . GLY A 1 580 ? -34.769 11.333 -5.609 1.00 88.62 580 GLY A O 1
ATOM 4300 N N . LYS A 1 581 ? -35.311 9.964 -7.295 1.00 90.44 581 LYS A N 1
ATOM 4301 C CA . LYS A 1 581 ? -35.926 11.025 -8.117 1.00 90.44 581 LYS A CA 1
ATOM 4302 C C . LYS A 1 581 ? -37.136 11.661 -7.428 1.00 90.44 581 LYS A C 1
ATOM 4304 O O . LYS A 1 581 ? -37.248 12.881 -7.430 1.00 90.44 581 LYS A O 1
ATOM 4309 N N . LYS A 1 582 ? -37.996 10.850 -6.799 1.00 91.00 582 LYS A N 1
ATOM 4310 C CA . LYS A 1 582 ? -39.144 11.349 -6.023 1.00 91.00 582 LYS A CA 1
ATOM 4311 C C . LYS A 1 582 ? -38.693 12.164 -4.812 1.00 91.00 582 LYS A C 1
ATOM 4313 O O . LYS A 1 582 ? -39.245 13.229 -4.571 1.00 91.00 582 LYS A O 1
ATOM 4318 N N . GLU A 1 583 ? -37.661 11.710 -4.101 1.00 90.25 583 GLU A N 1
ATOM 4319 C CA . GLU A 1 583 ? -37.098 12.460 -2.966 1.00 90.25 583 GLU A CA 1
ATOM 4320 C C . GLU A 1 583 ? -36.534 13.825 -3.393 1.00 90.25 583 GLU A C 1
ATOM 4322 O O . GLU A 1 583 ? -36.699 14.818 -2.688 1.00 90.25 583 GLU A O 1
ATOM 4327 N N . ILE A 1 584 ? -35.920 13.912 -4.580 1.00 90.69 584 ILE A N 1
ATOM 4328 C CA . ILE A 1 584 ? -35.434 15.182 -5.145 1.00 90.69 584 ILE A CA 1
ATOM 4329 C C . ILE A 1 584 ? -36.598 16.125 -5.470 1.00 90.69 584 ILE A C 1
ATOM 4331 O O . ILE A 1 584 ? -36.516 17.313 -5.164 1.00 90.69 584 ILE A O 1
ATOM 4335 N N . GLU A 1 585 ? -37.676 15.619 -6.077 1.00 91.31 585 GLU A N 1
ATOM 4336 C CA . GLU A 1 585 ? -38.874 16.417 -6.379 1.00 91.31 585 GLU A CA 1
ATOM 4337 C C . GLU A 1 585 ? -39.516 16.976 -5.102 1.00 91.31 585 GLU A C 1
ATOM 4339 O O . GLU A 1 585 ? -39.839 18.165 -5.048 1.00 91.31 585 GLU A O 1
ATOM 4344 N N . ILE A 1 586 ? -39.628 16.147 -4.060 1.00 90.31 586 ILE A N 1
ATOM 4345 C CA . ILE A 1 586 ? -40.126 16.537 -2.735 1.00 90.31 586 ILE A CA 1
ATOM 4346 C C . ILE A 1 586 ? -39.228 17.617 -2.120 1.00 90.31 586 ILE A C 1
ATOM 4348 O O . ILE A 1 586 ? -39.711 18.691 -1.768 1.00 90.31 586 ILE A O 1
ATOM 4352 N N . ALA A 1 587 ? -37.917 17.373 -2.027 1.00 88.94 587 ALA A N 1
ATOM 4353 C CA . ALA A 1 587 ? -36.979 18.316 -1.417 1.00 88.94 587 ALA A CA 1
ATOM 4354 C C . ALA A 1 587 ? -36.946 19.668 -2.151 1.00 88.94 587 ALA A C 1
ATOM 4356 O O . ALA A 1 587 ? -36.852 20.721 -1.514 1.00 88.94 587 ALA A O 1
ATOM 4357 N N . ASN A 1 588 ? -37.072 19.650 -3.483 1.00 89.38 588 ASN A N 1
ATOM 4358 C CA . ASN A 1 588 ? -37.172 20.858 -4.297 1.00 89.38 588 ASN A CA 1
ATOM 4359 C C . ASN A 1 588 ? -38.482 21.622 -4.034 1.00 89.38 588 ASN A C 1
ATOM 4361 O O . ASN A 1 588 ? -38.457 22.847 -3.927 1.00 89.38 588 ASN A O 1
ATOM 4365 N N . GLY A 1 589 ? -39.609 20.916 -3.881 1.00 90.50 589 GLY A N 1
ATOM 4366 C CA . GLY A 1 589 ? -40.895 21.512 -3.500 1.00 90.50 589 GLY A CA 1
ATOM 4367 C C . GLY A 1 589 ? -40.858 22.207 -2.134 1.00 90.50 589 GLY A C 1
ATOM 4368 O O . GLY A 1 58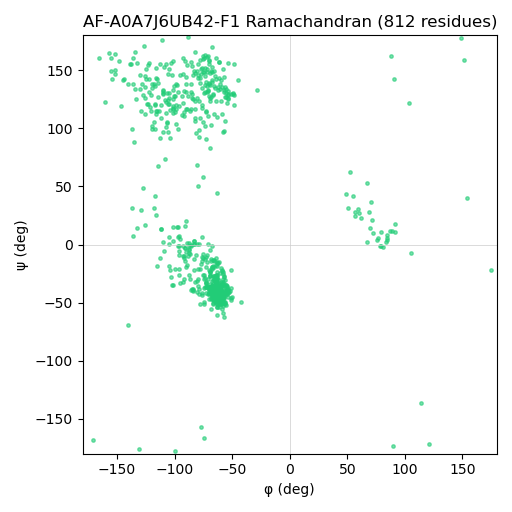9 ? -41.427 23.287 -1.978 1.00 90.50 589 GLY A O 1
ATOM 4369 N N . GLU A 1 590 ? -40.116 21.643 -1.180 1.00 90.94 590 GLU A N 1
ATOM 4370 C CA . GLU A 1 590 ? -39.932 22.201 0.168 1.00 90.94 590 GLU A CA 1
ATOM 4371 C C . GLU A 1 590 ? -38.858 23.305 0.248 1.00 90.94 590 GLU A C 1
ATOM 4373 O O . GLU A 1 590 ? -38.736 24.001 1.259 1.00 90.94 590 GLU A O 1
ATOM 4378 N N . GLY A 1 591 ? -38.083 23.518 -0.822 1.00 90.31 591 GLY A N 1
ATOM 4379 C CA . GLY A 1 591 ? -37.014 24.518 -0.869 1.00 90.31 591 GLY A CA 1
ATOM 4380 C C . GLY A 1 591 ? -35.801 24.167 0.000 1.00 90.31 591 GLY A C 1
ATOM 4381 O O . GLY A 1 591 ? -35.216 25.057 0.624 1.00 90.31 591 GLY A O 1
ATOM 4382 N N . VAL A 1 592 ? -35.441 22.882 0.072 1.00 92.50 592 VAL A N 1
ATOM 4383 C CA . VAL A 1 592 ? -34.280 22.362 0.817 1.00 92.50 592 VAL A CA 1
ATOM 4384 C C . VAL A 1 592 ? -33.096 22.145 -0.128 1.00 92.50 592 VAL A C 1
ATOM 4386 O O . VAL A 1 592 ? -33.252 21.586 -1.213 1.00 92.50 592 VAL A O 1
ATOM 4389 N N . ASN A 1 593 ? -31.884 22.521 0.292 1.00 92.62 593 ASN A N 1
ATOM 4390 C CA . ASN A 1 593 ? -30.663 22.213 -0.457 1.00 92.62 593 ASN A CA 1
ATOM 4391 C C . ASN A 1 593 ? -30.210 20.777 -0.149 1.00 92.62 593 ASN A C 1
ATOM 4393 O O . ASN A 1 593 ? -29.540 20.521 0.854 1.00 92.62 593 ASN A O 1
ATOM 4397 N N . LEU A 1 594 ? -30.589 19.827 -1.002 1.00 92.25 594 LEU A N 1
ATOM 4398 C CA . LEU A 1 594 ? -30.249 18.414 -0.837 1.00 92.25 594 LEU A CA 1
ATOM 4399 C C . LEU A 1 594 ? -28.854 18.101 -1.406 1.00 92.25 594 LEU A C 1
ATOM 4401 O O . LEU A 1 594 ? -28.579 18.348 -2.580 1.00 92.25 594 LEU A O 1
ATOM 4405 N N . VAL A 1 595 ? -27.983 17.516 -0.584 1.00 93.75 595 VAL A N 1
ATOM 4406 C CA . VAL A 1 595 ? -26.650 17.038 -0.970 1.00 93.75 595 VAL A CA 1
ATOM 4407 C C . VAL A 1 595 ? -26.675 15.513 -1.020 1.00 93.75 595 VAL A C 1
ATOM 4409 O O . VAL A 1 595 ? -26.679 14.844 0.014 1.00 93.75 595 VAL A O 1
ATOM 4412 N N . ASP A 1 596 ? -26.704 14.965 -2.236 1.00 93.81 596 ASP A N 1
ATOM 4413 C CA . ASP A 1 596 ? -26.712 13.520 -2.470 1.00 93.81 596 ASP A CA 1
ATOM 4414 C C . ASP A 1 596 ? -25.298 12.938 -2.402 1.00 93.81 596 ASP A C 1
ATOM 4416 O O . ASP A 1 596 ? -24.508 13.063 -3.341 1.00 93.81 596 ASP A O 1
ATOM 4420 N N . VAL A 1 597 ? -24.995 12.229 -1.317 1.00 94.19 597 VAL A N 1
ATOM 4421 C CA . VAL A 1 597 ? -23.678 11.601 -1.124 1.00 94.19 597 VAL A CA 1
ATOM 4422 C C . VAL A 1 597 ? -23.414 10.472 -2.127 1.00 94.19 597 VAL A C 1
ATOM 4424 O O . VAL A 1 597 ? -22.267 10.124 -2.393 1.00 94.19 597 VAL A O 1
ATOM 4427 N N . THR A 1 598 ? -24.455 9.933 -2.769 1.00 90.88 598 THR A N 1
ATOM 4428 C CA . THR A 1 598 ? -24.294 8.923 -3.827 1.00 90.88 598 THR A CA 1
ATOM 4429 C C . THR A 1 598 ? -23.827 9.519 -5.156 1.00 90.88 598 THR A C 1
ATOM 4431 O O . THR A 1 598 ? -23.451 8.779 -6.068 1.00 90.88 598 THR A O 1
ATOM 4434 N N . ALA A 1 599 ? -23.831 10.850 -5.280 1.00 91.12 599 ALA A N 1
ATOM 4435 C CA . ALA A 1 599 ? -23.401 11.566 -6.474 1.00 91.12 599 ALA A CA 1
ATOM 4436 C C . ALA A 1 599 ? -21.892 11.864 -6.507 1.00 91.12 599 ALA A C 1
ATOM 4438 O O . ALA A 1 599 ? -21.425 12.430 -7.499 1.00 91.12 599 ALA A O 1
ATOM 4439 N N . VAL A 1 600 ? -21.140 11.487 -5.464 1.00 91.25 600 VAL A N 1
ATOM 4440 C CA . VAL A 1 600 ? -19.684 11.676 -5.399 1.00 91.25 600 VAL A CA 1
ATOM 4441 C C . VAL A 1 600 ? -19.016 11.062 -6.642 1.00 91.25 600 VAL A C 1
ATOM 4443 O O . VAL A 1 600 ? -19.241 9.887 -6.954 1.00 91.25 600 VAL A O 1
ATOM 4446 N N . PRO A 1 601 ? -18.201 11.833 -7.390 1.00 86.75 601 PRO A N 1
ATOM 4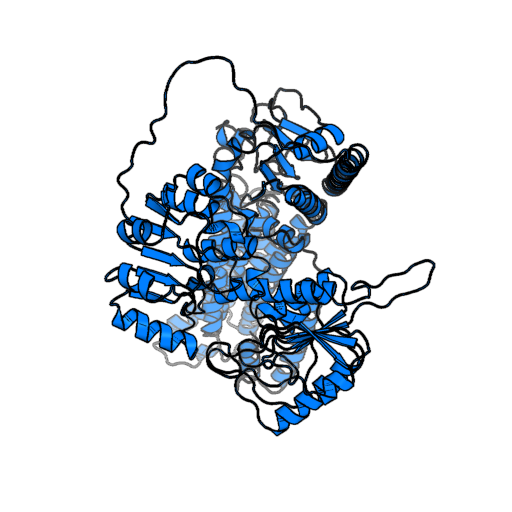447 C CA . PRO A 1 601 ? -17.548 11.332 -8.590 1.00 86.75 601 PRO A CA 1
ATOM 4448 C C . PRO A 1 601 ? -16.467 10.309 -8.232 1.00 86.75 601 PRO A C 1
ATOM 4450 O O . PRO A 1 601 ? -15.661 10.517 -7.328 1.00 86.75 601 PRO A O 1
ATOM 4453 N N . ARG A 1 602 ? -16.389 9.217 -8.997 1.00 82.62 602 ARG A N 1
ATOM 4454 C CA . ARG A 1 602 ? -15.360 8.178 -8.828 1.00 82.62 602 ARG A CA 1
ATOM 4455 C C . ARG A 1 602 ? -14.041 8.590 -9.486 1.00 82.62 602 ARG A C 1
ATOM 4457 O O . ARG A 1 602 ? -13.638 8.027 -10.499 1.00 82.62 602 ARG A O 1
ATOM 4464 N N . ILE A 1 603 ? -13.399 9.603 -8.912 1.00 83.81 603 ILE A N 1
ATOM 4465 C CA . ILE A 1 603 ? -12.085 10.129 -9.308 1.00 83.81 603 ILE A CA 1
ATOM 4466 C C . ILE A 1 603 ? -11.114 10.056 -8.128 1.00 83.81 603 ILE A C 1
ATOM 4468 O O . ILE A 1 603 ? -11.539 10.067 -6.975 1.00 83.81 603 ILE A O 1
ATOM 4472 N N . THR A 1 604 ? -9.809 10.017 -8.400 1.00 79.19 604 THR A N 1
ATOM 4473 C CA . THR A 1 604 ? -8.760 9.780 -7.391 1.00 79.19 604 THR A CA 1
ATOM 4474 C C . THR A 1 604 ? -8.863 10.696 -6.167 1.00 79.19 604 THR A C 1
ATOM 4476 O O . THR A 1 604 ? -8.821 10.216 -5.040 1.00 79.19 604 THR A O 1
ATOM 4479 N N . ILE A 1 605 ? -9.076 12.002 -6.367 1.00 84.25 605 ILE A N 1
ATOM 4480 C CA . ILE A 1 605 ? -9.150 12.980 -5.267 1.00 84.25 605 ILE A CA 1
ATOM 4481 C C . ILE A 1 605 ? -10.398 12.822 -4.384 1.00 84.25 605 ILE A C 1
ATOM 4483 O O . ILE A 1 605 ? -10.385 13.240 -3.232 1.00 84.25 605 ILE A O 1
ATOM 4487 N N . ALA A 1 606 ? -11.464 12.209 -4.909 1.00 88.69 606 ALA A N 1
ATOM 4488 C CA . ALA A 1 606 ? -12.755 12.088 -4.236 1.00 88.69 606 ALA A CA 1
ATOM 4489 C C . ALA A 1 606 ? -12.988 10.699 -3.617 1.00 88.69 606 ALA A C 1
ATOM 4491 O O . ALA A 1 606 ? -14.035 10.458 -3.024 1.00 88.69 606 ALA A O 1
ATOM 4492 N N . GLN A 1 607 ? -12.016 9.783 -3.694 1.00 84.62 607 GLN A N 1
ATOM 4493 C CA . GLN A 1 607 ? -12.157 8.424 -3.150 1.00 84.62 607 GLN A CA 1
ATOM 4494 C C . GLN A 1 607 ? -12.488 8.407 -1.650 1.00 84.62 607 GLN A C 1
ATOM 4496 O O . GLN A 1 607 ? -13.255 7.562 -1.198 1.00 84.62 607 GLN A O 1
ATOM 4501 N N . LYS A 1 608 ? -11.963 9.368 -0.878 1.00 90.38 608 LYS A N 1
ATOM 4502 C CA . LYS A 1 608 ? -12.232 9.507 0.565 1.00 90.38 608 LYS A CA 1
ATOM 4503 C C . LYS A 1 608 ? -13.684 9.906 0.885 1.00 90.38 608 LYS A C 1
ATOM 4505 O O . LYS A 1 608 ? -14.150 9.671 1.998 1.00 90.38 608 LYS A O 1
ATOM 4510 N N . LEU A 1 609 ? -14.398 10.471 -0.089 1.00 93.25 609 LEU A N 1
ATOM 4511 C CA . LEU A 1 609 ? -15.801 10.889 0.009 1.00 93.25 609 LEU A CA 1
ATOM 4512 C C . LEU A 1 609 ? -16.767 9.773 -0.430 1.00 93.25 609 LEU A C 1
ATOM 4514 O O . LEU A 1 609 ? -17.967 9.868 -0.188 1.00 93.25 609 LEU A O 1
ATOM 4518 N N . ASP A 1 610 ? -16.272 8.719 -1.092 1.00 92.38 610 ASP A N 1
ATOM 4519 C CA . ASP A 1 610 ? -17.110 7.700 -1.733 1.00 92.38 610 ASP A CA 1
ATOM 4520 C C . ASP A 1 610 ? -17.782 6.770 -0.708 1.00 92.38 610 ASP A C 1
ATOM 4522 O O . ASP A 1 610 ? -17.275 5.706 -0.334 1.00 92.38 610 ASP A O 1
ATOM 4526 N N . CYS A 1 611 ? -18.981 7.163 -0.282 1.00 92.50 611 CYS A N 1
ATOM 4527 C CA . CYS A 1 611 ? -19.801 6.373 0.621 1.00 92.50 611 CYS A CA 1
ATOM 4528 C C . CYS A 1 611 ? -20.347 5.099 -0.044 1.00 92.50 611 CYS A C 1
ATOM 4530 O O . CYS A 1 611 ? -20.596 4.118 0.659 1.00 92.50 611 CYS A O 1
ATOM 4532 N N . LEU A 1 612 ? -20.524 5.065 -1.375 1.00 91.69 612 LEU A N 1
ATOM 4533 C CA . LEU A 1 612 ? -21.002 3.867 -2.074 1.00 91.69 612 LEU A CA 1
ATOM 4534 C C . LEU A 1 612 ? -19.986 2.739 -1.912 1.00 91.69 612 LEU A C 1
ATOM 4536 O O . LEU A 1 612 ? -20.363 1.619 -1.573 1.00 91.69 612 LEU A O 1
ATOM 4540 N N . SER A 1 613 ? -18.702 3.048 -2.099 1.00 92.50 613 SER A N 1
ATOM 4541 C CA . SER A 1 613 ? -17.608 2.094 -1.912 1.00 92.50 613 SER A CA 1
ATOM 4542 C C . SER A 1 613 ? -17.506 1.627 -0.456 1.00 92.50 613 SER A C 1
ATOM 4544 O O . SER A 1 613 ? -17.445 0.419 -0.210 1.00 92.50 613 SER A O 1
ATOM 4546 N N . SER A 1 614 ? -17.579 2.545 0.516 1.00 94.00 614 SER A N 1
ATOM 4547 C CA . SER A 1 614 ? -17.589 2.202 1.948 1.00 94.00 614 SER A CA 1
ATOM 4548 C C . SER A 1 614 ? -18.708 1.218 2.302 1.00 94.00 614 SER A C 1
ATOM 4550 O O . SER A 1 614 ? -18.459 0.162 2.883 1.00 94.00 614 SER A O 1
ATOM 4552 N N . GLN A 1 615 ? -19.947 1.531 1.914 1.00 95.44 615 GLN A N 1
ATOM 4553 C CA . GLN A 1 615 ? -21.107 0.709 2.260 1.00 95.44 615 GLN A CA 1
ATOM 4554 C C . GLN A 1 615 ? -21.147 -0.604 1.460 1.00 95.44 615 GLN A C 1
ATOM 4556 O O . GLN A 1 615 ? -21.538 -1.637 2.003 1.00 95.44 615 GLN A O 1
ATOM 4561 N N . ALA A 1 616 ? -20.678 -0.610 0.206 1.00 95.25 616 ALA A N 1
ATOM 4562 C CA . ALA A 1 616 ? -20.548 -1.826 -0.598 1.00 95.25 616 ALA A CA 1
ATOM 4563 C C . ALA A 1 616 ? -19.538 -2.810 0.009 1.00 95.25 616 ALA A C 1
ATOM 4565 O O . ALA A 1 616 ? -19.801 -4.011 0.037 1.00 95.25 616 ALA A O 1
ATOM 4566 N N . LYS A 1 617 ? -18.412 -2.315 0.541 1.00 96.50 617 LYS A N 1
ATOM 4567 C CA . LYS A 1 617 ? -17.413 -3.152 1.222 1.00 96.50 617 LYS A CA 1
ATOM 4568 C C . LYS A 1 617 ? -18.022 -3.880 2.423 1.00 96.50 617 LYS A C 1
ATOM 4570 O O . LYS A 1 617 ? -17.832 -5.085 2.572 1.00 96.50 617 LYS A O 1
ATOM 4575 N N . ILE A 1 618 ? -18.804 -3.164 3.233 1.00 97.50 618 ILE A N 1
ATOM 4576 C CA . ILE A 1 618 ? -19.517 -3.737 4.383 1.00 97.50 618 ILE A CA 1
ATOM 4577 C C . ILE A 1 618 ? -20.557 -4.753 3.924 1.00 97.50 618 ILE A C 1
ATOM 4579 O O . ILE A 1 618 ? -20.614 -5.847 4.475 1.00 97.50 618 ILE A O 1
ATOM 4583 N N . ALA A 1 619 ? -21.344 -4.432 2.894 1.00 97.56 619 ALA A N 1
ATOM 4584 C CA . ALA A 1 619 ? -22.350 -5.348 2.367 1.00 97.56 619 ALA A CA 1
ATOM 4585 C C . ALA A 1 619 ? -21.731 -6.661 1.863 1.00 97.56 619 ALA A C 1
ATOM 4587 O O . ALA A 1 619 ? -22.255 -7.731 2.160 1.00 97.56 619 ALA A O 1
ATOM 4588 N N . GLY A 1 620 ? -20.593 -6.592 1.164 1.00 98.06 620 GLY A N 1
ATOM 4589 C CA . GLY A 1 620 ? -19.848 -7.766 0.708 1.00 98.06 620 GLY A CA 1
ATOM 4590 C C . GLY A 1 620 ? -19.328 -8.634 1.853 1.00 98.06 620 GLY A C 1
ATOM 4591 O O . GLY A 1 620 ? -19.502 -9.850 1.837 1.00 98.06 620 GLY A O 1
ATOM 4592 N N . HIS A 1 621 ? -18.750 -8.012 2.882 1.00 98.19 621 HIS A N 1
ATOM 4593 C CA . HIS A 1 621 ? -18.317 -8.719 4.088 1.00 98.19 621 HIS A CA 1
ATOM 4594 C C . HIS A 1 621 ? -19.502 -9.362 4.826 1.00 98.19 621 HIS A C 1
ATOM 4596 O O . HIS A 1 621 ? -19.484 -10.558 5.122 1.00 98.19 621 HIS A O 1
ATOM 4602 N N . ARG A 1 622 ? -20.576 -8.595 5.060 1.00 98.31 622 ARG A N 1
ATOM 4603 C CA . ARG A 1 622 ? -21.779 -9.079 5.745 1.00 98.31 622 ARG A CA 1
ATOM 4604 C C . ARG A 1 622 ? -22.455 -10.216 4.986 1.00 98.31 622 ARG A C 1
ATOM 4606 O O . ARG A 1 622 ? -22.935 -11.140 5.631 1.00 98.31 622 ARG A O 1
ATOM 4613 N N . ALA A 1 623 ? -22.448 -10.192 3.652 1.00 98.50 623 ALA A N 1
ATOM 4614 C CA . ALA A 1 623 ? -23.002 -11.263 2.825 1.00 98.50 623 ALA A CA 1
ATOM 4615 C C . ALA A 1 623 ? -22.395 -12.628 3.163 1.00 98.50 623 ALA A C 1
ATOM 4617 O O . ALA A 1 623 ? -23.119 -13.612 3.276 1.00 98.50 623 ALA A O 1
ATOM 4618 N N . VAL A 1 624 ? -21.076 -12.681 3.370 1.00 98.62 624 VAL A N 1
ATOM 4619 C CA . VAL A 1 624 ? -20.382 -13.920 3.740 1.00 98.62 624 VAL A CA 1
ATOM 4620 C C . VAL A 1 624 ? -20.759 -14.360 5.151 1.00 98.62 624 VAL A C 1
ATOM 4622 O O . VAL A 1 624 ? -20.953 -15.549 5.369 1.00 98.62 624 VAL A O 1
ATOM 4625 N N . LEU A 1 625 ? -20.920 -13.426 6.094 1.00 98.25 625 LEU A N 1
ATOM 4626 C CA . LEU A 1 625 ? -21.352 -13.751 7.458 1.00 98.25 625 LEU A CA 1
ATOM 4627 C C . LEU A 1 625 ? -22.790 -14.285 7.502 1.00 98.25 625 LEU A C 1
ATOM 4629 O O . LEU A 1 625 ? -23.054 -15.252 8.208 1.00 98.25 625 LEU A O 1
ATOM 4633 N N . GLU A 1 626 ? -23.709 -13.696 6.734 1.00 98.31 626 GLU A N 1
ATOM 4634 C CA . GLU A 1 626 ? -25.081 -14.210 6.587 1.00 98.31 626 GLU A CA 1
ATOM 4635 C C . GLU A 1 626 ? -25.077 -15.593 5.924 1.00 98.31 626 GLU A C 1
ATOM 4637 O O . GLU A 1 626 ? -25.778 -16.502 6.364 1.00 98.31 626 GLU A O 1
ATOM 4642 N N . ALA A 1 627 ? -24.232 -15.785 4.904 1.00 98.25 627 ALA A N 1
ATOM 4643 C CA . ALA A 1 627 ? -24.069 -17.088 4.275 1.00 98.25 627 ALA A CA 1
ATOM 4644 C C . ALA A 1 627 ? -23.521 -18.129 5.260 1.00 98.25 627 ALA A C 1
ATOM 4646 O O . ALA A 1 627 ? -24.026 -19.245 5.307 1.00 98.25 627 ALA A O 1
ATOM 4647 N N . ALA A 1 628 ? -22.525 -17.763 6.069 1.00 97.38 628 ALA A N 1
ATOM 4648 C CA . ALA A 1 628 ? -21.929 -18.631 7.078 1.00 97.38 628 ALA A CA 1
ATOM 4649 C C . ALA A 1 628 ? -22.889 -18.965 8.220 1.00 97.38 628 ALA A C 1
ATOM 4651 O O . ALA A 1 628 ? -22.864 -20.081 8.726 1.00 97.38 628 ALA A O 1
ATOM 4652 N N . HIS A 1 629 ? -23.753 -18.023 8.601 1.00 97.06 629 HIS A N 1
ATOM 4653 C CA . HIS A 1 629 ? -24.786 -18.257 9.604 1.00 97.06 629 HIS A CA 1
ATOM 4654 C C . HIS A 1 629 ? -25.807 -19.311 9.150 1.00 97.06 629 HIS A C 1
ATOM 4656 O O . HIS A 1 629 ? -26.230 -20.146 9.946 1.00 97.06 629 HIS A O 1
ATOM 4662 N N . GLU A 1 630 ? -26.191 -19.288 7.872 1.00 97.25 630 GLU A N 1
ATOM 4663 C CA . GLU A 1 630 ? -27.187 -20.209 7.310 1.00 97.25 630 GLU A CA 1
ATOM 4664 C C . GLU A 1 630 ? -26.579 -21.532 6.811 1.00 97.25 630 GLU A C 1
ATOM 4666 O O . GLU A 1 630 ? -27.260 -22.561 6.774 1.00 97.25 630 GLU A O 1
ATOM 4671 N N . TYR A 1 631 ? -25.303 -21.533 6.423 1.00 97.19 631 TYR A N 1
ATOM 4672 C CA . TYR A 1 631 ? -24.622 -22.714 5.905 1.00 97.19 631 TYR A CA 1
ATOM 4673 C C . TYR A 1 631 ? -24.200 -23.664 7.032 1.00 97.19 631 TYR A C 1
ATOM 4675 O O . TYR A 1 631 ? -23.444 -23.316 7.931 1.00 97.19 631 TYR A O 1
ATOM 4683 N N . GLN A 1 632 ? -24.655 -24.915 6.963 1.00 94.50 632 GLN A N 1
ATOM 4684 C CA . GLN A 1 632 ? -24.535 -25.879 8.067 1.00 94.50 632 GLN A CA 1
ATOM 4685 C C . GLN A 1 632 ? -23.253 -26.733 8.042 1.00 94.50 632 GLN A C 1
ATOM 4687 O O . GLN A 1 632 ? -23.226 -27.823 8.616 1.00 94.50 632 GLN A O 1
ATOM 4692 N N . LYS A 1 633 ? -22.203 -26.300 7.338 1.00 94.44 633 LYS A N 1
ATOM 4693 C CA . LYS A 1 633 ? -20.915 -27.015 7.257 1.00 94.44 633 LYS A CA 1
ATOM 4694 C C . LYS A 1 633 ? -19.749 -26.045 7.438 1.00 94.44 633 LYS A C 1
ATOM 4696 O O . LYS A 1 633 ? -19.918 -24.834 7.329 1.00 94.44 633 LYS A O 1
ATOM 4701 N N . PHE A 1 634 ? -18.556 -26.590 7.677 1.00 95.44 634 PHE A N 1
ATOM 4702 C CA . PHE A 1 634 ? -17.336 -25.793 7.791 1.00 95.44 634 PHE A CA 1
ATOM 4703 C C . PHE A 1 634 ? -17.016 -25.037 6.495 1.00 95.44 634 PHE A C 1
ATOM 4705 O O . PHE A 1 634 ? -17.221 -25.547 5.390 1.00 95.44 634 PHE A O 1
ATOM 4712 N N . PHE A 1 635 ? -16.501 -23.815 6.647 1.00 96.88 635 PHE A N 1
ATOM 4713 C CA . PHE A 1 635 ? -15.920 -23.055 5.540 1.00 96.88 635 PHE A CA 1
ATOM 4714 C C . PHE A 1 635 ? -14.519 -23.565 5.213 1.00 96.88 635 PHE A C 1
ATOM 4716 O O . PHE A 1 635 ? -14.242 -23.900 4.061 1.00 96.88 635 PHE A O 1
ATOM 4723 N N . ALA A 1 636 ? -13.676 -23.666 6.240 1.00 95.00 636 ALA A N 1
ATOM 4724 C CA . ALA A 1 636 ? -12.337 -24.217 6.153 1.00 95.00 636 ALA A CA 1
ATOM 4725 C C . ALA A 1 636 ? -12.361 -25.745 5.961 1.00 95.00 636 ALA A C 1
ATOM 4727 O O . ALA A 1 636 ? -13.293 -26.419 6.409 1.00 95.00 636 ALA A O 1
ATOM 4728 N N . PRO A 1 637 ? -11.342 -26.314 5.296 1.00 93.94 637 PRO A N 1
ATOM 4729 C CA . PRO A 1 637 ? -11.172 -27.755 5.253 1.00 93.94 637 PRO A CA 1
ATOM 4730 C C . PRO A 1 637 ? -10.728 -28.265 6.626 1.00 93.94 637 PRO A C 1
ATOM 4732 O O . PRO A 1 637 ? -9.761 -27.761 7.187 1.00 93.94 637 PRO A O 1
ATOM 4735 N N . GLU A 1 638 ? -11.368 -29.322 7.116 1.00 92.50 638 GLU A N 1
ATOM 4736 C CA . GLU A 1 638 ? -11.060 -29.899 8.427 1.00 92.50 638 GLU A CA 1
ATOM 4737 C C . GLU A 1 638 ? -10.578 -31.344 8.295 1.00 92.50 638 GLU A C 1
ATOM 4739 O O . GLU A 1 638 ? -11.132 -32.147 7.536 1.00 92.50 638 GLU A O 1
ATOM 4744 N N . ILE A 1 639 ? -9.545 -31.698 9.060 1.00 92.62 639 ILE A N 1
ATOM 4745 C CA . ILE A 1 639 ? -9.105 -33.084 9.243 1.00 92.62 639 ILE A CA 1
ATOM 4746 C C . ILE A 1 639 ? -9.307 -33.424 10.710 1.00 92.62 639 ILE A C 1
ATOM 4748 O O . ILE A 1 639 ? -8.657 -32.867 11.588 1.00 92.62 639 ILE A O 1
ATOM 4752 N N . THR A 1 640 ? -10.208 -34.363 10.966 1.00 91.31 640 THR A N 1
ATOM 4753 C CA . THR A 1 640 ? -10.554 -34.797 12.321 1.00 91.31 640 THR A CA 1
ATOM 4754 C C . THR A 1 640 ? -10.407 -36.310 12.438 1.00 91.31 640 THR A C 1
ATOM 4756 O O . THR A 1 640 ? -10.284 -37.013 11.432 1.00 91.31 640 THR A O 1
ATOM 4759 N N . ALA A 1 641 ? -10.509 -36.840 13.658 1.00 88.19 641 ALA A N 1
ATOM 4760 C CA . ALA A 1 641 ? -10.592 -38.285 13.875 1.00 88.19 641 ALA A CA 1
ATOM 4761 C C . ALA A 1 641 ? -11.781 -38.934 13.132 1.00 88.19 641 ALA A C 1
ATOM 4763 O O . ALA A 1 641 ? -11.711 -40.101 12.760 1.00 88.19 641 ALA A O 1
ATOM 4764 N N . ALA A 1 642 ? -12.852 -38.172 12.874 1.00 89.19 642 ALA A N 1
AT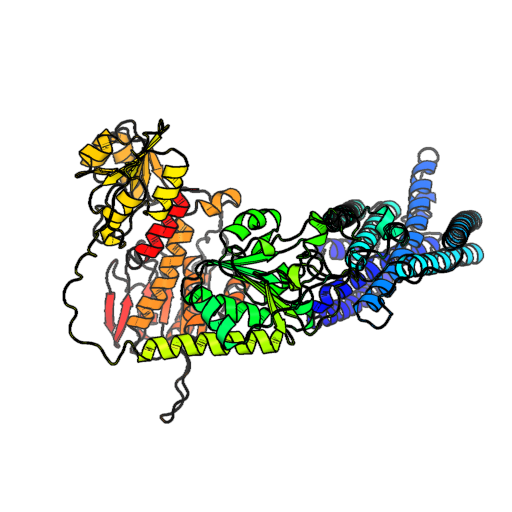OM 4765 C CA . ALA A 1 642 ? -14.040 -38.626 12.152 1.00 89.19 642 ALA A CA 1
ATOM 4766 C C . ALA A 1 642 ? -13.898 -38.563 10.616 1.00 89.19 642 ALA A C 1
ATOM 4768 O O . ALA A 1 642 ? -14.839 -38.906 9.903 1.00 89.19 642 ALA A O 1
ATOM 4769 N N . GLY A 1 643 ? -12.746 -38.126 10.096 1.00 91.75 643 GLY A N 1
ATOM 4770 C CA . GLY A 1 643 ? -12.462 -38.058 8.664 1.00 91.75 643 GLY A CA 1
ATOM 4771 C C . GLY A 1 643 ? -12.122 -36.654 8.166 1.00 91.75 643 GLY A C 1
ATOM 4772 O O . GLY A 1 643 ? -11.915 -35.715 8.940 1.00 91.75 643 GLY A O 1
ATOM 4773 N N . LYS A 1 644 ? -12.036 -36.541 6.835 1.00 92.38 644 LYS A N 1
ATOM 4774 C CA . LYS A 1 644 ? -11.660 -35.322 6.113 1.00 92.38 644 LYS A CA 1
ATOM 4775 C C . LYS A 1 644 ? -12.897 -34.630 5.549 1.00 92.38 644 LYS A C 1
ATOM 4777 O O . LYS A 1 644 ? -13.632 -35.224 4.762 1.00 92.38 644 LYS A O 1
ATOM 4782 N N . TYR A 1 645 ? -13.066 -33.361 5.891 1.00 93.31 645 TYR A N 1
ATOM 4783 C CA . TYR A 1 645 ? -14.148 -32.510 5.415 1.00 93.31 645 TYR A CA 1
ATOM 4784 C C . TYR A 1 645 ? -13.583 -31.488 4.417 1.00 93.31 645 TYR A C 1
ATOM 4786 O O . TYR A 1 645 ? -12.632 -30.776 4.746 1.00 93.31 645 TYR A O 1
ATOM 4794 N N . PRO A 1 646 ? -14.091 -31.447 3.171 1.00 93.50 646 PRO A N 1
ATOM 4795 C CA . PRO A 1 646 ? -13.597 -30.522 2.156 1.00 93.50 646 PRO A CA 1
ATOM 4796 C C . PRO A 1 646 ? -13.982 -29.071 2.488 1.00 93.50 646 PRO A C 1
ATOM 4798 O O . PRO A 1 646 ? -14.955 -28.859 3.213 1.00 93.50 646 PRO A O 1
ATOM 4801 N N . PRO A 1 647 ? -13.265 -28.081 1.926 1.00 95.81 647 PRO A N 1
ATOM 4802 C CA . PRO A 1 647 ? -13.608 -26.680 2.129 1.00 95.81 647 PRO A CA 1
ATOM 4803 C C . PRO A 1 647 ? -14.941 -26.343 1.453 1.00 95.81 647 PRO A C 1
ATOM 4805 O O . PRO A 1 647 ? -15.301 -26.937 0.428 1.00 95.81 647 PRO A O 1
ATOM 4808 N N . CYS A 1 648 ? -15.638 -25.344 1.989 1.00 97.69 648 CYS A N 1
ATOM 4809 C CA . CYS A 1 648 ? -16.796 -24.743 1.339 1.00 97.69 648 CYS A CA 1
ATOM 4810 C C . CYS A 1 648 ? -16.383 -24.110 0.008 1.00 97.69 648 CYS A C 1
ATOM 4812 O O . CYS A 1 648 ? -15.373 -23.409 -0.067 1.00 97.69 648 CYS A O 1
ATOM 4814 N N . ARG A 1 649 ? -17.174 -24.324 -1.045 1.00 98.50 649 ARG A N 1
ATOM 4815 C CA . ARG A 1 649 ? -16.941 -23.716 -2.359 1.00 98.50 649 ARG A CA 1
ATOM 4816 C C . ARG A 1 649 ? -17.871 -22.533 -2.570 1.00 98.50 649 ARG A C 1
ATOM 4818 O O . ARG A 1 649 ? -19.086 -22.710 -2.653 1.00 98.50 649 ARG A O 1
ATOM 4825 N N . VAL A 1 650 ? -17.303 -21.341 -2.705 1.00 98.69 650 VAL A N 1
ATOM 4826 C CA . VAL A 1 650 ? -18.052 -20.088 -2.863 1.00 98.69 650 VAL A CA 1
ATOM 4827 C C . VAL A 1 650 ? -17.878 -19.564 -4.284 1.00 98.69 650 VAL A C 1
ATOM 4829 O O . VAL A 1 650 ? -16.753 -19.441 -4.763 1.00 98.69 650 VAL A O 1
ATOM 4832 N N . MET A 1 651 ? -18.979 -19.239 -4.959 1.00 98.50 651 MET A N 1
ATOM 4833 C CA . MET A 1 651 ? -18.967 -18.521 -6.234 1.00 98.50 651 MET A CA 1
ATOM 4834 C C . MET A 1 651 ? -19.396 -17.071 -6.025 1.00 98.50 651 MET A C 1
ATOM 4836 O O . MET A 1 651 ? -20.478 -16.825 -5.500 1.00 98.50 651 MET A O 1
ATOM 4840 N N . VAL A 1 652 ? -18.582 -16.119 -6.474 1.00 98.62 652 VAL A N 1
ATOM 4841 C CA . VAL A 1 652 ? -18.898 -14.686 -6.429 1.00 98.62 652 VAL A CA 1
ATOM 4842 C C . VAL A 1 652 ? -19.112 -14.160 -7.849 1.00 98.62 652 VAL A C 1
ATOM 4844 O O . VAL A 1 652 ? -18.215 -14.239 -8.687 1.00 98.62 652 VAL A O 1
ATOM 4847 N N . LEU A 1 653 ? -20.308 -13.638 -8.130 1.00 97.31 653 LEU A N 1
ATOM 4848 C CA . LEU A 1 653 ? -20.671 -13.072 -9.433 1.00 97.31 653 LEU A CA 1
ATOM 4849 C C . LEU A 1 653 ? -20.733 -11.543 -9.351 1.00 97.31 653 LEU A C 1
ATOM 4851 O O . LEU A 1 653 ? -21.684 -10.971 -8.813 1.00 97.31 653 LEU A O 1
ATOM 4855 N N . GLY A 1 654 ? -19.716 -10.904 -9.925 1.00 94.62 654 GLY A N 1
ATOM 4856 C CA . GLY A 1 654 ? -19.394 -9.488 -9.788 1.00 94.62 654 GLY A CA 1
ATOM 4857 C C . GLY A 1 654 ? -18.204 -9.295 -8.848 1.00 94.62 654 GLY A C 1
ATOM 4858 O O . GLY A 1 654 ? -18.259 -9.670 -7.683 1.00 94.62 654 GLY A O 1
ATOM 4859 N N . ALA A 1 655 ? -17.133 -8.672 -9.339 1.00 94.19 655 ALA A N 1
ATOM 4860 C CA . ALA A 1 655 ? -15.905 -8.377 -8.597 1.00 94.19 655 ALA A CA 1
ATOM 4861 C C . ALA A 1 655 ? -15.680 -6.856 -8.497 1.00 94.19 655 ALA A C 1
ATOM 4863 O O . ALA A 1 655 ? -14.582 -6.330 -8.658 1.00 94.19 655 ALA A O 1
ATOM 4864 N N . GLY A 1 656 ? -16.764 -6.119 -8.232 1.00 92.06 656 GLY A N 1
ATOM 4865 C CA . GLY A 1 656 ? -16.691 -4.750 -7.714 1.00 92.06 656 GLY A CA 1
ATOM 4866 C C . GLY A 1 656 ? -16.300 -4.727 -6.230 1.00 92.06 656 GLY A C 1
ATOM 4867 O O . GLY A 1 656 ? -15.913 -5.742 -5.661 1.00 92.06 656 GLY A O 1
ATOM 4868 N N . VAL A 1 657 ? -16.467 -3.583 -5.560 1.00 94.19 657 VAL A N 1
ATOM 4869 C CA . VAL A 1 657 ? -16.061 -3.412 -4.148 1.00 94.19 657 VAL A CA 1
ATOM 4870 C C . VAL A 1 657 ? -16.716 -4.435 -3.206 1.00 94.19 657 VAL A C 1
ATOM 4872 O O . VAL A 1 657 ? -16.028 -5.041 -2.387 1.00 94.19 657 VAL A O 1
ATOM 4875 N N . ALA A 1 658 ? -18.026 -4.677 -3.345 1.00 96.62 658 ALA A N 1
ATOM 4876 C CA . ALA A 1 658 ? -18.729 -5.694 -2.556 1.00 96.62 658 ALA A CA 1
ATOM 4877 C C . ALA A 1 658 ? -18.250 -7.117 -2.885 1.00 96.62 658 ALA A C 1
ATOM 4879 O O . ALA A 1 658 ? -18.036 -7.920 -1.982 1.00 96.62 658 ALA A O 1
ATOM 4880 N N . GLY A 1 659 ? -18.039 -7.413 -4.169 1.00 97.62 659 GLY A N 1
ATOM 4881 C CA . GLY A 1 659 ? -17.545 -8.709 -4.628 1.00 97.62 659 GLY A CA 1
ATOM 4882 C C . GLY A 1 659 ? -16.161 -9.034 -4.077 1.00 97.62 659 GLY A C 1
ATOM 4883 O O . GLY A 1 659 ? -15.970 -10.084 -3.477 1.00 97.62 659 GLY A O 1
ATOM 4884 N N . LEU A 1 660 ? -15.213 -8.102 -4.186 1.00 97.44 660 LEU A N 1
ATOM 4885 C CA . LEU A 1 660 ? -13.861 -8.262 -3.640 1.00 97.44 660 LEU A CA 1
ATOM 4886 C C . LEU A 1 660 ? -13.868 -8.401 -2.114 1.00 97.44 660 LEU A C 1
ATOM 4888 O O . LEU A 1 660 ? -13.132 -9.223 -1.572 1.00 97.44 660 LEU A O 1
ATOM 4892 N N . ALA A 1 661 ? -14.729 -7.658 -1.411 1.00 97.62 661 ALA A N 1
ATOM 4893 C CA . ALA A 1 661 ? -14.897 -7.819 0.032 1.00 97.62 661 ALA A CA 1
ATOM 4894 C C . ALA A 1 661 ? -15.455 -9.205 0.400 1.00 97.62 661 ALA A C 1
ATOM 4896 O O . ALA A 1 661 ? -14.981 -9.820 1.359 1.00 97.62 661 ALA A O 1
ATOM 4897 N N . ALA A 1 662 ? -16.413 -9.720 -0.376 1.00 98.50 662 ALA A N 1
ATOM 4898 C CA . ALA A 1 662 ? -16.942 -11.068 -0.203 1.00 98.50 662 ALA A CA 1
ATOM 4899 C C . ALA A 1 662 ? -15.874 -12.138 -0.489 1.00 98.50 662 ALA A C 1
ATOM 4901 O O . ALA A 1 662 ? -15.730 -13.072 0.296 1.00 98.50 662 ALA A O 1
ATOM 4902 N N . ILE A 1 663 ? -15.072 -11.974 -1.549 1.00 98.31 663 ILE A N 1
ATOM 4903 C CA . ILE A 1 663 ? -13.953 -12.874 -1.872 1.00 98.31 663 ILE A CA 1
ATOM 4904 C C . ILE A 1 663 ? -12.959 -12.914 -0.713 1.00 98.31 663 ILE A C 1
ATOM 4906 O O . ILE A 1 663 ? -12.718 -13.984 -0.164 1.00 98.31 663 ILE A O 1
ATOM 4910 N N . GLY A 1 664 ? -12.441 -11.758 -0.287 1.00 96.31 664 GLY A N 1
ATOM 4911 C CA . GLY A 1 664 ? -11.469 -11.690 0.805 1.00 96.31 664 GLY A CA 1
ATOM 4912 C C . GLY A 1 664 ? -11.996 -12.287 2.108 1.00 96.31 664 GLY A C 1
ATOM 4913 O O . GLY A 1 664 ? -11.294 -13.044 2.773 1.00 96.31 664 GLY A O 1
ATOM 4914 N N . THR A 1 665 ? -13.261 -12.011 2.442 1.00 98.25 665 THR A N 1
ATOM 4915 C CA . THR A 1 665 ? -13.888 -12.554 3.654 1.00 98.25 665 THR A CA 1
ATOM 4916 C C . THR A 1 665 ? -14.047 -14.075 3.561 1.00 98.25 665 THR A C 1
ATOM 4918 O O . THR A 1 665 ? -13.648 -14.787 4.478 1.00 98.25 665 THR A O 1
ATOM 4921 N N . ALA A 1 666 ? -14.559 -14.604 2.447 1.00 98.25 666 ALA A N 1
ATOM 4922 C CA . ALA A 1 666 ? -14.730 -16.046 2.267 1.00 98.25 666 ALA A CA 1
ATOM 4923 C C . ALA A 1 666 ? -13.386 -16.801 2.238 1.00 98.25 666 ALA A C 1
ATOM 4925 O O . ALA A 1 666 ? -13.273 -17.850 2.874 1.00 98.25 666 ALA A O 1
ATOM 4926 N N . VAL A 1 667 ? -12.355 -16.247 1.586 1.00 97.62 667 VAL A N 1
ATOM 4927 C CA . VAL A 1 667 ? -10.988 -16.801 1.608 1.00 97.62 667 VAL A CA 1
ATOM 4928 C C . VAL A 1 667 ? -10.434 -16.814 3.033 1.00 97.62 667 VAL A C 1
ATOM 4930 O O . VAL A 1 667 ? -9.879 -17.825 3.456 1.00 97.62 667 VAL A O 1
ATOM 4933 N N . SER A 1 668 ? -10.630 -15.739 3.806 1.00 95.88 668 SER A N 1
ATOM 4934 C CA . SER A 1 668 ? -10.163 -15.674 5.200 1.00 95.88 668 SER A CA 1
ATOM 4935 C C . SER A 1 668 ? -10.835 -16.700 6.123 1.00 95.88 668 SER A C 1
ATOM 4937 O O . SER A 1 668 ? -10.217 -17.154 7.081 1.00 95.88 668 SER A O 1
ATOM 4939 N N . LEU A 1 669 ? -12.062 -17.126 5.801 1.00 96.88 669 LEU A N 1
ATOM 4940 C CA . LEU A 1 669 ? -12.762 -18.221 6.484 1.00 96.88 669 LEU A CA 1
ATOM 4941 C C . LEU A 1 669 ? -12.321 -19.621 6.011 1.00 96.88 669 LEU A C 1
ATOM 4943 O O . LEU A 1 669 ? -12.848 -20.620 6.496 1.00 96.88 669 LEU A O 1
ATOM 4947 N N . GLY A 1 670 ? -11.377 -19.714 5.068 1.00 93.56 670 GLY A N 1
ATOM 4948 C CA . GLY A 1 670 ? -10.829 -20.972 4.554 1.00 93.56 670 GLY A CA 1
ATOM 4949 C C . GLY A 1 670 ? -11.604 -21.594 3.386 1.00 93.56 670 GLY A C 1
ATOM 4950 O O . GLY A 1 670 ? -11.338 -22.744 3.032 1.00 93.56 670 GLY A O 1
ATOM 4951 N N . ALA A 1 671 ? -12.544 -20.865 2.778 1.00 97.50 671 ALA A N 1
ATOM 4952 C CA . ALA A 1 671 ? -13.309 -21.358 1.636 1.00 97.50 671 ALA A CA 1
ATOM 4953 C C . ALA A 1 671 ? -12.500 -21.342 0.324 1.00 97.50 671 ALA A C 1
ATOM 4955 O O . ALA A 1 671 ? -11.647 -20.485 0.098 1.00 97.50 671 ALA A O 1
ATOM 4956 N N . GLU A 1 672 ? -12.831 -22.250 -0.598 1.00 97.94 672 GLU A N 1
ATOM 4957 C CA . GLU A 1 672 ? -12.376 -22.169 -1.988 1.00 97.94 672 GLU A CA 1
ATOM 4958 C C . GLU A 1 672 ? -13.289 -21.203 -2.750 1.00 97.94 672 GLU A C 1
ATOM 4960 O O . GLU A 1 672 ? -14.446 -21.523 -3.040 1.00 97.94 672 GLU A O 1
ATOM 4965 N N . VAL A 1 673 ? -12.769 -20.027 -3.098 1.00 98.38 673 VAL A N 1
ATOM 4966 C CA . VAL A 1 673 ? -13.553 -18.989 -3.775 1.00 98.38 673 VAL A CA 1
ATOM 4967 C C . VAL A 1 673 ? -13.259 -18.970 -5.269 1.00 98.38 673 VAL A C 1
ATOM 4969 O O . VAL A 1 673 ? -12.104 -18.967 -5.691 1.00 98.38 673 VAL A O 1
ATOM 4972 N N . ARG A 1 674 ? -14.314 -18.928 -6.079 1.00 97.94 674 ARG A N 1
ATOM 4973 C CA . ARG A 1 674 ? -14.260 -18.715 -7.527 1.00 97.94 674 ARG A CA 1
ATOM 4974 C C . ARG A 1 674 ? -15.033 -17.450 -7.857 1.00 97.94 674 ARG A C 1
ATOM 4976 O O . ARG A 1 674 ? -16.112 -17.249 -7.303 1.00 97.94 674 ARG A O 1
ATOM 4983 N N . ALA A 1 675 ? -14.520 -16.613 -8.745 1.00 97.69 675 ALA A N 1
ATOM 4984 C CA . ALA A 1 675 ? -15.201 -15.375 -9.091 1.00 97.69 675 ALA A CA 1
ATOM 4985 C C . ALA A 1 675 ? -15.168 -15.074 -10.584 1.00 97.69 675 ALA A C 1
ATOM 4987 O O . ALA A 1 675 ? -14.278 -15.520 -11.308 1.00 97.69 675 ALA A O 1
ATOM 4988 N N . TRP A 1 676 ? -16.166 -14.301 -11.001 1.00 95.31 676 TRP A N 1
ATOM 4989 C CA . TRP A 1 676 ? -16.321 -13.817 -12.362 1.00 95.31 676 TRP A CA 1
ATOM 4990 C C . TRP A 1 676 ? -16.895 -12.403 -12.360 1.00 95.31 676 TRP A C 1
ATOM 4992 O O . TRP A 1 676 ? -17.781 -12.079 -11.567 1.00 95.31 676 TRP A O 1
ATOM 5002 N N . ASP A 1 677 ? -16.425 -11.575 -13.283 1.00 92.69 677 ASP A N 1
ATOM 5003 C CA . ASP A 1 677 ? -16.964 -10.258 -13.612 1.00 92.69 677 ASP A CA 1
ATOM 5004 C C . ASP A 1 677 ? -16.963 -10.119 -15.140 1.00 92.69 677 ASP A C 1
ATOM 5006 O O . ASP A 1 677 ? -16.211 -10.783 -15.850 1.00 92.69 677 ASP A O 1
ATOM 5010 N N . VAL A 1 678 ? -17.837 -9.262 -15.655 1.00 86.19 678 VAL A N 1
ATOM 5011 C CA . VAL A 1 678 ? -17.901 -8.946 -17.089 1.00 86.19 678 VAL A CA 1
ATOM 5012 C C . VAL A 1 678 ? -16.691 -8.130 -17.549 1.00 86.19 678 VAL A C 1
ATOM 5014 O O . VAL A 1 678 ? -16.360 -8.116 -18.732 1.00 86.19 678 VAL A O 1
ATOM 5017 N N . ARG A 1 679 ? -16.027 -7.447 -16.614 1.00 84.44 679 ARG A N 1
ATOM 5018 C CA . ARG A 1 679 ? -14.730 -6.803 -16.809 1.00 84.44 679 ARG A CA 1
ATOM 5019 C C . ARG A 1 679 ? -13.638 -7.798 -16.454 1.00 84.44 679 ARG A C 1
ATOM 5021 O O . ARG A 1 679 ? -13.774 -8.532 -15.479 1.00 84.44 679 ARG A O 1
ATOM 5028 N N . ASP A 1 680 ? -12.534 -7.755 -17.186 1.00 84.69 680 ASP A N 1
ATOM 5029 C CA . ASP A 1 680 ? -11.363 -8.534 -16.810 1.00 84.69 680 ASP A CA 1
ATOM 5030 C C . ASP A 1 680 ? -10.680 -7.895 -15.593 1.00 84.69 680 ASP A C 1
ATOM 5032 O O . ASP A 1 680 ? -10.049 -6.841 -15.681 1.00 84.69 680 ASP A O 1
ATOM 5036 N N . VAL A 1 681 ? -10.911 -8.496 -14.428 1.00 89.31 681 VAL A N 1
ATOM 5037 C CA . VAL A 1 681 ? -10.327 -8.107 -13.137 1.00 89.31 681 VAL A CA 1
ATOM 5038 C C . VAL A 1 681 ? -9.710 -9.324 -12.445 1.00 89.31 681 VAL A C 1
ATOM 5040 O O . VAL A 1 681 ? -9.672 -9.387 -11.213 1.00 89.31 681 VAL A O 1
ATOM 5043 N N . SER A 1 682 ? -9.237 -10.296 -13.235 1.00 90.62 682 SER A N 1
ATOM 5044 C CA . SER A 1 682 ? -8.618 -11.534 -12.751 1.00 90.62 682 SER A CA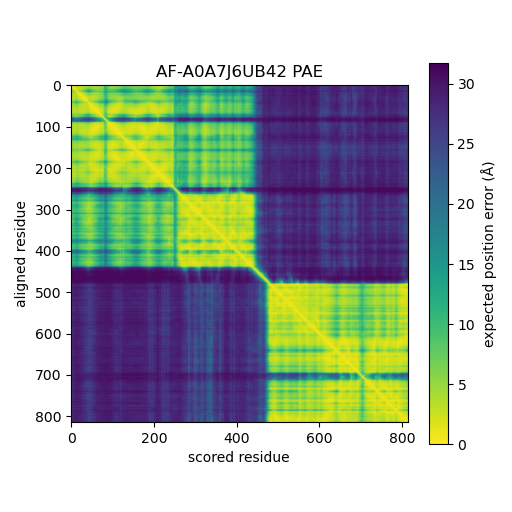 1
ATOM 5045 C C . SER A 1 682 ? -7.529 -11.262 -11.717 1.00 90.62 682 SER A C 1
ATOM 5047 O O . SER A 1 682 ? -7.565 -11.844 -10.638 1.00 90.62 682 SER A O 1
ATOM 5049 N N . ASP A 1 683 ? -6.651 -10.289 -11.974 1.00 88.19 683 ASP A N 1
ATOM 5050 C CA . ASP A 1 683 ? -5.540 -9.935 -11.082 1.00 88.19 683 ASP A CA 1
ATOM 5051 C C . ASP A 1 683 ? -6.027 -9.510 -9.683 1.00 88.19 683 ASP A C 1
ATOM 5053 O O . ASP A 1 683 ? -5.411 -9.828 -8.661 1.00 88.19 683 ASP A O 1
ATOM 5057 N N . GLN A 1 684 ? -7.168 -8.813 -9.602 1.00 88.12 684 GLN A N 1
ATOM 5058 C CA . GLN A 1 684 ? -7.759 -8.400 -8.322 1.00 88.12 684 GLN A CA 1
ATOM 5059 C C . GLN A 1 684 ? -8.386 -9.587 -7.586 1.00 88.12 684 GLN A C 1
ATOM 5061 O O . GLN A 1 684 ? -8.310 -9.672 -6.365 1.00 88.12 684 GLN A O 1
ATOM 5066 N N . VAL A 1 685 ? -8.995 -10.520 -8.315 1.00 91.31 685 VAL A N 1
ATOM 5067 C CA . VAL A 1 685 ? -9.567 -11.740 -7.732 1.00 91.31 685 VAL A CA 1
ATOM 5068 C C . VAL A 1 685 ? -8.461 -12.658 -7.211 1.00 91.31 685 VAL A C 1
ATOM 5070 O O . VAL A 1 685 ? -8.550 -13.147 -6.083 1.00 91.31 685 VAL A O 1
ATOM 5073 N N . GLU A 1 686 ? -7.413 -12.862 -8.005 1.00 91.44 686 GLU A N 1
ATOM 5074 C CA . GLU A 1 686 ? -6.291 -13.747 -7.687 1.00 91.44 686 GLU A CA 1
ATOM 5075 C C . GLU A 1 686 ? -5.430 -13.196 -6.548 1.00 91.44 686 GLU A C 1
ATOM 5077 O O . GLU A 1 686 ? -5.066 -13.944 -5.639 1.00 91.44 686 GLU A O 1
ATOM 5082 N N . SER A 1 687 ? -5.184 -11.881 -6.510 1.00 84.81 687 SER A N 1
ATOM 5083 C CA . SER A 1 687 ? -4.474 -11.243 -5.386 1.00 84.81 687 SER A CA 1
ATOM 5084 C C . SER A 1 687 ? -5.220 -11.356 -4.052 1.00 84.81 687 SER A C 1
ATOM 5086 O O . SER A 1 687 ? -4.587 -11.404 -2.997 1.00 84.81 687 SER A O 1
ATOM 5088 N N . MET A 1 688 ? -6.551 -11.473 -4.085 1.00 85.81 688 MET A N 1
ATOM 5089 C CA . MET A 1 688 ? -7.388 -11.728 -2.906 1.00 85.81 688 MET A CA 1
ATOM 5090 C C . MET A 1 688 ? -7.478 -13.222 -2.537 1.00 85.81 688 MET A C 1
ATOM 5092 O O . MET A 1 688 ? -8.162 -13.568 -1.574 1.00 85.81 688 MET A O 1
ATOM 5096 N N . GLY A 1 689 ? -6.806 -14.112 -3.279 1.00 86.62 689 GLY A N 1
ATOM 5097 C CA . GLY A 1 689 ? -6.803 -15.563 -3.057 1.00 86.62 689 GLY A CA 1
ATOM 5098 C C . GLY A 1 689 ? -7.978 -16.317 -3.691 1.00 86.62 689 GLY A C 1
ATOM 5099 O O . GLY A 1 689 ? -8.153 -17.508 -3.430 1.00 86.62 689 GLY A O 1
ATOM 5100 N N . GLY A 1 690 ? -8.793 -15.646 -4.511 1.00 93.94 690 GLY A N 1
ATOM 5101 C CA . GLY A 1 690 ? -9.843 -16.278 -5.308 1.00 93.94 690 GLY A CA 1
ATOM 5102 C C . GLY A 1 690 ? -9.307 -16.877 -6.611 1.00 93.94 690 GLY A C 1
ATOM 5103 O O . GLY A 1 690 ? -8.204 -16.571 -7.051 1.00 93.94 690 GLY A O 1
ATOM 5104 N N . LYS A 1 691 ? -10.107 -17.726 -7.260 1.00 96.69 691 LYS A N 1
ATOM 5105 C CA . LYS A 1 691 ? -9.820 -18.270 -8.596 1.00 96.69 691 LYS A CA 1
ATOM 5106 C C . LYS A 1 691 ? -10.702 -17.601 -9.642 1.00 96.69 691 LYS A C 1
ATOM 5108 O O . LYS A 1 691 ? -11.930 -17.656 -9.535 1.00 96.69 691 LYS A O 1
ATOM 5113 N N . TRP A 1 692 ? -10.092 -17.017 -10.664 1.00 95.75 692 TRP A N 1
ATOM 5114 C CA . TRP A 1 692 ? -10.821 -16.507 -11.818 1.00 95.75 692 TRP A CA 1
ATOM 5115 C C . TRP A 1 692 ? -11.330 -17.661 -12.690 1.00 95.75 692 TRP A C 1
ATOM 5117 O O . TRP A 1 692 ? -10.630 -18.655 -12.895 1.00 95.75 692 TRP A O 1
ATOM 5127 N N . PHE A 1 693 ? -12.553 -17.551 -13.202 1.00 93.31 693 PHE A N 1
ATOM 5128 C CA . PHE A 1 693 ? -13.037 -18.426 -14.270 1.00 93.31 693 PHE A CA 1
ATOM 5129 C C . PHE A 1 693 ? -13.526 -17.582 -15.441 1.00 93.31 693 PHE A C 1
ATOM 5131 O O . PHE A 1 693 ? -13.965 -16.458 -15.240 1.00 93.31 693 PHE A O 1
ATOM 5138 N N . SER A 1 694 ? -13.442 -18.104 -16.664 1.00 87.88 694 SER A N 1
ATOM 5139 C CA . SER A 1 694 ? -13.860 -17.405 -17.883 1.00 87.88 694 SER A CA 1
ATOM 5140 C C . SER A 1 694 ? -15.148 -17.992 -18.461 1.00 87.88 694 SER A C 1
ATOM 5142 O O . SER A 1 694 ? -15.480 -19.158 -18.247 1.00 87.88 694 SER A O 1
ATOM 5144 N N . VAL A 1 695 ? -15.877 -17.175 -19.221 1.00 84.75 695 VAL A N 1
ATOM 5145 C CA . VAL A 1 695 ? -16.949 -17.646 -20.107 1.00 84.75 695 VAL A CA 1
ATOM 5146 C C . VAL A 1 695 ? -16.322 -17.895 -21.475 1.00 84.75 695 VAL A C 1
ATOM 5148 O O . VAL A 1 695 ? -15.591 -17.039 -21.970 1.00 84.75 695 VAL A O 1
ATOM 5151 N N . ASP A 1 696 ? -16.598 -19.050 -22.080 1.00 71.69 696 ASP A N 1
ATOM 5152 C CA . ASP A 1 696 ? -16.053 -19.457 -23.384 1.00 71.69 696 ASP A CA 1
ATOM 5153 C C . ASP A 1 696 ? -16.736 -18.702 -24.544 1.00 71.69 696 ASP A C 1
ATOM 5155 O O . ASP A 1 696 ? -17.368 -19.289 -25.421 1.00 71.69 696 ASP A O 1
ATOM 5159 N N . PHE A 1 697 ? -16.660 -17.369 -24.518 1.00 70.25 697 PHE A N 1
ATOM 5160 C CA . PHE A 1 697 ? -17.189 -16.461 -25.534 1.00 70.25 697 PHE A CA 1
ATOM 5161 C C . PHE A 1 697 ? -16.497 -15.092 -25.419 1.00 70.25 697 PHE A C 1
ATOM 5163 O O . PHE A 1 697 ? -16.529 -14.472 -24.357 1.00 70.25 697 PHE A O 1
ATOM 5170 N N . LYS A 1 698 ? -15.860 -14.604 -26.494 1.00 58.53 698 LYS A N 1
ATOM 5171 C CA . LYS A 1 698 ? -15.142 -13.314 -26.494 1.00 58.53 698 LYS A CA 1
ATOM 5172 C C . LYS A 1 698 ? -16.057 -12.174 -26.955 1.00 58.53 698 LYS A C 1
ATOM 5174 O O . LYS A 1 698 ? -16.421 -12.123 -28.124 1.00 58.53 698 LYS A O 1
ATOM 5179 N N . GLU A 1 699 ? -16.368 -11.243 -26.056 1.00 66.38 699 GLU A N 1
ATOM 5180 C CA . GLU A 1 699 ? -17.042 -9.968 -26.346 1.00 66.38 699 GLU A CA 1
ATOM 5181 C C . GLU A 1 699 ? -16.474 -8.874 -25.413 1.00 66.38 699 GLU A C 1
ATOM 5183 O O . GLU A 1 699 ? -16.174 -9.157 -24.253 1.00 66.38 699 GLU A O 1
ATOM 5188 N N . GLU A 1 700 ? -16.287 -7.637 -25.894 1.00 57.41 700 GLU A N 1
ATOM 5189 C CA . GLU A 1 700 ? -15.803 -6.524 -25.057 1.00 57.41 700 GLU A CA 1
ATOM 5190 C C . GLU A 1 700 ? -16.893 -6.047 -24.077 1.00 57.41 700 GLU A C 1
ATOM 5192 O O . GLU A 1 700 ? -17.920 -5.497 -24.479 1.00 57.41 700 GLU A O 1
ATOM 5197 N N . GLY A 1 701 ? -16.663 -6.244 -22.772 1.00 55.59 701 GLY A N 1
ATOM 5198 C CA . GLY A 1 701 ? -17.645 -5.991 -21.706 1.00 55.59 701 GLY A CA 1
ATOM 5199 C C . GLY A 1 701 ? -17.561 -4.631 -20.989 1.00 55.59 701 GLY A C 1
ATOM 5200 O O . GLY A 1 701 ? -18.415 -4.326 -20.149 1.00 55.59 701 GLY A O 1
ATOM 5201 N N . ALA A 1 702 ? -16.550 -3.803 -21.277 1.00 55.38 702 ALA A N 1
ATOM 5202 C CA . ALA A 1 702 ? -16.321 -2.539 -20.571 1.00 55.38 702 ALA A CA 1
ATOM 5203 C C . ALA A 1 702 ? -17.236 -1.404 -21.082 1.00 55.38 702 ALA A C 1
ATOM 5205 O O . ALA A 1 702 ? -17.280 -1.105 -22.274 1.00 55.38 702 ALA A O 1
ATOM 5206 N N . GLY A 1 703 ? -17.971 -0.756 -20.173 1.00 57.25 703 GLY A N 1
ATOM 5207 C CA . GLY A 1 703 ? -18.734 0.472 -20.420 1.00 57.25 703 GLY A CA 1
ATOM 5208 C C . GLY A 1 703 ? -18.001 1.732 -19.933 1.00 57.25 703 GLY A C 1
ATOM 5209 O O . GLY A 1 703 ? -16.878 1.672 -19.430 1.00 57.25 703 GLY A O 1
ATOM 5210 N N . SER A 1 704 ? -18.631 2.905 -20.063 1.00 45.53 704 SER A N 1
ATOM 5211 C CA . SER A 1 704 ? -18.056 4.171 -19.586 1.00 45.53 704 SER A CA 1
ATOM 5212 C C . SER A 1 704 ? -18.106 4.294 -18.051 1.00 45.53 704 SER A C 1
ATOM 5214 O O . SER A 1 704 ? -19.033 3.819 -17.393 1.00 45.53 704 SER A O 1
ATOM 5216 N N . GLY A 1 705 ? -17.089 4.929 -17.453 1.00 53.34 705 GLY A N 1
ATOM 5217 C CA . GLY A 1 705 ? -17.058 5.229 -16.011 1.00 53.34 705 GLY A CA 1
ATOM 5218 C C . GLY A 1 705 ? -16.853 4.024 -15.076 1.00 53.34 705 GLY A C 1
ATOM 5219 O O . GLY A 1 705 ? -17.211 4.103 -13.903 1.00 53.34 705 GLY A O 1
ATOM 5220 N N . GLY A 1 706 ? -16.307 2.908 -15.575 1.00 52.31 706 GLY A N 1
ATOM 5221 C CA . GLY A 1 706 ? -16.020 1.705 -14.776 1.00 52.31 706 GLY A CA 1
ATOM 5222 C C . GLY A 1 706 ? -17.203 0.743 -14.592 1.00 52.31 706 GLY A C 1
ATOM 5223 O O . GLY A 1 706 ? -17.067 -0.242 -13.860 1.00 52.31 706 GLY A O 1
ATOM 5224 N N . TYR A 1 707 ? -18.337 1.006 -15.251 1.00 58.59 707 TYR A N 1
ATOM 5225 C CA . TYR A 1 707 ? -19.514 0.132 -15.284 1.00 58.59 707 TYR A CA 1
ATOM 5226 C C . TYR A 1 707 ? -19.500 -0.815 -16.493 1.00 58.59 707 TYR A C 1
ATOM 5228 O O . TYR A 1 707 ? -18.816 -0.572 -17.482 1.00 58.59 707 TYR A O 1
ATOM 5236 N N . ALA A 1 708 ? -20.270 -1.897 -16.410 1.00 59.47 708 ALA A N 1
ATOM 5237 C CA . ALA A 1 708 ? -20.424 -2.887 -17.473 1.00 59.47 708 ALA A CA 1
ATOM 5238 C C . ALA A 1 708 ? -21.356 -2.419 -18.606 1.00 59.47 708 ALA A C 1
ATOM 5240 O O . ALA A 1 708 ? -22.354 -1.742 -18.344 1.00 59.47 708 ALA A O 1
ATOM 5241 N N . LYS A 1 709 ? -21.074 -2.833 -19.849 1.00 66.00 709 LYS A N 1
ATOM 5242 C CA . LYS A 1 709 ? -21.992 -2.703 -20.997 1.00 66.00 709 LYS A CA 1
ATOM 5243 C C . LYS A 1 709 ? -22.970 -3.890 -21.041 1.00 66.00 709 LYS A C 1
ATOM 5245 O O . LYS A 1 709 ? -22.665 -4.967 -20.538 1.00 66.00 709 LYS A O 1
ATOM 5250 N N . GLU A 1 710 ? -24.150 -3.699 -21.631 1.00 63.72 710 GLU A N 1
ATOM 5251 C CA . GLU A 1 710 ? -25.093 -4.798 -21.872 1.00 63.72 710 GLU A CA 1
ATOM 5252 C C . GLU A 1 710 ? -24.570 -5.741 -22.968 1.00 63.72 710 GLU A C 1
ATOM 5254 O O . GLU A 1 710 ? -24.192 -5.283 -24.046 1.00 63.72 710 GLU A O 1
ATOM 5259 N N . SER A 1 711 ? -24.530 -7.042 -22.669 1.00 70.12 711 SER A N 1
ATOM 5260 C CA . SER A 1 711 ? -23.949 -8.081 -23.531 1.00 70.12 711 SER A CA 1
ATOM 5261 C C . SER A 1 711 ? -24.926 -8.626 -24.579 1.00 70.12 711 SER A C 1
ATOM 5263 O O . SER A 1 711 ? -26.143 -8.592 -24.371 1.00 70.12 711 SER A O 1
ATOM 5265 N N . SER A 1 712 ? -24.392 -9.199 -25.665 1.00 77.31 712 SER A N 1
ATOM 5266 C CA . SER A 1 712 ? -25.177 -9.906 -26.685 1.00 77.31 712 SER A CA 1
ATOM 5267 C C . SER A 1 712 ? -25.930 -11.128 -26.133 1.00 77.31 712 SER A C 1
ATOM 5269 O O . SER A 1 712 ? -25.537 -11.733 -25.132 1.00 77.31 712 SER A O 1
ATOM 5271 N N . ASP A 1 713 ? -27.006 -11.545 -26.808 1.00 80.75 713 ASP A N 1
ATOM 5272 C CA . ASP A 1 713 ? -27.792 -12.719 -26.396 1.00 80.75 713 ASP A CA 1
ATOM 5273 C C . ASP A 1 713 ? -26.990 -14.028 -26.469 1.00 80.75 713 ASP A C 1
ATOM 5275 O O . ASP A 1 713 ? -27.163 -14.916 -25.631 1.00 80.75 713 ASP A O 1
ATOM 5279 N N . ALA A 1 714 ? -26.055 -14.125 -27.420 1.00 80.69 714 ALA A N 1
ATOM 5280 C CA . ALA A 1 714 ? -25.141 -15.258 -27.535 1.00 80.69 714 ALA A CA 1
ATOM 5281 C C . ALA A 1 714 ? -24.183 -15.340 -26.333 1.00 80.69 714 ALA A C 1
ATOM 5283 O O . ALA A 1 714 ? -24.006 -16.416 -25.758 1.00 80.69 714 ALA A O 1
ATOM 5284 N N . PHE A 1 715 ? -23.636 -14.201 -25.892 1.00 83.19 715 PHE A N 1
ATOM 5285 C CA . PHE A 1 715 ? -22.826 -14.138 -24.677 1.00 83.19 715 PHE A CA 1
ATOM 5286 C C . PHE A 1 715 ? -23.646 -14.466 -23.430 1.00 83.19 715 PHE A C 1
ATOM 5288 O O . PHE A 1 715 ? -23.201 -15.259 -22.606 1.00 83.19 715 PHE A O 1
ATOM 5295 N N . LYS A 1 716 ? -24.869 -13.929 -23.303 1.00 83.81 716 LYS A N 1
ATOM 5296 C CA . LYS A 1 716 ? -25.779 -14.252 -22.189 1.00 83.81 716 LYS A CA 1
ATOM 5297 C C . LYS A 1 716 ? -26.061 -15.759 -22.120 1.00 83.81 716 LYS A C 1
ATOM 5299 O O . LYS A 1 716 ? -26.078 -16.327 -21.030 1.00 83.81 716 LYS A O 1
ATOM 5304 N N . ALA A 1 717 ? -26.240 -16.432 -23.258 1.00 86.19 717 ALA A N 1
ATOM 5305 C CA . ALA A 1 717 ? -26.434 -17.882 -23.300 1.00 86.19 717 ALA A CA 1
ATOM 5306 C C . ALA A 1 717 ? -25.184 -18.659 -22.842 1.00 86.19 717 ALA A C 1
ATOM 5308 O O . ALA A 1 717 ? -25.294 -19.549 -21.994 1.00 86.19 717 ALA A O 1
ATOM 5309 N N . ALA A 1 718 ? -23.996 -18.295 -23.341 1.00 87.94 718 ALA A N 1
ATOM 5310 C CA . ALA A 1 718 ? -22.729 -18.904 -22.926 1.00 87.94 718 ALA A CA 1
ATOM 5311 C C . ALA A 1 718 ? -22.443 -18.670 -21.432 1.00 87.94 718 ALA A C 1
ATOM 5313 O O . ALA A 1 718 ? -22.102 -19.598 -20.701 1.00 87.94 718 ALA A O 1
ATOM 5314 N N . GLN A 1 719 ? -22.677 -17.447 -20.957 1.00 91.56 719 GLN A N 1
ATOM 5315 C CA . GLN A 1 719 ? -22.554 -17.052 -19.559 1.00 91.56 719 GLN A CA 1
ATOM 5316 C C . GLN A 1 719 ? -23.448 -17.909 -18.656 1.00 91.56 719 GLN A C 1
ATOM 5318 O O . GLN A 1 719 ? -22.969 -18.479 -17.675 1.00 91.56 719 GLN A O 1
ATOM 5323 N N . LYS A 1 720 ? -24.731 -18.066 -19.008 1.00 91.81 720 LYS A N 1
ATOM 5324 C CA . LYS A 1 720 ? -25.666 -18.918 -18.258 1.00 91.81 720 LYS A CA 1
ATOM 5325 C C . LYS A 1 720 ? -25.225 -20.381 -18.240 1.00 91.81 720 LYS A C 1
ATOM 5327 O O . LYS A 1 720 ? -25.346 -21.039 -17.207 1.00 91.81 720 LYS A O 1
ATOM 5332 N N . ALA A 1 721 ? -24.695 -20.902 -19.347 1.00 92.06 721 ALA A N 1
ATOM 5333 C CA . ALA A 1 721 ? -24.170 -22.265 -19.397 1.00 92.06 721 ALA A CA 1
ATOM 5334 C C . ALA A 1 721 ? -22.974 -22.452 -18.442 1.00 92.06 721 ALA A C 1
ATOM 5336 O O . ALA A 1 721 ? -22.946 -23.417 -17.672 1.00 92.06 721 ALA A O 1
ATOM 5337 N N . THR A 1 722 ? -22.036 -21.500 -18.426 1.00 94.12 722 THR A N 1
ATOM 5338 C CA . THR A 1 722 ? -20.899 -21.492 -17.495 1.00 94.12 722 THR A CA 1
ATOM 5339 C C . THR A 1 722 ? -21.367 -21.402 -16.043 1.00 94.12 722 THR A C 1
ATOM 5341 O O . THR A 1 722 ? -20.967 -22.222 -15.216 1.00 94.12 722 THR A O 1
ATOM 5344 N N . PHE A 1 723 ? -22.267 -20.474 -15.711 1.00 96.00 723 PHE A N 1
ATOM 5345 C CA . PHE A 1 723 ? -22.760 -20.319 -14.338 1.00 96.00 723 PHE A CA 1
ATOM 5346 C C . PHE A 1 723 ? -23.519 -21.548 -13.848 1.00 96.00 723 PHE A C 1
ATOM 5348 O O . PHE A 1 723 ? -23.319 -21.965 -12.711 1.00 96.00 723 PHE A O 1
ATOM 5355 N N . HIS A 1 724 ? -24.305 -22.198 -14.707 1.00 96.56 724 HIS A N 1
ATOM 5356 C CA . HIS A 1 724 ? -24.968 -23.455 -14.368 1.00 96.56 724 HIS A CA 1
ATOM 5357 C C . HIS A 1 724 ? -23.964 -24.573 -14.045 1.00 96.56 724 HIS A C 1
ATOM 5359 O O . HIS A 1 724 ? -24.172 -25.329 -13.095 1.00 96.56 724 HIS A O 1
ATOM 5365 N N . LYS A 1 725 ? -22.853 -24.672 -14.790 1.00 95.31 725 LYS A N 1
ATOM 5366 C CA . LYS A 1 725 ? -21.779 -25.636 -14.494 1.00 95.31 725 LYS A CA 1
ATOM 5367 C C . LYS A 1 725 ? -21.188 -25.393 -13.103 1.00 95.31 725 LYS A C 1
ATOM 5369 O O . LYS A 1 725 ? -21.064 -26.335 -12.325 1.00 95.31 725 LYS A O 1
ATOM 5374 N N . HIS A 1 726 ? -20.872 -24.141 -12.776 1.00 95.56 726 HIS A N 1
ATOM 5375 C CA . HIS A 1 726 ? -20.299 -23.782 -11.478 1.00 95.56 726 HIS A CA 1
ATOM 5376 C C . HIS A 1 726 ? -21.302 -23.905 -10.320 1.00 95.56 726 HIS A C 1
ATOM 5378 O O . HIS A 1 726 ? -20.928 -24.383 -9.250 1.00 95.56 726 HIS A O 1
ATOM 5384 N N . ALA A 1 727 ? -22.578 -23.571 -10.530 1.00 96.06 727 ALA A N 1
ATOM 5385 C CA . ALA A 1 727 ? -23.625 -23.667 -9.511 1.00 96.06 727 ALA A CA 1
ATOM 5386 C C . ALA A 1 727 ? -23.785 -25.094 -8.951 1.00 96.06 727 ALA A C 1
ATOM 5388 O O . ALA A 1 727 ? -23.979 -25.259 -7.751 1.00 96.06 727 ALA A O 1
ATOM 5389 N N . LYS A 1 728 ? -23.611 -26.134 -9.780 1.00 95.88 728 LYS A N 1
ATOM 5390 C CA . LYS A 1 728 ? -23.628 -27.546 -9.337 1.00 95.88 728 LYS A CA 1
ATOM 5391 C C . LYS A 1 728 ? -22.482 -27.901 -8.383 1.00 95.88 728 LYS A C 1
ATOM 5393 O O . LYS A 1 728 ? -22.577 -28.835 -7.581 1.00 95.88 728 LYS A O 1
ATOM 5398 N N . GLU A 1 729 ? -21.356 -27.205 -8.508 1.00 94.75 729 GLU A N 1
ATOM 5399 C CA . GLU A 1 729 ? -20.131 -27.494 -7.765 1.00 94.75 729 GLU A CA 1
ATOM 5400 C C . GLU A 1 729 ? -19.963 -26.648 -6.503 1.00 94.75 729 GLU A C 1
ATOM 5402 O O . GLU A 1 729 ? -19.190 -27.046 -5.624 1.00 94.75 729 GLU A O 1
ATOM 5407 N N . CYS A 1 730 ? -20.640 -25.507 -6.431 1.00 96.25 730 CYS A N 1
ATOM 5408 C CA . CYS A 1 730 ? -20.533 -24.554 -5.338 1.00 96.25 730 CYS A CA 1
ATOM 5409 C C . CYS A 1 730 ? -21.586 -24.808 -4.259 1.00 96.25 730 CYS A C 1
ATOM 5411 O O . CYS A 1 730 ? -22.706 -25.238 -4.529 1.00 96.25 730 CYS A O 1
ATOM 5413 N N . ASP A 1 731 ? -21.205 -24.525 -3.020 1.00 98.00 731 ASP A N 1
ATOM 5414 C CA . ASP A 1 731 ? -22.085 -24.616 -1.863 1.00 98.00 731 ASP A CA 1
ATOM 5415 C C . ASP A 1 731 ? -22.756 -23.263 -1.587 1.00 98.00 731 ASP A C 1
ATOM 5417 O O . ASP A 1 731 ? -23.910 -23.227 -1.164 1.00 98.00 731 ASP A O 1
ATOM 5421 N N . ILE A 1 732 ? -22.062 -22.158 -1.888 1.00 98.69 732 ILE A N 1
ATOM 5422 C CA . ILE A 1 732 ? -22.554 -20.792 -1.694 1.00 98.69 732 ILE A CA 1
ATOM 5423 C C . ILE A 1 732 ? -22.398 -19.982 -2.983 1.00 98.69 732 ILE A C 1
ATOM 5425 O O . ILE A 1 732 ? -21.360 -20.056 -3.643 1.00 98.69 732 ILE A O 1
ATOM 5429 N N . ILE A 1 733 ? -23.407 -19.178 -3.324 1.00 98.69 733 ILE A N 1
ATOM 5430 C CA . ILE A 1 733 ? -23.344 -18.187 -4.406 1.00 98.69 733 ILE A CA 1
ATOM 5431 C C . ILE A 1 733 ? -23.611 -16.798 -3.827 1.00 98.69 733 ILE A C 1
ATOM 5433 O O . ILE A 1 733 ? -24.622 -16.589 -3.164 1.00 98.69 733 ILE A O 1
ATOM 5437 N N . ILE A 1 734 ? -22.731 -15.841 -4.109 1.00 98.75 734 ILE A N 1
ATOM 5438 C CA . ILE A 1 734 ? -22.907 -14.431 -3.756 1.00 98.75 734 ILE A CA 1
ATOM 5439 C C . ILE A 1 734 ? -22.967 -13.621 -5.047 1.00 98.75 734 ILE A C 1
ATOM 5441 O O . ILE A 1 734 ? -22.021 -13.631 -5.834 1.00 98.75 734 ILE A O 1
ATOM 5445 N N . THR A 1 735 ? -24.069 -12.914 -5.280 1.00 98.25 735 THR A N 1
ATOM 5446 C CA . THR A 1 735 ? -24.247 -12.079 -6.476 1.00 98.25 735 THR A CA 1
ATOM 5447 C C . THR A 1 735 ? -24.217 -10.603 -6.114 1.00 98.25 735 THR A C 1
ATOM 5449 O O . THR A 1 735 ? -24.876 -10.175 -5.168 1.00 98.25 735 THR A O 1
ATOM 5452 N N . THR A 1 736 ? -23.437 -9.811 -6.854 1.00 96.44 736 THR A N 1
ATOM 5453 C CA . THR A 1 736 ? -23.224 -8.381 -6.566 1.00 96.44 736 THR A CA 1
ATOM 5454 C C . THR A 1 736 ? -23.379 -7.490 -7.798 1.00 96.44 736 THR A C 1
ATOM 5456 O O . THR A 1 736 ? -22.922 -6.344 -7.796 1.00 96.44 736 THR A O 1
ATOM 5459 N N . ALA A 1 737 ? -23.947 -8.008 -8.886 1.00 91.81 737 ALA A N 1
ATOM 5460 C CA . ALA A 1 737 ? -24.056 -7.262 -10.129 1.00 91.81 737 ALA A CA 1
ATOM 5461 C C . ALA A 1 737 ? -25.209 -6.256 -10.035 1.00 91.81 737 ALA A C 1
ATOM 5463 O O . ALA A 1 737 ? -26.381 -6.625 -10.060 1.00 91.81 737 ALA A O 1
ATOM 5464 N N . ALA A 1 738 ? -24.871 -4.971 -9.958 1.00 87.44 738 ALA A N 1
ATOM 5465 C CA . ALA A 1 738 ? -25.841 -3.889 -9.891 1.00 87.44 738 ALA A CA 1
ATOM 5466 C C . ALA A 1 738 ? -25.373 -2.694 -10.726 1.00 87.44 738 ALA A C 1
ATOM 5468 O O . ALA A 1 738 ? -24.202 -2.309 -10.688 1.00 87.44 738 ALA A O 1
ATOM 5469 N N . ILE A 1 739 ? -26.307 -2.088 -11.459 1.00 82.31 739 ILE A N 1
ATOM 5470 C CA . ILE A 1 739 ? -26.098 -0.827 -12.172 1.00 82.31 739 ILE A CA 1
ATOM 5471 C C . ILE A 1 739 ? -27.131 0.167 -11.631 1.00 82.31 739 ILE A C 1
ATOM 5473 O O . ILE A 1 739 ? -28.329 -0.091 -11.761 1.00 82.31 739 ILE A O 1
ATOM 5477 N N . PRO A 1 740 ? -26.709 1.289 -11.019 1.00 75.44 740 PRO A N 1
ATOM 5478 C CA . PRO A 1 740 ? -27.640 2.274 -10.479 1.00 75.44 740 PRO A CA 1
ATOM 5479 C C . PRO A 1 740 ? -28.670 2.740 -11.517 1.00 75.44 740 PRO A C 1
ATOM 5481 O O . PRO A 1 740 ? -28.317 3.079 -12.645 1.00 75.44 740 PRO A O 1
ATOM 5484 N N . GLY A 1 741 ? -29.946 2.760 -11.124 1.00 77.75 741 GLY A N 1
ATOM 5485 C CA . GLY A 1 741 ? -31.054 3.187 -11.987 1.00 77.75 741 GLY A CA 1
ATOM 5486 C C . GLY A 1 741 ? -31.496 2.168 -13.042 1.00 77.75 741 GLY A C 1
ATOM 5487 O O . GLY A 1 741 ? -32.351 2.488 -13.864 1.00 77.75 741 GLY A O 1
ATOM 5488 N N . ARG A 1 742 ? -30.941 0.950 -13.037 1.00 85.31 742 ARG A N 1
ATOM 5489 C CA . ARG A 1 742 ? -31.376 -0.155 -13.901 1.00 85.31 742 ARG A CA 1
ATOM 5490 C C . ARG A 1 742 ? -31.760 -1.380 -13.068 1.00 85.31 742 ARG A C 1
ATOM 5492 O O . ARG A 1 742 ? -31.228 -1.548 -11.969 1.00 85.31 742 ARG A O 1
ATOM 5499 N N . PRO A 1 743 ? -32.643 -2.253 -13.583 1.00 88.94 743 PRO A N 1
ATOM 5500 C CA . PRO A 1 743 ? -32.879 -3.556 -12.977 1.00 88.94 743 PRO A CA 1
ATOM 5501 C C . PRO A 1 743 ? -31.585 -4.371 -12.884 1.00 88.94 743 PRO A C 1
ATOM 5503 O O . PRO A 1 743 ? -30.741 -4.324 -13.784 1.00 88.94 743 PRO A O 1
ATOM 5506 N N . SER A 1 744 ? -31.441 -5.137 -11.806 1.00 91.56 744 SER A N 1
ATOM 5507 C CA . SER A 1 744 ? -30.329 -6.068 -11.628 1.00 91.56 744 SER A CA 1
ATOM 5508 C C . SER A 1 744 ? -30.366 -7.138 -12.730 1.00 91.56 744 SER A C 1
ATOM 5510 O O . SER A 1 744 ? -31.430 -7.707 -12.991 1.00 91.56 744 SER A O 1
ATOM 5512 N N . PRO A 1 745 ? -29.238 -7.441 -13.398 1.00 91.12 745 PRO A N 1
ATOM 5513 C CA . PRO A 1 745 ? -29.212 -8.464 -14.437 1.00 91.12 745 PRO A CA 1
ATOM 5514 C C . PRO A 1 745 ? -29.477 -9.846 -13.834 1.00 91.12 745 PRO A C 1
ATOM 5516 O O . PRO A 1 745 ? -28.902 -10.191 -12.801 1.00 91.12 745 PRO A O 1
ATOM 5519 N N . ARG A 1 746 ? -30.311 -10.655 -14.496 1.00 93.56 746 ARG A N 1
ATOM 5520 C CA . ARG A 1 746 ? -30.574 -12.048 -14.105 1.00 93.56 746 ARG A CA 1
ATOM 5521 C C . ARG A 1 746 ? -29.384 -12.925 -14.491 1.00 93.56 746 ARG A C 1
ATOM 5523 O O . ARG A 1 746 ? -29.171 -13.199 -15.670 1.00 93.56 746 ARG A O 1
ATOM 5530 N N . LEU A 1 747 ? -28.602 -13.325 -13.491 1.00 94.00 747 LEU A N 1
ATOM 5531 C CA . LEU A 1 747 ? -27.412 -14.166 -13.649 1.00 94.00 747 LEU A CA 1
ATOM 5532 C C . LEU A 1 747 ? -27.685 -15.620 -13.247 1.00 94.00 747 LEU A C 1
ATOM 5534 O O . LEU A 1 747 ? -27.138 -16.532 -13.859 1.00 94.00 747 LEU A O 1
ATOM 5538 N N . ILE A 1 748 ? -28.530 -15.836 -12.235 1.00 97.44 748 ILE A N 1
ATOM 5539 C CA . ILE A 1 748 ? -28.880 -17.161 -11.718 1.00 97.44 748 ILE A CA 1
ATOM 5540 C C . ILE A 1 748 ? -30.366 -17.424 -11.976 1.00 97.44 748 ILE A C 1
ATOM 5542 O O . ILE A 1 748 ? -31.230 -16.751 -11.416 1.00 97.44 748 ILE A O 1
ATOM 5546 N N . GLU A 1 749 ? -30.650 -18.415 -12.815 1.00 96.75 749 GLU A N 1
ATOM 5547 C CA . GLU A 1 749 ? -32.015 -18.848 -13.148 1.00 96.75 749 GLU A CA 1
ATOM 5548 C C . GLU A 1 749 ? -32.483 -19.956 -12.194 1.00 96.75 749 GLU A C 1
ATOM 5550 O O . GLU A 1 749 ? -31.663 -20.691 -11.633 1.00 96.75 749 GLU A O 1
ATOM 5555 N N . GLY A 1 750 ? -33.796 -20.142 -12.052 1.00 96.25 750 GLY A N 1
ATOM 5556 C CA . GLY A 1 750 ? -34.386 -21.127 -11.141 1.00 96.25 750 GLY A CA 1
ATOM 5557 C C . GLY A 1 750 ? -33.873 -22.552 -11.365 1.00 96.25 750 GLY A C 1
ATOM 5558 O O . GLY A 1 750 ? -33.546 -23.245 -10.403 1.00 96.25 750 GLY A O 1
ATOM 5559 N N . TYR A 1 751 ? -33.673 -22.960 -12.624 1.00 96.00 751 TYR A N 1
ATOM 5560 C CA . TYR A 1 751 ? -33.125 -24.285 -12.944 1.00 96.00 751 TYR A CA 1
ATOM 5561 C C . TYR A 1 751 ? -31.671 -24.470 -12.472 1.00 96.00 751 TYR A C 1
ATOM 5563 O O . TYR A 1 751 ? -31.247 -25.594 -12.207 1.00 96.00 751 TYR A O 1
ATOM 5571 N N . MET A 1 752 ? -30.891 -23.385 -12.366 1.00 97.62 752 MET A N 1
ATOM 5572 C CA . MET A 1 752 ? -29.532 -23.441 -11.824 1.00 97.62 752 MET A CA 1
ATOM 5573 C C . MET A 1 752 ? -29.582 -23.649 -10.314 1.00 97.62 752 MET A C 1
ATOM 5575 O O . MET A 1 752 ? -28.827 -24.470 -9.795 1.00 97.62 752 MET A O 1
ATOM 5579 N N . VAL A 1 753 ? -30.504 -22.962 -9.630 1.00 97.31 753 VAL A N 1
ATOM 5580 C CA . VAL A 1 753 ? -30.747 -23.138 -8.191 1.00 97.31 753 VAL A CA 1
ATOM 5581 C C . VAL A 1 753 ? -31.215 -24.561 -7.898 1.00 97.31 753 VAL A C 1
ATOM 5583 O O . VAL A 1 753 ? -30.656 -25.211 -7.022 1.00 97.31 753 VAL A O 1
ATOM 5586 N N . ASP A 1 754 ? -32.159 -25.094 -8.678 1.00 96.06 754 ASP A N 1
ATOM 5587 C CA . ASP A 1 754 ? -32.645 -26.474 -8.536 1.00 96.06 754 ASP A CA 1
ATOM 5588 C C . ASP A 1 754 ? -31.516 -27.522 -8.681 1.00 96.06 754 ASP A C 1
ATOM 5590 O O . ASP A 1 754 ? -31.616 -28.619 -8.130 1.00 96.06 754 ASP A O 1
ATOM 5594 N N . SER A 1 755 ? -30.433 -27.184 -9.397 1.00 96.19 755 SER A N 1
ATOM 5595 C CA . SER A 1 755 ? -29.262 -28.048 -9.606 1.00 96.19 755 SER A CA 1
ATOM 5596 C C . SER A 1 755 ? -28.189 -27.961 -8.511 1.00 96.19 755 SER A C 1
ATOM 5598 O O . SER A 1 755 ? -27.240 -28.750 -8.525 1.00 96.19 755 SER A O 1
ATOM 5600 N N . MET A 1 756 ? -28.313 -27.010 -7.580 1.00 97.31 756 MET A N 1
ATOM 5601 C CA . MET A 1 756 ? -27.383 -26.865 -6.461 1.00 97.31 756 MET A CA 1
ATOM 5602 C C . MET A 1 756 ? -27.545 -27.996 -5.443 1.00 97.31 756 MET A C 1
ATOM 5604 O O . MET A 1 756 ? -28.557 -28.701 -5.387 1.00 97.31 756 MET A O 1
ATOM 5608 N N . ARG A 1 757 ? -26.530 -28.166 -4.595 1.00 94.94 757 ARG A N 1
ATOM 5609 C CA . ARG A 1 757 ? -26.564 -29.179 -3.540 1.00 94.94 757 ARG A CA 1
ATOM 5610 C C . ARG A 1 757 ? -27.593 -28.813 -2.467 1.00 94.94 757 ARG A C 1
ATOM 5612 O O . ARG A 1 757 ? -27.768 -27.637 -2.146 1.00 94.94 757 ARG A O 1
ATOM 5619 N N . PRO A 1 758 ? -28.235 -29.810 -1.838 1.00 95.19 758 PRO A N 1
ATOM 5620 C CA . PRO A 1 758 ? -29.091 -29.539 -0.699 1.00 95.19 758 PRO A CA 1
ATOM 5621 C C . PRO A 1 758 ? -28.336 -28.854 0.448 1.00 95.19 758 PRO A C 1
ATOM 5623 O O . PRO A 1 758 ? -27.232 -29.276 0.803 1.00 95.19 758 PRO A O 1
ATOM 5626 N N . GLY A 1 759 ? -28.944 -27.825 1.044 1.00 94.44 759 GLY A N 1
ATOM 5627 C CA . GLY A 1 759 ? -28.320 -27.018 2.103 1.00 94.44 759 GLY A CA 1
ATOM 5628 C C . GLY A 1 759 ? -27.415 -25.882 1.611 1.00 94.44 759 GLY A C 1
ATOM 5629 O O . GLY A 1 759 ? -26.792 -25.218 2.436 1.00 94.44 759 GLY A O 1
ATOM 5630 N N . SER A 1 760 ? -27.316 -25.660 0.296 1.00 98.25 760 SER A N 1
ATOM 5631 C CA . SER A 1 760 ? -26.604 -24.514 -0.279 1.00 98.25 760 SER A CA 1
ATOM 5632 C C . SER A 1 760 ? -27.236 -23.168 0.088 1.00 98.25 760 SER A C 1
ATOM 5634 O O . SER A 1 760 ? -28.420 -23.095 0.425 1.00 98.25 760 SER A O 1
ATOM 5636 N N . VAL A 1 761 ? -26.458 -22.088 -0.030 1.00 98.69 761 VAL A N 1
ATOM 5637 C CA . VAL A 1 761 ? -26.912 -20.720 0.273 1.00 98.69 761 VAL A CA 1
ATOM 5638 C C . VAL A 1 761 ? -26.677 -19.786 -0.913 1.00 98.69 761 VAL A C 1
ATOM 5640 O O . VAL A 1 761 ? -25.605 -19.780 -1.511 1.00 98.69 761 VAL A O 1
ATOM 5643 N N . ILE A 1 762 ? -27.666 -18.960 -1.241 1.00 98.69 762 ILE A N 1
ATOM 5644 C CA . ILE A 1 762 ? -27.537 -17.856 -2.194 1.00 98.69 762 ILE A CA 1
ATOM 5645 C C . ILE A 1 762 ? -27.730 -16.546 -1.439 1.00 98.69 762 ILE A C 1
ATOM 5647 O O . ILE A 1 762 ? -28.749 -16.367 -0.773 1.00 98.69 762 ILE A O 1
ATOM 5651 N N . VAL A 1 763 ? -26.779 -15.624 -1.574 1.00 98.75 763 VAL A N 1
ATOM 5652 C CA . VAL A 1 763 ? -26.883 -14.260 -1.047 1.00 98.75 763 VAL A CA 1
ATOM 5653 C C . VAL A 1 763 ? -26.873 -13.270 -2.200 1.00 98.75 763 VAL A C 1
ATOM 5655 O O . VAL A 1 763 ? -25.868 -13.110 -2.892 1.00 98.75 763 VAL A O 1
ATOM 5658 N N . ASP A 1 764 ? -28.005 -12.608 -2.409 1.00 98.38 764 ASP A N 1
ATOM 5659 C CA . ASP A 1 764 ? -28.217 -11.723 -3.546 1.00 98.38 764 ASP A CA 1
ATOM 5660 C C . ASP A 1 764 ? -28.177 -10.252 -3.129 1.00 98.38 764 ASP A C 1
ATOM 5662 O O . ASP A 1 764 ? -29.175 -9.675 -2.696 1.00 98.38 764 ASP A O 1
ATOM 5666 N N . LEU A 1 765 ? -27.011 -9.619 -3.294 1.00 97.50 765 LEU A N 1
ATOM 5667 C CA . LEU A 1 765 ? -26.838 -8.188 -3.019 1.00 97.50 765 LEU A CA 1
ATOM 5668 C C . LEU A 1 765 ? -27.506 -7.298 -4.079 1.00 97.50 765 LEU A C 1
ATOM 5670 O O . LEU A 1 765 ? -27.641 -6.093 -3.874 1.00 97.50 765 LEU A O 1
ATOM 5674 N N . GLY A 1 766 ? -27.955 -7.874 -5.197 1.00 94.44 766 GLY A N 1
ATOM 5675 C CA . GLY A 1 766 ? -28.730 -7.196 -6.231 1.00 94.44 766 GLY A CA 1
ATOM 5676 C C . GLY A 1 766 ? -30.231 -7.113 -5.933 1.00 94.44 766 GLY A C 1
ATOM 5677 O O . GLY A 1 766 ? -30.975 -6.621 -6.787 1.00 94.44 766 GLY A O 1
ATOM 5678 N N . ALA A 1 767 ? -30.700 -7.581 -4.767 1.00 94.75 767 ALA A N 1
ATOM 5679 C CA . ALA A 1 767 ? -32.122 -7.678 -4.415 1.00 94.75 767 ALA A CA 1
ATOM 5680 C C . ALA A 1 767 ? -32.894 -6.350 -4.524 1.00 94.75 767 ALA A C 1
ATOM 5682 O O . ALA A 1 767 ? -34.052 -6.343 -4.944 1.00 94.75 767 ALA A O 1
ATOM 5683 N N . GLU A 1 768 ? -32.254 -5.218 -4.211 1.00 88.31 768 GLU A N 1
ATOM 5684 C CA . GLU A 1 768 ? -32.882 -3.889 -4.278 1.00 88.31 768 GLU A CA 1
ATOM 5685 C C . GLU A 1 768 ? -33.377 -3.551 -5.695 1.00 88.31 768 GLU A C 1
ATOM 5687 O O . GLU A 1 768 ? -34.472 -3.006 -5.848 1.00 88.31 768 GLU A O 1
ATOM 5692 N N . GLY A 1 769 ? -32.601 -3.936 -6.717 1.00 87.69 769 GLY A N 1
ATOM 5693 C CA . GLY A 1 769 ? -32.898 -3.760 -8.144 1.00 87.69 769 GLY A CA 1
ATOM 5694 C C . GLY A 1 769 ? -33.652 -4.930 -8.786 1.00 87.69 769 GLY A C 1
ATOM 5695 O O . GLY A 1 769 ? -33.669 -5.038 -10.010 1.00 87.69 769 GLY A O 1
ATOM 5696 N N . GLY A 1 770 ? -34.243 -5.826 -7.988 1.00 89.44 770 GLY A N 1
ATOM 5697 C CA . GLY A 1 770 ? -35.010 -6.987 -8.459 1.00 89.44 770 GLY A CA 1
ATOM 5698 C C . GLY A 1 770 ? -34.301 -8.340 -8.325 1.00 89.44 770 GLY A C 1
ATOM 5699 O O . GLY A 1 770 ? -34.952 -9.367 -8.521 1.00 89.44 770 GLY A O 1
ATOM 5700 N N . GLY A 1 771 ? -33.019 -8.355 -7.944 1.00 94.69 771 GLY A N 1
ATOM 5701 C CA . GLY A 1 771 ? -32.215 -9.561 -7.707 1.00 94.69 771 GLY A CA 1
ATOM 5702 C C . GLY A 1 771 ? -31.468 -10.079 -8.939 1.00 94.69 771 GLY A C 1
ATOM 5703 O O . GLY A 1 771 ? -31.988 -10.064 -10.053 1.00 94.69 771 GLY A O 1
ATOM 5704 N N . ASN A 1 772 ? -30.243 -10.569 -8.744 1.00 97.12 772 ASN A N 1
ATOM 5705 C CA . ASN A 1 772 ? -29.524 -11.326 -9.767 1.00 97.12 772 ASN A CA 1
ATOM 5706 C C . ASN A 1 772 ? -29.982 -12.787 -9.862 1.00 97.12 772 ASN A C 1
ATOM 5708 O O . ASN A 1 772 ? -29.762 -13.421 -10.896 1.00 97.12 772 ASN A O 1
ATOM 5712 N N . CYS A 1 773 ? -30.610 -13.318 -8.812 1.00 97.44 773 CYS A N 1
ATOM 5713 C CA . CYS A 1 773 ? -31.249 -14.629 -8.808 1.00 97.44 773 CYS A CA 1
ATOM 5714 C C . CYS A 1 773 ? -32.755 -14.482 -9.065 1.00 97.44 773 CYS A C 1
ATOM 5716 O O . CYS A 1 773 ? -33.415 -13.649 -8.446 1.00 97.44 773 CYS A O 1
ATOM 5718 N N . GLU A 1 774 ? -33.305 -15.273 -9.991 1.00 97.12 774 GLU A N 1
ATOM 5719 C CA . GLU A 1 774 ? -34.734 -15.273 -10.357 1.00 97.12 774 GLU A CA 1
ATOM 5720 C C . GLU A 1 774 ? -35.653 -15.473 -9.138 1.00 97.12 774 GLU A C 1
ATOM 5722 O O . GLU A 1 774 ? -36.717 -14.868 -9.040 1.00 97.12 774 GLU A O 1
ATOM 5727 N N . LEU A 1 775 ? -35.207 -16.286 -8.180 1.00 97.12 775 LEU A N 1
ATOM 5728 C CA . LEU A 1 775 ? -35.965 -16.671 -6.990 1.00 97.12 775 LEU A CA 1
ATOM 5729 C C . LEU A 1 775 ? -35.804 -15.690 -5.815 1.00 97.12 775 LEU A C 1
ATOM 5731 O O . LEU A 1 775 ? -36.364 -15.919 -4.739 1.00 97.12 775 LEU A O 1
ATOM 5735 N N . THR A 1 776 ? -35.039 -14.609 -5.971 1.00 98.00 776 THR A N 1
ATOM 5736 C CA . THR A 1 776 ? -34.832 -13.626 -4.902 1.00 98.00 776 THR A CA 1
ATOM 5737 C C . THR A 1 776 ? -36.124 -12.887 -4.571 1.00 98.00 776 THR A C 1
ATOM 5739 O O . THR A 1 776 ? -36.770 -12.300 -5.438 1.00 98.00 776 THR A O 1
ATOM 5742 N N . LYS A 1 777 ? -36.461 -12.850 -3.278 1.00 97.19 777 LYS A N 1
ATOM 5743 C CA . LYS A 1 777 ? -37.523 -12.004 -2.728 1.00 97.19 777 LYS A CA 1
ATOM 5744 C C . LYS A 1 777 ? -36.889 -10.829 -1.995 1.00 97.19 777 LYS A C 1
ATOM 5746 O O . LYS A 1 777 ? -36.098 -11.024 -1.073 1.00 97.19 777 LYS A O 1
ATOM 5751 N N . LYS A 1 778 ? -37.208 -9.611 -2.434 1.00 95.00 778 LYS A N 1
ATOM 5752 C CA . LYS A 1 778 ? -36.628 -8.375 -1.896 1.00 95.00 778 LYS A CA 1
ATOM 5753 C C . LYS A 1 778 ? -36.922 -8.247 -0.397 1.00 95.00 778 LYS A C 1
ATOM 5755 O O . LYS A 1 778 ? -38.080 -8.240 -0.001 1.00 95.00 778 LYS A O 1
ATOM 5760 N N . GLY A 1 779 ? -35.872 -8.105 0.409 1.00 94.25 779 GLY A N 1
ATOM 5761 C CA . GLY A 1 779 ? -35.950 -7.924 1.860 1.00 94.25 779 GLY A CA 1
ATOM 5762 C C . GLY A 1 779 ? -36.144 -9.212 2.664 1.00 94.25 779 GLY A C 1
ATOM 5763 O O . GLY A 1 779 ? -36.150 -9.154 3.891 1.00 94.25 779 GLY A O 1
ATOM 5764 N N . GLU A 1 780 ? -36.265 -10.372 2.015 1.00 95.88 780 GLU A N 1
ATOM 5765 C CA . GLU A 1 780 ? -36.597 -11.634 2.680 1.00 95.88 780 GLU A CA 1
ATOM 5766 C C . GLU A 1 780 ? -35.443 -12.643 2.650 1.00 95.88 780 GLU A C 1
ATOM 5768 O O . GLU A 1 780 ? -34.592 -12.642 1.760 1.00 95.88 780 GLU A O 1
ATOM 5773 N N . SER A 1 781 ? -35.462 -13.557 3.619 1.00 96.88 781 SER A N 1
ATOM 5774 C CA . SER A 1 781 ? -34.660 -14.777 3.630 1.00 96.88 781 SER A CA 1
ATOM 5775 C C . SER A 1 781 ? -35.593 -15.965 3.816 1.00 96.88 781 SER A C 1
ATOM 5777 O O . SER A 1 781 ? -36.390 -15.992 4.755 1.00 96.88 781 SER A O 1
ATOM 5779 N N . TYR A 1 782 ? -35.535 -16.949 2.922 1.00 98.00 782 TYR A N 1
ATOM 5780 C CA . TYR A 1 782 ? -36.453 -18.086 2.967 1.00 98.00 782 TYR A CA 1
ATOM 5781 C C . TYR A 1 782 ? -35.809 -19.370 2.448 1.00 98.00 782 TYR A C 1
ATOM 5783 O O . TYR A 1 782 ? -34.805 -19.349 1.734 1.00 98.00 782 TYR A O 1
ATOM 5791 N N . LEU A 1 783 ? -36.375 -20.502 2.863 1.00 97.12 783 LEU A N 1
ATOM 5792 C CA . LEU A 1 783 ? -35.916 -21.817 2.445 1.00 97.12 783 LEU A CA 1
ATOM 5793 C C . LEU A 1 783 ? -36.661 -22.220 1.171 1.00 97.12 783 LEU A C 1
ATOM 5795 O O . LEU A 1 783 ? -37.883 -22.370 1.174 1.00 97.12 783 LEU A O 1
ATOM 5799 N N . TYR A 1 784 ? -35.919 -22.379 0.086 1.00 96.19 784 TYR A N 1
ATOM 5800 C CA . TYR A 1 784 ? -36.408 -22.913 -1.175 1.00 96.19 784 TYR A CA 1
ATOM 5801 C C . TYR A 1 784 ? -36.289 -24.452 -1.187 1.00 96.19 784 TYR A C 1
ATOM 5803 O O . TYR A 1 784 ? -35.846 -25.076 -0.214 1.00 96.19 784 TYR A O 1
ATOM 5811 N N . LYS A 1 785 ? -36.724 -25.095 -2.279 1.00 90.62 785 LYS A N 1
ATOM 5812 C CA . LYS A 1 785 ? -36.642 -26.553 -2.474 1.00 90.62 785 LYS A CA 1
ATOM 5813 C C . LYS A 1 785 ? -35.237 -27.082 -2.155 1.00 90.62 785 LYS A C 1
ATOM 5815 O O . LYS A 1 785 ? -34.248 -26.356 -2.219 1.00 90.62 785 LYS A O 1
ATOM 5820 N N . ASN A 1 786 ? -35.149 -28.363 -1.795 1.00 85.06 786 ASN A N 1
ATOM 5821 C CA . ASN A 1 786 ? -33.888 -29.022 -1.426 1.00 85.06 786 ASN A CA 1
ATOM 5822 C C . ASN A 1 786 ? -33.132 -28.338 -0.270 1.00 85.06 786 ASN A C 1
ATOM 5824 O O . ASN A 1 786 ? -31.926 -28.503 -0.138 1.00 85.06 786 ASN A O 1
ATOM 5828 N N . LYS A 1 787 ? -33.828 -27.599 0.605 1.00 91.88 787 LYS A N 1
ATOM 5829 C CA . LYS A 1 787 ? -33.217 -26.856 1.718 1.00 91.88 787 LYS A CA 1
ATOM 5830 C C . LYS A 1 787 ? -32.182 -25.815 1.265 1.00 91.88 787 LYS A C 1
ATOM 5832 O O . LYS A 1 787 ? -31.227 -25.561 1.990 1.00 91.88 787 LYS A O 1
ATOM 5837 N N . ILE A 1 788 ? -32.343 -25.234 0.078 1.00 97.31 788 ILE A N 1
ATOM 5838 C CA . ILE A 1 788 ? -31.468 -24.152 -0.383 1.00 97.31 788 ILE A CA 1
ATOM 5839 C C . ILE A 1 788 ? -31.961 -22.845 0.233 1.00 97.31 788 ILE A C 1
ATOM 5841 O O . ILE A 1 788 ? -33.127 -22.480 0.074 1.00 97.31 788 ILE A O 1
ATOM 5845 N N . ARG A 1 789 ? -31.094 -22.138 0.952 1.00 98.31 789 ARG A N 1
ATOM 5846 C CA . ARG A 1 789 ? -31.423 -20.839 1.540 1.00 98.31 789 ARG A CA 1
ATOM 5847 C C . ARG A 1 789 ? -31.206 -19.734 0.512 1.00 98.31 789 ARG A C 1
ATOM 5849 O O . ARG A 1 789 ? -30.125 -19.645 -0.059 1.00 98.31 789 ARG A O 1
ATOM 5856 N N . ILE A 1 790 ? -32.195 -18.864 0.317 1.00 98.50 790 ILE A N 1
ATOM 5857 C CA . ILE A 1 790 ? -32.069 -17.677 -0.540 1.00 98.50 790 ILE A CA 1
ATOM 5858 C C . ILE A 1 790 ? -32.234 -16.433 0.328 1.00 98.50 790 ILE A C 1
ATOM 5860 O O . ILE A 1 790 ? -33.269 -16.270 0.975 1.00 98.50 790 ILE A O 1
ATOM 5864 N N . ILE A 1 791 ? -31.212 -15.577 0.337 1.00 98.50 791 ILE A N 1
ATOM 5865 C CA . ILE A 1 791 ? -31.129 -14.350 1.132 1.00 98.50 791 ILE A CA 1
ATOM 5866 C C . ILE A 1 791 ? -31.146 -13.144 0.191 1.00 98.50 791 ILE A C 1
ATOM 5868 O O . ILE A 1 791 ? -30.208 -12.937 -0.577 1.00 98.50 791 ILE A O 1
ATOM 5872 N N . GLY A 1 792 ? -32.200 -12.334 0.278 1.00 97.50 792 GLY A N 1
ATOM 5873 C CA . GLY A 1 792 ? -32.410 -11.116 -0.507 1.00 97.50 792 GLY A CA 1
ATOM 5874 C C . GLY A 1 792 ? -32.492 -9.849 0.345 1.00 97.50 792 GLY A C 1
ATOM 5875 O O . GLY A 1 792 ? -33.240 -8.933 0.003 1.00 97.50 792 GLY A O 1
ATOM 5876 N N . TYR A 1 793 ? -31.787 -9.798 1.478 1.00 96.69 793 TYR A N 1
ATOM 5877 C CA . TYR A 1 793 ? -31.780 -8.625 2.356 1.00 96.69 793 TYR A CA 1
ATOM 5878 C C . TYR A 1 793 ? -31.250 -7.375 1.642 1.00 96.69 793 TYR A C 1
ATOM 5880 O O . TYR A 1 793 ? -30.240 -7.418 0.941 1.00 96.69 793 TYR A O 1
ATOM 5888 N N . THR A 1 794 ? -31.904 -6.239 1.873 1.00 92.88 794 THR A N 1
ATOM 5889 C CA . THR A 1 794 ? -31.550 -4.934 1.285 1.00 92.88 794 THR A CA 1
ATOM 5890 C C . THR A 1 794 ? -30.866 -3.996 2.284 1.00 92.88 794 THR A C 1
ATOM 5892 O O . THR A 1 794 ? -30.484 -2.878 1.945 1.00 92.88 794 THR A O 1
ATOM 5895 N N . ASP A 1 795 ? -30.676 -4.461 3.518 1.00 94.00 795 ASP A N 1
ATOM 5896 C CA . ASP A 1 795 ? -30.196 -3.706 4.674 1.00 94.00 795 ASP A CA 1
ATOM 5897 C C . ASP A 1 795 ? -28.839 -4.225 5.192 1.00 94.00 795 ASP A C 1
ATOM 5899 O O . ASP A 1 795 ? -28.498 -4.036 6.357 1.00 94.00 795 ASP A O 1
ATOM 5903 N N . MET A 1 796 ? -28.029 -4.862 4.335 1.00 95.88 796 MET A N 1
ATOM 5904 C CA . MET A 1 796 ? -26.763 -5.506 4.735 1.00 95.88 796 MET A CA 1
ATOM 5905 C C . MET A 1 796 ? -25.822 -4.588 5.530 1.00 95.88 796 MET A C 1
ATOM 5907 O O . MET A 1 796 ? -25.228 -5.021 6.512 1.00 95.88 796 MET A O 1
ATOM 5911 N N . ALA A 1 797 ? -25.712 -3.311 5.154 1.00 95.25 797 ALA A N 1
ATOM 5912 C CA . ALA A 1 797 ? -24.906 -2.349 5.905 1.00 95.25 797 ALA A CA 1
ATOM 5913 C C . ALA A 1 797 ? -25.510 -2.008 7.282 1.00 95.25 797 ALA A C 1
ATOM 5915 O O . ALA A 1 797 ? -24.778 -1.869 8.257 1.00 95.25 797 ALA A O 1
ATOM 5916 N N . SER A 1 798 ? -26.841 -1.935 7.389 1.00 96.44 798 SER A N 1
ATOM 5917 C CA . SER A 1 798 ? -27.560 -1.704 8.654 1.00 96.44 798 SER A CA 1
ATOM 5918 C C . SER A 1 798 ? -27.376 -2.859 9.650 1.00 96.44 798 SER A C 1
ATOM 5920 O O . SER A 1 798 ? -27.366 -2.670 10.864 1.00 96.44 798 SER A O 1
ATOM 5922 N N . ARG A 1 799 ? -27.129 -4.077 9.158 1.00 95.81 799 ARG A N 1
ATOM 5923 C CA . ARG A 1 799 ? -26.810 -5.250 9.993 1.00 95.81 799 ARG A CA 1
ATOM 5924 C C . ARG A 1 799 ? -25.412 -5.204 10.619 1.00 95.81 799 ARG A C 1
ATOM 5926 O O . ARG A 1 799 ? -25.108 -6.029 11.474 1.00 95.81 799 ARG A O 1
ATOM 5933 N N . MET A 1 800 ? -24.584 -4.237 10.220 1.00 97.19 800 MET A N 1
ATOM 5934 C CA . MET A 1 800 ? -23.301 -3.883 10.839 1.00 97.19 800 MET A CA 1
ATOM 5935 C C . MET A 1 800 ? -23.269 -2.380 11.149 1.00 97.19 800 MET A C 1
ATOM 5937 O O . MET A 1 800 ? -22.330 -1.676 10.776 1.00 97.19 800 MET A O 1
ATOM 5941 N N . ALA A 1 801 ? -24.339 -1.887 11.785 1.00 97.38 801 ALA A N 1
ATOM 5942 C CA . ALA A 1 801 ? -24.623 -0.463 11.924 1.00 97.38 801 ALA A CA 1
ATOM 5943 C C . ALA A 1 801 ? -23.492 0.360 12.551 1.00 97.38 801 ALA A C 1
ATOM 5945 O O . ALA A 1 801 ? -23.239 1.455 12.059 1.00 97.38 801 ALA A O 1
ATOM 5946 N N . ASP A 1 802 ? -22.792 -0.150 13.564 1.00 97.50 802 ASP A N 1
ATOM 5947 C CA . ASP A 1 802 ? -21.645 0.529 14.185 1.00 97.50 802 ASP A CA 1
ATOM 5948 C C . ASP A 1 802 ? -20.544 0.848 13.152 1.00 97.50 802 ASP A C 1
ATOM 5950 O O . ASP A 1 802 ? -20.277 2.012 12.828 1.00 97.50 802 ASP A O 1
ATOM 5954 N N . GLN A 1 803 ? -19.978 -0.196 12.536 1.00 97.38 803 GLN A N 1
ATOM 5955 C CA . GLN A 1 803 ? -18.916 -0.075 11.537 1.00 97.38 803 GLN A CA 1
ATOM 5956 C C . GLN A 1 803 ? -19.378 0.738 10.318 1.00 97.38 803 GLN A C 1
ATOM 5958 O O . GLN A 1 803 ? -18.618 1.541 9.770 1.00 97.38 803 GLN A O 1
ATOM 5963 N N . ALA A 1 804 ? -20.631 0.550 9.896 1.00 97.69 804 ALA A N 1
ATOM 5964 C CA . ALA A 1 804 ? -21.212 1.257 8.764 1.00 97.69 804 ALA A CA 1
ATOM 5965 C C . ALA A 1 804 ? -21.412 2.746 9.020 1.00 97.69 804 ALA A C 1
ATOM 5967 O O . ALA A 1 804 ? -21.105 3.542 8.130 1.00 97.69 804 ALA A O 1
ATOM 5968 N N . SER A 1 805 ? -21.857 3.114 10.221 1.00 98.31 805 SER A N 1
ATOM 5969 C CA . SER A 1 805 ? -21.985 4.507 10.655 1.00 98.31 805 SER A CA 1
ATOM 5970 C C . SER A 1 805 ? -20.615 5.152 10.802 1.00 98.31 805 SER A C 1
ATOM 5972 O O . SER A 1 805 ? -20.416 6.265 10.336 1.00 98.31 805 SER A O 1
ATOM 5974 N N . THR A 1 806 ? -19.636 4.435 11.357 1.00 97.62 806 THR A N 1
ATOM 5975 C CA . THR A 1 806 ? -18.266 4.940 11.514 1.00 97.62 806 THR A CA 1
ATOM 5976 C C . THR A 1 806 ? -17.620 5.252 10.165 1.00 97.62 806 THR A C 1
ATOM 5978 O O . THR A 1 806 ? -17.065 6.335 9.979 1.00 97.62 806 THR A O 1
ATOM 5981 N N . MET A 1 807 ? -17.732 4.342 9.189 1.00 97.25 807 MET A N 1
ATOM 5982 C CA . MET A 1 807 ? -17.219 4.589 7.838 1.00 97.25 807 MET A CA 1
ATOM 5983 C C . MET A 1 807 ? -17.987 5.710 7.133 1.00 97.25 807 MET A C 1
ATOM 5985 O O . MET A 1 807 ? -17.362 6.582 6.537 1.00 97.25 807 MET A O 1
ATOM 5989 N N . PHE A 1 808 ? -19.321 5.725 7.234 1.00 97.25 808 PHE A N 1
ATOM 5990 C CA . PHE A 1 808 ? -20.145 6.775 6.633 1.00 97.25 808 PHE A CA 1
ATOM 5991 C C . PHE A 1 808 ? -19.817 8.158 7.212 1.00 97.25 808 PHE A C 1
ATOM 5993 O O . PHE A 1 808 ? -19.587 9.099 6.461 1.00 97.25 808 PHE A O 1
ATOM 6000 N N . ALA A 1 809 ? -19.699 8.271 8.533 1.00 97.50 809 ALA A N 1
ATOM 6001 C CA . ALA A 1 809 ? -19.332 9.504 9.217 1.00 97.50 809 ALA A CA 1
ATOM 6002 C C . ALA A 1 809 ? -17.923 9.980 8.836 1.00 97.50 809 ALA A C 1
ATOM 6004 O O . ALA A 1 809 ? -17.700 11.177 8.677 1.00 97.50 809 ALA A O 1
ATOM 6005 N N . ALA A 1 810 ? -16.975 9.059 8.633 1.00 96.62 810 ALA A N 1
ATOM 6006 C CA . ALA A 1 810 ? -15.657 9.407 8.111 1.00 96.62 810 ALA A CA 1
ATOM 6007 C C . ALA A 1 810 ? -15.733 9.959 6.677 1.00 96.62 810 ALA A C 1
ATOM 6009 O O . ALA A 1 810 ? -15.020 10.909 6.368 1.00 96.62 810 ALA A O 1
ATOM 6010 N N . ASN A 1 811 ? -16.613 9.420 5.821 1.00 95.75 811 ASN A N 1
ATOM 6011 C CA . ASN A 1 811 ? -16.879 10.004 4.504 1.00 95.75 811 ASN A CA 1
ATOM 6012 C C . ASN A 1 811 ? -17.475 11.420 4.612 1.00 95.75 811 ASN A C 1
ATOM 6014 O O . ASN A 1 811 ? -17.146 12.242 3.772 1.00 95.75 811 ASN A O 1
ATOM 6018 N N . MET A 1 812 ? -18.320 11.701 5.615 1.00 94.69 812 MET A N 1
ATOM 6019 C CA . MET A 1 812 ? -18.926 13.029 5.834 1.00 94.69 812 MET A CA 1
ATOM 6020 C C . MET A 1 812 ? -17.959 14.061 6.429 1.00 94.69 812 MET A C 1
ATOM 6022 O O . MET A 1 812 ? -18.171 15.260 6.274 1.00 94.69 812 MET A O 1
ATOM 6026 N N . LEU A 1 813 ? -16.937 13.608 7.161 1.00 93.75 813 LEU A N 1
ATOM 6027 C CA . LEU A 1 813 ? -15.893 14.472 7.716 1.00 93.75 813 LEU A CA 1
ATOM 6028 C C . LEU A 1 813 ? -14.950 15.017 6.635 1.00 93.75 813 LEU A C 1
ATOM 6030 O O . LEU A 1 813 ? -14.433 16.128 6.786 1.00 93.75 813 LEU A O 1
ATOM 6034 N N . ASN A 1 814 ? -14.648 14.181 5.639 1.00 89.50 814 ASN A N 1
ATOM 6035 C CA . ASN A 1 814 ? -13.817 14.537 4.488 1.00 89.50 814 ASN A CA 1
ATOM 6036 C C . ASN A 1 814 ? -14.585 15.462 3.548 1.00 89.50 814 ASN A C 1
ATOM 6038 O O . ASN A 1 814 ? -13.905 16.291 2.904 1.00 89.50 814 ASN A O 1
#